Protein 7YK3 (pdb70)

Secondary structure (DSSP, 8-state):
--S--BSSSS--TT-GGGBEEEEEEEGGGHHHHHHHTEEE-TTT---SS--S-HHHHHHHTT-B--SSTTSPS-BGGGEEEEESSSS-HHHHHHHH--SS----STTEEEEEEEHHHHHHTT--EEEESS-TTSTT--EE--GGGHHHHTTHHHHH-S-----SS-TTHHHHTT-EEEEESEEEGGG--EEEESSHHHHHHHHHHHHHH----EEEE-GGG--/--HHHHHHHHHHHHHHHHHHHHSTTS-SS-EEHHHHHHHHHHHHHH-GGG----B--TTS-B-HHHHHHHHHTBTTTEES--S--TT-----EEEE-HHHHHHHHHHHHH-TTHHHHHHHHHHHHHHTTT--SHHHHHHHHHHHHHHHHS---SHHHHHHHHHHHH---TTTSSHHHHHHHHHHHHH-/--S--BTTBS--TT-GGGBEEEEEEEGGGHHHHHHHTEEE-TTT---SS--S-HHHHHHHTT-B--SSTTSPS-BGGGEEEEESSSS-HHHHHHHH--SS----STTEEEEEEEHHHHHHTT--EEEESS-TTSTT--EE--GGGHHHHTTHHHHT-S-----SS-TTHHHHTT-EEEEESEEEGGGEEEEEES-HHHHHHHHHHHTTS-S--EEEE-S--/--HHHHHHHHHHHHHHHHHHHHSTTS-SS-EEHHHHHHHHHHHHHH-GGG----B--TTS-B-HHHHHHHHHHBTTTEE-------TT---EEEE-HHHHHHHHHHHHH-TTHHHHHHHHHHHHHHHTT--SHHHHHHHHHHHHHHHHS---SHHHHHHHHHHHH---TTTS-HHHHHHHHHHHHH-

Nearest PDB structures (foldseek):
  7yk3-assembly1_B  TM=1.005E+00  e=4.096E-31  Mycobacterium tuberculosis H37Rv
  7yk3-assembly2_D  TM=9.941E-01  e=1.170E-28  Mycobacterium tuberculosis H37Rv
  5ic8-assembly6_B  TM=1.738E-01  e=3.212E+00  Thermochaetoides thermophila DSM 1495
  5ic8-assembly5_A  TM=1.557E-01  e=7.577E+00  Thermochaetoides thermophila DSM 1495
  7yk3-assembly2_C  TM=1.005E+00  e=6.066E-53  Mycobacterium tuberculosis H37Rv

Solvent-accessible surface area: 33521 Å² total; per-residue (Å²): 117,2,1,8,58,14,103,74,47,54,33,46,85,147,116,6,70,28,0,0,0,6,30,26,11,22,10,71,11,0,49,37,23,40,122,48,36,99,2,70,4,48,63,51,103,113,50,95,40,64,12,16,28,52,45,8,6,32,55,40,100,133,36,89,0,60,30,47,104,185,15,47,108,6,55,5,6,36,3,2,25,0,20,0,0,2,57,1,2,12,0,82,11,1,10,137,25,34,93,60,23,91,47,21,10,19,30,0,0,2,0,0,0,1,0,0,46,0,42,112,40,132,34,45,15,0,0,0,22,2,10,19,16,0,33,5,12,84,27,18,71,107,38,114,64,0,4,85,39,0,14,16,80,4,0,50,81,138,125,21,102,40,62,108,60,27,14,0,57,41,4,11,0,4,0,2,0,6,0,83,26,56,0,30,6,144,27,3,33,47,0,0,0,78,28,89,124,12,16,88,103,1,110,86,38,0,95,113,70,28,58,152,24,122,36,36,72,86,76,27,9,2,72,77,66,55,5,60,0,0,0,0,7,5,6,39,51,0,31,101,73,3,62,10,8,3,21,22,37,71,84,52,4,1,20,4,22,4,2,0,3,2,0,1,8,2,20,64,43,9,98,104,13,74,2,113,11,74,39,23,90,38,6,2,52,0,101,102,0,55,123,12,1,55,59,0,44,67,48,44,0,72,23,7,32,149,43,99,90,229,86,106,28,70,67,81,1,27,39,33,108,142,0,46,68,21,0,9,49,15,32,5,18,42,62,22,2,77,110,0,37,60,5,1,57,48,2,15,144,16,0,88,1,1,3,0,26,1,0,0,9,0,0,0,4,0,22,25,1,5,72,114,81,58,1,119,117,80,79,72,0,2,57,14,0,56,167,94,0,139,30,107,60,88,6,0,20,75,87,17,1,25,39,0,5,99,44,11,86,151,87,141,16,6,6,66,12,96,66,37,60,37,64,52,129,79,9,69,26,0,1,0,5,30,23,13,15,2,48,7,1,60,41,20,58,111,40,26,79,4,65,3,47,71,74,49,128,46,116,42,54,4,15,26,87,47,4,43,70,55,47,98,121,36,92,0,57,31,31,104,180,11,48,107,12,65,7,7,36,4,2,34,0,19,0,0,2,63,2,1,9,12,107,9,0,39,118,22,34,109,59,20,95,42,17,36,19,38,0,0,1,0,0,0,1,0,0,38,0,41,111,43,130,31,43,19,0,0,0,17,2,12,16,12,1,37,2,11,60,26,15,69,103,48,110,68,0,5,82,42,0,11,14,21,2,0,54,26,159,130,31,109,37,53,118,42,1,12,0,19,36,3,4,0,4,0,1,0,5,0,81,25,61,0,22,6,116,31,2,36,35,0,0,0,24,59,97,140,12,20,81,94,0,102,93,41,0,93,103,31,55,44,142,24,128,49,46,83,56,139,50,24,86,87,56,18,68,0,0,3,0,9,2,3,66,72,0,26,97,63,4,51,13,6,4,19,19,32,66,68,54,3,2,20,0,21,4,2,0,4,1,2,0,7,0,15,64,42,20,95,102,18,60,18,107,5,76,38,23,95,58,5,2,29,0,81,109,0,49,108,53,0,74,58,1,46,57,46,48,0,70,22,6,23,138,68,133,202,106,58,43,71,72,72,1,26,38,33,108,143,0,54,86,22,0,64,90,16,43,83,115,63,111,27,8,120,98,0,34,55,5,0,59,40,0,11,153,10,0,102,4,1,6,0,29,0,0,1,11,0,0,0,5,0,20,25,1,6,76,120,68,58,5,116,96,91,83,61,0,1,62,16,0,44,104,74,0,118,4,52,7,72,0,0,25,82,100,13,0,22,37,0,3,99,42,12,89,159,110

Foldseek 3Di:
DLQQAFDPGRDDLQCLQRTKWKAKDFLVQVVVCLVVQWAFFCVVDHTPADLADVVVLVLQQPQFADQDPPADGDTLSQWGWTFNGLQAPRLQDSQPGDDRHHPHQQRMKMFIFRVNLCVVVVFDKWKWQFARSDPPIHIHDPSRNVSVSHPVVLSPDLDFAADPVGNCRNRSSRMTMITGGIGRSQRRQEMEGADDVNQVSVCVSCVVRDDRHHYYHDVSSHD/DDVLLLLLLVLQVVLLVLCCVQPVPDDNFFDKPLLSQLLVLQLCVVPVVVVQDWDQAQQFTGGPVNVVSVVVCDPHQKHWPPDDDPPDPDITTMGGDPRNVVVSVVCLVDPPCNVVSVSSSVSSCVLQRSQRDSLSSSLLRLLLCCVPPVVQLDLVSSLVSSCVRNVDPPPRSDSVSNVVSSVSSVVD/DLQWDFQPGRDDLQCLLRTKWKAKDFLQQVVVCLVVLWAFFQVVDDGPAGQADPVVLVLQQVQFDDQDPVAPGDGNSQWRKTFRRPPAVRLVVSQPGDPRHPPHQARMKMFIFRNNLCVVVPFDKWKWQFASSDPPIHIGDPSRRVSVSQPVVLSPDPDFDADPVGNCRNGSSRIIMITGTIGRPQRTAEMEGQDPVNLVVCCVVCVPGDHHYHYDYDVHD/DDLLLLLLLVLQVVLLVLCCVQVVPDDSFWAKPLLSQLLVLLLCVVPVVSVFDWDFALQFTGTPVVLVSVVVCDPPQKHFSDDDPVVDDITTMGGDPNNVVVSVVCLVDPPCNVVSVSSSVSSCVLCRSQRDSLSSSLLRLLLCCVPVVVQLDLVSSLVSSCVHNVDEDPRSDSVNNVVSSVSNVVD

InterPro domains:
  IPR029494 ssDNA thymidine ADP-ribosyltransferase, DarT [PF14487] (29-230)
  IPR029494 ssDNA thymidine ADP-ribosyltransferase, DarT [PS52018] (26-230)

Sequence (819 aa):
ESGFVARSGGPDRKRPHDWIVWHFTHADNLPGIITAGRLLADSAVTPTTEVAYNPVKELRRHKVVAPDSRYPASMASDHVPFYIAARSPMLYVVCKGHSGYSGGAGPLVHLGVALGDIIDADLTWCASDGNAAASYTKFSRQVDTLGTFVDFDLLCQRQWHNTDDDPNRQSRRAAAILVYGHVPFELVSYVCCYNTETMTRVRTLLDPVGGVRKYVIKPGMYYMTWGRAVILEAMRRYLQQRRAMEPWEDPAGISHLEIQKLMYFANEADPDLALDFTPGRYGPYSERVRHLLQGMEGAFTVGLGDGTARVLANQPISLTTKGTDAITDYLATDAAADRVSAAVDTVLRVIEGFEGPYGVELLASTHWVATREGAKEPATAAAAVRKWTKRKGRIYSDDRIGVALDRILMTESGFVARSGGPDRKRPHDWIVWHFTHADNLPGIITAGRLLADSAVTPTTEVAYNPVKELRRHKVVAPDSRYPASMASDHVPFYIAARSPMLYVVCKGHSGYSGGAGPLVHLGVALGDIIDADLTWCASDGNAAASYTKFSRQVDTLGTFVDFDLLCQRQWHNTDDDPNRQSRRAAAILVYGHVPFELVSYVCCYNTETMTRVRTLLDPVGGVRKYVIKPGMMTWGRAVILEAMRRYLQQRRAMEPWEDPAGISHLEIQKLMYFANEADPDLALDFTPGRYGPYSERVRHLLQGMEGAFTVGLGDGTRVLANQPISLTTKGTDAITDYLATDAAADRVSAAVDTVLRVIEGFEGPYGVELLASTHWVATREGAKEPATAAAAVRKWTKRKGRIYSDDRIGVALDRILMT

B-factor: mean 39.41, std 13.59, range [14.39, 105.12]

Organism: Mycobacterium tuberculosis (strain ATCC 25618 / H37Rv) (NCBI:txid83332)

Radius of gyration: 32.06 Å; Cα contacts (8 Å, |Δi|>4): 1577; chains: 4; bounding box: 64×71×106 Å

Structure (mmCIF, N/CA/C/O backbone):
data_7YK3
#
_entry.id   7YK3
#
_cell.length_a   40.530
_cell.length_b   54.550
_cell.length_c   93.090
_cell.angle_alpha   105.03
_cell.angle_beta   93.10
_cell.angle_gamma   102.69
#
_symmetry.space_group_name_H-M   'P 1'
#
loop_
_entity.id
_entity.type
_entity.pdbx_description
1 polymer 'DNA ADP-ribosyl transferase'
2 polymer 'DNA ADP-ribosyl glycohydrolase'
3 non-polymer 'PHOSPHATE ION'
4 water water
#
loop_
_atom_site.group_PDB
_atom_site.id
_atom_site.type_symbol
_atom_site.label_atom_id
_atom_site.label_alt_id
_atom_site.label_comp_id
_atom_site.label_asym_id
_atom_site.label_entity_id
_atom_site.label_seq_id
_atom_site.pdbx_PDB_ins_code
_atom_site.Cartn_x
_atom_site.Cartn_y
_atom_site.Cartn_z
_atom_site.occupancy
_atom_site.B_iso_or_equiv
_atom_site.auth_seq_id
_atom_site.auth_comp_id
_atom_site.auth_asym_id
_atom_site.auth_atom_id
_atom_site.pdbx_PDB_model_num
ATOM 1 N N . GLU A 1 20 ? 10.713 43.926 6.466 1.00 61.11 21 GLU A N 1
ATOM 2 C CA . GLU A 1 20 ? 10.825 42.494 6.186 1.00 60.86 21 GLU A CA 1
ATOM 3 C C . GLU A 1 20 ? 11.121 41.739 7.485 1.00 58.61 21 GLU A C 1
ATOM 4 O O . GLU A 1 20 ? 10.537 42.011 8.546 1.00 57.55 21 GLU A O 1
ATOM 10 N N . SER A 1 21 ? 12.029 40.769 7.377 1.00 53.86 22 SER A N 1
ATOM 11 C CA . SER A 1 21 ? 12.670 40.203 8.550 1.00 44.32 22 SER A CA 1
ATOM 12 C C . SER A 1 21 ? 13.602 41.204 9.202 1.00 45.23 22 SER A C 1
ATOM 13 O O . SER A 1 21 ? 13.944 41.051 10.384 1.00 45.42 22 SER A O 1
ATOM 16 N N . GLY A 1 22 ? 14.011 42.229 8.460 1.00 43.27 23 GLY A N 1
ATOM 17 C CA . GLY A 1 22 ? 15.119 43.045 8.885 1.00 37.67 23 GLY A CA 1
ATOM 18 C C . GLY A 1 22 ? 16.462 42.382 8.684 1.00 35.83 23 GLY A C 1
ATOM 19 O O . GLY A 1 22 ? 17.447 42.819 9.290 1.00 31.39 23 GLY A O 1
ATOM 20 N N . PHE A 1 23 ? 16.523 41.325 7.866 1.00 33.36 24 PHE A N 1
ATOM 21 C CA . PHE A 1 23 ? 17.772 40.645 7.528 1.00 32.08 24 PHE A CA 1
ATOM 22 C C . PHE A 1 23 ? 18.196 41.140 6.151 1.00 32.65 24 PHE A C 1
ATOM 23 O O . PHE A 1 23 ? 17.707 40.659 5.128 1.00 31.97 24 PHE A O 1
ATOM 31 N N . VAL A 1 24 ? 19.121 42.099 6.123 1.00 31.15 25 VAL A N 1
ATOM 32 C CA . VAL A 1 24 ? 19.566 42.680 4.865 1.00 30.71 25 VAL A CA 1
ATOM 33 C C . VAL A 1 24 ? 21.077 42.563 4.783 1.00 32.14 25 VAL A C 1
ATOM 34 O O . VAL A 1 24 ? 21.764 42.306 5.776 1.00 33.05 25 VAL A O 1
ATOM 38 N N . ALA A 1 25 ? 21.579 42.745 3.570 1.00 31.85 26 ALA A N 1
ATOM 39 C CA . ALA A 1 25 ? 22.992 42.668 3.259 1.00 34.78 26 ALA A CA 1
ATOM 40 C C . ALA A 1 25 ? 23.318 43.848 2.363 1.00 41.66 26 ALA A C 1
ATOM 41 O O . ALA A 1 25 ? 22.421 44.537 1.873 1.00 44.72 26 ALA A O 1
ATOM 43 N N . ARG A 1 26 ? 24.609 44.075 2.122 1.00 43.96 27 ARG A N 1
ATOM 44 C CA . ARG A 1 26 ? 25.003 45.263 1.377 1.00 44.59 27 ARG A CA 1
ATOM 45 C C . ARG A 1 26 ? 25.066 45.049 -0.131 1.00 48.45 27 ARG A C 1
ATOM 46 O O . ARG A 1 26 ? 25.052 46.039 -0.877 1.00 57.64 27 ARG A O 1
ATOM 54 N N . SER A 1 27 ? 25.100 43.799 -0.606 1.00 47.66 28 SER A N 1
ATOM 55 C CA . SER A 1 27 ? 25.228 43.520 -2.052 1.00 53.40 28 SER A CA 1
ATOM 56 C C . SER A 1 27 ? 23.864 43.370 -2.722 1.00 51.75 28 SER A C 1
ATOM 57 O O . SER A 1 27 ? 23.499 44.152 -3.606 1.00 61.12 28 SER A O 1
ATOM 60 N N . GLY A 1 28 ? 23.136 42.328 -2.347 1.00 51.37 29 GLY A N 1
ATOM 61 C CA . GLY A 1 28 ? 21.728 42.177 -2.651 1.00 53.51 29 GLY A CA 1
ATOM 62 C C . GLY A 1 28 ? 21.042 41.669 -1.397 1.00 46.44 29 GLY A C 1
ATOM 63 O O . GLY A 1 28 ? 21.237 42.228 -0.314 1.00 48.08 29 GLY A O 1
ATOM 64 N N . GLY A 1 29 ? 20.261 40.602 -1.516 1.00 47.35 30 GLY A N 1
ATOM 65 C CA . GLY A 1 29 ? 19.700 39.958 -0.357 1.00 43.81 30 GLY A CA 1
ATOM 66 C C . GLY A 1 29 ? 20.787 39.174 0.337 1.00 40.40 30 GLY A C 1
ATOM 67 O O . GLY A 1 29 ? 21.844 38.911 -0.244 1.00 41.46 30 GLY A O 1
ATOM 68 N N . PRO A 1 30 ? 20.564 38.794 1.595 1.00 36.69 31 PRO A N 1
ATOM 69 C CA . PRO A 1 30 ? 21.597 38.051 2.325 1.00 33.97 31 PRO A CA 1
ATOM 70 C C . PRO A 1 30 ? 21.821 36.676 1.708 1.00 36.39 31 PRO A C 1
ATOM 71 O O . PRO A 1 30 ? 20.891 36.027 1.223 1.00 39.10 31 PRO A O 1
ATOM 75 N N . ASP A 1 31 ? 23.072 36.240 1.712 1.00 36.04 32 ASP A N 1
ATOM 76 C CA . ASP A 1 31 ? 23.403 34.902 1.244 1.00 38.90 32 ASP A CA 1
ATOM 77 C C . ASP A 1 31 ? 24.114 34.132 2.344 1.00 36.80 32 ASP A C 1
ATOM 78 O O . ASP A 1 31 ? 24.945 34.692 3.069 1.00 36.71 32 ASP A O 1
ATOM 83 N N . ARG A 1 32 ? 23.763 32.848 2.451 1.00 38.66 33 ARG A N 1
ATOM 84 C CA . ARG A 1 32 ? 24.328 31.965 3.465 1.00 38.29 33 ARG A CA 1
ATOM 85 C C . ARG A 1 32 ? 25.849 31.933 3.407 1.00 40.29 33 ARG A C 1
ATOM 86 O O . ARG A 1 32 ? 26.520 31.910 4.449 1.00 39.98 33 ARG A O 1
ATOM 94 N N . LYS A 1 33 ? 26.416 31.944 2.201 1.00 42.42 34 LYS A N 1
ATOM 95 C CA . LYS A 1 33 ? 27.853 31.757 2.007 1.00 44.70 34 LYS A CA 1
ATOM 96 C C . LYS A 1 33 ? 28.646 33.053 1.974 1.00 42.25 34 LYS A C 1
ATOM 97 O O . LYS A 1 33 ? 29.860 32.998 1.750 1.00 46.36 34 LYS A O 1
ATOM 103 N N . ARG A 1 34 ? 28.012 34.206 2.179 1.00 40.09 35 ARG A N 1
ATOM 104 C CA . ARG A 1 34 ? 28.703 35.498 2.213 1.00 38.42 35 ARG A CA 1
ATOM 105 C C . ARG A 1 34 ? 28.290 36.269 3.459 1.00 38.26 35 ARG A C 1
ATOM 106 O O . ARG A 1 34 ? 27.581 37.282 3.375 1.00 35.06 35 ARG A O 1
ATOM 114 N N . PRO A 1 35 ? 28.721 35.818 4.640 1.00 36.72 36 PRO A N 1
ATOM 115 C CA . PRO A 1 35 ? 28.388 36.565 5.867 1.00 32.16 36 PRO A CA 1
ATOM 116 C C . PRO A 1 35 ? 29.043 37.944 5.962 1.00 31.11 36 PRO A C 1
ATOM 117 O O . PRO A 1 35 ? 28.523 38.798 6.693 1.00 28.93 36 PRO A O 1
ATOM 121 N N . HIS A 1 36 ? 30.143 38.202 5.243 1.00 32.76 37 HIS A N 1
ATOM 122 C CA . HIS A 1 36 ? 30.768 39.526 5.288 1.00 34.24 37 HIS A CA 1
ATOM 123 C C . HIS A 1 36 ? 29.833 40.628 4.812 1.00 32.35 37 HIS A C 1
ATOM 124 O O . HIS A 1 36 ? 30.005 41.788 5.192 1.00 32.51 37 HIS A O 1
ATOM 131 N N . ASP A 1 37 ? 28.884 40.294 3.977 1.00 32.91 38 ASP A N 1
ATOM 132 C CA . ASP A 1 37 ? 27.956 41.286 3.519 1.00 34.16 38 ASP A CA 1
ATOM 133 C C . ASP A 1 37 ? 26.763 41.505 4.446 1.00 33.23 38 ASP A C 1
ATOM 134 O O . ASP A 1 37 ? 25.994 42.395 4.232 1.00 36.68 38 ASP A O 1
ATOM 139 N N . TRP A 1 38 ? 26.594 40.692 5.469 1.00 30.44 39 TRP A N 1
ATOM 140 C CA . TRP A 1 38 ? 25.453 40.893 6.335 1.00 28.95 39 TRP A CA 1
ATOM 141 C C . TRP A 1 38 ? 25.525 42.197 7.115 1.00 26.45 39 TRP A C 1
ATOM 142 O O . TRP A 1 38 ? 26.533 42.560 7.661 1.00 23.67 39 TRP A O 1
ATOM 153 N N . ILE A 1 39 ? 24.410 42.880 7.163 1.00 26.94 40 ILE A N 1
ATOM 154 C CA . ILE A 1 39 ? 24.319 44.070 7.935 1.00 28.35 40 ILE A CA 1
ATOM 155 C C . ILE A 1 39 ? 23.801 43.608 9.274 1.00 25.77 40 ILE A C 1
ATOM 156 O O . ILE A 1 39 ? 22.899 42.821 9.333 1.00 25.53 40 ILE A O 1
ATOM 161 N N . VAL A 1 40 ? 24.433 44.065 10.339 1.00 25.26 41 VAL A N 1
ATOM 162 C CA . VAL A 1 40 ? 24.037 43.727 11.702 1.00 23.58 41 VAL A CA 1
ATOM 163 C C . VAL A 1 40 ? 23.600 44.975 12.429 1.00 23.27 41 VAL A C 1
ATOM 164 O O . VAL A 1 40 ? 24.162 46.019 12.248 1.00 24.15 41 VAL A O 1
ATOM 168 N N . TRP A 1 41 ? 22.591 44.836 13.263 1.00 23.17 42 TRP A N 1
ATOM 169 C CA . TRP A 1 41 ? 21.960 45.979 13.891 1.00 25.52 42 TRP A CA 1
ATOM 170 C C . TRP A 1 41 ? 21.977 46.204 15.402 1.00 24.26 42 TRP A C 1
ATOM 171 O O . TRP A 1 41 ? 21.597 45.376 16.165 1.00 19.00 42 TRP A O 1
ATOM 182 N N . HIS A 1 42 ? 22.367 47.403 15.786 1.00 27.46 43 HIS A N 1
ATOM 183 C CA . HIS A 1 42 ? 22.357 47.817 17.168 1.00 26.94 43 HIS A CA 1
ATOM 184 C C . HIS A 1 42 ? 21.348 48.938 17.349 1.00 27.43 43 HIS A C 1
ATOM 185 O O . HIS A 1 42 ? 21.398 49.946 16.678 1.00 26.35 43 HIS A O 1
ATOM 192 N N . PHE A 1 43 ? 20.447 48.753 18.284 1.00 26.18 44 PHE A N 1
ATOM 193 C CA . PHE A 1 43 ? 19.426 49.746 18.558 1.00 28.80 44 PHE A CA 1
ATOM 194 C C . PHE A 1 43 ? 19.687 50.497 19.831 1.00 29.61 44 PHE A C 1
ATOM 195 O O . PHE A 1 43 ? 20.228 49.963 20.746 1.00 32.43 44 PHE A O 1
ATOM 203 N N . THR A 1 44 ? 19.354 51.770 19.820 1.00 31.51 45 THR A N 1
ATOM 204 C CA . THR A 1 44 ? 19.562 52.629 20.974 1.00 32.39 45 THR A CA 1
ATOM 205 C C . THR A 1 44 ? 18.556 53.771 20.920 1.00 28.55 45 THR A C 1
ATOM 206 O O . THR A 1 44 ? 17.982 54.070 19.873 1.00 29.13 45 THR A O 1
ATOM 210 N N . HIS A 1 45 ? 18.348 54.401 22.071 1.00 31.51 46 HIS A N 1
ATOM 211 C CA . HIS A 1 45 ? 17.458 55.554 22.167 1.00 33.47 46 HIS A CA 1
ATOM 212 C C . HIS A 1 45 ? 18.114 56.797 21.557 1.00 29.52 46 HIS A C 1
ATOM 213 O O . HIS A 1 45 ? 19.297 57.047 21.758 1.00 27.90 46 HIS A O 1
ATOM 220 N N . ALA A 1 46 ? 17.326 57.580 20.805 1.00 32.79 47 ALA A N 1
ATOM 221 C CA . ALA A 1 46 ? 17.851 58.758 20.104 1.00 34.12 47 ALA A CA 1
ATOM 222 C C . ALA A 1 46 ? 18.603 59.698 21.041 1.00 35.80 47 ALA A C 1
ATOM 223 O O . ALA A 1 46 ? 19.621 60.284 20.659 1.00 34.65 47 ALA A O 1
ATOM 225 N N . ASP A 1 47 ? 18.136 59.834 22.280 1.00 36.16 48 ASP A N 1
ATOM 226 C CA . ASP A 1 47 ? 18.821 60.722 23.208 1.00 37.97 48 ASP A CA 1
ATOM 227 C C . ASP A 1 47 ? 20.183 60.186 23.663 1.00 38.41 48 ASP A C 1
ATOM 228 O O . ASP A 1 47 ? 20.996 60.965 24.161 1.00 41.24 48 ASP A O 1
ATOM 233 N N . ASN A 1 48 ? 20.472 58.893 23.485 1.00 34.62 49 ASN A N 1
ATOM 234 C CA . ASN A 1 48 ? 21.828 58.396 23.716 1.00 36.62 49 ASN A CA 1
ATOM 235 C C . ASN A 1 48 ? 22.807 58.791 22.610 1.00 35.35 49 ASN A C 1
ATOM 236 O O . ASN A 1 48 ? 24.016 58.579 22.771 1.00 33.73 49 ASN A O 1
ATOM 241 N N . LEU A 1 49 ? 22.320 59.315 21.483 1.00 33.34 50 LEU A N 1
ATOM 242 C CA . LEU A 1 49 ? 23.180 59.500 20.327 1.00 32.57 50 LEU A CA 1
ATOM 243 C C . LEU A 1 49 ? 24.194 60.617 20.534 1.00 35.00 50 LEU A C 1
ATOM 244 O O . LEU A 1 49 ? 25.335 60.462 20.096 1.00 32.56 50 LEU A O 1
ATOM 249 N N . PRO A 1 50 ? 23.852 61.742 21.185 1.00 35.54 51 PRO A N 1
ATOM 250 C CA . PRO A 1 50 ? 24.910 62.740 21.450 1.00 37.89 51 PRO A CA 1
ATOM 251 C C . PRO A 1 50 ? 26.066 62.171 22.258 1.00 36.40 51 PRO A C 1
ATOM 252 O O . PRO A 1 50 ? 27.232 62.449 21.939 1.00 35.86 51 PRO A O 1
ATOM 256 N N . GLY A 1 51 ? 25.777 61.345 23.270 1.00 32.44 52 GLY A N 1
ATOM 257 C CA . GLY A 1 51 ? 26.850 60.713 24.018 1.00 33.63 52 GLY A CA 1
ATOM 258 C C . GLY A 1 51 ? 27.698 59.783 23.166 1.00 33.18 52 GLY A C 1
ATOM 259 O O . GLY A 1 51 ? 28.926 59.736 23.313 1.00 30.38 52 GLY A O 1
ATOM 260 N N . ILE A 1 52 ? 27.059 59.019 22.275 1.00 30.90 53 ILE A N 1
ATOM 261 C CA . ILE A 1 52 ? 27.825 58.148 21.385 1.00 31.75 53 ILE A CA 1
ATOM 262 C C . ILE A 1 52 ? 28.654 58.986 20.420 1.00 31.05 53 ILE A C 1
ATOM 263 O O . ILE A 1 52 ? 29.813 58.667 20.131 1.00 29.77 53 ILE A O 1
ATOM 268 N N . ILE A 1 53 ? 28.084 60.089 19.932 1.00 34.68 54 ILE A N 1
ATOM 269 C CA . ILE A 1 53 ? 28.830 61.016 19.084 1.00 34.59 54 ILE A CA 1
ATOM 270 C C . ILE A 1 53 ? 30.075 61.515 19.813 1.00 35.51 54 ILE A C 1
ATOM 271 O O . ILE A 1 53 ? 31.184 61.519 19.259 1.00 35.43 54 ILE A O 1
ATOM 276 N N . THR A 1 54 ? 29.900 61.974 21.062 1.00 37.26 55 THR A N 1
ATOM 277 C CA . THR A 1 54 ? 31.009 62.518 21.844 1.00 36.94 55 THR A CA 1
ATOM 278 C C . THR A 1 54 ? 32.158 61.520 21.950 1.00 36.05 55 THR A C 1
ATOM 279 O O . THR A 1 54 ? 33.322 61.865 21.721 1.00 39.22 55 THR A O 1
ATOM 283 N N . ALA A 1 55 ? 31.841 60.269 22.311 1.00 32.47 56 ALA A N 1
ATOM 284 C CA . ALA A 1 55 ? 32.860 59.230 22.425 1.00 35.57 56 ALA A CA 1
ATOM 285 C C . ALA A 1 55 ? 33.376 58.748 21.065 1.00 34.85 56 ALA A C 1
ATOM 286 O O . ALA A 1 55 ? 34.481 58.200 20.991 1.00 33.56 56 ALA A O 1
ATOM 288 N N . GLY A 1 56 ? 32.607 58.933 19.993 1.00 45.90 57 GLY A N 1
ATOM 289 C CA . GLY A 1 56 ? 32.994 58.398 18.706 1.00 42.87 57 GLY A CA 1
ATOM 290 C C . GLY A 1 56 ? 32.918 56.887 18.601 1.00 38.75 57 GLY A C 1
ATOM 291 O O . GLY A 1 56 ? 33.552 56.304 17.716 1.00 36.28 57 GLY A O 1
ATOM 292 N N . ARG A 1 57 ? 32.160 56.233 19.482 1.00 38.26 58 ARG A N 1
ATOM 293 C CA . ARG A 1 57 ? 32.051 54.783 19.451 1.00 34.76 58 ARG A CA 1
ATOM 294 C C . ARG A 1 57 ? 30.853 54.340 20.282 1.00 35.11 58 ARG A C 1
ATOM 295 O O . ARG A 1 57 ? 30.378 55.067 21.158 1.00 37.94 58 ARG A O 1
ATOM 303 N N . LEU A 1 58 ? 30.376 53.126 19.995 1.00 32.49 59 LEU A N 1
ATOM 304 C CA . LEU A 1 58 ? 29.374 52.472 20.818 1.00 32.27 59 LEU A CA 1
ATOM 305 C C . LEU A 1 58 ? 30.107 51.702 21.896 1.00 30.93 59 LEU A C 1
ATOM 306 O O . LEU A 1 58 ? 31.056 50.980 21.597 1.00 33.69 59 LEU A O 1
ATOM 311 N N . LEU A 1 59 ? 29.670 51.849 23.138 1.00 32.47 60 LEU A N 1
ATOM 312 C CA . LEU A 1 59 ? 30.361 51.268 24.279 1.00 32.03 60 LEU A CA 1
ATOM 313 C C . LEU A 1 59 ? 29.523 50.148 24.869 1.00 30.68 60 LEU A C 1
ATOM 314 O O . LEU A 1 59 ? 28.294 50.234 24.908 1.00 31.43 60 LEU A O 1
ATOM 319 N N . ALA A 1 60 ? 30.193 49.101 25.331 1.00 29.01 61 ALA A N 1
ATOM 320 C CA . ALA A 1 60 ? 29.512 48.025 26.026 1.00 28.03 61 ALA A CA 1
ATOM 321 C C . ALA A 1 60 ? 28.898 48.544 27.328 1.00 31.27 61 ALA A C 1
ATOM 322 O O . ALA A 1 60 ? 29.309 49.578 27.868 1.00 33.95 61 ALA A O 1
ATOM 324 N N . ASP A 1 61 ? 27.892 47.817 27.825 1.00 31.04 62 ASP A N 1
ATOM 325 C CA . ASP A 1 61 ? 27.195 48.250 29.035 1.00 40.35 62 ASP A CA 1
ATOM 326 C C . ASP A 1 61 ? 28.149 48.405 30.216 1.00 39.88 62 ASP A C 1
ATOM 327 O O . ASP A 1 61 ? 28.061 49.387 30.968 1.00 41.53 62 ASP A O 1
ATOM 332 N N . SER A 1 62 ? 29.107 47.487 30.356 1.00 39.17 63 SER A N 1
ATOM 333 C CA . SER A 1 62 ? 30.062 47.581 31.457 1.00 43.57 63 SER A CA 1
ATOM 334 C C . SER A 1 62 ? 30.916 48.849 31.407 1.00 43.38 63 SER A C 1
ATOM 335 O O . SER A 1 62 ? 31.451 49.264 32.446 1.00 42.60 63 SER A O 1
ATOM 338 N N . ALA A 1 63 ? 31.100 49.447 30.229 1.00 44.09 64 ALA A N 1
ATOM 339 C CA . ALA A 1 63 ? 31.947 50.631 30.132 1.00 48.14 64 ALA A CA 1
ATOM 340 C C . ALA A 1 63 ? 31.404 51.735 31.023 1.00 53.55 64 ALA A C 1
ATOM 341 O O . ALA A 1 63 ? 32.026 52.089 32.032 1.00 58.04 64 ALA A O 1
ATOM 343 N N . VAL A 1 64 ? 30.243 52.283 30.666 1.00 54.39 65 VAL A N 1
ATOM 344 C CA . VAL A 1 64 ? 29.539 53.264 31.490 1.00 57.92 65 VAL A CA 1
ATOM 345 C C . VAL A 1 64 ? 28.045 52.986 31.306 1.00 57.92 65 VAL A C 1
ATOM 346 O O . VAL A 1 64 ? 27.647 52.182 30.459 1.00 50.66 65 VAL A O 1
ATOM 350 N N . THR A 1 65 ? 27.196 53.617 32.172 1.00 64.54 66 THR A N 1
ATOM 351 C CA . THR A 1 65 ? 25.737 53.661 32.113 1.00 65.29 66 THR A CA 1
ATOM 352 C C . THR A 1 65 ? 25.275 54.660 31.047 1.00 68.25 66 THR A C 1
ATOM 353 O O . THR A 1 65 ? 25.826 55.768 30.948 1.00 63.05 66 THR A O 1
ATOM 357 N N . PRO A 1 66 ? 24.244 54.318 30.270 1.00 69.04 67 PRO A N 1
ATOM 358 C CA . PRO A 1 66 ? 23.837 55.187 29.164 1.00 63.29 67 PRO A CA 1
ATOM 359 C C . PRO A 1 66 ? 22.940 56.328 29.605 1.00 64.01 67 PRO A C 1
ATOM 360 O O . PRO A 1 66 ? 22.250 56.264 30.625 1.00 65.82 67 PRO A O 1
ATOM 364 N N . THR A 1 67 ? 23.008 57.402 28.817 1.00 68.52 68 THR A N 1
ATOM 365 C CA . THR A 1 67 ? 22.120 58.556 28.929 1.00 68.93 68 THR A CA 1
ATOM 366 C C . THR A 1 67 ? 20.680 58.199 29.318 1.00 70.51 68 THR A C 1
ATOM 367 O O . THR A 1 67 ? 20.081 58.845 30.186 1.00 75.73 68 THR A O 1
ATOM 371 N N . THR A 1 68 ? 20.109 57.169 28.688 1.00 66.40 69 THR A N 1
ATOM 372 C CA . THR A 1 68 ? 18.806 56.643 29.071 1.00 67.21 69 THR A CA 1
ATOM 373 C C . THR A 1 68 ? 18.791 55.162 28.744 1.00 62.88 69 THR A C 1
ATOM 374 O O . THR A 1 68 ? 19.272 54.745 27.685 1.00 61.67 69 THR A O 1
ATOM 378 N N . GLU A 1 69 ? 18.267 54.368 29.671 1.00 63.97 70 GLU A N 1
ATOM 379 C CA . GLU A 1 69 ? 18.216 52.922 29.514 1.00 56.85 70 GLU A CA 1
ATOM 380 C C . GLU A 1 69 ? 16.855 52.532 28.952 1.00 56.75 70 GLU A C 1
ATOM 381 O O . GLU A 1 69 ? 15.816 53.001 29.440 1.00 59.54 70 GLU A O 1
ATOM 387 N N . VAL A 1 70 ? 16.864 51.698 27.912 1.00 54.61 71 VAL A N 1
ATOM 388 C CA . VAL A 1 70 ? 15.628 51.211 27.302 1.00 52.57 71 VAL A CA 1
ATOM 389 C C . VAL A 1 70 ? 15.366 49.784 27.775 1.00 48.85 71 VAL A C 1
ATOM 390 O O . VAL A 1 70 ? 14.214 49.345 27.844 1.00 49.42 71 VAL A O 1
ATOM 394 N N . ALA A 1 71 ? 16.428 49.066 28.124 1.00 46.35 72 ALA A N 1
ATOM 395 C CA . ALA A 1 71 ? 16.340 47.642 28.425 1.00 50.03 72 ALA A CA 1
ATOM 396 C C . ALA A 1 71 ? 15.717 47.390 29.799 1.00 50.96 72 ALA A C 1
ATOM 397 O O . ALA A 1 71 ? 15.832 48.211 30.718 1.00 54.63 72 ALA A O 1
ATOM 399 N N . TYR A 1 72 ? 15.040 46.243 29.931 1.00 48.14 73 TYR A N 1
ATOM 400 C CA . TYR A 1 72 ? 14.553 45.824 31.240 1.00 46.11 73 TYR A CA 1
ATOM 401 C C . TYR A 1 72 ? 15.752 45.549 32.147 1.00 41.83 73 TYR A C 1
ATOM 402 O O . TYR A 1 72 ? 16.710 44.883 31.742 1.00 39.17 73 TYR A O 1
ATOM 411 N N . ASN A 1 73 ? 15.706 46.091 33.365 1.00 42.67 74 ASN A N 1
ATOM 412 C CA . ASN A 1 73 ? 16.860 46.020 34.257 1.00 42.49 74 ASN A CA 1
ATOM 413 C C . ASN A 1 73 ? 17.245 44.593 34.635 1.00 40.48 74 ASN A C 1
ATOM 414 O O . ASN A 1 73 ? 18.449 44.294 34.611 1.00 39.37 74 ASN A O 1
ATOM 419 N N . PRO A 1 74 ? 16.323 43.677 34.968 1.00 39.76 75 PRO A N 1
ATOM 420 C CA . PRO A 1 74 ? 16.759 42.289 35.235 1.00 36.66 75 PRO A CA 1
ATOM 421 C C . PRO A 1 74 ? 17.387 41.596 34.029 1.00 35.07 75 PRO A C 1
ATOM 422 O O . PRO A 1 74 ? 18.233 40.711 34.212 1.00 32.37 75 PRO A O 1
ATOM 426 N N . VAL A 1 75 ? 16.988 41.949 32.805 1.00 35.07 76 VAL A N 1
ATOM 427 C CA . VAL A 1 75 ? 17.637 41.390 31.620 1.00 32.90 76 VAL A CA 1
ATOM 428 C C . VAL A 1 75 ? 19.096 41.811 31.591 1.00 34.66 76 VAL A C 1
ATOM 429 O O . VAL A 1 75 ? 20.009 40.997 31.392 1.00 32.49 76 VAL A O 1
ATOM 433 N N . LYS A 1 76 ? 19.334 43.093 31.840 1.00 36.23 77 LYS A N 1
ATOM 434 C CA . LYS A 1 76 ? 20.684 43.624 31.786 1.00 37.60 77 LYS A CA 1
ATOM 435 C C . LYS A 1 76 ? 21.541 43.050 32.917 1.00 35.12 77 LYS A C 1
ATOM 436 O O . LYS A 1 76 ? 22.708 42.695 32.701 1.00 32.36 77 LYS A O 1
ATOM 442 N N . GLU A 1 77 ? 20.969 42.877 34.106 1.00 34.93 78 GLU A N 1
ATOM 443 C CA . GLU A 1 77 ? 21.743 42.258 35.173 1.00 38.21 78 GLU A CA 1
ATOM 444 C C . GLU A 1 77 ? 22.149 40.831 34.823 1.00 34.87 78 GLU A C 1
ATOM 445 O O . GLU A 1 77 ? 23.242 40.396 35.192 1.00 33.10 78 GLU A O 1
ATOM 451 N N . LEU A 1 78 ? 21.306 40.105 34.082 1.00 35.26 79 LEU A N 1
ATOM 452 C CA . LEU A 1 78 ? 21.661 38.757 33.638 1.00 33.39 79 LEU A CA 1
ATOM 453 C C . LEU A 1 78 ? 22.900 38.762 32.749 1.00 31.01 79 LEU A C 1
ATOM 454 O O . LEU A 1 78 ? 23.771 37.899 32.885 1.00 33.15 79 LEU A O 1
ATOM 459 N N . ARG A 1 79 ? 22.991 39.720 31.827 1.00 31.62 80 ARG A N 1
ATOM 460 C CA . ARG A 1 79 ? 24.099 39.753 30.877 1.00 31.49 80 ARG A CA 1
ATOM 461 C C . ARG A 1 79 ? 25.443 39.954 31.576 1.00 29.75 80 ARG A C 1
ATOM 462 O O . ARG A 1 79 ? 26.474 39.502 31.069 1.00 28.12 80 ARG A O 1
ATOM 470 N N . ARG A 1 80 ? 25.449 40.601 32.746 1.00 27.33 81 ARG A N 1
ATOM 471 C CA . ARG A 1 80 ? 26.687 40.772 33.494 1.00 29.56 81 ARG A CA 1
ATOM 472 C C . ARG A 1 80 ? 27.235 39.452 34.022 1.00 30.32 81 ARG A C 1
ATOM 473 O O . ARG A 1 80 ? 28.389 39.406 34.470 1.00 29.41 81 ARG A O 1
ATOM 481 N N . HIS A 1 81 ? 26.444 38.380 33.995 1.00 27.90 82 HIS A N 1
ATOM 482 C CA . HIS A 1 81 ? 26.927 37.091 34.477 1.00 31.36 82 HIS A CA 1
ATOM 483 C C . HIS A 1 81 ? 26.940 36.014 33.394 1.00 30.31 82 HIS A C 1
ATOM 484 O O . HIS A 1 81 ? 27.166 34.842 33.711 1.00 29.19 82 HIS A O 1
ATOM 491 N N . LYS A 1 82 ? 26.729 36.370 32.123 1.00 26.07 83 LYS A N 1
ATOM 492 C CA . LYS A 1 82 ? 26.714 35.380 31.044 1.00 26.61 83 LYS A CA 1
ATOM 493 C C . LYS A 1 82 ? 28.094 35.304 30.409 1.00 25.63 83 LYS A C 1
ATOM 494 O O . LYS A 1 82 ? 28.551 36.263 29.774 1.00 24.01 83 LYS A O 1
ATOM 500 N N . VAL A 1 83 ? 28.747 34.151 30.584 1.00 26.78 84 VAL A N 1
ATOM 501 C CA . VAL A 1 83 ? 30.044 33.889 29.974 1.00 27.66 84 VAL A CA 1
ATOM 502 C C . VAL A 1 83 ? 29.896 33.861 28.461 1.00 27.58 84 VAL A C 1
ATOM 503 O O . VAL A 1 83 ? 28.991 33.208 27.924 1.00 25.47 84 VAL A O 1
ATOM 507 N N . VAL A 1 84 ? 30.795 34.567 27.767 1.00 27.78 85 VAL A N 1
ATOM 508 C CA . VAL A 1 84 ? 30.854 34.586 26.305 1.00 28.97 85 VAL A CA 1
ATOM 509 C C . VAL A 1 84 ? 32.243 34.087 25.911 1.00 29.71 85 VAL A C 1
ATOM 510 O O . VAL A 1 84 ? 33.247 34.771 26.151 1.00 29.53 85 VAL A O 1
ATOM 514 N N . ALA A 1 85 ? 32.308 32.893 25.317 1.00 29.06 86 ALA A N 1
ATOM 515 C CA . ALA A 1 85 ? 33.594 32.239 25.115 1.00 31.27 86 ALA A CA 1
ATOM 516 C C . ALA A 1 85 ? 33.584 31.269 23.935 1.00 32.70 86 ALA A C 1
ATOM 517 O O . ALA A 1 85 ? 33.525 30.048 24.135 1.00 36.43 86 ALA A O 1
ATOM 519 N N . PRO A 1 86 ? 33.675 31.766 22.698 1.00 30.57 87 PRO A N 1
ATOM 520 C CA . PRO A 1 86 ? 33.713 30.839 21.554 1.00 32.77 87 PRO A CA 1
ATOM 521 C C . PRO A 1 86 ? 34.951 29.957 21.530 1.00 33.81 87 PRO A C 1
ATOM 522 O O . PRO A 1 86 ? 34.834 28.776 21.188 1.00 36.28 87 PRO A O 1
ATOM 526 N N . ASP A 1 87 ? 36.119 30.477 21.888 1.00 33.48 88 ASP A N 1
ATOM 527 C CA . ASP A 1 87 ? 37.423 29.799 21.836 1.00 36.10 88 ASP A CA 1
ATOM 528 C C . ASP A 1 87 ? 38.235 29.960 23.074 1.00 37.67 88 ASP A C 1
ATOM 529 O O . ASP A 1 87 ? 37.953 30.788 23.900 1.00 35.77 88 ASP A O 1
ATOM 534 N N . SER A 1 88 ? 39.271 29.153 23.204 1.00 41.67 89 SER A N 1
ATOM 535 C CA . SER A 1 88 ? 40.186 29.361 24.325 1.00 43.75 89 SER A CA 1
ATOM 536 C C . SER A 1 88 ? 41.017 30.624 24.159 1.00 42.81 89 SER A C 1
ATOM 537 O O . SER A 1 88 ? 41.589 31.102 25.142 1.00 43.86 89 SER A O 1
ATOM 540 N N . ARG A 1 89 ? 41.114 31.158 22.942 1.00 41.23 90 ARG A N 1
ATOM 541 C CA . ARG A 1 89 ? 41.845 32.386 22.665 1.00 40.23 90 ARG A CA 1
ATOM 542 C C . ARG A 1 89 ? 41.006 33.633 22.902 1.00 36.30 90 ARG A C 1
ATOM 543 O O . ARG A 1 89 ? 41.527 34.750 22.771 1.00 35.49 90 ARG A O 1
ATOM 551 N N . TYR A 1 90 ? 39.724 33.473 23.181 1.00 34.17 91 TYR A N 1
ATOM 552 C CA . TYR A 1 90 ? 38.817 34.595 23.350 1.00 30.94 91 TYR A CA 1
ATOM 553 C C . TYR A 1 90 ? 38.994 35.209 24.738 1.00 31.44 91 TYR A C 1
ATOM 554 O O . TYR A 1 90 ? 39.082 34.487 25.729 1.00 33.34 91 TYR A O 1
ATOM 563 N N . PRO A 1 91 ? 39.000 36.532 24.852 1.00 32.36 92 PRO A N 1
ATOM 564 C CA . PRO A 1 91 ? 39.201 37.146 26.173 1.00 33.30 92 PRO A CA 1
ATOM 565 C C . PRO A 1 91 ? 38.103 36.741 27.154 1.00 30.74 92 PRO A C 1
ATOM 566 O O . PRO A 1 91 ? 36.936 36.613 26.786 1.00 28.53 92 PRO A O 1
ATOM 570 N N . ALA A 1 92 ? 38.496 36.547 28.414 1.00 33.14 93 ALA A N 1
ATOM 571 C CA . ALA A 1 92 ? 37.551 36.269 29.490 1.00 33.10 93 ALA A CA 1
ATOM 572 C C . ALA A 1 92 ? 36.622 37.453 29.661 1.00 32.58 93 ALA A C 1
ATOM 573 O O . ALA A 1 92 ? 37.076 38.568 29.941 1.00 33.43 93 ALA A O 1
ATOM 575 N N . SER A 1 93 ? 35.321 37.221 29.492 1.00 30.99 94 SER A N 1
ATOM 576 C CA . SER A 1 93 ? 34.434 38.346 29.288 1.00 30.37 94 SER A CA 1
ATOM 577 C C . SER A 1 93 ? 32.988 37.899 29.434 1.00 31.94 94 SER A C 1
ATOM 578 O O . SER A 1 93 ? 32.652 36.728 29.236 1.00 29.24 94 SER A O 1
ATOM 581 N N . MET A 1 94 ? 32.131 38.875 29.715 1.00 30.38 95 MET A N 1
ATOM 582 C CA . MET A 1 94 ? 30.705 38.677 29.884 1.00 28.24 95 MET A CA 1
ATOM 583 C C . MET A 1 94 ? 29.962 39.247 28.679 1.00 27.41 95 MET A C 1
ATOM 584 O O . MET A 1 94 ? 30.517 40.008 27.877 1.00 24.89 95 MET A O 1
ATOM 589 N N . ALA A 1 95 ? 28.687 38.860 28.559 1.00 24.22 96 ALA A N 1
ATOM 590 C CA . ALA A 1 95 ? 27.839 39.446 27.530 1.00 26.56 96 ALA A CA 1
ATOM 591 C C . ALA A 1 95 ? 27.806 40.965 27.656 1.00 25.79 96 ALA A C 1
ATOM 592 O O . ALA A 1 95 ? 27.856 41.672 26.647 1.00 22.88 96 ALA A O 1
ATOM 594 N N . SER A 1 96 ? 27.748 41.479 28.895 1.00 25.52 97 SER A N 1
ATOM 595 C CA . SER A 1 96 ? 27.738 42.920 29.140 1.00 29.68 97 SER A CA 1
ATOM 596 C C . SER A 1 96 ? 29.040 43.596 28.731 1.00 31.89 97 SER A C 1
ATOM 597 O O . SER A 1 96 ? 29.072 44.830 28.637 1.00 28.66 97 SER A O 1
ATOM 600 N N . ASP A 1 97 ? 30.118 42.826 28.521 1.00 27.50 98 ASP A N 1
ATOM 601 C CA . ASP A 1 97 ? 31.361 43.367 27.971 1.00 30.68 98 ASP A CA 1
ATOM 602 C C . ASP A 1 97 ? 31.283 43.577 26.463 1.00 27.24 98 ASP A C 1
ATOM 603 O O . ASP A 1 97 ? 32.248 44.058 25.865 1.00 24.81 98 ASP A O 1
ATOM 608 N N . HIS A 1 98 ? 30.177 43.209 25.837 1.00 23.90 99 HIS A N 1
ATOM 609 C CA . HIS A 1 98 ? 30.033 43.273 24.395 1.00 25.09 99 HIS A CA 1
ATOM 610 C C . HIS A 1 98 ? 28.926 44.245 24.003 1.00 23.24 99 HIS A C 1
ATOM 611 O O . HIS A 1 98 ? 27.996 44.494 24.771 1.00 24.33 99 HIS A O 1
ATOM 618 N N . VAL A 1 99 ? 29.024 44.762 22.785 1.00 22.56 100 VAL A N 1
ATOM 619 C CA . VAL A 1 99 ? 27.941 45.507 22.155 1.00 23.11 100 VAL A CA 1
ATOM 620 C C . VAL A 1 99 ? 27.162 44.533 21.271 1.00 23.67 100 VAL A C 1
ATOM 621 O O . VAL A 1 99 ? 27.751 43.949 20.348 1.00 21.45 100 VAL A O 1
ATOM 625 N N . PRO A 1 100 ? 25.861 44.344 21.506 1.00 22.86 101 PRO A N 1
ATOM 626 C CA . PRO A 1 100 ? 25.073 43.390 20.702 1.00 22.71 101 PRO A CA 1
ATOM 627 C C . PRO A 1 100 ? 24.520 43.989 19.406 1.00 22.54 101 PRO A C 1
ATOM 628 O O . PRO A 1 100 ? 23.888 45.048 19.416 1.00 23.05 101 PRO A O 1
ATOM 632 N N . PHE A 1 101 ? 24.751 43.296 18.285 1.00 21.39 102 PHE A N 1
ATOM 633 C CA . PHE A 1 101 ? 24.218 43.678 16.978 1.00 22.03 102 PHE A CA 1
ATOM 634 C C . PHE A 1 101 ? 23.351 42.529 16.473 1.00 22.56 102 PHE A C 1
ATOM 635 O O . PHE A 1 101 ? 23.885 41.492 16.083 1.00 22.65 102 PHE A O 1
ATOM 643 N N . TYR A 1 102 ? 22.026 42.720 16.421 1.00 20.60 103 TYR A N 1
ATOM 644 C CA . TYR A 1 102 ? 21.141 41.645 16.003 1.00 20.75 103 TYR A CA 1
ATOM 645 C C . TYR A 1 102 ? 21.186 41.494 14.490 1.00 23.59 103 TYR A C 1
ATOM 646 O O . TYR A 1 102 ? 21.264 42.481 13.752 1.00 22.08 103 TYR A O 1
ATOM 655 N N . ILE A 1 103 ? 21.190 40.243 14.034 1.00 21.66 104 ILE A N 1
ATOM 656 C CA . ILE A 1 103 ? 21.311 39.977 12.603 1.00 25.59 104 ILE A CA 1
ATOM 657 C C . ILE A 1 103 ? 20.029 40.359 11.878 1.00 23.83 104 ILE A C 1
ATOM 658 O O . ILE A 1 103 ? 20.065 40.967 10.805 1.00 24.88 104 ILE A O 1
ATOM 663 N N . ALA A 1 104 ? 18.881 39.989 12.432 1.00 23.56 105 ALA A N 1
ATOM 664 C CA . ALA A 1 104 ? 17.596 40.441 11.917 1.00 31.10 105 ALA A CA 1
ATOM 665 C C . ALA A 1 104 ? 17.137 41.646 12.741 1.00 33.80 105 ALA A C 1
ATOM 666 O O . ALA A 1 104 ? 16.907 41.523 13.951 1.00 35.72 105 ALA A O 1
ATOM 668 N N . ALA A 1 105 ? 16.956 42.775 12.096 1.00 30.22 106 ALA A N 1
ATOM 669 C CA . ALA A 1 105 ? 16.564 43.979 12.777 1.00 35.64 106 ALA A CA 1
ATOM 670 C C . ALA A 1 105 ? 15.225 43.879 13.531 1.00 39.83 106 ALA A C 1
ATOM 671 O O . ALA A 1 105 ? 15.111 44.425 14.589 1.00 38.81 106 ALA A O 1
ATOM 673 N N . ARG A 1 106 ? 14.255 43.171 12.990 1.00 36.88 107 ARG A N 1
ATOM 674 C CA . ARG A 1 106 ? 13.035 43.048 13.722 1.00 42.60 107 ARG A CA 1
ATOM 675 C C . ARG A 1 106 ? 13.267 41.830 14.581 1.00 39.93 107 ARG A C 1
ATOM 676 O O . ARG A 1 106 ? 13.120 40.718 14.155 1.00 39.19 107 ARG A O 1
ATOM 684 N N . SER A 1 107 ? 13.596 42.082 15.829 1.00 39.44 108 SER A N 1
ATOM 685 C CA . SER A 1 107 ? 13.994 41.041 16.734 1.00 38.26 108 SER A CA 1
ATOM 686 C C . SER A 1 107 ? 13.211 41.058 18.015 1.00 37.37 108 SER A C 1
ATOM 687 O O . SER A 1 107 ? 12.535 42.002 18.307 1.00 35.43 108 SER A O 1
ATOM 690 N N . PRO A 1 108 ? 13.289 39.972 18.758 1.00 34.31 109 PRO A N 1
ATOM 691 C CA . PRO A 1 108 ? 12.596 39.856 20.026 1.00 35.58 109 PRO A CA 1
ATOM 692 C C . PRO A 1 108 ? 13.055 40.895 21.037 1.00 33.23 109 PRO A C 1
ATOM 693 O O . PRO A 1 108 ? 12.232 41.367 21.773 1.00 31.25 109 PRO A O 1
ATOM 697 N N . MET A 1 109 ? 14.338 41.215 21.092 1.00 33.23 110 MET A N 1
ATOM 698 C CA . MET A 1 109 ? 14.804 42.205 22.055 1.00 32.27 110 MET A CA 1
ATOM 699 C C . MET A 1 109 ? 14.194 43.559 21.778 1.00 31.72 110 MET A C 1
ATOM 700 O O . MET A 1 109 ? 13.860 44.266 22.686 1.00 32.07 110 MET A O 1
ATOM 705 N N . LEU A 1 110 ? 14.061 43.906 20.513 1.00 32.09 111 LEU A N 1
ATOM 706 C CA . LEU A 1 110 ? 13.423 45.155 20.131 1.00 32.70 111 LEU A CA 1
ATOM 707 C C . LEU A 1 110 ? 11.950 45.163 20.498 1.00 34.43 111 LEU A C 1
ATOM 708 O O . LEU A 1 110 ? 11.392 46.226 20.792 1.00 37.04 111 LEU A O 1
ATOM 713 N N . TYR A 1 111 ? 11.299 43.998 20.469 1.00 37.14 112 TYR A N 1
ATOM 714 C CA . TYR A 1 111 ? 9.895 43.925 20.857 1.00 36.97 112 TYR A CA 1
ATOM 715 C C . TYR A 1 111 ? 9.722 44.237 22.333 1.00 36.13 112 TYR A C 1
ATOM 716 O O . TYR A 1 111 ? 8.812 44.983 22.709 1.00 36.90 112 TYR A O 1
ATOM 725 N N . VAL A 1 112 ? 10.587 43.663 23.178 1.00 35.72 113 VAL A N 1
ATOM 726 C CA . VAL A 1 112 ? 10.565 43.931 24.617 1.00 35.58 113 VAL A CA 1
ATOM 727 C C . VAL A 1 112 ? 10.574 45.429 24.878 1.00 37.85 113 VAL A C 1
ATOM 728 O O . VAL A 1 112 ? 9.729 45.960 25.615 1.00 36.08 113 VAL A O 1
ATOM 732 N N . VAL A 1 113 ? 11.527 46.135 24.260 1.00 34.37 114 VAL A N 1
ATOM 733 C CA . VAL A 1 113 ? 11.636 47.577 24.462 1.00 37.30 114 VAL A CA 1
ATOM 734 C C . VAL A 1 113 ? 10.412 48.295 23.905 1.00 37.53 114 VAL A C 1
ATOM 735 O O . VAL A 1 113 ? 9.892 49.233 24.524 1.00 37.77 114 VAL A O 1
ATOM 739 N N . CYS A 1 114 ? 9.922 47.863 22.736 1.00 40.26 115 CYS A N 1
ATOM 740 C CA . CYS A 1 114 ? 8.803 48.566 22.100 1.00 40.64 115 CYS A CA 1
ATOM 741 C C . CYS A 1 114 ? 7.500 48.372 22.865 1.00 40.40 115 CYS A C 1
ATOM 742 O O . CYS A 1 114 ? 6.668 49.285 22.920 1.00 43.12 115 CYS A O 1
ATOM 745 N N . LYS A 1 115 ? 7.281 47.188 23.438 1.00 40.75 116 LYS A N 1
ATOM 746 C CA . LYS A 1 115 ? 6.053 47.008 24.206 1.00 43.78 116 LYS A CA 1
ATOM 747 C C . LYS A 1 115 ? 6.115 47.746 25.541 1.00 45.26 116 LYS A C 1
ATOM 748 O O . LYS A 1 115 ? 5.073 48.142 26.080 1.00 48.93 116 LYS A O 1
ATOM 754 N N . GLY A 1 116 ? 7.312 47.943 26.082 1.00 42.86 117 GLY A N 1
ATOM 755 C CA . GLY A 1 116 ? 7.514 48.746 27.270 1.00 47.28 117 GLY A CA 1
ATOM 756 C C . GLY A 1 116 ? 7.585 47.908 28.535 1.00 47.26 117 GLY A C 1
ATOM 757 O O . GLY A 1 116 ? 7.236 46.728 28.565 1.00 50.16 117 GLY A O 1
ATOM 758 N N . HIS A 1 117 ? 8.048 48.550 29.605 1.00 48.09 118 HIS A N 1
ATOM 759 C CA . HIS A 1 117 ? 8.115 47.922 30.919 1.00 48.34 118 HIS A CA 1
ATOM 760 C C . HIS A 1 117 ? 8.164 49.027 31.965 1.00 52.82 118 HIS A C 1
ATOM 761 O O . HIS A 1 117 ? 7.739 50.158 31.703 1.00 51.75 118 HIS A O 1
ATOM 768 N N . SER A 1 118 ? 8.701 48.708 33.145 1.00 55.33 119 SER A N 1
ATOM 769 C CA . SER A 1 118 ? 8.767 49.707 34.214 1.00 55.19 119 SER A CA 1
ATOM 770 C C . SER A 1 118 ? 9.862 50.747 33.960 1.00 51.74 119 SER A C 1
ATOM 771 O O . SER A 1 118 ? 9.717 51.908 34.358 1.00 54.90 119 SER A O 1
ATOM 774 N N . GLY A 1 119 ? 10.945 50.362 33.283 1.00 52.62 120 GLY A N 1
ATOM 775 C CA . GLY A 1 119 ? 12.073 51.253 33.070 1.00 53.49 120 GLY A CA 1
ATOM 776 C C . GLY A 1 119 ? 11.993 52.163 31.854 1.00 53.55 120 GLY A C 1
ATOM 777 O O . GLY A 1 119 ? 12.673 53.193 31.805 1.00 50.21 120 GLY A O 1
ATOM 778 N N . TYR A 1 120 ? 11.183 51.795 30.859 1.00 54.46 121 TYR A N 1
ATOM 779 C CA . TYR A 1 120 ? 11.031 52.597 29.650 1.00 49.66 121 TYR A CA 1
ATOM 780 C C . TYR A 1 120 ? 9.688 52.255 29.013 1.00 49.04 121 TYR A C 1
ATOM 781 O O . TYR A 1 120 ? 9.258 51.096 29.045 1.00 51.98 121 TYR A O 1
ATOM 790 N N . SER A 1 121 ? 9.027 53.262 28.431 1.00 47.48 122 SER A N 1
ATOM 791 C CA . SER A 1 121 ? 7.723 53.004 27.830 1.00 49.38 122 SER A CA 1
ATOM 792 C C . SER A 1 121 ? 7.480 53.842 26.579 1.00 49.47 122 SER A C 1
ATOM 793 O O . SER A 1 121 ? 6.323 54.088 26.219 1.00 52.31 122 SER A O 1
ATOM 796 N N . GLY A 1 122 ? 8.542 54.246 25.882 1.00 47.06 123 GLY A N 1
ATOM 797 C CA . GLY A 1 122 ? 8.411 55.200 24.795 1.00 47.04 123 GLY A CA 1
ATOM 798 C C . GLY A 1 122 ? 7.908 54.655 23.472 1.00 46.90 123 GLY A C 1
ATOM 799 O O . GLY A 1 122 ? 7.550 55.453 22.595 1.00 47.74 123 GLY A O 1
ATOM 800 N N . GLY A 1 123 ? 7.863 53.337 23.301 1.00 44.56 124 GLY A N 1
ATOM 801 C CA . GLY A 1 123 ? 7.516 52.791 22.006 1.00 43.84 124 GLY A CA 1
ATOM 802 C C . GLY A 1 123 ? 8.713 52.773 21.067 1.00 44.15 124 GLY A C 1
ATOM 803 O O . GLY A 1 123 ? 9.872 52.831 21.488 1.00 43.93 124 GLY A O 1
ATOM 804 N N . ALA A 1 124 ? 8.419 52.696 19.765 1.00 42.77 125 ALA A N 1
ATOM 805 C CA . ALA A 1 124 ? 9.455 52.649 18.740 1.00 40.40 125 ALA A CA 1
ATOM 806 C C . ALA A 1 124 ? 9.929 54.025 18.299 1.00 42.02 125 ALA A C 1
ATOM 807 O O . ALA A 1 124 ? 11.007 54.122 17.702 1.00 40.34 125 ALA A O 1
ATOM 809 N N . GLY A 1 125 ? 9.140 55.072 18.554 1.00 43.83 126 GLY A N 1
ATOM 810 C CA . GLY A 1 125 ? 9.452 56.427 18.157 1.00 42.83 126 GLY A CA 1
ATOM 811 C C . GLY A 1 125 ? 10.926 56.791 18.206 1.00 44.25 126 GLY A C 1
ATOM 812 O O . GLY A 1 125 ? 11.565 57.005 17.169 1.00 43.13 126 GLY A O 1
ATOM 813 N N . PRO A 1 126 ? 11.502 56.842 19.409 1.00 45.61 127 PRO A N 1
ATOM 814 C CA . PRO A 1 126 ? 12.893 57.295 19.566 1.00 42.81 127 PRO A CA 1
ATOM 815 C C . PRO A 1 126 ? 13.959 56.230 19.352 1.00 38.97 127 PRO A C 1
ATOM 816 O O . PRO A 1 126 ? 15.133 56.524 19.587 1.00 39.13 127 PRO A O 1
ATOM 820 N N . LEU A 1 127 ? 13.618 55.019 18.933 1.00 36.91 128 LEU A N 1
ATOM 821 C CA . LEU A 1 127 ? 14.633 53.986 18.779 1.00 37.92 128 LEU A CA 1
ATOM 822 C C . LEU A 1 127 ? 15.285 54.087 17.411 1.00 33.98 128 LEU A C 1
ATOM 823 O O . LEU A 1 127 ? 14.605 54.237 16.395 1.00 34.69 128 LEU A O 1
ATOM 828 N N . VAL A 1 128 ? 16.612 54.022 17.393 1.00 34.88 129 VAL A N 1
ATOM 829 C CA . VAL A 1 128 ? 17.408 54.175 16.183 1.00 30.73 129 VAL A CA 1
ATOM 830 C C . VAL A 1 128 ? 18.196 52.894 15.992 1.00 27.67 129 VAL A C 1
ATOM 831 O O . VAL A 1 128 ? 18.787 52.387 16.947 1.00 27.37 129 VAL A O 1
ATOM 835 N N . HIS A 1 129 ? 18.228 52.401 14.776 1.00 27.53 130 HIS A N 1
ATOM 836 C CA . HIS A 1 129 ? 18.975 51.222 14.447 1.00 28.06 130 HIS A CA 1
ATOM 837 C C . HIS A 1 129 ? 20.274 51.637 13.784 1.00 27.30 130 HIS A C 1
ATOM 838 O O . HIS A 1 129 ? 20.264 52.329 12.812 1.00 28.55 130 HIS A O 1
ATOM 845 N N . LEU A 1 130 ? 21.387 51.196 14.321 1.00 27.04 131 LEU A N 1
ATOM 846 C CA . LEU A 1 130 ? 22.700 51.478 13.736 1.00 28.95 131 LEU A CA 1
ATOM 847 C C . LEU A 1 130 ? 23.214 50.202 13.067 1.00 28.22 131 LEU A C 1
ATOM 848 O O . LEU A 1 130 ? 23.527 49.221 13.749 1.00 25.89 131 LEU A O 1
ATOM 853 N N . GLY A 1 131 ? 23.298 50.217 11.738 1.00 28.58 132 GLY A N 1
ATOM 854 C CA . GLY A 1 131 ? 23.683 49.041 10.970 1.00 26.71 132 GLY A CA 1
ATOM 855 C C . GLY A 1 131 ? 25.159 49.044 10.614 1.00 25.81 132 GLY A C 1
ATOM 856 O O . GLY A 1 131 ? 25.701 50.048 10.150 1.00 26.91 132 GLY A O 1
ATOM 857 N N . VAL A 1 132 ? 25.798 47.901 10.827 1.00 25.02 133 VAL A N 1
ATOM 858 C CA . VAL A 1 132 ? 27.215 47.717 10.549 1.00 25.32 133 VAL A CA 1
ATOM 859 C C . VAL A 1 132 ? 27.360 46.435 9.755 1.00 26.66 133 VAL A C 1
ATOM 860 O O . VAL A 1 132 ? 26.716 45.429 10.072 1.00 27.16 133 VAL A O 1
ATOM 864 N N . ALA A 1 133 ? 28.184 46.468 8.716 1.00 25.01 134 ALA A N 1
ATOM 865 C CA . ALA A 1 133 ? 28.474 45.257 7.961 1.00 24.88 134 ALA A CA 1
ATOM 866 C C . ALA A 1 133 ? 29.452 44.389 8.748 1.00 26.17 134 ALA A C 1
ATOM 867 O O . ALA A 1 133 ? 30.463 44.884 9.262 1.00 27.32 134 ALA A O 1
ATOM 869 N N . LEU A 1 134 ? 29.136 43.098 8.863 1.00 25.29 135 LEU A N 1
ATOM 870 C CA . LEU A 1 134 ? 30.013 42.186 9.592 1.00 27.55 135 LEU A CA 1
ATOM 871 C C . LEU A 1 134 ? 31.428 42.205 9.028 1.00 26.39 135 LEU A C 1
ATOM 872 O O . LEU A 1 134 ? 32.404 42.202 9.784 1.00 28.31 135 LEU A O 1
ATOM 877 N N . GLY A 1 135 ? 31.557 42.257 7.704 1.00 26.96 136 GLY A N 1
ATOM 878 C CA . GLY A 1 135 ? 32.874 42.351 7.096 1.00 30.33 136 GLY A CA 1
ATOM 879 C C . GLY A 1 135 ? 33.640 43.606 7.486 1.00 32.44 136 GLY A C 1
ATOM 880 O O . GLY A 1 135 ? 34.875 43.597 7.530 1.00 33.55 136 GLY A O 1
ATOM 881 N N . ASP A 1 136 ? 32.932 44.706 7.753 1.00 30.64 137 ASP A N 1
ATOM 882 C CA . ASP A 1 136 ? 33.602 45.884 8.300 1.00 32.08 137 ASP A CA 1
ATOM 883 C C . ASP A 1 136 ? 34.086 45.645 9.735 1.00 30.25 137 ASP A C 1
ATOM 884 O O . ASP A 1 136 ? 35.172 46.099 10.100 1.00 35.29 137 ASP A O 1
ATOM 889 N N . ILE A 1 137 ? 33.306 44.943 10.561 1.00 26.47 138 ILE A N 1
ATOM 890 C CA . ILE A 1 137 ? 33.775 44.560 11.894 1.00 27.96 138 ILE A CA 1
ATOM 891 C C . ILE A 1 137 ? 35.023 43.681 11.800 1.00 33.26 138 ILE A C 1
ATOM 892 O O . ILE A 1 137 ? 36.008 43.895 12.518 1.00 32.99 138 ILE A O 1
ATOM 897 N N . ILE A 1 138 ? 34.993 42.659 10.936 1.00 30.85 139 ILE A N 1
ATOM 898 C CA . ILE A 1 138 ? 36.147 41.766 10.787 1.00 33.45 139 ILE A CA 1
ATOM 899 C C . ILE A 1 138 ? 37.364 42.520 10.265 1.00 35.17 139 ILE A C 1
ATOM 900 O O . ILE A 1 138 ? 38.464 42.418 10.825 1.00 36.59 139 ILE A O 1
ATOM 905 N N . ASP A 1 139 ? 37.197 43.257 9.162 1.00 34.70 140 ASP A N 1
ATOM 906 C CA . ASP A 1 139 ? 38.326 43.969 8.573 1.00 36.09 140 ASP A CA 1
ATOM 907 C C . ASP A 1 139 ? 38.920 44.996 9.526 1.00 38.03 140 ASP A C 1
ATOM 908 O O . ASP A 1 139 ? 40.083 45.380 9.360 1.00 40.04 140 ASP A O 1
ATOM 913 N N . ALA A 1 140 ? 38.154 45.449 10.517 1.00 36.16 141 ALA A N 1
ATOM 914 C CA . ALA A 1 140 ? 38.630 46.420 11.491 1.00 37.05 141 ALA A CA 1
ATOM 915 C C . ALA A 1 140 ? 39.389 45.777 12.637 1.00 38.19 141 ALA A C 1
ATOM 916 O O . ALA A 1 140 ? 39.699 46.471 13.609 1.00 42.23 141 ALA A O 1
ATOM 918 N N . ASP A 1 141 ? 39.689 44.480 12.550 1.00 36.98 142 ASP A N 1
ATOM 919 C CA . ASP A 1 141 ? 40.439 43.764 13.587 1.00 40.45 142 ASP A CA 1
ATOM 920 C C . ASP A 1 141 ? 39.791 43.905 14.975 1.00 35.57 142 ASP A C 1
ATOM 921 O O . ASP A 1 141 ? 40.476 43.879 16.005 1.00 37.33 142 ASP A O 1
ATOM 926 N N . LEU A 1 142 ? 38.468 44.031 15.022 1.00 33.02 143 LEU A N 1
ATOM 927 C CA . LEU A 1 142 ? 37.745 43.969 16.284 1.00 30.28 143 LEU A CA 1
ATOM 928 C C . LEU A 1 142 ? 37.575 42.516 16.722 1.00 28.64 143 LEU A C 1
ATOM 929 O O . LEU A 1 142 ? 37.549 41.595 15.896 1.00 29.07 143 LEU A O 1
ATOM 934 N N . THR A 1 143 ? 37.466 42.314 18.034 1.00 24.57 144 THR A N 1
ATOM 935 C CA . THR A 1 143 ? 37.142 41.011 18.603 1.00 23.61 144 THR A CA 1
ATOM 936 C C . THR A 1 143 ? 35.624 40.859 18.680 1.00 23.67 144 THR A C 1
ATOM 937 O O . THR A 1 143 ? 34.938 41.700 19.279 1.00 21.68 144 THR A O 1
ATOM 941 N N . TRP A 1 144 ? 35.106 39.785 18.083 1.00 20.54 145 TRP A N 1
ATOM 942 C CA . TRP A 1 144 ? 33.668 39.588 17.985 1.00 20.40 145 TRP A CA 1
ATOM 943 C C . TRP A 1 144 ? 33.373 38.095 18.028 1.00 21.15 145 TRP A C 1
ATOM 944 O O . TRP A 1 144 ? 34.256 37.259 17.800 1.00 20.50 145 TRP A O 1
ATOM 955 N N . CYS A 1 145 ? 32.112 37.766 18.316 1.00 20.75 146 CYS A N 1
ATOM 956 C CA . CYS A 1 145 ? 31.611 36.426 18.029 1.00 20.24 146 CYS A CA 1
ATOM 957 C C . CYS A 1 145 ? 30.108 36.509 17.774 1.00 21.12 146 CYS A C 1
ATOM 958 O O . CYS A 1 145 ? 29.469 37.549 17.965 1.00 21.77 146 CYS A O 1
ATOM 961 N N . ALA A 1 146 ? 29.562 35.398 17.312 1.00 21.22 147 ALA A N 1
ATOM 962 C CA . ALA A 1 146 ? 28.144 35.250 17.046 1.00 20.24 147 ALA A CA 1
ATOM 963 C C . ALA A 1 146 ? 27.554 34.297 18.066 1.00 21.54 147 ALA A C 1
ATOM 964 O O . ALA A 1 146 ? 28.164 33.278 18.395 1.00 20.87 147 ALA A O 1
ATOM 966 N N . SER A 1 147 ? 26.358 34.615 18.527 1.00 20.98 148 SER A N 1
ATOM 967 C CA . SER A 1 147 ? 25.491 33.691 19.238 1.00 22.79 148 SER A CA 1
ATOM 968 C C . SER A 1 147 ? 24.508 33.089 18.243 1.00 21.46 148 SER A C 1
ATOM 969 O O . SER A 1 147 ? 24.156 33.727 17.255 1.00 21.83 148 SER A O 1
ATOM 972 N N . ASP A 1 148 ? 24.092 31.839 18.476 1.00 24.94 149 ASP A N 1
ATOM 973 C CA . ASP A 1 148 ? 23.106 31.223 17.592 1.00 27.14 149 ASP A CA 1
ATOM 974 C C . ASP A 1 148 ? 21.670 31.420 18.086 1.00 25.72 149 ASP A C 1
ATOM 975 O O . ASP A 1 148 ? 20.761 30.755 17.583 1.00 26.43 149 ASP A O 1
ATOM 980 N N . GLY A 1 149 ? 21.459 32.331 19.031 1.00 22.03 150 GLY A N 1
ATOM 981 C CA . GLY A 1 149 ? 20.146 32.551 19.602 1.00 21.68 150 GLY A CA 1
ATOM 982 C C . GLY A 1 149 ? 20.279 33.434 20.827 1.00 20.47 150 GLY A C 1
ATOM 983 O O . GLY A 1 149 ? 21.299 34.089 21.017 1.00 22.58 150 GLY A O 1
ATOM 984 N N . ASN A 1 150 ? 19.238 33.446 21.642 1.00 19.14 151 ASN A N 1
ATOM 985 C CA . ASN A 1 150 ? 19.222 34.223 22.878 1.00 21.97 151 ASN A CA 1
ATOM 986 C C . ASN A 1 150 ? 20.529 34.090 23.653 1.00 18.02 151 ASN A C 1
ATOM 987 O O . ASN A 1 150 ? 20.872 33.011 24.140 1.00 17.05 151 ASN A O 1
ATOM 992 N N . ALA A 1 151 ? 21.249 35.196 23.794 1.00 19.51 152 ALA A N 1
ATOM 993 C CA . ALA A 1 151 ? 22.578 35.108 24.380 1.00 21.41 152 ALA A CA 1
ATOM 994 C C . ALA A 1 151 ? 22.565 34.723 25.854 1.00 21.60 152 ALA A C 1
ATOM 995 O O . ALA A 1 151 ? 23.570 34.196 26.332 1.00 20.56 152 ALA A O 1
ATOM 997 N N . ALA A 1 152 ? 21.467 34.964 26.583 1.00 18.49 153 ALA A N 1
ATOM 998 C CA . ALA A 1 152 ? 21.422 34.661 28.010 1.00 21.42 153 ALA A CA 1
ATOM 999 C C . ALA A 1 152 ? 21.156 33.193 28.285 1.00 22.89 153 ALA A C 1
ATOM 1000 O O . ALA A 1 152 ? 21.342 32.742 29.423 1.00 25.50 153 ALA A O 1
ATOM 1002 N N . ALA A 1 153 ? 20.722 32.437 27.286 1.00 19.58 154 ALA A N 1
ATOM 1003 C CA . ALA A 1 153 ? 20.277 31.077 27.540 1.00 19.82 154 ALA A CA 1
ATOM 1004 C C . ALA A 1 153 ? 21.477 30.158 27.703 1.00 20.15 154 ALA A C 1
ATOM 1005 O O . ALA A 1 153 ? 22.490 30.324 27.023 1.00 20.38 154 ALA A O 1
ATOM 1007 N N . SER A 1 154 ? 21.357 29.171 28.602 1.00 21.96 155 SER A N 1
ATOM 1008 C CA . SER A 1 154 ? 22.471 28.250 28.811 1.00 24.09 155 SER A CA 1
ATOM 1009 C C . SER A 1 154 ? 22.715 27.335 27.612 1.00 23.12 155 SER A C 1
ATOM 1010 O O . SER A 1 154 ? 23.816 26.805 27.476 1.00 28.93 155 SER A O 1
ATOM 1013 N N . TYR A 1 155 ? 21.733 27.116 26.749 1.00 20.10 156 TYR A N 1
ATOM 1014 C CA . TYR A 1 155 ? 21.959 26.233 25.608 1.00 22.97 156 TYR A CA 1
ATOM 1015 C C . TYR A 1 155 ? 22.432 26.988 24.369 1.00 22.29 156 TYR A C 1
ATOM 1016 O O . TYR A 1 155 ? 22.557 26.384 23.298 1.00 22.92 156 TYR A O 1
ATOM 1025 N N . THR A 1 156 ? 22.665 28.294 24.478 1.00 20.06 157 THR A N 1
ATOM 1026 C CA . THR A 1 156 ? 23.178 29.070 23.360 1.00 23.78 157 THR A CA 1
ATOM 1027 C C . THR A 1 156 ? 24.674 28.838 23.200 1.00 21.97 157 THR A C 1
ATOM 1028 O O . THR A 1 156 ? 25.392 28.694 24.185 1.00 23.08 157 THR A O 1
ATOM 1032 N N . LYS A 1 157 ? 25.133 28.772 21.951 1.00 22.18 158 LYS A N 1
ATOM 1033 C CA . LYS A 1 157 ? 26.546 28.647 21.635 1.00 23.00 158 LYS A CA 1
ATOM 1034 C C . LYS A 1 157 ? 27.057 29.929 20.974 1.00 22.97 158 LYS A C 1
ATOM 1035 O O . LYS A 1 157 ? 26.308 30.671 20.330 1.00 20.32 158 LYS A O 1
ATOM 1041 N N . PHE A 1 158 ? 28.342 30.198 21.167 1.00 21.21 159 PHE A N 1
ATOM 1042 C CA . PHE A 1 158 ? 29.013 31.306 20.514 1.00 23.80 159 PHE A CA 1
ATOM 1043 C C . PHE A 1 158 ? 30.041 30.762 19.539 1.00 21.06 159 PHE A C 1
ATOM 1044 O O . PHE A 1 158 ? 30.605 29.688 19.760 1.00 24.92 159 PHE A O 1
ATOM 1052 N N . SER A 1 159 ? 30.229 31.456 18.426 1.00 20.18 160 SER A N 1
ATOM 1053 C CA . SER A 1 159 ? 31.247 31.057 17.462 1.00 24.15 160 SER A CA 1
ATOM 1054 C C . SER A 1 159 ? 31.793 32.279 16.733 1.00 23.29 160 SER A C 1
ATOM 1055 O O . SER A 1 159 ? 31.071 33.249 16.513 1.00 23.90 160 SER A O 1
ATOM 1058 N N . ARG A 1 160 ? 33.062 32.223 16.323 1.00 24.00 161 ARG A N 1
ATOM 1059 C CA . ARG A 1 160 ? 33.560 33.222 15.379 1.00 27.64 161 ARG A CA 1
ATOM 1060 C C . ARG A 1 160 ? 34.093 32.594 14.090 1.00 31.10 161 ARG A C 1
ATOM 1061 O O . ARG A 1 160 ? 34.914 33.213 13.391 1.00 30.29 161 ARG A O 1
ATOM 1069 N N . GLN A 1 161 ? 33.634 31.386 13.747 1.00 31.12 162 GLN A N 1
ATOM 1070 C CA . GLN A 1 161 ? 34.056 30.717 12.512 1.00 32.88 162 GLN A CA 1
ATOM 1071 C C . GLN A 1 161 ? 33.259 31.286 11.346 1.00 34.89 162 GLN A C 1
ATOM 1072 O O . GLN A 1 161 ? 32.126 30.884 11.101 1.00 35.50 162 GLN A O 1
ATOM 1078 N N . VAL A 1 162 ? 33.869 32.223 10.618 1.00 37.71 163 VAL A N 1
ATOM 1079 C CA . VAL A 1 162 ? 33.177 32.959 9.560 1.00 39.15 163 VAL A CA 1
ATOM 1080 C C . VAL A 1 162 ? 32.583 32.012 8.518 1.00 37.86 163 VAL A C 1
ATOM 1081 O O . VAL A 1 162 ? 31.446 32.204 8.068 1.00 36.01 163 VAL A O 1
ATOM 1085 N N . ASP A 1 163 ? 33.333 30.985 8.110 1.00 37.14 164 ASP A N 1
ATOM 1086 C CA . ASP A 1 163 ? 32.864 30.204 6.968 1.00 41.48 164 ASP A CA 1
ATOM 1087 C C . ASP A 1 163 ? 31.663 29.313 7.289 1.00 39.50 164 ASP A C 1
ATOM 1088 O O . ASP A 1 163 ? 31.054 28.788 6.350 1.00 41.20 164 ASP A O 1
ATOM 1093 N N . THR A 1 164 ? 31.304 29.110 8.561 1.00 36.04 165 THR A N 1
ATOM 1094 C CA . THR A 1 164 ? 30.127 28.301 8.886 1.00 37.13 165 THR A CA 1
ATOM 1095 C C . THR A 1 164 ? 29.023 29.131 9.523 1.00 30.06 165 THR A C 1
ATOM 1096 O O . THR A 1 164 ? 28.023 28.569 9.982 1.00 26.86 165 THR A O 1
ATOM 1100 N N . LEU A 1 165 ? 29.181 30.456 9.547 1.00 30.35 166 LEU A N 1
ATOM 1101 C CA . LEU A 1 165 ? 28.163 31.326 10.125 1.00 29.31 166 LEU A CA 1
ATOM 1102 C C . LEU A 1 165 ? 26.805 31.048 9.503 1.00 26.95 166 LEU A C 1
ATOM 1103 O O . LEU A 1 165 ? 25.774 31.090 10.188 1.00 22.59 166 LEU A O 1
ATOM 1108 N N . GLY A 1 166 ? 26.798 30.729 8.204 1.00 28.13 167 GLY A N 1
ATOM 1109 C CA . GLY A 1 166 ? 25.546 30.484 7.507 1.00 31.31 167 GLY A CA 1
ATOM 1110 C C . GLY A 1 166 ? 24.762 29.316 8.073 1.00 27.54 167 GLY A C 1
ATOM 1111 O O . GLY A 1 166 ? 23.546 29.399 8.233 1.00 26.51 167 GLY A O 1
ATOM 1112 N N . THR A 1 167 ? 25.440 28.218 8.385 1.00 28.12 168 THR A N 1
ATOM 1113 C CA . THR A 1 167 ? 24.765 27.115 9.060 1.00 27.59 168 THR A CA 1
ATOM 1114 C C . THR A 1 167 ? 24.701 27.305 10.574 1.00 26.39 168 THR A C 1
ATOM 1115 O O . THR A 1 167 ? 23.807 26.739 11.223 1.00 24.80 168 THR A O 1
ATOM 1119 N N . PHE A 1 168 ? 25.579 28.135 11.145 1.00 24.85 169 PHE A N 1
ATOM 1120 C CA . PHE A 1 168 ? 25.618 28.263 12.601 1.00 23.68 169 PHE A CA 1
ATOM 1121 C C . PHE A 1 168 ? 24.376 28.975 13.135 1.00 23.10 169 PHE A C 1
ATOM 1122 O O . PHE A 1 168 ? 23.745 28.499 14.086 1.00 24.99 169 PHE A O 1
ATOM 1130 N N . VAL A 1 169 ? 24.015 30.129 12.553 1.00 20.56 170 VAL A N 1
ATOM 1131 C CA . VAL A 1 169 ? 22.719 30.728 12.845 1.00 19.81 170 VAL A CA 1
ATOM 1132 C C . VAL A 1 169 ? 21.627 30.073 12.003 1.00 22.72 170 VAL A C 1
ATOM 1133 O O . VAL A 1 169 ? 21.870 29.462 10.949 1.00 23.25 170 VAL A O 1
ATOM 1137 N N . ASP A 1 170 ? 20.392 30.215 12.475 1.00 20.53 171 ASP A N 1
ATOM 1138 C CA . ASP A 1 170 ? 19.229 29.691 11.761 1.00 24.93 171 ASP A CA 1
ATOM 1139 C C . ASP A 1 170 ? 18.915 30.669 10.636 1.00 26.13 171 ASP A C 1
ATOM 1140 O O . ASP A 1 170 ? 18.010 31.502 10.730 1.00 23.45 171 ASP A O 1
ATOM 1145 N N . PHE A 1 171 ? 19.702 30.563 9.559 1.00 26.24 172 PHE A N 1
ATOM 1146 C CA . PHE A 1 171 ? 19.595 31.515 8.454 1.00 27.30 172 PHE A CA 1
ATOM 1147 C C . PHE A 1 171 ? 18.169 31.592 7.919 1.00 29.20 172 PHE A C 1
ATOM 1148 O O . PHE A 1 171 ? 17.633 32.687 7.731 1.00 28.26 172 PHE A O 1
ATOM 1156 N N . ASP A 1 172 ? 17.526 30.442 7.694 1.00 28.26 173 ASP A N 1
ATOM 1157 C CA . ASP A 1 172 ? 16.169 30.448 7.133 1.00 30.59 173 ASP A CA 1
ATOM 1158 C C . ASP A 1 172 ? 15.178 31.218 8.007 1.00 29.23 173 ASP A C 1
ATOM 1159 O O . ASP A 1 172 ? 14.411 32.053 7.513 1.00 31.42 173 ASP A O 1
ATOM 1164 N N . LEU A 1 173 ? 15.158 30.932 9.307 1.00 27.55 174 LEU A N 1
ATOM 1165 C CA . LEU A 1 173 ? 14.255 31.650 10.200 1.00 28.62 174 LEU A CA 1
ATOM 1166 C C . LEU A 1 173 ? 14.550 33.144 10.206 1.00 25.98 174 LEU A C 1
ATOM 1167 O O . LEU A 1 173 ? 13.630 33.967 10.261 1.00 26.59 174 LEU A O 1
ATOM 1172 N N . LEU A 1 174 ? 15.825 33.519 10.129 1.00 26.03 175 LEU A N 1
ATOM 1173 C CA . LEU A 1 174 ? 16.149 34.939 10.142 1.00 27.26 175 LEU A CA 1
ATOM 1174 C C . LEU A 1 174 ? 15.629 35.644 8.912 1.00 30.97 175 LEU A C 1
ATOM 1175 O O . LEU A 1 174 ? 15.418 36.860 8.959 1.00 30.94 175 LEU A O 1
ATOM 1180 N N . CYS A 1 175 ? 15.410 34.913 7.817 1.00 30.57 176 CYS A N 1
ATOM 1181 C CA . CYS A 1 175 ? 14.863 35.508 6.606 1.00 34.77 176 CYS A CA 1
ATOM 1182 C C . CYS A 1 175 ? 13.342 35.604 6.616 1.00 36.93 176 CYS A C 1
ATOM 1183 O O . CYS A 1 175 ? 12.790 36.334 5.784 1.00 40.86 176 CYS A O 1
ATOM 1186 N N . GLN A 1 176 ? 12.647 34.895 7.511 1.00 35.04 177 GLN A N 1
ATOM 1187 C CA . GLN A 1 176 ? 11.187 34.882 7.443 1.00 39.51 177 GLN A CA 1
ATOM 1188 C C . GLN A 1 176 ? 10.608 36.238 7.827 1.00 42.02 177 GLN A C 1
ATOM 1189 O O . GLN A 1 176 ? 11.150 36.956 8.670 1.00 41.83 177 GLN A O 1
ATOM 1195 N N . ARG A 1 177 ? 9.480 36.579 7.215 1.00 43.29 178 ARG A N 1
ATOM 1196 C CA . ARG A 1 177 ? 8.733 37.738 7.673 1.00 49.95 178 ARG A CA 1
ATOM 1197 C C . ARG A 1 177 ? 7.821 37.394 8.846 1.00 53.21 178 ARG A C 1
ATOM 1198 O O . ARG A 1 177 ? 7.424 38.296 9.593 1.00 54.51 178 ARG A O 1
ATOM 1206 N N . GLN A 1 178 ? 7.503 36.118 9.007 1.00 51.52 179 GLN A N 1
ATOM 1207 C CA . GLN A 1 178 ? 6.673 35.640 10.110 1.00 48.43 179 GLN A CA 1
ATOM 1208 C C . GLN A 1 178 ? 7.451 34.627 10.921 1.00 48.22 179 GLN A C 1
ATOM 1209 O O . GLN A 1 178 ? 7.893 33.631 10.400 1.00 52.69 179 GLN A O 1
ATOM 1215 N N . TRP A 1 179 ? 7.628 34.871 12.199 1.00 44.64 180 TRP A N 1
ATOM 1216 C CA . TRP A 1 179 ? 8.449 33.967 12.962 1.00 40.75 180 TRP A CA 1
ATOM 1217 C C . TRP A 1 179 ? 8.058 33.624 14.391 1.00 37.85 180 TRP A C 1
ATOM 1218 O O . TRP A 1 179 ? 8.923 33.309 15.164 1.00 36.58 180 TRP A O 1
ATOM 1229 N N . HIS A 1 180 ? 6.790 33.660 14.751 1.00 37.12 181 HIS A N 1
ATOM 1230 C CA . HIS A 1 180 ? 6.364 33.373 16.127 1.00 36.15 181 HIS A CA 1
ATOM 1231 C C . HIS A 1 180 ? 6.563 31.940 16.573 1.00 31.89 181 HIS A C 1
ATOM 1232 O O . HIS A 1 180 ? 6.738 31.057 15.787 1.00 30.78 181 HIS A O 1
ATOM 1239 N N . ASN A 1 181 ? 6.622 31.737 17.868 1.00 31.16 182 ASN A N 1
ATOM 1240 C CA . ASN A 1 181 ? 6.730 30.376 18.390 1.00 32.35 182 ASN A CA 1
ATOM 1241 C C . ASN A 1 181 ? 5.508 29.530 18.011 1.00 32.02 182 ASN A C 1
ATOM 1242 O O . ASN A 1 181 ? 4.394 30.040 17.844 1.00 35.00 182 ASN A O 1
ATOM 1247 N N . THR A 1 182 ? 5.719 28.220 17.876 1.00 31.80 183 THR A N 1
ATOM 1248 C CA . THR A 1 182 ? 4.607 27.278 17.720 1.00 34.98 183 THR A CA 1
ATOM 1249 C C . THR A 1 182 ? 4.748 26.180 18.763 1.00 34.82 183 THR A C 1
ATOM 1250 O O . THR A 1 182 ? 5.792 26.058 19.413 1.00 32.28 183 THR A O 1
ATOM 1254 N N . ASP A 1 183 ? 3.698 25.352 18.883 1.00 38.04 184 ASP A N 1
ATOM 1255 C CA . ASP A 1 183 ? 3.735 24.256 19.849 1.00 38.73 184 ASP A CA 1
ATOM 1256 C C . ASP A 1 183 ? 4.875 23.286 19.562 1.00 36.84 184 ASP A C 1
ATOM 1257 O O . ASP A 1 183 ? 5.524 22.781 20.491 1.00 36.01 184 ASP A O 1
ATOM 1262 N N . ASP A 1 184 ? 5.149 23.026 18.287 1.00 36.66 185 ASP A N 1
ATOM 1263 C CA . ASP A 1 184 ? 6.221 22.088 17.986 1.00 35.49 185 ASP A CA 1
ATOM 1264 C C . ASP A 1 184 ? 7.594 22.752 17.949 1.00 33.15 185 ASP A C 1
ATOM 1265 O O . ASP A 1 184 ? 8.614 22.049 17.983 1.00 34.83 185 ASP A O 1
ATOM 1270 N N . ASP A 1 185 ? 7.672 24.083 17.879 1.00 30.75 186 ASP A N 1
ATOM 1271 C CA . ASP A 1 185 ? 8.959 24.775 17.964 1.00 27.80 186 ASP A CA 1
ATOM 1272 C C . ASP A 1 185 ? 8.830 26.013 18.834 1.00 27.89 186 ASP A C 1
ATOM 1273 O O . ASP A 1 185 ? 8.629 27.125 18.324 1.00 25.87 186 ASP A O 1
ATOM 1278 N N . PRO A 1 186 ? 8.944 25.856 20.167 1.00 26.19 187 PRO A N 1
ATOM 1279 C CA . PRO A 1 186 ? 8.867 27.011 21.071 1.00 25.40 187 PRO A CA 1
ATOM 1280 C C . PRO A 1 186 ? 10.186 27.733 21.232 1.00 23.07 187 PRO A C 1
ATOM 1281 O O . PRO A 1 186 ? 10.369 28.542 22.153 1.00 23.35 187 PRO A O 1
ATOM 1285 N N . ASN A 1 187 ? 11.120 27.465 20.332 1.00 22.11 188 ASN A N 1
ATOM 1286 C CA . ASN A 1 187 ? 12.451 28.047 20.426 1.00 23.74 188 ASN A CA 1
ATOM 1287 C C . ASN A 1 187 ? 12.723 29.025 19.287 1.00 19.14 188 ASN A C 1
ATOM 1288 O O . ASN A 1 187 ? 13.853 29.468 19.133 1.00 19.29 188 ASN A O 1
ATOM 1293 N N . ARG A 1 188 ? 11.701 29.388 18.504 1.00 19.50 189 ARG A N 1
ATOM 1294 C CA . ARG A 1 188 ? 11.905 30.239 17.327 1.00 21.26 189 ARG A CA 1
ATOM 1295 C C . ARG A 1 188 ? 12.220 31.686 17.703 1.00 21.60 189 ARG A C 1
ATOM 1296 O O . ARG A 1 188 ? 13.078 32.307 17.068 1.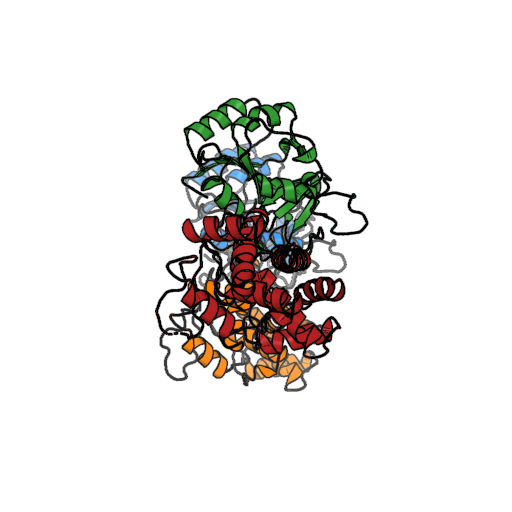00 19.36 189 ARG A O 1
ATOM 1304 N N . GLN A 1 189 ? 11.515 32.263 18.694 1.00 21.86 190 GLN A N 1
ATOM 1305 C CA . GLN A 1 189 ? 11.832 33.639 19.080 1.00 22.46 190 GLN A CA 1
ATOM 1306 C C . GLN A 1 189 ? 13.263 33.725 19.573 1.00 22.84 190 GLN A C 1
ATOM 1307 O O . GLN A 1 189 ? 13.978 34.698 19.298 1.00 24.29 190 GLN A O 1
ATOM 1313 N N . SER A 1 190 ? 13.689 32.719 20.324 1.00 20.01 191 SER A N 1
ATOM 1314 C CA . SER A 1 190 ? 15.045 32.716 20.848 1.00 21.40 191 SER A CA 1
ATOM 1315 C C . SER A 1 190 ? 16.070 32.692 19.723 1.00 18.62 191 SER A C 1
ATOM 1316 O O . SER A 1 190 ? 17.020 33.481 19.724 1.00 19.94 191 SER A O 1
ATOM 1319 N N . ARG A 1 191 ? 15.894 31.798 18.741 1.00 18.59 192 ARG A N 1
ATOM 1320 C CA . ARG A 1 191 ? 16.810 31.795 17.598 1.00 19.49 192 ARG A CA 1
ATOM 1321 C C . ARG A 1 191 ? 16.733 33.095 16.782 1.00 17.99 192 ARG A C 1
ATOM 1322 O O . ARG A 1 191 ? 17.709 33.471 16.134 1.00 14.39 192 ARG A O 1
ATOM 1330 N N . ARG A 1 192 ? 15.604 33.797 16.793 1.00 18.18 193 ARG A N 1
ATOM 1331 C CA . ARG A 1 192 ? 15.597 35.105 16.144 1.00 20.19 193 ARG A CA 1
ATOM 1332 C C . ARG A 1 192 ? 16.449 36.149 16.870 1.00 20.91 193 ARG A C 1
ATOM 1333 O O . ARG A 1 192 ? 16.657 37.236 16.334 1.00 23.01 193 ARG A O 1
ATOM 1341 N N . ALA A 1 193 ? 16.948 35.858 18.065 1.00 21.08 194 ALA A N 1
ATOM 1342 C CA . ALA A 1 193 ? 17.767 36.815 18.791 1.00 24.33 194 ALA A CA 1
ATOM 1343 C C . ALA A 1 193 ? 19.262 36.613 18.535 1.00 23.07 194 ALA A C 1
ATOM 1344 O O . ALA A 1 193 ? 20.084 37.104 19.317 1.00 23.53 194 ALA A O 1
ATOM 1346 N N . ALA A 1 194 ? 19.621 35.884 17.479 1.00 22.34 195 ALA A N 1
ATOM 1347 C CA . ALA A 1 194 ? 21.021 35.692 17.129 1.00 23.62 195 ALA A CA 1
ATOM 1348 C C . ALA A 1 194 ? 21.681 37.038 16.849 1.00 23.87 195 ALA A C 1
ATOM 1349 O O . ALA A 1 194 ? 21.103 37.924 16.211 1.00 20.93 195 ALA A O 1
ATOM 1351 N N . ALA A 1 195 ? 22.903 37.193 17.344 1.00 25.37 196 ALA A N 1
ATOM 1352 C CA . ALA A 1 195 ? 23.537 38.497 17.330 1.00 22.80 196 ALA A CA 1
ATOM 1353 C C . ALA A 1 195 ? 25.039 38.341 17.188 1.00 21.83 196 ALA A C 1
ATOM 1354 O O . ALA A 1 195 ? 25.621 37.339 17.602 1.00 20.80 196 ALA A O 1
ATOM 1356 N N . ILE A 1 196 ? 25.655 39.367 16.623 1.00 22.45 197 ILE A N 1
ATOM 1357 C CA . ILE A 1 196 ? 27.104 39.532 16.634 1.00 22.64 197 ILE A CA 1
ATOM 1358 C C . ILE A 1 196 ? 27.448 40.363 17.864 1.00 21.71 197 ILE A C 1
ATOM 1359 O O . ILE A 1 196 ? 27.020 41.514 17.970 1.00 20.36 197 ILE A O 1
ATOM 1364 N N . LEU A 1 197 ? 28.203 39.797 18.796 1.00 21.78 198 LEU A N 1
ATOM 1365 C CA . LEU A 1 197 ? 28.645 40.545 19.971 1.00 21.51 198 LEU A CA 1
ATOM 1366 C C . LEU A 1 197 ? 30.078 41.040 19.765 1.00 21.33 198 LEU A C 1
ATOM 1367 O O . LEU A 1 197 ? 31.002 40.234 19.620 1.00 19.18 198 LEU A O 1
ATOM 1372 N N . VAL A 1 198 ? 30.262 42.360 19.747 1.00 20.04 199 VAL A N 1
ATOM 1373 C CA . VAL A 1 198 ? 31.570 42.959 19.495 1.00 22.25 199 VAL A CA 1
ATOM 1374 C C . VAL A 1 198 ? 32.177 43.373 20.829 1.00 23.49 199 VAL A C 1
ATOM 1375 O O . VAL A 1 198 ? 31.562 44.120 21.606 1.00 24.20 199 VAL A O 1
ATOM 1379 N N . TYR A 1 199 ? 33.390 42.900 21.089 1.00 24.82 200 TYR A N 1
ATOM 1380 C CA . TYR A 1 199 ? 33.998 43.065 22.399 1.00 26.41 200 TYR A CA 1
ATOM 1381 C C . TYR A 1 199 ? 34.507 44.487 22.571 1.00 28.90 200 TYR A C 1
ATOM 1382 O O . TYR A 1 199 ? 35.280 44.980 21.740 1.00 30.52 200 TYR A O 1
ATOM 1391 N N . GLY A 1 200 ? 34.049 45.148 23.637 1.00 29.59 201 GLY A N 1
ATOM 1392 C CA . GLY A 1 200 ? 34.604 46.424 24.058 1.00 32.58 201 GLY A CA 1
ATOM 1393 C C . GLY A 1 200 ? 33.886 47.650 23.520 1.00 33.01 201 GLY A C 1
ATOM 1394 O O . GLY A 1 200 ? 33.220 48.376 24.271 1.00 33.87 201 GLY A O 1
ATOM 1395 N N . HIS A 1 201 ? 34.014 47.895 22.221 1.00 36.35 202 HIS A N 1
ATOM 1396 C CA . HIS A 1 201 ? 33.411 49.075 21.624 1.00 35.24 202 HIS A CA 1
ATOM 1397 C C . HIS A 1 201 ? 33.406 48.885 20.117 1.00 33.63 202 HIS A C 1
ATOM 1398 O O . HIS A 1 201 ? 34.116 48.031 19.581 1.00 34.31 202 HIS A O 1
ATOM 1405 N N . VAL A 1 202 ? 32.611 49.704 19.444 1.00 32.07 203 VAL A N 1
ATOM 1406 C CA . VAL A 1 202 ? 32.572 49.730 17.984 1.00 31.87 203 VAL A CA 1
ATOM 1407 C C . VAL A 1 202 ? 32.794 51.167 17.528 1.00 33.67 203 VAL A C 1
ATOM 1408 O O . VAL A 1 202 ? 31.940 52.024 17.791 1.00 32.45 203 VAL A O 1
ATOM 1412 N N . PRO A 1 203 ? 33.903 51.475 16.851 1.00 36.49 204 PRO A N 1
ATOM 1413 C CA . PRO A 1 203 ? 34.092 52.832 16.324 1.00 39.04 204 PRO A CA 1
ATOM 1414 C C . PRO A 1 203 ? 32.885 53.254 15.497 1.00 36.42 204 PRO A C 1
ATOM 1415 O O . PRO A 1 203 ? 32.316 52.452 14.744 1.00 33.97 204 PRO A O 1
ATOM 1419 N N . PHE A 1 204 ? 32.464 54.511 15.672 1.00 37.43 205 PHE A N 1
ATOM 1420 C CA . PHE A 1 204 ? 31.194 54.924 15.085 1.00 35.11 205 PHE A CA 1
ATOM 1421 C C . PHE A 1 204 ? 31.268 55.055 13.567 1.00 36.09 205 PHE A C 1
ATOM 1422 O O . PHE A 1 204 ? 30.249 54.899 12.890 1.00 33.94 205 PHE A O 1
ATOM 1430 N N . GLU A 1 205 ? 32.450 55.350 13.016 1.00 40.01 206 GLU A N 1
ATOM 143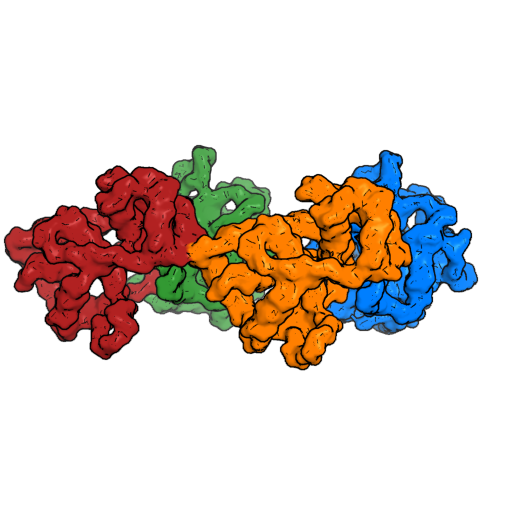1 C CA . GLU A 1 205 ? 32.616 55.399 11.564 1.00 41.81 206 GLU A CA 1
ATOM 1432 C C . GLU A 1 205 ? 32.291 54.067 10.877 1.00 39.36 206 GLU A C 1
ATOM 1433 O O . GLU A 1 205 ? 32.140 54.041 9.648 1.00 40.58 206 GLU A O 1
ATOM 1439 N N . LEU A 1 206 ? 32.214 52.960 11.624 1.00 36.65 207 LEU A N 1
ATOM 1440 C CA . LEU A 1 206 ? 31.840 51.680 11.028 1.00 34.99 207 LEU A CA 1
ATOM 1441 C C . LEU A 1 206 ? 30.346 51.578 10.787 1.00 32.87 207 LEU A C 1
ATOM 1442 O O . LEU A 1 206 ? 29.909 50.711 10.023 1.00 35.22 207 LEU A O 1
ATOM 1447 N N . VAL A 1 207 ? 29.562 52.443 11.427 1.00 30.95 208 VAL A N 1
ATOM 1448 C CA . VAL A 1 207 ? 28.134 52.507 11.161 1.00 29.80 208 VAL A CA 1
ATOM 1449 C C . VAL A 1 207 ? 27.946 53.041 9.749 1.00 31.63 208 VAL A C 1
ATOM 1450 O O . VAL A 1 207 ? 28.332 54.175 9.448 1.00 35.44 208 VAL A O 1
ATOM 1454 N N . SER A 1 208 ? 27.362 52.226 8.878 1.00 30.80 209 SER A N 1
ATOM 1455 C CA . SER A 1 208 ? 27.069 52.626 7.508 1.00 33.29 209 SER A CA 1
ATOM 1456 C C . SER A 1 208 ? 25.573 52.675 7.205 1.00 34.11 209 SER A C 1
ATOM 1457 O O . SER A 1 208 ? 25.194 53.054 6.091 1.00 37.91 209 SER A O 1
ATOM 1460 N N . TYR A 1 209 ? 24.713 52.302 8.153 1.00 29.80 210 TYR A N 1
ATOM 1461 C CA . TYR A 1 209 ? 23.268 52.363 7.960 1.00 32.75 210 TYR A CA 1
ATOM 1462 C C . TYR A 1 209 ? 22.605 52.889 9.222 1.00 32.35 210 TYR A C 1
ATOM 1463 O O . TYR A 1 209 ? 22.887 52.398 10.321 1.00 29.59 210 TYR A O 1
ATOM 1472 N N . VAL A 1 210 ? 21.684 53.836 9.053 1.00 30.75 211 VAL A N 1
ATOM 1473 C CA . VAL A 1 210 ? 20.850 54.337 10.138 1.00 32.48 211 VAL A CA 1
ATOM 1474 C C . VAL A 1 210 ? 19.389 54.186 9.732 1.00 34.32 211 VAL A C 1
ATOM 1475 O O . VAL A 1 210 ? 18.972 54.717 8.694 1.00 35.06 211 VAL A O 1
ATOM 1479 N N . CYS A 1 211 ? 18.608 53.495 10.558 1.00 33.18 212 CYS A N 1
ATOM 1480 C CA . CYS A 1 211 ? 17.172 53.330 10.345 1.00 35.83 212 CYS A CA 1
ATOM 1481 C C . CYS A 1 211 ? 16.377 53.906 11.516 1.00 34.69 212 CYS A C 1
ATOM 1482 O O . CYS A 1 211 ? 16.699 53.657 12.684 1.00 34.65 212 CYS A O 1
ATOM 1485 N N . CYS A 1 212 ? 15.320 54.650 11.206 1.00 36.51 213 CYS A N 1
ATOM 1486 C CA . CYS A 1 212 ? 14.441 55.221 12.220 1.00 39.48 213 CYS A CA 1
ATOM 1487 C C . CYS A 1 212 ? 12.999 54.830 11.942 1.00 39.84 213 CYS A C 1
ATOM 1488 O O . CYS A 1 212 ? 12.636 54.465 10.820 1.00 39.50 213 CYS A O 1
ATOM 1491 N N . TYR A 1 213 ? 12.174 54.945 12.985 1.00 40.07 214 TYR A N 1
ATOM 1492 C CA . TYR A 1 213 ? 10.764 54.576 12.880 1.00 46.38 214 TYR A CA 1
ATOM 1493 C C . TYR A 1 213 ? 9.916 55.686 12.262 1.00 46.48 214 TYR A C 1
ATOM 1494 O O . TYR A 1 213 ? 8.980 55.392 11.515 1.00 49.94 214 TYR A O 1
ATOM 1503 N N . ASN A 1 214 ? 10.199 56.954 12.569 1.00 46.10 215 ASN A N 1
ATOM 1504 C CA . ASN A 1 214 ? 9.370 58.071 12.109 1.00 50.17 215 ASN A CA 1
ATOM 1505 C C . ASN A 1 214 ? 10.248 59.179 11.522 1.00 48.30 215 ASN A C 1
ATOM 1506 O O . ASN A 1 214 ? 11.474 59.070 11.441 1.00 44.88 215 ASN A O 1
ATOM 1511 N N . THR A 1 215 ? 9.610 60.273 11.120 1.00 53.84 216 THR A N 1
ATOM 1512 C CA . THR A 1 215 ? 10.350 61.353 10.479 1.00 51.68 216 THR A CA 1
ATOM 1513 C C . THR A 1 215 ? 10.916 62.363 11.464 1.00 50.92 216 THR A C 1
ATOM 1514 O O . THR A 1 215 ? 11.960 62.956 11.183 1.00 49.71 216 THR A O 1
ATOM 1518 N N . GLU A 1 216 ? 10.257 62.599 12.600 1.00 52.61 217 GLU A N 1
ATOM 1519 C CA . GLU A 1 216 ? 10.854 63.510 13.571 1.00 52.67 217 GLU A CA 1
ATOM 1520 C C . GLU A 1 216 ? 12.132 62.927 14.163 1.00 48.60 217 GLU A C 1
ATOM 1521 O O . GLU A 1 216 ? 13.087 63.666 14.423 1.00 49.73 217 GLU A O 1
ATOM 1527 N N . THR A 1 217 ? 12.181 61.613 14.363 1.00 46.10 218 THR A N 1
ATOM 1528 C CA . THR A 1 217 ? 13.412 60.993 14.829 1.00 44.56 218 THR A CA 1
ATOM 1529 C C . THR A 1 217 ? 14.507 61.109 13.775 1.00 43.41 218 THR A C 1
ATOM 1530 O O . THR A 1 217 ? 15.642 61.485 14.093 1.00 42.98 218 THR A O 1
ATOM 1534 N N . MET A 1 218 ? 14.178 60.818 12.530 1.00 41.32 219 MET A N 1
ATOM 1535 C CA . MET A 1 218 ? 15.180 60.886 11.494 1.00 41.40 219 MET A CA 1
ATOM 1536 C C . MET A 1 218 ? 15.740 62.290 11.370 1.00 43.13 219 MET A C 1
ATOM 1537 O O . MET A 1 218 ? 16.911 62.446 11.149 1.00 42.11 219 MET A O 1
ATOM 1542 N N . THR A 1 219 ? 14.895 63.301 11.500 1.00 45.10 220 THR A N 1
ATOM 1543 C CA . THR A 1 219 ? 15.341 64.681 11.410 1.00 47.79 220 THR A CA 1
ATOM 1544 C C . THR A 1 219 ? 16.308 65.015 12.526 1.00 47.25 220 THR A C 1
ATOM 1545 O O . THR A 1 219 ? 17.290 65.666 12.306 1.00 48.51 220 THR A O 1
ATOM 1549 N N . ARG A 1 220 ? 16.002 64.567 13.728 1.00 46.64 221 ARG A N 1
ATOM 1550 C CA . ARG A 1 220 ? 16.884 64.751 14.872 1.00 48.28 221 ARG A CA 1
ATOM 1551 C C . ARG A 1 220 ? 18.216 63.983 14.684 1.00 46.95 221 ARG A C 1
ATOM 1552 O O . ARG A 1 220 ? 19.272 64.495 14.972 1.00 46.82 221 ARG A O 1
ATOM 1560 N N . VAL A 1 221 ? 18.156 62.763 14.169 1.00 42.82 222 VAL A N 1
ATOM 1561 C CA . VAL A 1 221 ? 19.373 61.986 13.936 1.00 43.06 222 VAL A CA 1
ATOM 1562 C C . VAL A 1 221 ? 20.257 62.652 12.886 1.00 43.83 222 VAL A C 1
ATOM 1563 O O . VAL A 1 221 ? 21.485 62.700 13.030 1.00 41.71 222 VAL A O 1
ATOM 1567 N N . ARG A 1 222 ? 19.659 63.179 11.819 1.00 42.10 223 ARG A N 1
ATOM 1568 C CA . ARG A 1 222 ? 20.471 63.779 10.769 1.00 47.41 223 ARG A CA 1
ATOM 1569 C C . ARG A 1 222 ? 21.059 65.112 11.216 1.00 46.97 223 ARG A C 1
ATOM 1570 O O . ARG A 1 222 ? 22.194 65.442 10.858 1.00 48.89 223 ARG A O 1
ATOM 1578 N N . THR A 1 223 ? 20.318 65.875 12.024 1.00 48.56 224 THR A N 1
ATOM 1579 C CA . THR A 1 223 ? 20.860 67.113 12.579 1.00 52.52 224 THR A CA 1
ATOM 1580 C C . THR A 1 223 ? 22.029 66.839 13.511 1.00 52.13 224 THR A C 1
ATOM 1581 O O . THR A 1 223 ? 22.857 67.726 13.728 1.00 55.98 224 THR A O 1
ATOM 1585 N N . LEU A 1 224 ? 22.110 65.631 14.071 1.00 48.17 225 LEU A N 1
ATOM 1586 C CA . LEU A 1 224 ? 23.258 65.268 14.889 1.00 48.40 225 LEU A CA 1
ATOM 1587 C C . LEU A 1 224 ? 24.403 64.705 14.061 1.00 47.42 225 LEU A C 1
ATOM 1588 O O . LEU A 1 224 ? 25.564 65.045 14.310 1.00 50.13 225 LEU A O 1
ATOM 1593 N N . LEU A 1 225 ? 24.097 63.883 13.057 1.00 48.20 226 LEU A N 1
ATOM 1594 C CA . LEU A 1 225 ? 25.114 63.133 12.332 1.00 49.70 226 LEU A CA 1
ATOM 1595 C C . LEU A 1 225 ? 25.708 63.890 11.147 1.00 52.24 226 LEU A C 1
ATOM 1596 O O . LEU A 1 225 ? 26.808 63.543 10.707 1.00 55.21 226 LEU A O 1
ATOM 1601 N N . ASP A 1 226 ? 25.022 64.909 10.625 1.00 50.56 227 ASP A N 1
ATOM 1602 C CA . ASP A 1 226 ? 25.576 65.674 9.507 1.00 57.96 227 ASP A CA 1
ATOM 1603 C C . ASP A 1 226 ? 26.952 66.280 9.785 1.00 59.92 227 ASP A C 1
ATOM 1604 O O . ASP A 1 226 ? 27.752 66.373 8.835 1.00 62.68 227 ASP A O 1
ATOM 1609 N N . PRO A 1 227 ? 27.297 66.724 11.014 1.00 60.65 228 PRO A N 1
ATOM 1610 C CA . PRO A 1 227 ? 28.668 67.219 11.235 1.00 65.65 228 PRO A CA 1
ATOM 1611 C C . PRO A 1 227 ? 29.653 66.120 11.633 1.00 63.81 228 PRO A C 1
ATOM 1612 O O . PRO A 1 227 ? 30.863 66.300 11.510 1.00 68.15 228 PRO A O 1
ATOM 1616 N N . VAL A 1 228 ? 29.146 65.032 12.188 1.00 57.99 229 VAL A N 1
ATOM 1617 C CA . VAL A 1 228 ? 30.011 63.919 12.539 1.00 60.96 229 VAL A CA 1
ATOM 1618 C C . VAL A 1 228 ? 30.597 63.064 11.422 1.00 61.49 229 VAL A C 1
ATOM 1619 O O . VAL A 1 228 ? 31.768 62.780 11.401 1.00 61.45 229 VAL A O 1
ATOM 1623 N N . GLY A 1 229 ? 29.732 62.649 10.510 1.00 63.75 230 GLY A N 1
ATOM 1624 C CA . GLY A 1 229 ? 30.083 61.752 9.432 1.00 62.72 230 GLY A CA 1
ATOM 1625 C C . GLY A 1 229 ? 29.348 62.062 8.162 1.00 63.92 230 GLY A C 1
ATOM 1626 O O . GLY A 1 229 ? 28.787 63.138 8.031 1.00 57.54 230 GLY A O 1
ATOM 1627 N N . GLY A 1 230 ? 29.459 61.179 7.179 1.00 63.46 231 GLY A N 1
ATOM 1628 C CA . GLY A 1 230 ? 28.781 61.389 5.916 1.00 63.00 231 GLY A CA 1
ATOM 1629 C C . GLY A 1 230 ? 28.118 60.248 5.168 1.00 67.01 231 GLY A C 1
ATOM 1630 O O . GLY A 1 230 ? 26.891 60.187 5.026 1.00 63.48 231 GLY A O 1
ATOM 1631 N N . VAL A 1 231 ? 28.946 59.321 4.701 1.00 67.53 232 VAL A N 1
ATOM 1632 C CA . VAL A 1 231 ? 28.476 58.208 3.892 1.00 58.55 232 VAL A CA 1
ATOM 1633 C C . VAL A 1 231 ? 27.906 57.113 4.761 1.00 56.97 232 VAL A C 1
ATOM 1634 O O . VAL A 1 231 ? 28.554 56.150 5.129 1.00 57.33 232 VAL A O 1
ATOM 1638 N N . ARG A 1 232 ? 26.649 57.347 5.075 1.00 52.49 233 ARG A N 1
ATOM 1639 C CA . ARG A 1 232 ? 25.790 56.513 5.867 1.00 48.64 233 ARG A CA 1
ATOM 1640 C C . ARG A 1 232 ? 24.476 56.511 5.095 1.00 47.98 233 ARG A C 1
ATOM 1641 O O . ARG A 1 232 ? 24.096 57.514 4.531 1.00 51.09 233 ARG A O 1
ATOM 1649 N N . LYS A 1 233 ? 23.787 55.392 5.015 1.00 41.94 234 LYS A N 1
ATOM 1650 C CA . LYS A 1 233 ? 22.531 55.377 4.300 1.00 43.76 234 LYS A CA 1
ATOM 1651 C C . LYS A 1 233 ? 21.464 55.485 5.349 1.00 41.34 234 LYS A C 1
ATOM 1652 O O . LYS A 1 233 ? 21.477 54.741 6.290 1.00 37.46 234 LYS A O 1
ATOM 1658 N N . TYR A 1 234 ? 20.549 56.426 5.161 1.00 42.52 235 TYR A N 1
ATOM 1659 C CA . TYR A 1 234 ? 19.484 56.748 6.108 1.00 40.89 235 TYR A CA 1
ATOM 1660 C C . TYR A 1 234 ? 18.145 56.280 5.570 1.00 38.98 235 TYR A C 1
ATOM 1661 O O . TYR A 1 234 ? 17.803 56.579 4.425 1.00 41.70 235 TYR A O 1
ATOM 1670 N N . VAL A 1 235 ? 17.387 55.558 6.395 1.00 38.82 236 VAL A N 1
ATOM 1671 C CA . VAL A 1 235 ? 16.146 54.941 5.950 1.00 41.86 236 VAL A CA 1
ATOM 1672 C C . VAL A 1 235 ? 15.118 55.034 7.073 1.00 42.58 236 VAL A C 1
ATOM 1673 O O . VAL A 1 235 ? 15.440 54.889 8.253 1.00 37.04 236 VAL A O 1
ATOM 1677 N N . ILE A 1 236 ? 13.872 55.310 6.701 1.00 45.45 237 ILE A N 1
ATOM 1678 C CA . ILE A 1 236 ? 12.748 55.319 7.631 1.00 46.96 237 ILE A CA 1
ATOM 1679 C C . ILE A 1 236 ? 11.927 54.069 7.349 1.00 50.11 237 ILE A C 1
ATOM 1680 O O . ILE A 1 236 ? 11.434 53.885 6.230 1.00 48.69 237 ILE A O 1
ATOM 1685 N N . LYS A 1 237 ? 11.811 53.191 8.342 1.00 51.16 238 LYS A N 1
ATOM 1686 C CA . LYS A 1 237 ? 11.118 51.914 8.179 1.00 53.06 238 LYS A CA 1
ATOM 1687 C C . LYS A 1 237 ? 10.336 51.595 9.447 1.00 54.58 238 LYS A C 1
ATOM 1688 O O . LYS A 1 237 ? 10.896 51.025 10.404 1.00 53.11 238 LYS A O 1
ATOM 1694 N N . PRO A 1 238 ? 9.045 51.925 9.502 1.00 54.24 239 PRO A N 1
ATOM 1695 C CA . PRO A 1 238 ? 8.180 51.314 10.520 1.00 54.55 239 PRO A CA 1
ATOM 1696 C C . PRO A 1 238 ? 8.241 49.800 10.538 1.00 55.48 239 PRO A C 1
ATOM 1697 O O . PRO A 1 238 ? 8.039 49.201 11.604 1.00 55.99 239 PRO A O 1
ATOM 1701 N N . GLY A 1 239 ? 8.522 49.165 9.401 1.00 56.23 240 GLY A N 1
ATOM 1702 C CA . GLY A 1 239 ? 8.500 47.718 9.315 1.00 58.17 240 GLY A CA 1
ATOM 1703 C C . GLY A 1 239 ? 9.573 47.003 10.116 1.00 53.85 240 GLY A C 1
ATOM 1704 O O . GLY A 1 239 ? 9.428 45.802 10.370 1.00 56.34 240 GLY A O 1
ATOM 1705 N N . MET A 1 240 ? 10.654 47.689 10.499 1.00 50.76 241 MET A N 1
ATOM 1706 C CA . MET A 1 240 ? 11.706 47.075 11.309 1.00 50.43 241 MET A CA 1
ATOM 1707 C C . MET A 1 240 ? 11.505 47.289 12.810 1.00 49.13 241 MET A C 1
ATOM 1708 O O . MET A 1 240 ? 12.456 47.117 13.578 1.00 44.67 241 MET A O 1
ATOM 1713 N N . TYR A 1 241 ? 10.287 47.645 13.234 1.00 52.98 242 TYR A N 1
ATOM 1714 C CA . TYR A 1 241 ? 9.919 47.847 14.635 1.00 50.13 242 TYR A CA 1
ATOM 1715 C C . TYR A 1 241 ? 8.604 47.141 14.971 1.00 54.77 242 TYR A C 1
ATOM 1716 O O . TYR A 1 241 ? 8.076 46.366 14.164 1.00 58.24 242 TYR A O 1
ATOM 1725 N N . TYR A 1 242 ? 8.096 47.374 16.169 1.00 56.92 243 TYR A N 1
ATOM 1726 C CA . TYR A 1 242 ? 6.846 46.770 16.572 1.00 63.71 243 TYR A CA 1
ATOM 1727 C C . TYR A 1 242 ? 5.835 47.830 16.981 1.00 67.15 243 TYR A C 1
ATOM 1728 O O . TYR A 1 242 ? 5.232 47.748 18.046 1.00 72.37 243 TYR A O 1
ATOM 1737 N N . MET B 2 1 ? -5.054 24.894 52.449 1.00 54.85 0 MET B N 1
ATOM 1738 C CA . MET B 2 1 ? -4.418 24.643 51.161 1.00 51.50 0 MET B CA 1
ATOM 1739 C C . MET B 2 1 ? -3.457 23.437 51.236 1.00 47.77 0 MET B C 1
ATOM 1740 O O . MET B 2 1 ? -2.499 23.441 52.017 1.00 45.16 0 MET B O 1
ATOM 1745 N N . THR B 2 2 ? -3.715 22.394 50.445 1.00 49.86 1 THR B N 1
ATOM 1746 C CA . THR B 2 2 ? -2.785 21.273 50.403 1.00 44.60 1 THR B CA 1
ATOM 1747 C C . THR B 2 2 ? -1.434 21.776 49.913 1.00 39.77 1 THR B C 1
ATOM 1748 O O . THR B 2 2 ? -1.317 22.872 49.354 1.00 39.99 1 THR B O 1
ATOM 1752 N N . TRP B 2 3 ? -0.389 20.994 50.148 1.00 37.31 2 TRP B N 1
ATOM 1753 C CA . TRP B 2 3 ? 0.906 21.551 49.781 1.00 35.96 2 TRP B CA 1
ATOM 1754 C C . TRP B 2 3 ? 1.247 21.348 48.308 1.00 31.43 2 TRP B C 1
ATOM 1755 O O . TRP B 2 3 ? 2.134 22.041 47.811 1.00 28.66 2 TRP B O 1
ATOM 1766 N N . GLY B 2 4 ? 0.556 20.445 47.605 1.00 32.15 3 GLY B N 1
ATOM 1767 C CA . GLY B 2 4 ? 0.684 20.377 46.158 1.00 28.20 3 GLY B CA 1
ATOM 1768 C C . GLY B 2 4 ? 0.198 21.637 45.459 1.00 26.42 3 GLY B C 1
ATOM 1769 O O . GLY B 2 4 ? 0.837 22.115 44.514 1.00 25.65 3 GLY B O 1
ATOM 1770 N N . ARG B 2 5 ? -0.937 22.190 45.897 1.00 28.38 4 ARG B N 1
ATOM 1771 C CA . ARG B 2 5 ? -1.369 23.499 45.403 1.00 27.21 4 ARG B CA 1
ATOM 1772 C C . ARG B 2 5 ? -0.357 24.584 45.762 1.00 25.73 4 ARG B C 1
ATOM 1773 O O . ARG B 2 5 ? 0.030 25.396 44.917 1.00 25.74 4 ARG B O 1
ATOM 1781 N N . ALA B 2 6 ? 0.120 24.585 47.006 1.00 24.34 5 ALA B N 1
ATOM 1782 C CA . ALA B 2 6 ? 1.147 25.535 47.412 1.00 25.08 5 ALA B CA 1
ATOM 1783 C C . ALA B 2 6 ? 2.404 25.418 46.552 1.00 22.05 5 ALA B C 1
ATOM 1784 O O . ALA B 2 6 ? 2.967 26.435 46.136 1.00 21.71 5 ALA B O 1
ATOM 1786 N N . VAL B 2 7 ? 2.883 24.191 46.304 1.00 22.48 6 VAL B N 1
ATOM 1787 C CA . VAL B 2 7 ? 4.042 24.023 45.424 1.00 23.63 6 VAL B CA 1
ATOM 1788 C C . VAL B 2 7 ? 3.763 24.651 44.058 1.00 22.43 6 VAL B C 1
ATOM 1789 O O . VAL B 2 7 ? 4.612 25.343 43.492 1.00 22.40 6 VAL B O 1
ATOM 1793 N N . ILE B 2 8 ? 2.553 24.453 43.535 1.00 22.38 7 ILE B N 1
ATOM 1794 C CA . ILE B 2 8 ? 2.156 25.070 42.274 1.00 24.80 7 ILE B CA 1
ATOM 1795 C C . ILE B 2 8 ? 2.233 26.586 42.375 1.00 21.12 7 ILE B C 1
ATOM 1796 O O . ILE B 2 8 ? 2.857 27.252 41.545 1.00 20.37 7 ILE B O 1
ATOM 1801 N N . LEU B 2 9 ? 1.567 27.162 43.379 1.00 24.23 8 LEU B N 1
ATOM 1802 C CA . LEU B 2 9 ? 1.482 28.616 43.415 1.00 22.46 8 LEU B CA 1
ATOM 1803 C C . LEU B 2 9 ? 2.856 29.217 43.615 1.00 22.46 8 LEU B C 1
ATOM 1804 O O . LEU B 2 9 ? 3.161 30.285 43.066 1.00 23.38 8 LEU B O 1
ATOM 1809 N N . GLU B 2 10 ? 3.713 28.537 44.378 1.00 23.12 9 GLU B N 1
ATOM 1810 C CA . GLU B 2 10 ? 5.025 29.106 44.653 1.00 22.30 9 GLU B CA 1
ATOM 1811 C C . GLU B 2 10 ? 5.971 28.939 43.470 1.00 21.23 9 GLU B C 1
ATOM 1812 O O . GLU B 2 10 ? 6.733 29.857 43.165 1.00 23.05 9 GLU B O 1
ATOM 1818 N N . ALA B 2 11 ? 5.951 27.784 42.798 1.00 22.60 10 ALA B N 1
ATOM 1819 C CA . ALA B 2 11 ? 6.725 27.636 41.562 1.00 21.82 10 ALA B CA 1
ATOM 1820 C C . ALA B 2 11 ? 6.356 28.729 40.568 1.00 21.10 10 ALA B C 1
ATOM 1821 O O . ALA B 2 11 ? 7.226 29.366 39.977 1.00 23.18 10 ALA B O 1
ATOM 1823 N N . MET B 2 12 ? 5.057 28.967 40.395 1.00 19.51 11 MET B N 1
ATOM 1824 C CA . MET B 2 12 ? 4.587 29.978 39.458 1.00 21.39 11 MET B CA 1
ATOM 1825 C C . MET B 2 12 ? 5.146 31.349 39.791 1.00 23.05 11 MET B C 1
ATOM 1826 O O . MET B 2 12 ? 5.638 32.065 38.907 1.00 24.89 11 MET B O 1
ATOM 1831 N N . ARG B 2 13 ? 5.068 31.746 41.059 1.00 23.09 12 ARG B N 1
ATOM 1832 C CA . ARG B 2 13 ? 5.488 33.096 41.421 1.00 23.20 12 ARG B CA 1
ATOM 1833 C C . ARG B 2 13 ? 6.974 33.315 41.134 1.00 22.52 12 ARG B C 1
ATOM 1834 O O . ARG B 2 13 ? 7.357 34.327 40.528 1.00 23.40 12 ARG B O 1
ATOM 1842 N N . ARG B 2 14 ? 7.831 32.370 41.540 1.00 21.66 13 ARG B N 1
ATOM 1843 C CA . ARG B 2 14 ? 9.264 32.587 41.343 1.00 24.17 13 ARG B CA 1
ATOM 1844 C C . ARG B 2 14 ? 9.694 32.310 39.902 1.00 24.56 13 ARG B C 1
ATOM 1845 O O . ARG B 2 14 ? 10.575 32.994 39.384 1.00 24.95 13 ARG B O 1
ATOM 1853 N N . TYR B 2 15 ? 9.118 31.302 39.246 1.00 21.31 14 TYR B N 1
ATOM 1854 C CA . TYR B 2 15 ? 9.509 31.025 37.864 1.00 24.64 14 TYR B CA 1
ATOM 1855 C C . TYR B 2 15 ? 9.217 32.215 36.948 1.00 24.62 14 TYR B C 1
ATOM 1856 O O . TYR B 2 15 ? 10.040 32.570 36.095 1.00 22.18 14 TYR B O 1
ATOM 1865 N N . LEU B 2 16 ? 8.036 32.824 37.094 1.00 25.07 15 LEU B N 1
ATOM 1866 C CA . LEU B 2 16 ? 7.695 33.997 36.293 1.00 26.69 15 LEU B CA 1
ATOM 1867 C C . LEU B 2 16 ? 8.788 35.063 36.369 1.00 27.30 15 LEU B C 1
ATOM 1868 O O . LEU B 2 16 ? 9.186 35.636 35.349 1.00 25.95 15 LEU B O 1
ATOM 1873 N N . GLN B 2 17 ? 9.307 35.324 37.564 1.00 25.87 16 GLN B N 1
ATOM 1874 C CA . GLN B 2 17 ? 10.339 36.344 37.676 1.00 30.15 16 GLN B CA 1
ATOM 1875 C C . GLN B 2 17 ? 11.660 35.881 37.058 1.00 27.91 16 GLN B C 1
ATOM 1876 O O . GLN B 2 17 ? 12.385 36.691 36.463 1.00 26.77 16 GLN B O 1
ATOM 1882 N N . GLN B 2 18 ? 11.992 34.591 37.174 1.00 25.47 17 GLN B N 1
ATOM 1883 C CA . GLN B 2 18 ? 13.195 34.103 36.500 1.00 28.47 17 GLN B CA 1
ATOM 1884 C C . GLN B 2 18 ? 13.045 34.214 34.989 1.00 26.75 17 GLN B C 1
ATOM 1885 O O . GLN B 2 18 ? 13.974 34.641 34.295 1.00 24.31 17 GLN B O 1
ATOM 1891 N N . ARG B 2 19 ? 11.859 33.875 34.468 1.00 22.67 18 ARG B N 1
ATOM 1892 C CA . ARG B 2 19 ? 11.631 33.912 33.024 1.00 24.41 18 ARG B CA 1
ATOM 1893 C C . ARG B 2 19 ? 11.565 35.333 32.478 1.00 25.48 18 ARG B C 1
ATOM 1894 O O . ARG B 2 19 ? 11.866 35.555 31.302 1.00 24.38 18 ARG B O 1
ATOM 1902 N N . ARG B 2 20 ? 11.150 36.299 33.295 1.00 24.00 19 ARG B N 1
ATOM 1903 C CA . ARG B 2 20 ? 10.985 37.651 32.789 1.00 25.50 19 ARG B CA 1
ATOM 1904 C C . ARG B 2 20 ? 12.325 38.269 32.412 1.00 26.09 19 ARG B C 1
ATOM 1905 O O . ARG B 2 20 ? 12.377 39.143 31.542 1.00 25.99 19 ARG B O 1
ATOM 1913 N N . ALA B 2 21 ? 13.410 37.827 33.052 1.00 24.93 20 ALA B N 1
ATOM 1914 C CA . ALA B 2 21 ? 14.762 38.262 32.732 1.00 28.38 20 ALA B CA 1
ATOM 1915 C C . ALA B 2 21 ? 15.391 37.420 31.624 1.00 26.54 20 ALA B C 1
ATOM 1916 O O . ALA B 2 21 ? 16.120 37.950 30.780 1.00 25.36 20 ALA B O 1
ATOM 1918 N N . MET B 2 22 ? 15.123 36.116 31.609 1.00 27.16 21 MET B N 1
ATOM 1919 C CA . MET B 2 22 ? 15.751 35.247 30.618 1.00 24.61 21 MET B CA 1
ATOM 1920 C C . MET B 2 22 ? 15.073 35.362 29.251 1.00 23.79 21 MET B C 1
ATOM 1921 O O . MET B 2 22 ? 15.752 35.527 28.238 1.00 21.71 21 MET B O 1
ATOM 1926 N N . GLU B 2 23 ? 13.742 35.224 29.185 1.00 21.92 22 GLU B N 1
ATOM 1927 C CA . GLU B 2 23 ? 12.996 35.348 27.932 1.00 24.62 22 GLU B CA 1
ATOM 1928 C C . GLU B 2 23 ? 11.999 36.490 28.101 1.00 23.41 22 GLU B C 1
ATOM 1929 O O . GLU B 2 23 ? 10.794 36.271 28.285 1.00 23.28 22 GLU B O 1
ATOM 1935 N N . PRO B 2 24 ? 12.479 37.729 28.055 1.00 27.29 23 PRO B N 1
ATOM 1936 C CA . PRO B 2 24 ? 11.605 38.866 28.371 1.00 27.76 23 PRO B CA 1
ATOM 1937 C C . PRO B 2 24 ? 10.506 39.083 27.346 1.00 28.33 23 PRO B C 1
ATOM 1938 O O . PRO B 2 24 ? 9.533 39.784 27.642 1.00 29.75 23 PRO B O 1
ATOM 1942 N N . TRP B 2 25 ? 10.616 38.507 26.155 1.00 26.48 24 TRP B N 1
ATOM 1943 C CA . TRP B 2 25 ? 9.495 38.580 25.231 1.00 28.20 24 TRP B CA 1
ATOM 1944 C C . TRP B 2 25 ? 8.361 37.635 25.598 1.00 29.60 24 TRP B C 1
ATOM 1945 O O . TRP B 2 25 ? 7.333 37.653 24.918 1.00 29.70 24 TRP B O 1
ATOM 1956 N N . GLU B 2 26 ? 8.530 36.786 26.613 1.00 24.37 25 GLU B N 1
ATOM 1957 C CA . GLU B 2 26 ? 7.423 35.932 26.999 1.00 25.01 25 GLU B CA 1
ATOM 1958 C C . GLU B 2 26 ? 6.411 36.748 27.807 1.00 29.29 25 GLU B C 1
ATOM 1959 O O . GLU B 2 26 ? 6.647 37.912 28.148 1.00 27.35 25 GLU B O 1
ATOM 1965 N N . ASP B 2 27 ? 5.264 36.137 28.094 1.00 28.90 26 ASP B N 1
ATOM 1966 C CA . ASP B 2 27 ? 4.170 36.883 28.691 1.00 29.26 26 ASP B CA 1
ATOM 1967 C C . ASP B 2 27 ? 4.562 37.427 30.058 1.00 29.16 26 ASP B C 1
ATOM 1968 O O . ASP B 2 27 ? 5.206 36.725 30.840 1.00 26.66 26 ASP B O 1
ATOM 1973 N N . PRO B 2 28 ? 4.171 38.669 30.377 1.00 31.30 27 PRO B N 1
ATOM 1974 C CA . PRO B 2 28 ? 4.507 39.244 31.689 1.00 30.18 27 PRO B CA 1
ATOM 1975 C C . PRO B 2 28 ? 3.833 38.560 32.862 1.00 31.22 27 PRO B C 1
ATOM 1976 O O . PRO B 2 28 ? 4.361 38.659 33.977 1.00 33.95 27 PRO B O 1
ATOM 1980 N N . ALA B 2 29 ? 2.681 37.897 32.668 1.00 29.74 28 ALA B N 1
ATOM 1981 C CA . ALA B 2 29 ? 1.961 37.300 33.793 1.00 31.71 28 ALA B CA 1
ATOM 1982 C C . ALA B 2 29 ? 1.547 35.844 33.610 1.00 33.12 28 ALA B C 1
ATOM 1983 O O . ALA B 2 29 ? 1.405 35.125 34.604 1.00 33.82 28 ALA B O 1
ATOM 1985 N N . GLY B 2 30 ? 1.318 35.394 32.376 1.00 31.41 29 GLY B N 1
ATOM 1986 C CA . GLY B 2 30 ? 0.853 34.031 32.141 1.00 29.40 29 GLY B CA 1
ATOM 1987 C C . GLY B 2 30 ? 1.974 33.023 31.950 1.00 28.18 29 GLY B C 1
ATOM 1988 O O . GLY B 2 30 ? 2.922 33.270 31.206 1.00 28.29 29 GLY B O 1
ATOM 1989 N N . ILE B 2 31 ? 1.864 31.887 32.638 1.00 27.20 30 ILE B N 1
ATOM 1990 C CA . ILE B 2 31 ? 2.718 30.722 32.423 1.00 23.51 30 ILE B CA 1
ATOM 1991 C C . ILE B 2 31 ? 1.884 29.679 31.703 1.00 24.38 30 ILE B C 1
ATOM 1992 O O . ILE B 2 31 ? 0.739 29.419 32.097 1.00 23.73 30 ILE B O 1
ATOM 1997 N N . SER B 2 32 ? 2.436 29.086 30.650 1.00 21.58 31 SER B N 1
ATOM 1998 C CA . SER B 2 32 ? 1.661 28.061 29.972 1.00 23.21 31 SER B CA 1
ATOM 1999 C C . SER B 2 32 ? 1.491 26.841 30.877 1.00 23.48 31 SER B C 1
ATOM 2000 O O . SER B 2 32 ? 2.334 26.533 31.733 1.00 21.21 31 SER B O 1
ATOM 2003 N N . HIS B 2 33 ? 0.346 26.183 30.710 1.00 22.70 32 HIS B N 1
ATOM 2004 C CA . HIS B 2 33 ? 0.095 24.915 31.369 1.00 23.30 32 HIS B CA 1
ATOM 2005 C C . HIS B 2 33 ? 1.258 23.943 31.181 1.00 23.40 32 HIS B C 1
ATOM 2006 O O . HIS B 2 33 ? 1.668 23.268 32.126 1.00 23.17 32 HIS B O 1
ATOM 2013 N N . LEU B 2 34 ? 1.817 23.866 29.975 1.00 21.53 33 LEU B N 1
ATOM 2014 C CA . LEU B 2 34 ? 2.865 22.882 29.762 1.00 23.83 33 LEU B CA 1
ATOM 2015 C C . LEU B 2 34 ? 4.133 23.234 30.527 1.00 19.88 33 LEU B C 1
ATOM 2016 O O . LEU B 2 34 ? 4.854 22.332 30.952 1.00 20.60 33 LEU B O 1
ATOM 2021 N N . GLU B 2 35 ? 4.426 24.526 30.707 1.00 20.08 34 GLU B N 1
ATOM 2022 C CA . GLU B 2 35 ? 5.548 24.931 31.560 1.00 19.61 34 GLU B CA 1
ATOM 2023 C C . GLU B 2 35 ? 5.320 24.524 33.012 1.00 19.27 34 GLU B C 1
ATOM 2024 O O . GLU B 2 35 ? 6.254 24.067 33.688 1.00 19.67 34 GLU B O 1
ATOM 2030 N N . ILE B 2 36 ? 4.090 24.702 33.516 1.00 18.15 35 ILE B N 1
ATOM 2031 C CA . ILE B 2 36 ? 3.797 24.368 34.911 1.00 21.74 35 ILE B CA 1
ATOM 2032 C C . ILE B 2 36 ? 3.931 22.864 35.131 1.00 21.19 35 ILE B C 1
ATOM 2033 O O . ILE B 2 36 ? 4.353 22.421 36.211 1.00 21.29 35 ILE B O 1
ATOM 2038 N N . GLN B 2 37 ? 3.574 22.069 34.111 1.00 18.46 36 GLN B N 1
ATOM 2039 C CA . GLN B 2 37 ? 3.792 20.621 34.150 1.00 21.73 36 GLN B CA 1
ATOM 2040 C C . GLN B 2 37 ? 5.275 20.290 34.299 1.00 19.59 36 GLN B C 1
ATOM 2041 O O . GLN B 2 37 ? 5.648 19.425 35.098 1.00 19.23 36 GLN B O 1
ATOM 2047 N N . LYS B 2 38 ? 6.140 20.960 33.529 1.00 19.90 37 LYS B N 1
ATOM 2048 C CA . LYS B 2 38 ? 7.567 20.681 33.646 1.00 19.46 37 LYS B CA 1
ATOM 2049 C C . LYS B 2 38 ? 8.092 21.103 34.995 1.00 19.85 37 LYS B C 1
ATOM 2050 O O . LYS B 2 38 ? 8.936 20.413 35.571 1.00 21.72 37 LYS B O 1
ATOM 2056 N N . LEU B 2 39 ? 7.619 22.242 35.511 1.00 20.46 38 LEU B N 1
ATOM 2057 C CA . LEU B 2 39 ? 8.064 22.682 36.823 1.00 20.06 38 LEU B CA 1
ATOM 2058 C C . LEU B 2 39 ? 7.692 21.654 37.876 1.00 19.45 38 LEU B C 1
ATOM 2059 O O . LEU B 2 39 ? 8.506 21.320 38.745 1.00 20.24 38 LEU B O 1
ATOM 2064 N N . MET B 2 40 ? 6.469 21.122 37.784 1.00 21.86 39 MET B N 1
ATOM 2065 C CA . MET B 2 40 ? 5.950 20.186 38.777 1.00 20.27 39 MET B CA 1
ATOM 2066 C C . MET B 2 40 ? 6.600 18.824 38.644 1.00 19.33 39 MET B C 1
ATOM 2067 O O . MET B 2 40 ? 6.824 18.145 39.654 1.00 21.37 39 MET B O 1
ATOM 2072 N N . TYR B 2 41 ? 6.940 18.429 37.417 1.00 19.24 40 TYR B N 1
ATOM 2073 C CA . TYR B 2 41 ? 7.767 17.250 37.221 1.00 18.90 40 TYR B CA 1
ATOM 2074 C C . TYR B 2 41 ? 9.046 17.332 38.048 1.00 19.36 40 TYR B C 1
ATOM 2075 O O . TYR B 2 41 ? 9.409 16.387 38.764 1.00 21.81 40 TYR B O 1
ATOM 2084 N N . PHE B 2 42 ? 9.752 18.456 37.965 1.00 18.73 41 PHE B N 1
ATOM 2085 C CA . PHE B 2 42 ? 10.979 18.582 38.755 1.00 23.33 41 PHE B CA 1
ATOM 2086 C C . PHE B 2 42 ? 10.670 18.650 40.248 1.00 23.34 41 PHE B C 1
ATOM 2087 O O . PHE B 2 42 ? 11.397 18.075 41.060 1.00 25.26 41 PHE B O 1
ATOM 2095 N N . ALA B 2 43 ? 9.574 19.310 40.635 1.00 24.07 42 ALA B N 1
ATOM 2096 C CA . ALA B 2 43 ? 9.223 19.337 42.054 1.00 23.84 42 ALA B CA 1
ATOM 2097 C C . ALA B 2 43 ? 8.948 17.931 42.564 1.00 25.69 42 ALA B C 1
ATOM 2098 O O . ALA B 2 43 ? 9.389 17.557 43.656 1.00 28.60 42 ALA B O 1
ATOM 2100 N N . ASN B 2 44 ? 8.224 17.134 41.775 1.00 26.78 43 ASN B N 1
ATOM 2101 C CA . ASN B 2 44 ? 7.947 15.750 42.150 1.00 30.08 43 ASN B CA 1
ATOM 2102 C C . ASN B 2 44 ? 9.238 14.957 42.318 1.00 29.49 43 ASN B C 1
ATOM 2103 O O . ASN B 2 44 ? 9.339 14.101 43.206 1.00 30.54 43 ASN B O 1
ATOM 2108 N N . GLU B 2 45 ? 10.240 15.231 41.472 1.00 30.43 44 GLU B N 1
ATOM 2109 C CA . GLU B 2 45 ? 11.528 14.549 41.596 1.00 31.40 44 GLU B CA 1
ATOM 2110 C C . GLU B 2 45 ? 12.254 14.995 42.862 1.00 31.09 44 GLU B C 1
ATOM 2111 O O . GLU B 2 45 ? 12.881 14.183 43.552 1.00 34.38 44 GLU B O 1
ATOM 2117 N N . ALA B 2 46 ? 12.167 16.290 43.189 1.00 31.29 45 ALA B N 1
ATOM 2118 C CA . ALA B 2 46 ? 12.734 16.787 44.440 1.00 34.43 45 ALA B CA 1
ATOM 2119 C C . ALA B 2 46 ? 11.973 16.271 45.653 1.00 37.74 45 ALA B C 1
ATOM 2120 O O . ALA B 2 46 ? 12.567 16.096 46.724 1.00 42.12 45 ALA B O 1
ATOM 2122 N N . ASP B 2 47 ? 10.667 16.033 45.524 1.00 34.91 46 ASP B N 1
ATOM 2123 C CA . ASP B 2 47 ? 9.849 15.599 46.657 1.00 38.52 46 ASP B CA 1
ATOM 2124 C C . ASP B 2 47 ? 8.858 14.534 46.211 1.00 36.77 46 ASP B C 1
ATOM 2125 O O . ASP B 2 47 ? 7.691 14.821 45.913 1.00 33.59 46 ASP B O 1
ATOM 2130 N N . PRO B 2 48 ? 9.295 13.272 46.186 1.00 36.29 47 PRO B N 1
ATOM 2131 C CA . PRO B 2 48 ? 8.435 12.184 45.689 1.00 39.85 47 PRO B CA 1
ATOM 2132 C C . PRO B 2 48 ? 7.104 12.060 46.413 1.00 40.61 47 PRO B C 1
ATOM 2133 O O . PRO B 2 48 ? 6.124 11.628 45.795 1.00 40.80 47 PRO B O 1
ATOM 2137 N N . ASP B 2 49 ? 7.031 12.429 47.697 1.00 42.73 48 ASP B N 1
ATOM 2138 C CA . ASP B 2 49 ? 5.772 12.365 48.435 1.00 45.37 48 ASP B CA 1
ATOM 2139 C C . ASP B 2 49 ? 4.642 13.171 47.781 1.00 42.03 48 ASP B C 1
ATOM 2140 O O . ASP B 2 49 ? 3.482 13.012 48.170 1.00 44.23 48 ASP B O 1
ATOM 2145 N N . LEU B 2 50 ? 4.943 14.028 46.805 1.00 37.21 49 LEU B N 1
ATOM 2146 C CA . LEU B 2 50 ? 3.886 14.721 46.074 1.00 37.75 49 LEU B CA 1
ATOM 2147 C C . LEU B 2 50 ? 3.025 13.743 45.273 1.00 39.65 49 LEU B C 1
ATOM 2148 O O . LEU B 2 50 ? 1.806 13.923 45.177 1.00 41.95 49 LEU B O 1
ATOM 2153 N N . ALA B 2 51 ? 3.644 12.731 44.655 1.00 36.72 50 ALA B N 1
ATOM 2154 C CA . ALA B 2 51 ? 2.912 11.596 44.087 1.00 42.07 50 ALA B CA 1
ATOM 2155 C C . ALA B 2 51 ? 2.041 12.014 42.895 1.00 39.10 50 ALA B C 1
ATOM 2156 O O . ALA B 2 51 ? 0.856 11.672 42.818 1.00 38.10 50 ALA B O 1
ATOM 2158 N N . LEU B 2 52 ? 2.637 12.746 41.956 1.00 33.15 51 LEU B N 1
ATOM 2159 C CA . LEU B 2 52 ? 1.873 13.309 40.851 1.00 31.35 51 LEU B CA 1
ATOM 2160 C C . LEU B 2 52 ? 1.894 12.443 39.599 1.00 34.16 51 LEU B C 1
ATOM 2161 O O . LEU B 2 52 ? 1.284 12.818 38.585 1.00 32.24 51 LEU B O 1
ATOM 2166 N N . ASP B 2 53 ? 2.595 11.317 39.635 1.00 36.79 52 ASP B N 1
ATOM 2167 C CA . ASP B 2 53 ? 2.455 10.255 38.633 1.00 39.12 52 ASP B CA 1
ATOM 2168 C C . ASP B 2 53 ? 2.557 10.789 37.203 1.00 32.04 52 ASP B C 1
ATOM 2169 O O . ASP B 2 53 ? 1.602 10.786 36.430 1.00 36.22 52 ASP B O 1
ATOM 2174 N N . PHE B 2 54 ? 3.765 11.205 36.858 1.00 29.17 53 PHE B N 1
ATOM 2175 C CA . PHE B 2 54 ? 4.032 11.678 35.511 1.00 29.13 53 PHE B CA 1
ATOM 2176 C C . PHE B 2 54 ? 4.232 10.521 34.531 1.00 32.21 53 PHE B C 1
ATOM 2177 O O . PHE B 2 54 ? 4.749 9.454 34.881 1.00 33.15 53 PHE B O 1
ATOM 2185 N N . THR B 2 55 ? 3.801 10.749 33.285 1.00 30.22 54 THR B N 1
ATOM 2186 C CA . THR B 2 55 ? 4.000 9.879 32.140 1.00 29.12 54 THR B CA 1
ATOM 2187 C C . THR B 2 55 ? 4.673 10.651 31.009 1.00 27.92 54 THR B C 1
ATOM 2188 O O . THR B 2 55 ? 4.425 11.848 30.847 1.00 26.15 54 THR B O 1
ATOM 2192 N N . PRO B 2 56 ? 5.516 9.999 30.206 1.00 30.16 55 PRO B N 1
ATOM 2193 C CA . PRO B 2 56 ? 6.219 10.723 29.144 1.00 26.85 55 PRO B CA 1
ATOM 2194 C C . PRO B 2 56 ? 5.314 11.002 27.952 1.00 26.60 55 PRO B C 1
ATOM 2195 O O . PRO B 2 56 ? 4.361 10.271 27.664 1.00 26.13 55 PRO B O 1
ATOM 2199 N N . GLY B 2 57 ? 5.615 12.094 27.259 1.00 27.17 56 GLY B N 1
ATOM 2200 C CA . GLY B 2 57 ? 4.792 12.515 26.144 1.00 28.59 56 GLY B CA 1
ATOM 2201 C C . GLY B 2 57 ? 5.586 13.390 25.203 1.00 27.23 56 GLY B C 1
ATOM 2202 O O . GLY B 2 57 ? 6.743 13.723 25.464 1.00 24.73 56 GLY B O 1
ATOM 2203 N N . ARG B 2 58 ? 4.926 13.774 24.100 1.00 26.32 57 ARG B N 1
ATOM 2204 C CA . ARG B 2 58 ? 5.584 14.554 23.052 1.00 27.67 57 ARG B CA 1
ATOM 2205 C C . ARG B 2 58 ? 6.190 15.857 23.594 1.00 26.89 57 ARG B C 1
ATOM 2206 O O . ARG B 2 58 ? 7.286 16.256 23.182 1.00 25.60 57 ARG B O 1
ATOM 2214 N N . TYR B 2 59 ? 5.538 16.501 24.561 1.00 26.97 58 TYR B N 1
ATOM 2215 C CA . TYR B 2 59 ? 6.068 17.723 25.164 1.00 27.40 58 TYR B CA 1
ATOM 2216 C C . TYR B 2 59 ? 6.688 17.482 26.534 1.00 25.75 58 TYR B C 1
ATOM 2217 O O . TYR B 2 59 ? 6.712 18.378 27.376 1.00 26.77 58 TYR B O 1
ATOM 2226 N N . GLY B 2 60 ? 7.245 16.308 26.757 1.00 24.29 59 GLY B N 1
ATOM 2227 C CA . GLY B 2 60 ? 7.822 15.998 28.036 1.00 25.48 59 GLY B CA 1
ATOM 2228 C C . GLY B 2 60 ? 6.804 15.364 28.962 1.00 24.44 59 GLY B C 1
ATOM 2229 O O . GLY B 2 60 ? 5.673 15.053 28.573 1.00 21.85 59 GLY B O 1
ATOM 2230 N N . PRO B 2 61 ? 7.181 15.172 30.218 1.00 22.76 60 PRO B N 1
ATOM 2231 C CA . PRO B 2 61 ? 6.285 14.475 31.136 1.00 21.05 60 PRO B CA 1
ATOM 2232 C C . PRO B 2 61 ? 5.047 15.299 31.455 1.00 21.19 60 PRO B C 1
ATOM 2233 O O . PRO B 2 61 ? 5.051 16.537 31.434 1.00 20.65 60 PRO B O 1
ATOM 2237 N N . TYR B 2 62 ? 3.966 14.586 31.732 1.00 21.87 61 TYR B N 1
ATOM 2238 C CA . TYR B 2 62 ? 2.657 15.189 31.921 1.00 22.66 61 TYR B CA 1
ATOM 2239 C C . TYR B 2 62 ? 1.963 14.479 33.065 1.00 24.49 61 TYR B C 1
ATOM 2240 O O . TYR B 2 62 ? 1.962 13.244 33.117 1.00 25.17 61 TYR B O 1
ATOM 2249 N N . SER B 2 63 ? 1.365 15.245 33.972 1.00 25.17 62 SER B N 1
ATOM 2250 C CA . SER B 2 63 ? 0.631 14.676 35.094 1.00 25.84 62 SER B CA 1
ATOM 2251 C C . SER B 2 63 ? -0.827 15.097 35.022 1.00 31.83 62 SER B C 1
ATOM 2252 O O . SER B 2 63 ? -1.141 16.292 35.106 1.00 28.17 62 SER B O 1
ATOM 2255 N N . GLU B 2 64 ? -1.716 14.109 34.912 1.00 29.93 63 GLU B N 1
ATOM 2256 C CA . GLU B 2 64 ? -3.145 14.383 34.975 1.00 34.75 63 GLU B CA 1
ATOM 2257 C C . GLU B 2 64 ? -3.530 15.005 36.317 1.00 36.00 63 GLU B C 1
ATOM 2258 O O . GLU B 2 64 ? -4.457 15.826 36.385 1.00 34.94 63 GLU B O 1
ATOM 2264 N N . ARG B 2 65 ? -2.828 14.638 37.395 1.00 32.38 64 ARG B N 1
ATOM 2265 C CA . ARG B 2 65 ? -3.159 15.197 38.700 1.00 31.84 64 ARG B CA 1
ATOM 2266 C C . ARG B 2 65 ? -2.739 16.663 38.803 1.00 32.04 64 ARG B C 1
ATOM 2267 O O . ARG B 2 65 ? -3.428 17.458 39.453 1.00 32.30 64 ARG B O 1
ATOM 2275 N N . VAL B 2 66 ? -1.646 17.056 38.140 1.00 28.10 65 VAL B N 1
ATOM 2276 C CA . VAL B 2 66 ? -1.296 18.475 38.107 1.00 29.66 65 VAL B CA 1
ATOM 2277 C C . VAL B 2 66 ? -2.407 19.279 37.432 1.00 28.34 65 VAL B C 1
ATOM 2278 O O . VAL B 2 66 ? -2.768 20.365 37.892 1.00 27.96 65 VAL B O 1
ATOM 2282 N N . ARG B 2 67 ? -2.993 18.742 36.357 1.00 28.93 66 ARG B N 1
ATOM 2283 C CA . ARG B 2 67 ? -4.071 19.454 35.674 1.00 32.46 66 ARG B CA 1
ATOM 2284 C C . ARG B 2 67 ? -5.327 19.527 36.536 1.00 33.49 66 ARG B C 1
ATOM 2285 O O . ARG B 2 67 ? -6.028 20.548 36.532 1.00 34.24 66 ARG B O 1
ATOM 2293 N N . HIS B 2 68 ? -5.631 18.446 37.263 1.00 35.42 67 HIS B N 1
ATOM 2294 C CA . HIS B 2 68 ? -6.730 18.459 38.226 1.00 38.05 67 HIS B CA 1
ATOM 2295 C C . HIS B 2 68 ? -6.531 19.525 39.300 1.00 37.81 67 HIS B C 1
ATOM 2296 O O . HIS B 2 68 ? -7.485 20.205 39.692 1.00 38.20 67 HIS B O 1
ATOM 2303 N N . LEU B 2 69 ? -5.306 19.651 39.817 1.00 35.92 68 LEU B N 1
ATOM 2304 C CA . LEU B 2 69 ? -4.999 20.660 40.830 1.00 34.03 68 LEU B CA 1
ATOM 2305 C C . LEU B 2 69 ? -5.241 22.066 40.293 1.00 33.65 68 LEU B C 1
ATOM 2306 O O . LEU B 2 69 ? -5.838 22.909 40.970 1.00 30.63 68 LEU B O 1
ATOM 2311 N N . LEU B 2 70 ? -4.786 22.327 39.065 1.00 32.04 69 LEU B N 1
ATOM 2312 C CA . LEU B 2 70 ? -4.954 23.645 38.469 1.00 30.11 69 LEU B CA 1
ATOM 2313 C C . LEU B 2 70 ? -6.418 23.961 38.235 1.00 32.16 69 LEU B C 1
ATOM 2314 O O . LEU B 2 70 ? -6.837 25.121 38.356 1.00 32.45 69 LEU B O 1
ATOM 2319 N N . GLN B 2 71 ? -7.182 22.942 37.882 1.00 34.80 70 GLN B N 1
ATOM 2320 C CA . GLN B 2 71 ? -8.602 23.074 37.647 1.00 39.37 70 GLN B CA 1
ATOM 2321 C C . GLN B 2 71 ? -9.381 23.465 38.883 1.00 39.75 70 GLN B C 1
ATOM 2322 O O . GLN B 2 71 ? -10.268 24.274 38.812 1.00 43.39 70 GLN B O 1
ATOM 2328 N N . GLY B 2 72 ? -9.031 22.886 40.013 1.00 37.70 71 GLY B N 1
ATOM 2329 C CA . GLY B 2 72 ? -9.738 23.169 41.249 1.00 39.15 71 GLY B CA 1
ATOM 2330 C C . GLY B 2 72 ? -9.501 24.570 41.772 1.00 38.61 71 GLY B C 1
ATOM 2331 O O . GLY B 2 72 ? -10.339 25.098 42.509 1.00 39.80 71 GLY B O 1
ATOM 2332 N N . MET B 2 73 ? -8.389 25.181 41.390 1.00 36.23 72 MET B N 1
ATOM 2333 C CA . MET B 2 73 ? -8.063 26.554 41.743 1.00 39.66 72 MET B CA 1
ATOM 2334 C C . MET B 2 73 ? -8.557 27.583 40.734 1.00 39.53 72 MET B C 1
ATOM 2335 O O . MET B 2 73 ? -8.440 28.780 41.007 1.00 38.28 72 MET B O 1
ATOM 2340 N N . GLU B 2 74 ? -9.064 27.153 39.574 1.00 41.83 73 GLU B N 1
ATOM 2341 C CA . GLU B 2 74 ? -9.399 28.078 38.495 1.00 40.36 73 GLU B CA 1
ATOM 2342 C C . GLU B 2 74 ? -10.520 29.015 38.916 1.00 41.84 73 GLU B C 1
ATOM 2343 O O . GLU B 2 74 ? -11.524 28.582 39.484 1.00 45.05 73 GLU B O 1
ATOM 2349 N N . GLY B 2 75 ? -10.346 30.302 38.612 1.00 41.36 74 GLY B N 1
ATOM 2350 C CA . GLY B 2 75 ? -11.219 31.358 39.079 1.00 44.27 74 GLY B CA 1
ATOM 2351 C C . GLY B 2 75 ? -11.109 31.670 40.553 1.00 43.90 74 GLY B C 1
ATOM 2352 O O . GLY B 2 75 ? -11.971 32.377 41.084 1.00 47.08 74 GLY B O 1
ATOM 2353 N N . ALA B 2 76 ? -10.101 31.131 41.239 1.00 40.68 75 ALA B N 1
ATOM 2354 C CA . ALA B 2 76 ? -9.865 31.398 42.650 1.00 40.62 75 ALA B CA 1
ATOM 2355 C C . ALA B 2 76 ? -8.434 31.887 42.871 1.00 37.11 75 ALA B C 1
ATOM 2356 O O . ALA B 2 76 ? -8.179 33.092 42.932 1.00 37.31 75 ALA B O 1
ATOM 2358 N N . PHE B 2 77 ? -7.492 30.959 42.985 1.00 34.35 76 PHE B N 1
ATOM 2359 C CA . PHE B 2 77 ? -6.086 31.294 43.131 1.00 31.41 76 PHE B CA 1
ATOM 2360 C C . PHE B 2 77 ? -5.379 31.507 41.798 1.00 33.35 76 PHE B C 1
ATOM 2361 O O . PHE B 2 77 ? -4.325 32.167 41.760 1.00 29.70 76 PHE B O 1
ATOM 2369 N N . THR B 2 78 ? -5.899 30.919 40.720 1.00 31.25 77 THR B N 1
ATOM 2370 C CA . THR B 2 78 ? -5.305 31.036 39.401 1.00 31.03 77 THR B CA 1
ATOM 2371 C C . THR B 2 78 ? -6.409 31.272 38.392 1.00 31.12 77 THR B C 1
ATOM 2372 O O . THR B 2 78 ? -7.591 31.044 38.663 1.00 33.36 77 THR B O 1
ATOM 2376 N N . VAL B 2 79 ? -6.001 31.718 37.210 1.00 29.69 78 VAL B N 1
ATOM 2377 C CA . VAL B 2 79 ? -6.926 31.929 36.110 1.00 32.53 78 VAL B CA 1
ATOM 2378 C C . VAL B 2 79 ? -6.181 31.616 34.823 1.00 31.68 78 VAL B C 1
ATOM 2379 O O . VAL B 2 79 ? -4.963 31.802 34.732 1.00 31.22 78 VAL B O 1
ATOM 2383 N N . GLY B 2 80 ? -6.903 31.079 33.843 1.00 33.93 79 GLY B N 1
ATOM 2384 C CA . GLY B 2 80 ? -6.310 30.869 32.538 1.00 34.30 79 GLY B CA 1
ATOM 2385 C C . GLY B 2 80 ? -6.573 29.511 31.921 1.00 37.04 79 GLY B C 1
ATOM 2386 O O . GLY B 2 80 ? -6.540 29.370 30.695 1.00 37.06 79 GLY B O 1
ATOM 2387 N N . LEU B 2 81 ? -6.817 28.496 32.753 1.00 39.13 80 LEU B N 1
ATOM 2388 C CA . LEU B 2 81 ? -7.219 27.202 32.213 1.00 44.20 80 LEU B CA 1
ATOM 2389 C C . LEU B 2 81 ? -8.584 27.290 31.552 1.00 44.99 80 LEU B C 1
ATOM 2390 O O . LEU B 2 81 ? -8.845 26.582 30.572 1.00 50.75 80 LEU B O 1
ATOM 2395 N N . GLY B 2 82 ? -9.452 28.169 32.053 1.00 45.90 81 GLY B N 1
ATOM 2396 C CA . GLY B 2 82 ? -10.817 28.237 31.579 1.00 50.55 81 GLY B CA 1
ATOM 2397 C C . GLY B 2 82 ? -11.520 26.904 31.763 1.00 58.42 81 GLY B C 1
ATOM 2398 O O . GLY B 2 82 ? -11.234 26.137 32.695 1.00 57.54 81 GLY B O 1
ATOM 2399 N N . ASP B 2 83 ? -12.450 26.620 30.846 1.00 60.75 82 ASP B N 1
ATOM 2400 C CA . ASP B 2 83 ? -13.183 25.354 30.776 1.00 63.98 82 ASP B CA 1
ATOM 2401 C C . ASP B 2 83 ? -12.729 24.614 29.519 1.00 65.76 82 ASP B C 1
ATOM 2402 O O . ASP B 2 83 ? -13.311 24.768 28.445 1.00 70.73 82 ASP B O 1
ATOM 2407 N N . GLY B 2 84 ? -11.674 23.809 29.659 1.00 68.67 83 GLY B N 1
ATOM 2408 C CA . GLY B 2 84 ? -11.136 23.078 28.532 1.00 65.95 83 GLY B CA 1
ATOM 2409 C C . GLY B 2 84 ? -11.996 21.897 28.138 1.00 70.31 83 GLY B C 1
ATOM 2410 O O . GLY B 2 84 ? -12.900 21.470 28.858 1.00 73.05 83 GLY B O 1
ATOM 2411 N N . THR B 2 85 ? -11.706 21.371 26.952 1.00 73.37 84 THR B N 1
ATOM 2412 C CA . THR B 2 85 ? -12.370 20.172 26.472 1.00 80.14 84 THR B CA 1
ATOM 2413 C C . THR B 2 85 ? -11.847 18.941 27.217 1.00 78.31 84 THR B C 1
ATOM 2414 O O . THR B 2 85 ? -10.743 18.934 27.773 1.00 78.50 84 THR B O 1
ATOM 2418 N N . ALA B 2 86 ? -12.667 17.891 27.231 1.00 84.37 85 ALA B N 1
ATOM 2419 C CA . ALA B 2 86 ? -12.343 16.664 27.955 1.00 83.85 85 ALA B CA 1
ATOM 2420 C C . ALA B 2 86 ? -11.176 15.957 27.277 1.00 82.78 85 ALA B C 1
ATOM 2421 O O . ALA B 2 86 ? -11.304 15.472 26.148 1.00 88.31 85 ALA B O 1
ATOM 2423 N N . ARG B 2 87 ? -10.039 15.900 27.970 1.00 78.60 86 ARG B N 1
ATOM 2424 C CA . ARG B 2 87 ? -8.849 15.139 27.598 1.00 79.28 86 ARG B CA 1
ATOM 2425 C C . ARG B 2 87 ? -8.117 15.698 26.387 1.00 79.53 86 ARG B C 1
ATOM 2426 O O . ARG B 2 87 ? -7.236 15.018 25.838 1.00 78.48 86 ARG B O 1
ATOM 2434 N N . VAL B 2 88 ? -8.447 16.911 25.950 1.00 78.53 87 VAL B N 1
ATOM 2435 C CA . VAL B 2 88 ? -7.640 17.594 24.949 1.00 74.44 87 VAL B CA 1
ATOM 2436 C C . VAL B 2 88 ? -6.426 18.190 25.644 1.00 69.09 87 VAL B C 1
ATOM 2437 O O . VAL B 2 88 ? -6.516 18.673 26.782 1.00 66.79 87 VAL B O 1
ATOM 2441 N N . LEU B 2 89 ? -5.274 18.101 24.984 1.00 68.21 88 LEU B N 1
ATOM 2442 C CA . LEU B 2 89 ? -4.037 18.708 25.469 1.00 63.07 88 LEU B CA 1
ATOM 2443 C C . LEU B 2 89 ? -4.112 20.195 25.146 1.00 61.81 88 LEU B C 1
ATOM 2444 O O . LEU B 2 89 ? -3.773 20.637 24.048 1.00 67.83 88 LEU B O 1
ATOM 2449 N N . ALA B 2 90 ? -4.606 20.973 26.100 1.00 56.10 89 ALA B N 1
ATOM 2450 C CA . ALA B 2 90 ? -4.676 22.417 25.961 1.00 53.25 89 ALA B CA 1
ATOM 2451 C C . ALA B 2 90 ? -3.493 23.044 26.679 1.00 48.65 89 ALA B C 1
ATOM 2452 O O . ALA B 2 90 ? -3.114 22.613 27.773 1.00 49.47 89 ALA B O 1
ATOM 2454 N N . ASN B 2 91 ? -2.907 24.057 26.058 1.00 43.97 90 ASN B N 1
ATOM 2455 C CA . ASN B 2 91 ? -1.769 24.763 26.626 1.00 39.94 90 ASN B CA 1
ATOM 2456 C C . ASN B 2 91 ? -2.132 26.248 26.715 1.00 37.53 90 ASN B C 1
ATOM 2457 O O . ASN B 2 91 ? -1.871 27.015 25.789 1.00 36.52 90 ASN B O 1
ATOM 2462 N N . GLN B 2 92 ? -2.756 26.655 27.807 1.00 34.95 91 GLN B N 1
ATOM 2463 C CA . GLN B 2 92 ? -3.129 28.049 27.937 1.00 36.28 91 GLN B CA 1
ATOM 2464 C C . GLN B 2 92 ? -2.222 28.768 28.921 1.00 29.30 91 GLN B C 1
ATOM 2465 O O . GLN B 2 92 ? -1.616 28.137 29.786 1.00 26.32 91 GLN B O 1
ATOM 2471 N N . PRO B 2 93 ? -2.126 30.100 28.830 1.00 30.03 92 PRO B N 1
ATOM 2472 C CA . PRO B 2 93 ? -1.386 30.873 29.841 1.00 30.07 92 PRO B CA 1
ATOM 2473 C C . PRO B 2 93 ? -2.163 30.963 31.151 1.00 30.64 92 PRO B C 1
ATOM 2474 O O . PRO B 2 93 ? -3.326 31.371 31.170 1.00 31.39 92 PRO B O 1
ATOM 2478 N N . ILE B 2 94 ? -1.508 30.609 32.251 1.00 25.53 93 ILE B N 1
ATOM 2479 C CA . ILE B 2 94 ? -2.132 30.633 33.568 1.00 28.05 93 ILE B CA 1
ATOM 2480 C C . ILE B 2 94 ? -1.442 31.686 34.428 1.00 28.08 93 ILE B C 1
ATOM 2481 O O . ILE B 2 94 ? -0.206 31.719 34.500 1.00 24.93 93 ILE B O 1
ATOM 2486 N N . SER B 2 95 ? -2.246 32.543 35.071 1.00 26.60 94 SER B N 1
ATOM 2487 C CA . SER B 2 95 ? -1.787 33.602 35.968 1.00 27.39 94 SER B CA 1
ATOM 2488 C C . SER B 2 95 ? -2.170 33.331 37.421 1.00 27.88 94 SER B C 1
ATOM 2489 O O . SER B 2 95 ? -3.218 32.738 37.713 1.00 29.00 94 SER B O 1
ATOM 2492 N N . LEU B 2 96 ? -1.337 33.837 38.331 1.00 24.94 95 LEU B N 1
ATOM 2493 C CA . LEU B 2 96 ? -1.699 33.940 39.740 1.00 29.40 95 LEU B CA 1
ATOM 2494 C C . LEU B 2 96 ? -2.594 35.159 39.947 1.00 29.36 95 LEU B C 1
ATOM 2495 O O . LEU B 2 96 ? -2.291 36.244 39.456 1.00 33.26 95 LEU B O 1
ATOM 2500 N N . THR B 2 97 ? -3.706 34.992 40.617 1.00 29.52 96 THR B N 1
ATOM 2501 C CA . THR B 2 97 ? -4.558 36.112 40.940 1.00 32.60 96 THR B CA 1
ATOM 2502 C C . THR B 2 97 ? -4.016 36.792 42.178 1.00 35.11 96 THR B C 1
ATOM 2503 O O . THR B 2 97 ? -3.136 36.277 42.847 1.00 33.54 96 THR B O 1
ATOM 2507 N N . THR B 2 98 ? -4.577 37.944 42.501 1.00 34.50 97 THR B N 1
ATOM 2508 C CA . THR B 2 98 ? -4.208 38.656 43.707 1.00 36.73 97 THR B CA 1
ATOM 2509 C C . THR B 2 98 ? -4.535 37.805 44.949 1.00 36.68 97 THR B C 1
ATOM 2510 O O . THR B 2 98 ? -3.798 37.808 45.890 1.00 37.18 97 THR B O 1
ATOM 2514 N N . LYS B 2 99 ? -5.634 37.084 44.921 1.00 36.62 98 LYS B N 1
ATOM 2515 C CA . LYS B 2 99 ? -5.971 36.198 46.006 1.00 36.68 98 LYS B CA 1
ATOM 2516 C C . LYS B 2 99 ? -4.934 35.090 46.132 1.00 33.28 98 LYS B C 1
ATOM 2517 O O . LYS B 2 99 ? -4.563 34.712 47.212 1.00 33.38 98 LYS B O 1
ATOM 2523 N N . GLY B 2 100 ? -4.489 34.551 45.004 1.00 34.16 99 GLY B N 1
ATOM 2524 C CA . GLY B 2 100 ? -3.494 33.504 45.011 1.00 28.20 99 GLY B CA 1
ATOM 2525 C C . GLY B 2 100 ? -2.176 33.948 45.593 1.00 30.14 99 GLY B C 1
ATOM 2526 O O . GLY B 2 100 ? -1.566 33.242 46.335 1.00 29.04 99 GLY B O 1
ATOM 2527 N N . THR B 2 101 ? -1.756 35.138 45.228 1.00 31.21 100 THR B N 1
ATOM 2528 C CA . THR B 2 101 ? -0.543 35.696 45.725 1.00 32.06 100 THR B CA 1
ATOM 2529 C C . THR B 2 101 ? -0.687 35.883 47.225 1.00 35.66 100 THR B C 1
ATOM 2530 O O . THR B 2 101 ? 0.211 35.573 47.974 1.00 32.22 100 THR B O 1
ATOM 2534 N N . ASP B 2 102 ? -1.854 36.349 47.648 1.00 33.66 101 ASP B N 1
ATOM 2535 C CA . ASP B 2 102 ? -2.105 36.527 49.072 1.00 39.05 101 ASP B CA 1
ATOM 2536 C C . ASP B 2 102 ? -2.135 35.196 49.793 1.00 34.51 101 ASP B C 1
ATOM 2537 O O . ASP B 2 102 ? -1.614 35.078 50.903 1.00 36.23 101 ASP B O 1
ATOM 2542 N N . ALA B 2 103 ? -2.739 34.180 49.176 1.00 34.51 102 ALA B N 1
ATOM 2543 C CA . ALA B 2 103 ? -2.830 32.876 49.824 1.00 31.75 102 ALA B CA 1
ATOM 2544 C C . ALA B 2 103 ? -1.456 32.237 49.993 1.00 32.32 102 ALA B C 1
ATOM 2545 O O . ALA B 2 103 ? -1.142 31.720 51.070 1.00 34.92 102 ALA B O 1
ATOM 2547 N N . ILE B 2 104 ? -0.615 32.272 48.959 1.00 29.38 103 ILE B N 1
ATOM 2548 C CA . ILE B 2 104 ? 0.665 31.585 49.079 1.00 30.25 103 ILE B CA 1
ATOM 2549 C C . ILE B 2 104 ? 1.596 32.321 50.037 1.00 31.36 103 ILE B C 1
ATOM 2550 O O . ILE B 2 104 ? 2.380 31.694 50.752 1.00 29.43 103 ILE B O 1
ATOM 2555 N N . THR B 2 105 ? 1.511 33.646 50.100 1.00 32.73 104 THR B N 1
ATOM 2556 C CA . THR B 2 105 ? 2.321 34.383 51.064 1.00 37.10 104 THR B CA 1
ATOM 2557 C C . THR B 2 105 ? 1.886 34.089 52.497 1.00 33.77 104 THR B C 1
ATOM 2558 O O . THR B 2 105 ? 2.726 33.876 53.379 1.00 32.36 104 THR B O 1
ATOM 2562 N N . ASP B 2 106 ? 0.575 34.081 52.748 1.00 34.20 105 ASP B N 1
ATOM 2563 C CA . ASP B 2 106 ? 0.070 33.656 54.048 1.00 35.31 105 ASP B CA 1
ATOM 2564 C C . ASP B 2 106 ? 0.495 32.225 54.359 1.00 33.17 105 ASP B C 1
ATOM 2565 O O . ASP B 2 106 ? 0.928 31.929 55.475 1.00 33.96 105 ASP B O 1
ATOM 2570 N N . TYR B 2 107 ? 0.434 31.336 53.359 1.00 32.17 106 TYR B N 1
ATOM 2571 C CA . TYR B 2 107 ? 0.785 29.930 53.557 1.00 29.31 106 TYR B CA 1
ATOM 2572 C C . TYR B 2 107 ? 2.231 29.767 54.029 1.00 31.34 106 TYR B C 1
ATOM 2573 O O . TYR B 2 107 ? 2.505 29.033 54.986 1.00 28.77 106 TYR B O 1
ATOM 2582 N N . LEU B 2 108 ? 3.182 30.408 53.332 1.00 30.80 107 LEU B N 1
ATOM 2583 C CA . LEU B 2 108 ? 4.597 30.258 53.660 1.00 29.27 107 LEU B CA 1
ATOM 2584 C C . LEU B 2 108 ? 4.919 30.845 55.026 1.00 30.10 107 LEU B C 1
ATOM 2585 O O . LEU B 2 108 ? 5.908 30.449 55.649 1.00 29.09 107 LEU B O 1
ATOM 2590 N N . ALA B 2 109 ? 4.078 31.757 55.511 1.00 31.25 108 ALA B N 1
ATOM 2591 C CA . ALA B 2 109 ? 4.321 32.388 56.801 1.00 33.74 108 ALA B CA 1
ATOM 2592 C C . ALA B 2 109 ? 4.097 31.419 57.962 1.00 34.28 108 ALA B C 1
ATOM 2593 O O . ALA B 2 109 ? 4.835 31.464 58.954 1.00 35.35 108 ALA B O 1
ATOM 2595 N N . THR B 2 110 ? 3.087 30.534 57.858 1.00 33.81 109 THR B N 1
ATOM 2596 C CA . THR B 2 110 ? 2.640 29.734 59.000 1.00 35.13 109 THR B CA 1
ATOM 2597 C C . THR B 2 110 ? 2.524 28.221 58.781 1.00 33.51 109 THR B C 1
ATOM 2598 O O . THR B 2 110 ? 2.561 27.484 59.774 1.00 34.51 109 THR B O 1
ATOM 2602 N N . ASP B 2 111 ? 2.375 27.732 57.554 1.00 31.45 110 ASP B N 1
ATOM 2603 C CA . ASP B 2 111 ? 1.968 26.340 57.363 1.00 30.81 110 ASP B CA 1
ATOM 2604 C C . ASP B 2 111 ? 3.021 25.347 57.848 1.00 31.08 110 ASP B C 1
ATOM 2605 O O . ASP B 2 111 ? 4.225 25.618 57.849 1.00 31.34 110 ASP B O 1
ATOM 2610 N N . ALA B 2 112 ? 2.546 24.168 58.252 1.00 31.63 111 ALA B N 1
ATOM 2611 C CA . ALA B 2 112 ? 3.454 23.125 58.720 1.00 32.72 111 ALA B CA 1
ATOM 2612 C C . ALA B 2 112 ? 4.410 22.682 57.615 1.00 32.78 111 ALA B C 1
ATOM 2613 O O . ALA B 2 112 ? 5.571 22.351 57.887 1.00 31.28 111 ALA B O 1
ATOM 2615 N N . ALA B 2 113 ? 3.949 22.676 56.363 1.00 29.54 112 ALA B N 1
ATOM 2616 C CA . ALA B 2 113 ? 4.778 22.240 55.244 1.00 28.83 112 ALA B CA 1
ATOM 2617 C C . ALA B 2 113 ? 5.513 23.389 54.562 1.00 34.12 112 ALA B C 1
ATOM 2618 O O . ALA B 2 113 ? 6.119 23.176 53.510 1.00 31.56 112 ALA B O 1
ATOM 2620 N N . ALA B 2 114 ? 5.487 24.596 55.140 1.00 33.05 113 ALA B N 1
ATOM 2621 C CA . ALA B 2 114 ? 5.984 25.767 54.423 1.00 32.70 113 ALA B CA 1
ATOM 2622 C C . ALA B 2 114 ? 7.450 25.612 54.035 1.00 33.38 113 ALA B C 1
ATOM 2623 O O . ALA B 2 114 ? 7.821 25.899 52.896 1.00 34.24 113 ALA B O 1
ATOM 2625 N N . ASP B 2 115 ? 8.300 25.129 54.941 1.00 36.33 114 ASP B N 1
ATOM 2626 C CA . ASP B 2 115 ? 9.713 25.016 54.578 1.00 37.54 114 ASP B CA 1
ATOM 2627 C C . ASP B 2 115 ? 9.932 23.944 53.507 1.00 36.86 114 ASP B C 1
ATOM 2628 O O . ASP B 2 115 ? 10.852 24.061 52.680 1.00 33.46 114 ASP B O 1
ATOM 2633 N N . ARG B 2 116 ? 9.089 22.906 53.503 1.00 33.75 115 ARG B N 1
ATOM 2634 C CA . ARG B 2 116 ? 9.181 21.841 52.510 1.00 35.29 115 ARG B CA 1
ATOM 2635 C C . ARG B 2 116 ? 8.773 22.327 51.123 1.00 30.95 115 ARG B C 1
ATOM 2636 O O . ARG B 2 116 ? 9.404 21.966 50.121 1.00 32.56 115 ARG B O 1
ATOM 2644 N N . VAL B 2 117 ? 7.728 23.152 51.040 1.00 28.05 116 VAL B N 1
ATOM 2645 C CA . VAL B 2 117 ? 7.353 23.751 49.759 1.00 26.25 116 VAL B CA 1
ATOM 2646 C C . VAL B 2 117 ? 8.502 24.594 49.221 1.00 27.50 116 VAL B C 1
ATOM 2647 O O . VAL B 2 117 ? 8.868 24.496 48.051 1.00 25.06 116 VAL B O 1
ATOM 2651 N N . SER B 2 118 ? 9.093 25.437 50.074 1.00 30.63 117 SER B N 1
ATOM 2652 C CA . SER B 2 118 ? 10.184 26.291 49.612 1.00 29.87 117 SER B CA 1
ATOM 2653 C C . SER B 2 118 ? 11.401 25.469 49.203 1.00 30.61 117 SER B C 1
ATOM 2654 O O . SER B 2 118 ? 12.075 25.796 48.216 1.00 30.86 117 SER B O 1
ATOM 2657 N N . ALA B 2 119 ? 11.697 24.396 49.940 1.00 28.44 118 ALA B N 1
ATOM 2658 C CA . ALA B 2 119 ? 12.844 23.564 49.593 1.00 30.30 118 ALA B CA 1
ATOM 2659 C C . ALA B 2 119 ? 12.666 22.923 48.219 1.00 28.28 118 ALA B C 1
ATOM 2660 O O . ALA B 2 119 ? 13.602 22.911 47.417 1.00 27.26 118 ALA B O 1
ATOM 2662 N N . ALA B 2 120 ? 11.464 22.408 47.928 1.00 28.15 119 ALA B N 1
ATOM 2663 C CA . ALA B 2 120 ? 11.175 21.816 46.620 1.00 27.13 119 ALA B CA 1
ATOM 2664 C C . ALA B 2 120 ? 11.253 22.856 45.505 1.00 25.36 119 ALA B C 1
ATOM 2665 O O . ALA B 2 120 ? 11.812 22.599 44.429 1.00 23.80 119 ALA B O 1
ATOM 2667 N N . VAL B 2 121 ? 10.675 24.029 45.735 1.00 24.91 120 VAL B N 1
ATOM 2668 C CA . VAL B 2 121 ? 10.697 25.068 44.718 1.00 23.17 120 VAL B CA 1
ATOM 2669 C C . VAL B 2 121 ? 12.111 25.577 44.509 1.00 26.85 120 VAL B C 1
ATOM 2670 O O . VAL B 2 121 ? 12.551 25.742 43.364 1.00 25.47 120 VAL B O 1
ATOM 2674 N N . ASP B 2 122 ? 12.865 25.801 45.594 1.00 24.61 121 ASP B N 1
ATOM 2675 C CA . ASP B 2 122 ? 14.267 26.194 45.422 1.00 29.07 121 ASP B CA 1
ATOM 2676 C C . ASP B 2 122 ? 15.073 25.160 44.626 1.00 28.84 121 ASP B C 1
ATOM 2677 O O . ASP B 2 122 ? 15.945 25.533 43.836 1.00 28.48 121 ASP B O 1
ATOM 2682 N N . THR B 2 123 ? 14.803 23.864 44.813 1.00 26.63 122 THR B N 1
ATOM 2683 C CA . THR B 2 123 ? 15.510 22.851 44.026 1.00 30.23 122 THR B CA 1
ATOM 2684 C C . THR B 2 123 ? 15.162 22.941 42.544 1.00 27.34 122 THR B C 1
ATOM 2685 O O . THR B 2 123 ? 16.016 22.683 41.686 1.00 27.58 122 THR B O 1
ATOM 2689 N N . VAL B 2 124 ? 13.906 23.212 42.228 1.00 25.05 123 VAL B N 1
ATOM 2690 C CA . VAL B 2 124 ? 13.499 23.327 40.842 1.00 23.76 123 VAL B CA 1
ATOM 2691 C C . VAL B 2 124 ? 14.110 24.525 40.149 1.00 24.20 123 VAL B C 1
ATOM 2692 O O . VAL B 2 124 ? 14.661 24.404 39.083 1.00 23.54 123 VAL B O 1
ATOM 2696 N N . LEU B 2 125 ? 14.119 25.655 40.832 1.00 24.21 124 LEU B N 1
ATOM 2697 C CA . LEU B 2 125 ? 14.676 26.888 40.307 1.00 27.48 124 LEU B CA 1
ATOM 2698 C C . LEU B 2 125 ? 16.168 26.727 40.021 1.00 24.92 124 LEU B C 1
ATOM 2699 O O . LEU B 2 125 ? 16.666 27.238 39.059 1.00 28.38 124 LEU B O 1
ATOM 2704 N N . ARG B 2 126 ? 16.867 26.023 40.885 1.00 23.88 125 ARG B N 1
ATOM 2705 C CA . ARG B 2 126 ? 18.251 25.723 40.694 1.00 26.38 125 ARG B CA 1
ATOM 2706 C C . ARG B 2 126 ? 18.540 24.837 39.471 1.00 27.36 125 ARG B C 1
ATOM 2707 O O . ARG B 2 126 ? 19.425 25.138 38.712 1.00 31.06 125 ARG B O 1
ATOM 2715 N N . VAL B 2 127 ? 17.765 23.784 39.268 1.00 26.14 126 VAL B N 1
ATOM 2716 C CA . VAL B 2 127 ? 17.980 22.886 38.124 1.00 26.76 126 VAL B CA 1
ATOM 2717 C C . VAL B 2 127 ? 17.726 23.594 36.789 1.00 25.69 126 VAL B C 1
ATOM 2718 O O . VAL B 2 127 ? 18.438 23.365 35.804 1.00 24.84 126 VAL B O 1
ATOM 2722 N N . ILE B 2 128 ? 16.712 24.450 36.724 1.00 22.17 127 ILE B N 1
ATOM 2723 C CA . ILE B 2 128 ? 16.342 25.070 35.461 1.00 21.49 127 ILE B CA 1
ATOM 2724 C C . ILE B 2 128 ? 17.070 26.391 35.189 1.00 24.10 127 ILE B C 1
ATOM 2725 O O . ILE B 2 128 ? 16.787 27.050 34.178 1.00 23.92 127 ILE B O 1
ATOM 2730 N N . GLU B 2 129 ? 18.009 26.794 36.052 1.00 22.62 128 GLU B N 1
ATOM 2731 C CA . GLU B 2 129 ? 18.631 28.121 35.895 1.00 26.16 128 GLU B CA 1
ATOM 2732 C C . GLU B 2 129 ? 19.326 28.246 34.538 1.00 26.45 128 GLU B C 1
ATOM 2733 O O . GLU B 2 129 ? 20.233 27.477 34.225 1.00 25.80 128 GLU B O 1
ATOM 2739 N N . GLY B 2 130 ? 18.911 29.222 33.735 1.00 26.83 129 GLY B N 1
ATOM 2740 C CA . GLY B 2 130 ? 19.409 29.361 32.377 1.00 26.57 129 GLY B CA 1
ATOM 2741 C C . GLY B 2 130 ? 18.578 28.671 31.308 1.00 23.71 129 GLY B C 1
ATOM 2742 O O . GLY B 2 130 ? 18.806 28.904 30.107 1.00 24.06 129 GLY B O 1
ATOM 2743 N N . PHE B 2 131 ? 17.622 27.836 31.709 1.00 22.83 130 PHE B N 1
ATOM 2744 C CA . PHE B 2 131 ? 16.733 27.098 30.824 1.00 22.98 130 PHE B CA 1
ATOM 2745 C C . PHE B 2 131 ? 15.286 27.543 30.972 1.00 23.68 130 PHE B C 1
ATOM 2746 O O . PHE B 2 131 ? 14.376 26.769 30.663 1.00 23.12 130 PHE B O 1
ATOM 2754 N N . GLU B 2 132 ? 15.053 28.746 31.488 1.00 24.24 131 GLU B N 1
ATOM 2755 C CA . GLU B 2 132 ? 13.687 29.224 31.649 1.00 25.40 131 GLU B CA 1
ATOM 2756 C C . GLU B 2 132 ? 13.080 29.609 30.299 1.00 24.63 131 GLU B C 1
ATOM 2757 O O . GLU B 2 132 ? 13.767 30.046 29.372 1.00 25.35 131 GLU B O 1
ATOM 2763 N N . GLY B 2 133 ? 11.768 29.448 30.201 1.00 24.96 132 GLY B N 1
ATOM 2764 C CA . GLY B 2 133 ? 11.068 29.581 28.946 1.00 22.83 132 GLY B CA 1
ATOM 2765 C C . GLY B 2 133 ? 10.427 28.254 28.596 1.00 20.77 132 GLY B C 1
ATOM 2766 O O . GLY B 2 133 ? 10.828 27.202 29.104 1.00 19.24 132 GLY B O 1
ATOM 2767 N N . PRO B 2 134 ? 9.401 28.282 27.743 1.00 22.76 133 PRO B N 1
ATOM 2768 C CA . PRO B 2 134 ? 8.707 27.022 27.382 1.00 22.90 133 PRO B CA 1
ATOM 2769 C C . PRO B 2 134 ? 9.629 25.978 26.769 1.00 21.54 133 PRO B C 1
ATOM 2770 O O . PRO B 2 134 ? 9.457 24.782 27.040 1.00 22.06 133 PRO B O 1
ATOM 2774 N N . TYR B 2 135 ? 10.634 26.381 25.984 1.00 20.15 134 TYR B N 1
ATOM 2775 C CA . TYR B 2 135 ? 11.510 25.372 25.389 1.00 19.19 134 TYR B CA 1
ATOM 2776 C C . TYR B 2 135 ? 12.471 24.801 26.417 1.00 20.11 134 TYR B C 1
ATOM 2777 O O . TYR B 2 135 ? 12.617 23.573 26.542 1.00 19.91 134 TYR B O 1
ATOM 2786 N N . GLY B 2 136 ? 13.156 25.683 27.143 1.00 16.31 135 GLY B N 1
ATOM 2787 C CA . GLY B 2 136 ? 14.223 25.237 28.019 1.00 17.19 135 GLY B CA 1
ATOM 2788 C C . GLY B 2 136 ? 13.774 24.229 29.062 1.00 18.83 135 GLY B C 1
ATOM 2789 O O . GLY B 2 136 ? 14.505 23.283 29.373 1.00 19.91 135 GLY B O 1
ATOM 2790 N N . VAL B 2 137 ? 12.576 24.412 29.623 1.00 18.38 136 VAL B N 1
ATOM 2791 C CA . VAL B 2 137 ? 12.141 23.490 30.676 1.00 18.97 136 VAL B CA 1
ATOM 2792 C C . VAL B 2 137 ? 11.657 22.165 30.085 1.00 18.27 136 VAL B C 1
ATOM 2793 O O . VAL B 2 137 ? 11.830 21.112 30.709 1.00 19.03 136 VAL B O 1
ATOM 2797 N N . GLU B 2 138 ? 11.067 22.198 28.885 1.00 18.81 137 GLU B N 1
ATOM 2798 C CA . GLU B 2 138 ? 10.695 20.981 28.154 1.00 20.92 137 GLU B CA 1
ATOM 2799 C C . GLU B 2 138 ? 11.922 20.130 27.819 1.00 19.58 137 GLU B C 1
ATOM 2800 O O . GLU B 2 138 ? 11.934 18.906 28.023 1.00 21.28 137 GLU B O 1
ATOM 2806 N N . LEU B 2 139 ? 12.957 20.774 27.280 1.00 20.30 138 LEU B N 1
ATOM 2807 C CA . LEU B 2 139 ? 14.230 20.127 26.978 1.00 20.44 138 LEU B CA 1
ATOM 2808 C C . LEU B 2 139 ? 14.851 19.487 28.217 1.00 21.10 138 LEU B C 1
ATOM 2809 O O . LEU B 2 139 ? 15.234 18.302 28.205 1.00 21.76 138 LEU B O 1
ATOM 2814 N N . LEU B 2 140 ? 14.972 20.263 29.300 1.00 19.71 139 LEU B N 1
ATOM 2815 C CA . LEU B 2 140 ? 15.506 19.710 30.540 1.00 20.83 139 LEU B CA 1
ATOM 2816 C C . LEU B 2 140 ? 14.647 18.562 31.070 1.00 19.43 139 LEU B C 1
ATOM 2817 O O . LEU B 2 140 ? 15.175 17.540 31.506 1.00 20.65 139 LEU B O 1
ATOM 2822 N N . ALA B 2 141 ? 13.323 18.735 31.095 1.00 17.07 140 ALA B N 1
ATOM 2823 C CA . ALA B 2 141 ? 12.462 17.697 31.650 1.00 20.24 140 ALA B CA 1
ATOM 2824 C C . ALA B 2 141 ? 12.529 16.405 30.833 1.00 23.06 140 ALA B C 1
ATOM 2825 O O . ALA B 2 141 ? 12.573 15.307 31.405 1.00 24.27 140 ALA B O 1
ATOM 2827 N N . SER B 2 142 ? 12.488 16.512 29.498 1.00 20.94 141 SER B N 1
ATOM 2828 C CA . SER B 2 142 ? 12.521 15.321 28.646 1.00 20.92 141 SER B CA 1
ATOM 2829 C C . SER B 2 142 ? 13.837 14.580 28.803 1.00 22.20 141 SER B C 1
ATOM 2830 O O . SER B 2 142 ? 13.863 13.349 28.875 1.00 24.23 141 SER B O 1
ATOM 2833 N N . THR B 2 143 ? 14.947 15.323 28.832 1.00 25.54 142 THR B N 1
ATOM 2834 C CA . THR B 2 143 ? 16.254 14.720 29.062 1.00 23.41 142 THR B CA 1
ATOM 2835 C C . THR B 2 143 ? 16.316 14.076 30.433 1.00 24.88 142 THR B C 1
ATOM 2836 O O . THR B 2 143 ? 16.891 12.996 30.594 1.00 24.73 142 THR B O 1
ATOM 2840 N N . HIS B 2 144 ? 15.755 14.739 31.442 1.00 23.12 143 HIS B N 1
ATOM 2841 C CA . HIS B 2 144 ? 15.776 14.160 32.775 1.00 26.39 143 HIS B CA 1
ATOM 2842 C C . HIS B 2 144 ? 15.010 12.845 32.801 1.00 24.77 143 HIS B C 1
ATOM 2843 O O . HIS B 2 144 ? 15.451 11.877 33.422 1.00 25.73 143 HIS B O 1
ATOM 2850 N N . TRP B 2 145 ? 13.863 12.794 32.121 1.00 25.27 144 TRP B N 1
ATOM 2851 C CA . TRP B 2 145 ? 13.069 11.571 32.091 1.00 27.26 144 TRP B CA 1
ATOM 2852 C C . TRP B 2 145 ? 13.885 10.414 31.537 1.00 26.99 144 TRP B C 1
ATOM 2853 O O . TRP B 2 145 ? 13.980 9.354 32.167 1.00 27.76 144 TRP B O 1
ATOM 2864 N N . VAL B 2 146 ? 14.512 10.604 30.372 1.00 25.47 145 VAL B N 1
ATOM 2865 C CA . VAL B 2 146 ? 15.225 9.479 29.768 1.00 28.77 145 VAL B CA 1
ATOM 2866 C C . VAL B 2 146 ? 16.467 9.132 30.585 1.00 30.74 145 VAL B C 1
ATOM 2867 O O . VAL B 2 146 ? 16.865 7.961 30.653 1.00 32.19 145 VAL B O 1
ATOM 2871 N N . ALA B 2 147 ? 17.069 10.115 31.261 1.00 27.19 146 ALA B N 1
ATOM 2872 C CA . ALA B 2 147 ? 18.250 9.833 32.070 1.00 30.90 146 ALA B CA 1
ATOM 2873 C C . ALA B 2 147 ? 17.922 9.046 33.334 1.00 32.22 146 ALA B C 1
ATOM 2874 O O . ALA B 2 147 ? 18.742 8.232 33.782 1.00 33.97 146 ALA B O 1
ATOM 2876 N N . THR B 2 148 ? 16.762 9.298 33.952 1.00 30.09 147 THR B N 1
ATOM 2877 C CA . THR B 2 148 ? 16.441 8.643 35.215 1.00 32.54 147 THR B CA 1
ATOM 2878 C C . THR B 2 148 ? 15.445 7.493 35.073 1.00 32.84 147 THR B C 1
ATOM 2879 O O . THR B 2 148 ? 15.408 6.622 35.946 1.00 39.19 147 THR B O 1
ATOM 2883 N N . ARG B 2 149 ? 14.670 7.443 33.991 1.00 33.28 148 ARG B N 1
ATOM 2884 C CA . ARG B 2 149 ? 13.698 6.381 33.796 1.00 33.16 148 ARG B CA 1
ATOM 2885 C C . ARG B 2 149 ? 14.137 5.320 32.797 1.00 36.13 148 ARG B C 1
ATOM 2886 O O . ARG B 2 149 ? 13.640 4.191 32.872 1.00 39.54 148 ARG B O 1
ATOM 2894 N N . GLU B 2 150 ? 15.039 5.638 31.861 1.00 33.17 149 GLU B N 1
ATOM 2895 C CA . GLU B 2 150 ? 15.462 4.672 30.848 1.00 37.17 149 GLU B CA 1
ATOM 2896 C C . GLU B 2 150 ? 16.974 4.439 30.837 1.00 37.96 149 GLU B C 1
ATOM 2897 O O . GLU B 2 150 ? 17.502 3.928 29.849 1.00 39.31 149 GLU B O 1
ATOM 2903 N N . GLY B 2 151 ? 17.688 4.830 31.896 1.00 38.02 150 GLY B N 1
ATOM 2904 C CA . GLY B 2 151 ? 19.136 4.670 31.952 1.00 39.10 150 GLY B CA 1
ATOM 2905 C C . GLY B 2 151 ? 19.947 5.483 30.959 1.00 41.28 150 GLY B C 1
ATOM 2906 O O . GLY B 2 151 ? 21.167 5.304 30.881 1.00 42.49 150 GLY B O 1
ATOM 2907 N N . ALA B 2 152 ? 19.319 6.392 30.212 1.00 36.62 151 ALA B N 1
ATOM 2908 C CA . ALA B 2 152 ? 19.988 7.110 29.126 1.00 40.81 151 ALA B CA 1
ATOM 2909 C C . ALA B 2 152 ? 20.887 8.226 29.674 1.00 40.63 151 ALA B C 1
ATOM 2910 O O . ALA B 2 152 ? 20.625 9.417 29.512 1.00 37.67 151 ALA B O 1
ATOM 2912 N N . LYS B 2 153 ? 21.995 7.822 30.299 1.00 41.70 152 LYS B N 1
ATOM 2913 C CA . LYS B 2 153 ? 22.902 8.762 30.954 1.00 43.81 152 LYS B CA 1
ATOM 2914 C C . LYS B 2 153 ? 24.137 9.094 30.111 1.00 45.03 152 LYS B C 1
ATOM 2915 O O . LYS B 2 153 ? 25.086 9.700 30.623 1.00 43.56 152 LYS B O 1
ATOM 2921 N N . GLU B 2 154 ? 24.152 8.719 28.836 1.00 43.42 153 GLU B N 1
ATOM 2922 C CA . GLU B 2 154 ? 25.272 9.133 28.017 1.00 46.00 153 GLU B CA 1
ATOM 2923 C C . GLU B 2 154 ? 24.769 9.952 26.832 1.00 41.74 153 GLU B C 1
ATOM 2924 O O . GLU B 2 154 ? 23.624 9.782 26.404 1.00 37.30 153 GLU B O 1
ATOM 2930 N N . PRO B 2 155 ? 25.585 10.878 26.311 1.00 43.39 154 PRO B N 1
ATOM 2931 C CA . PRO B 2 155 ? 25.095 11.774 25.243 1.00 40.64 154 PRO B CA 1
ATOM 2932 C C . PRO B 2 155 ? 24.429 11.057 24.077 1.00 40.15 154 PRO B C 1
ATOM 2933 O O . PRO B 2 155 ? 23.286 11.379 23.726 1.00 37.50 154 PRO B O 1
ATOM 2937 N N . ALA B 2 156 ? 25.124 10.098 23.459 1.00 41.81 155 ALA B N 1
ATOM 2938 C CA . ALA B 2 156 ? 24.549 9.352 22.342 1.00 41.85 155 ALA B CA 1
ATOM 2939 C C . ALA B 2 156 ? 23.210 8.733 22.728 1.00 41.24 155 ALA B C 1
ATOM 2940 O O . ALA B 2 156 ? 22.189 8.958 22.064 1.00 40.18 155 ALA B O 1
ATOM 2942 N N . THR B 2 157 ? 23.193 7.996 23.844 1.00 36.53 156 THR B N 1
ATOM 2943 C CA . THR B 2 157 ? 21.984 7.305 24.283 1.00 35.56 156 THR B CA 1
ATOM 2944 C C . THR B 2 157 ? 20.836 8.269 24.597 1.00 35.54 156 THR B C 1
ATOM 2945 O O . THR B 2 157 ? 19.678 7.979 24.276 1.00 35.33 156 THR B O 1
ATOM 2949 N N . ALA B 2 158 ? 21.125 9.417 25.231 1.00 34.90 157 ALA B N 1
ATOM 2950 C CA . ALA B 2 158 ? 20.047 10.313 25.666 1.00 33.46 157 ALA B CA 1
ATOM 2951 C C . ALA B 2 158 ? 19.432 11.087 24.503 1.00 31.48 157 ALA B C 1
ATOM 2952 O O . ALA B 2 158 ? 18.241 11.439 24.551 1.00 26.93 157 ALA B O 1
ATOM 2954 N N . ALA B 2 159 ? 20.228 11.389 23.471 1.00 29.63 158 ALA B N 1
ATOM 2955 C CA . ALA B 2 159 ? 19.690 12.081 22.305 1.00 31.93 158 ALA B CA 1
ATOM 2956 C C . ALA B 2 159 ? 18.649 11.221 21.596 1.00 30.12 158 ALA B C 1
ATOM 2957 O O . ALA B 2 159 ? 17.520 11.669 21.336 1.00 30.11 158 ALA B O 1
ATOM 2959 N N . ALA B 2 160 ? 19.013 9.978 21.276 1.00 30.13 159 ALA B N 1
ATOM 2960 C CA . ALA B 2 160 ? 18.054 9.061 20.677 1.00 32.28 159 ALA B CA 1
ATOM 2961 C C . ALA B 2 160 ? 16.794 8.956 21.524 1.00 28.96 159 ALA B C 1
ATOM 2962 O O . ALA B 2 160 ? 15.679 9.018 20.995 1.00 29.36 159 ALA B O 1
ATOM 2964 N N . ALA B 2 161 ? 16.949 8.811 22.846 1.00 27.91 160 ALA B N 1
ATOM 2965 C CA . ALA B 2 161 ? 15.790 8.520 23.685 1.00 26.77 160 ALA B CA 1
ATOM 2966 C C . ALA B 2 161 ? 14.874 9.725 23.786 1.00 25.83 160 ALA B C 1
ATOM 2967 O O . ALA B 2 161 ? 13.649 9.574 23.762 1.00 24.30 160 ALA B O 1
ATOM 2969 N N . VAL B 2 162 ? 15.454 10.929 23.890 1.00 24.41 161 VAL B N 1
ATOM 2970 C CA . VAL B 2 162 ? 14.659 12.158 23.910 1.00 24.92 161 VAL B CA 1
ATOM 2971 C C . VAL B 2 162 ? 13.831 12.285 22.633 1.00 27.10 161 VAL B C 1
ATOM 2972 O O . VAL B 2 162 ? 12.626 12.580 22.678 1.00 26.52 161 VAL B O 1
ATOM 2976 N N . ARG B 2 163 ? 14.463 12.067 21.473 1.00 25.12 162 ARG B N 1
ATOM 2977 C CA . ARG B 2 163 ? 13.768 12.247 20.198 1.00 27.96 162 ARG B CA 1
ATOM 2978 C C . ARG B 2 163 ? 12.740 11.146 19.904 1.00 26.52 162 ARG B C 1
ATOM 2979 O O . ARG B 2 163 ? 11.855 11.344 19.068 1.00 24.50 162 ARG B O 1
ATOM 2987 N N . LYS B 2 164 ? 12.794 10.008 20.585 1.00 27.70 163 LYS B N 1
ATOM 2988 C CA . LYS B 2 164 ? 11.692 9.065 20.408 1.00 32.20 163 LYS B CA 1
ATOM 2989 C C . LYS B 2 164 ? 10.405 9.600 21.024 1.00 28.47 163 LYS B C 1
ATOM 2990 O O . LYS B 2 164 ? 9.312 9.313 20.516 1.00 28.93 163 LYS B O 1
ATOM 2996 N N . TRP B 2 165 ? 10.510 10.365 22.115 1.00 26.04 164 TRP B N 1
ATOM 2997 C CA . TRP B 2 165 ? 9.323 10.980 22.701 1.00 25.86 164 TRP B CA 1
ATOM 2998 C C . TRP B 2 165 ? 8.938 12.276 21.986 1.00 26.81 164 TRP B C 1
ATOM 2999 O O . TRP B 2 165 ? 7.745 12.523 21.761 1.00 29.84 164 TRP B O 1
ATOM 3010 N N . THR B 2 166 ? 9.912 13.110 21.595 1.00 24.53 165 THR B N 1
ATOM 3011 C CA . THR B 2 166 ? 9.556 14.413 21.024 1.00 25.05 165 THR B CA 1
ATOM 3012 C C . THR B 2 166 ? 9.100 14.326 19.561 1.00 28.40 165 THR B C 1
ATOM 3013 O O . THR B 2 166 ? 8.357 15.204 19.105 1.00 25.17 165 THR B O 1
ATOM 3017 N N . LYS B 2 167 ? 9.605 13.375 18.794 1.00 26.11 166 LYS B N 1
ATOM 3018 C CA . LYS B 2 167 ? 9.320 13.193 17.378 1.00 25.30 166 LYS B CA 1
ATOM 3019 C C . LYS B 2 167 ? 9.979 14.278 16.553 1.00 28.20 166 LYS B C 1
ATOM 3020 O O . LYS B 2 167 ? 9.770 14.380 15.387 1.00 29.45 166 LYS B O 1
ATOM 3026 N N . ARG B 2 168 ? 10.798 15.090 17.177 1.00 28.33 167 ARG B N 1
ATOM 3027 C CA . ARG B 2 168 ? 11.374 16.241 16.505 1.00 28.79 167 ARG B CA 1
ATOM 3028 C C . ARG B 2 168 ? 12.865 16.311 16.775 1.00 26.64 167 ARG B C 1
ATOM 3029 O O . ARG B 2 168 ? 13.353 15.832 17.802 1.00 27.99 167 ARG B O 1
ATOM 3037 N N . LYS B 2 169 ? 13.590 16.876 15.814 1.00 27.84 168 LYS B N 1
ATOM 3038 C CA . LYS B 2 169 ? 14.999 17.190 16.011 1.00 26.79 168 LYS B CA 1
ATOM 3039 C C . LYS B 2 169 ? 15.231 18.664 15.714 1.00 27.98 168 LYS B C 1
ATOM 3040 O O . LYS B 2 169 ? 15.275 19.494 16.628 1.00 25.64 168 LYS B O 1
ATOM 3046 N N . GLY B 2 170 ? 15.362 19.002 14.440 1.00 27.94 169 GLY B N 1
ATOM 3047 C CA . GLY B 2 170 ? 15.640 20.385 14.093 1.00 32.27 169 GLY B CA 1
ATOM 3048 C C . GLY B 2 170 ? 16.830 20.934 14.845 1.00 27.28 169 GLY B C 1
ATOM 3049 O O . GLY B 2 170 ? 17.849 20.260 15.047 1.00 26.92 169 GLY B O 1
ATOM 3050 N N . ARG B 2 171 ? 16.707 22.183 15.270 1.00 26.55 170 ARG B N 1
ATOM 3051 C CA . ARG B 2 171 ? 17.742 22.820 16.062 1.00 26.71 170 ARG B CA 1
ATOM 3052 C C . ARG B 2 171 ? 17.451 22.756 17.551 1.00 24.95 170 ARG B C 1
ATOM 3053 O O . ARG B 2 171 ? 18.258 23.264 18.345 1.00 25.52 170 ARG B O 1
ATOM 3061 N N . ILE B 2 172 ? 16.325 22.149 17.939 1.00 20.58 171 ILE B N 1
ATOM 3062 C CA . ILE B 2 172 ? 15.810 22.183 19.303 1.00 21.63 171 ILE B CA 1
ATOM 3063 C C . ILE B 2 172 ? 16.045 20.866 20.037 1.00 21.61 171 ILE B C 1
ATOM 3064 O O . ILE B 2 172 ? 16.157 20.850 21.266 1.00 20.54 171 ILE B O 1
ATOM 3069 N N . TYR B 2 173 ? 16.131 19.755 19.308 1.00 21.88 172 TYR B N 1
ATOM 3070 C CA . TYR B 2 173 ? 16.493 18.477 19.909 1.00 24.45 172 TYR B CA 1
ATOM 3071 C C . TYR B 2 173 ? 17.696 17.839 19.204 1.00 27.31 172 TYR B C 1
ATOM 3072 O O . TYR B 2 173 ? 17.803 16.610 19.121 1.00 24.57 172 TYR B O 1
ATOM 3081 N N . SER B 2 174 ? 18.607 18.675 18.703 1.00 25.87 173 SER B N 1
ATOM 3082 C CA . SER B 2 174 ? 19.897 18.211 18.206 1.00 28.14 173 SER B CA 1
ATOM 3083 C C . SER B 2 174 ? 20.722 17.629 19.348 1.00 27.50 173 SER B C 1
ATOM 3084 O O . SER B 2 174 ? 20.473 17.895 20.529 1.00 26.85 173 SER B O 1
ATOM 3087 N N . ASP B 2 175 ? 21.732 16.842 18.977 1.00 31.79 174 ASP B N 1
ATOM 3088 C CA . ASP B 2 175 ? 22.641 16.288 19.973 1.00 32.45 174 ASP B CA 1
ATOM 3089 C C . ASP B 2 175 ? 23.222 17.380 20.865 1.00 31.62 174 ASP B C 1
ATOM 3090 O O . ASP B 2 175 ? 23.416 17.176 22.069 1.00 31.74 174 ASP B O 1
ATOM 3095 N N . ASP B 2 176 ? 23.477 18.558 20.295 1.00 30.81 175 ASP B N 1
ATOM 3096 C CA . ASP B 2 176 ? 24.147 19.616 21.042 1.00 32.74 175 ASP B CA 1
ATOM 3097 C C . ASP B 2 176 ? 23.242 20.193 22.130 1.00 31.88 175 ASP B C 1
ATOM 3098 O O . ASP B 2 176 ? 23.664 20.361 23.277 1.00 31.19 175 ASP B O 1
ATOM 3103 N N . ARG B 2 177 ? 21.988 20.490 21.797 1.00 30.77 176 ARG B N 1
ATOM 3104 C CA . ARG B 2 177 ? 21.060 20.949 22.818 1.00 26.93 176 ARG B CA 1
ATOM 3105 C C . ARG B 2 177 ? 20.860 19.884 23.897 1.00 27.49 176 ARG B C 1
ATOM 3106 O O . ARG B 2 177 ? 20.915 20.189 25.089 1.00 24.81 176 ARG B O 1
ATOM 3114 N N . ILE B 2 178 ? 20.679 18.620 23.503 1.00 25.63 177 ILE B N 1
ATOM 3115 C CA . ILE B 2 178 ? 20.471 17.568 24.498 1.00 26.71 177 ILE B CA 1
ATOM 3116 C C . ILE B 2 178 ? 21.738 17.326 25.319 1.00 28.57 177 ILE B C 1
ATOM 3117 O O . ILE B 2 178 ? 21.660 17.065 26.527 1.00 25.06 177 ILE B O 1
ATOM 3122 N N . GLY B 2 179 ? 22.922 17.390 24.685 1.00 28.05 178 GLY B N 1
ATOM 3123 C CA . GLY B 2 179 ? 24.162 17.313 25.448 1.00 29.76 178 GLY B CA 1
ATOM 3124 C C . GLY B 2 179 ? 24.239 18.342 26.571 1.00 36.32 178 GLY B C 1
ATOM 3125 O O . GLY B 2 179 ? 24.699 18.041 27.677 1.00 32.81 178 GLY B O 1
ATOM 3126 N N . VAL B 2 180 ? 23.857 19.574 26.293 1.00 30.17 179 VAL B N 1
ATOM 3127 C CA . VAL B 2 180 ? 23.889 20.618 27.301 1.00 33.65 179 VAL B CA 1
ATOM 3128 C C . VAL B 2 180 ? 22.921 20.354 28.444 1.00 28.56 179 VAL B C 1
ATOM 3129 O O . VAL B 2 180 ? 23.261 20.541 29.578 1.00 25.42 179 VAL B O 1
ATOM 3133 N N . ALA B 2 181 ? 21.726 19.889 28.114 1.00 28.43 180 ALA B N 1
ATOM 3134 C CA . ALA B 2 181 ? 20.738 19.535 29.105 1.00 26.59 180 ALA B CA 1
ATOM 3135 C C . ALA B 2 181 ? 21.210 18.388 29.953 1.00 25.01 180 ALA B C 1
ATOM 3136 O O . ALA B 2 181 ? 21.032 18.386 31.129 1.00 26.43 180 ALA B O 1
ATOM 3138 N N . LEU B 2 182 ? 21.811 17.402 29.317 1.00 26.56 181 LEU B N 1
ATOM 3139 C CA . LEU B 2 182 ? 22.301 16.225 30.000 1.00 26.84 181 LEU B CA 1
ATOM 3140 C C . LEU B 2 182 ? 23.394 16.571 30.993 1.00 30.31 181 LEU B C 1
ATOM 3141 O O . LEU B 2 182 ? 23.430 16.036 32.058 1.00 31.33 181 LEU B O 1
ATOM 3146 N N . ASP B 2 183 ? 24.260 17.501 30.631 1.00 32.47 182 ASP B N 1
ATOM 3147 C CA . ASP B 2 183 ? 25.321 17.950 31.509 1.00 38.03 182 ASP B CA 1
ATOM 3148 C C . ASP B 2 183 ? 24.740 18.578 32.776 1.00 34.02 182 ASP B C 1
ATOM 3149 O O . ASP B 2 183 ? 25.241 18.373 33.857 1.00 32.57 182 ASP B O 1
ATOM 3154 N N . ARG B 2 184 ? 23.671 19.346 32.616 1.00 30.98 183 ARG B N 1
ATOM 3155 C CA . ARG B 2 184 ? 22.989 19.947 33.739 1.00 28.49 183 ARG B CA 1
ATOM 3156 C C . ARG B 2 184 ? 22.288 18.936 34.626 1.00 30.39 183 ARG B C 1
ATOM 3157 O O . ARG B 2 184 ? 22.389 19.003 35.811 1.00 34.69 183 ARG B O 1
ATOM 3165 N N . ILE B 2 185 ? 21.605 17.973 34.040 1.00 29.96 184 ILE B N 1
ATOM 3166 C CA . ILE B 2 185 ? 20.890 16.964 34.806 1.00 34.61 184 ILE B CA 1
ATOM 3167 C C . ILE B 2 185 ? 21.877 16.155 35.637 1.00 36.08 184 ILE B C 1
ATOM 3168 O O . ILE B 2 185 ? 21.670 15.903 36.796 1.00 35.69 184 ILE B O 1
ATOM 3173 N N . LEU B 2 186 ? 22.980 15.791 35.019 1.00 36.00 185 LEU B N 1
ATOM 3174 C CA . LEU B 2 186 ? 24.029 15.068 35.691 1.00 38.45 185 LEU B CA 1
ATOM 3175 C C . LEU B 2 186 ? 24.686 15.901 36.800 1.00 40.97 185 LEU B C 1
ATOM 3176 O O . LEU B 2 186 ? 25.125 15.346 37.791 1.00 40.16 185 LEU B O 1
ATOM 3181 N N . MET B 2 187 ? 24.757 17.220 36.632 1.00 38.48 186 MET B N 1
ATOM 3182 C CA . MET B 2 187 ? 25.426 18.032 37.651 1.00 41.15 186 MET B CA 1
ATOM 3183 C C . MET B 2 187 ? 24.551 18.243 38.875 1.00 39.96 186 MET B C 1
ATOM 3184 O O . MET B 2 187 ? 25.068 18.372 39.986 1.00 47.62 186 MET B O 1
ATOM 3189 N N . THR B 2 188 ? 23.241 18.286 38.694 1.00 39.41 187 THR B N 1
ATOM 3190 C CA . THR B 2 188 ? 22.320 18.584 39.783 1.00 40.64 187 THR B CA 1
ATOM 3191 C C . THR B 2 188 ? 21.741 17.307 40.374 1.00 44.82 187 THR B C 1
ATOM 3192 O O . THR B 2 188 ? 21.929 16.216 39.823 1.00 46.10 187 THR B O 1
ATOM 3196 N N . GLU C 1 20 ? 0.893 49.773 46.659 1.00 63.21 21 GLU C N 1
ATOM 3197 C CA . GLU C 1 20 ? 1.173 50.842 47.613 1.00 57.58 21 GLU C CA 1
ATOM 3198 C C . GLU C 1 20 ? 1.667 50.256 48.922 1.00 56.31 21 GLU C C 1
ATOM 3199 O O . GLU C 1 20 ? 1.129 50.543 49.991 1.00 58.67 21 GLU C O 1
ATOM 3205 N N . SER C 1 21 ? 2.701 49.425 48.833 1.00 56.47 22 SER C N 1
ATOM 3206 C CA . SER C 1 21 ? 3.285 48.803 50.012 1.00 47.26 22 SER C CA 1
ATOM 3207 C C . SER C 1 21 ? 4.283 49.701 50.722 1.00 48.39 22 SER C C 1
ATOM 3208 O O . SER C 1 21 ? 4.694 49.388 51.848 1.00 45.59 22 SER C O 1
ATOM 3211 N N . GLY C 1 22 ? 4.698 50.793 50.095 1.00 46.84 23 GLY C N 1
ATOM 3212 C CA . GLY C 1 22 ? 5.818 51.529 50.619 1.00 40.75 23 GLY C CA 1
ATOM 3213 C C . GLY C 1 22 ? 7.148 50.813 50.535 1.00 39.32 23 GLY C C 1
ATOM 3214 O O . GLY C 1 22 ? 8.149 51.342 51.038 1.00 37.30 23 GLY C O 1
ATOM 3215 N N . PHE C 1 23 ? 7.202 49.620 49.940 1.00 37.08 24 PHE C N 1
ATOM 3216 C CA . PHE C 1 23 ? 8.472 48.929 49.699 1.00 36.36 24 PHE C CA 1
ATOM 3217 C C . PHE C 1 23 ? 8.898 49.252 48.272 1.00 38.08 24 PHE C C 1
ATOM 3218 O O . PHE C 1 23 ? 8.366 48.688 47.313 1.00 34.18 24 PHE C O 1
ATOM 3226 N N . VAL C 1 24 ? 9.859 50.165 48.132 1.00 37.93 25 VAL C N 1
ATOM 3227 C CA . VAL C 1 24 ? 10.309 50.618 46.826 1.00 38.74 25 VAL C CA 1
ATOM 3228 C C . VAL C 1 24 ? 11.823 50.506 46.757 1.00 39.15 25 VAL C C 1
ATOM 3229 O O . VAL C 1 24 ? 12.516 50.457 47.775 1.00 36.93 25 VAL C O 1
ATOM 3233 N N . ALA C 1 25 ? 12.323 50.473 45.526 1.00 39.85 26 ALA C N 1
ATOM 3234 C CA . ALA C 1 25 ? 13.736 50.293 45.256 1.00 42.44 26 ALA C CA 1
ATOM 3235 C C . ALA C 1 25 ? 14.157 51.271 44.170 1.00 49.75 26 ALA C C 1
ATOM 3236 O O . ALA C 1 25 ? 13.342 51.723 43.361 1.00 45.52 26 ALA C O 1
ATOM 3238 N N . ARG C 1 26 ? 15.454 51.574 44.148 1.00 50.23 27 ARG C N 1
ATOM 3239 C CA . ARG C 1 26 ? 15.961 52.688 43.363 1.00 51.83 27 ARG C CA 1
ATOM 3240 C C . ARG C 1 26 ? 16.058 52.397 41.872 1.00 56.69 27 ARG C C 1
ATOM 3241 O O . ARG C 1 26 ? 16.317 53.327 41.099 1.00 60.57 27 ARG C O 1
ATOM 3249 N N . SER C 1 27 ? 15.832 51.154 41.432 1.00 58.15 28 SER C N 1
ATOM 3250 C CA . SER C 1 27 ? 15.928 50.855 40.004 1.00 59.61 28 SER C CA 1
ATOM 3251 C C . SER C 1 27 ? 14.686 50.148 39.465 1.00 60.48 28 SER C C 1
ATOM 3252 O O . SER C 1 27 ? 14.733 49.577 38.365 1.00 56.99 28 SER C O 1
ATOM 3255 N N . GLY C 1 28 ? 13.576 50.196 40.200 1.00 58.44 29 GLY C N 1
ATOM 3256 C CA . GLY C 1 28 ? 12.348 49.537 39.795 1.00 55.98 29 GLY C CA 1
ATOM 3257 C C . GLY C 1 28 ? 11.667 48.890 40.983 1.00 52.23 29 GLY C C 1
ATOM 3258 O O . GLY C 1 28 ? 11.702 49.430 42.095 1.00 52.53 29 GLY C O 1
ATOM 3259 N N . GLY C 1 29 ? 11.053 47.732 40.772 1.00 50.99 30 GLY C N 1
ATOM 3260 C CA . GLY C 1 29 ? 10.482 46.992 41.873 1.00 51.88 30 GLY C CA 1
ATOM 3261 C C . GLY C 1 29 ? 11.564 46.388 42.744 1.00 46.08 30 GLY C C 1
ATOM 3262 O O . GLY C 1 29 ? 12.672 46.101 42.282 1.00 47.58 30 GLY C O 1
ATOM 3263 N N . PRO C 1 30 ? 11.272 46.185 44.023 1.00 44.85 31 PRO C N 1
ATOM 3264 C CA . PRO C 1 30 ? 12.267 45.567 44.902 1.00 42.53 31 PRO C CA 1
ATOM 3265 C C . PRO C 1 30 ? 12.528 44.129 44.486 1.00 45.48 31 PRO C C 1
ATOM 3266 O O . PRO C 1 30 ? 11.647 43.425 43.982 1.00 44.09 31 PRO C O 1
ATOM 3270 N N . ASP C 1 31 ? 13.766 43.696 44.694 1.00 46.21 32 ASP C N 1
ATOM 3271 C CA . ASP C 1 31 ? 14.192 42.353 44.331 1.00 49.06 32 ASP C CA 1
ATOM 3272 C C . ASP C 1 31 ? 14.892 41.674 45.503 1.00 47.57 32 ASP C C 1
ATOM 3273 O O . ASP C 1 31 ? 15.757 42.271 46.155 1.00 45.44 32 ASP C O 1
ATOM 3278 N N . ARG C 1 32 ? 14.511 40.416 45.745 1.00 50.19 33 ARG C N 1
ATOM 3279 C CA . ARG C 1 32 ? 15.133 39.590 46.776 1.00 49.77 33 ARG C CA 1
ATOM 3280 C C . ARG C 1 32 ? 16.648 39.667 46.732 1.00 52.20 33 ARG C C 1
ATOM 3281 O O . ARG C 1 32 ? 17.295 39.997 47.732 1.00 55.14 33 ARG C O 1
ATOM 3289 N N . LYS C 1 33 ? 17.234 39.358 45.586 1.00 51.75 34 LYS C N 1
ATOM 3290 C CA . LYS C 1 33 ? 18.679 39.179 45.533 1.00 53.89 34 LYS C CA 1
ATOM 3291 C C . LYS C 1 33 ? 19.441 40.486 45.317 1.00 54.24 34 LYS C C 1
ATOM 3292 O O . LYS C 1 33 ? 20.661 40.448 45.143 1.00 58.01 34 LYS C O 1
ATOM 3298 N N . ARG C 1 34 ? 18.776 41.641 45.340 1.00 53.46 35 ARG C N 1
ATOM 3299 C CA . ARG C 1 34 ? 19.437 42.934 45.138 1.00 53.45 35 ARG C CA 1
ATOM 3300 C C . ARG C 1 34 ? 18.999 43.927 46.211 1.00 47.43 35 ARG C C 1
ATOM 3301 O O . ARG C 1 34 ? 18.406 44.972 45.914 1.00 44.99 35 ARG C O 1
ATOM 3309 N N . PRO C 1 35 ? 19.322 43.649 47.476 1.00 46.84 36 PRO C N 1
ATOM 3310 C CA . PRO C 1 35 ? 18.883 44.539 48.558 1.00 44.61 36 PRO C CA 1
ATOM 3311 C C . PRO C 1 35 ? 19.619 45.872 48.588 1.00 42.70 36 PRO C C 1
ATOM 3312 O O . PRO C 1 35 ? 19.167 46.782 49.293 1.00 39.33 36 PRO C O 1
ATOM 3316 N N . HIS C 1 36 ? 20.729 46.020 47.853 1.00 43.19 37 HIS C N 1
ATOM 3317 C CA . HIS C 1 36 ? 21.378 47.322 47.727 1.00 43.76 37 HIS C CA 1
ATOM 3318 C C . HIS C 1 36 ? 20.469 48.365 47.094 1.00 42.63 37 HIS C C 1
ATOM 3319 O O . HIS C 1 36 ? 20.706 49.566 47.258 1.00 42.17 37 HIS C O 1
ATOM 3326 N N . ASP C 1 37 ? 19.454 47.941 46.357 1.00 44.23 38 ASP C N 1
ATOM 3327 C CA . ASP C 1 37 ? 18.544 48.881 45.724 1.00 47.05 38 ASP C CA 1
ATOM 3328 C C . ASP C 1 37 ? 17.334 49.214 46.584 1.00 43.41 38 ASP C C 1
ATOM 3329 O O . ASP C 1 37 ? 16.572 50.112 46.215 1.00 43.51 38 ASP C O 1
ATOM 3334 N N . TRP C 1 38 ? 17.154 48.528 47.696 1.00 39.60 39 TRP C N 1
ATOM 3335 C CA . TRP C 1 38 ? 16.027 48.820 48.536 1.00 37.17 39 TRP C CA 1
ATOM 3336 C C . TRP C 1 38 ? 16.150 50.184 49.157 1.00 37.19 39 TRP C C 1
ATOM 3337 O O . TRP C 1 38 ? 17.205 50.597 49.577 1.00 34.88 39 TRP C O 1
ATOM 3348 N N . ILE C 1 39 ? 15.041 50.880 49.223 1.00 35.44 40 ILE C N 1
ATOM 3349 C CA . ILE C 1 39 ? 15.016 52.159 49.863 1.00 34.99 40 ILE C CA 1
ATOM 3350 C C . ILE C 1 39 ? 14.486 51.943 51.270 1.00 30.94 40 ILE C C 1
ATOM 3351 O O . ILE C 1 39 ? 13.549 51.238 51.455 1.00 30.67 40 ILE C O 1
ATOM 3356 N N . VAL C 1 40 ? 15.104 52.538 52.265 1.00 30.57 41 VAL C N 1
ATOM 3357 C CA . VAL C 1 40 ? 14.654 52.382 53.639 1.00 30.11 41 VAL C CA 1
ATOM 3358 C C . VAL C 1 40 ? 14.275 53.731 54.196 1.00 29.90 41 VAL C C 1
ATOM 3359 O O . VAL C 1 40 ? 14.849 54.711 53.831 1.00 32.13 41 VAL C O 1
ATOM 3363 N N . TRP C 1 41 ? 13.302 53.761 55.082 1.00 27.69 42 TRP C N 1
ATOM 3364 C CA . TRP C 1 41 ? 12.750 55.004 55.534 1.00 31.69 42 TRP C CA 1
ATOM 3365 C C . TRP C 1 41 ? 12.735 55.420 56.993 1.00 32.49 42 TRP C C 1
ATOM 3366 O O . TRP C 1 41 ? 12.282 54.719 57.851 1.00 31.03 42 TRP C O 1
ATOM 3377 N N . HIS C 1 42 ? 13.159 56.639 57.236 1.00 35.21 43 HIS C N 1
ATOM 3378 C CA . HIS C 1 42 ? 13.134 57.165 58.570 1.00 36.99 43 HIS C CA 1
ATOM 3379 C C . HIS C 1 42 ? 12.177 58.310 58.599 1.00 37.20 43 HIS C C 1
ATOM 3380 O O . HIS C 1 42 ? 12.244 59.179 57.775 1.00 42.31 43 HIS C O 1
ATOM 3387 N N . PHE C 1 43 ? 11.284 58.316 59.560 1.00 39.56 44 PHE C N 1
ATOM 3388 C CA . PHE C 1 43 ? 10.335 59.399 59.677 1.00 40.37 44 PHE C CA 1
ATOM 3389 C C . PHE C 1 43 ? 10.603 60.264 60.900 1.00 43.44 44 PHE C C 1
ATOM 3390 O O . PHE C 1 43 ? 11.068 59.790 61.914 1.00 42.03 44 PHE C O 1
ATOM 3398 N N . THR C 1 44 ? 10.386 61.555 60.743 1.00 44.91 45 THR C N 1
ATOM 3399 C CA . THR C 1 44 ? 10.576 62.494 61.813 1.00 48.40 45 THR C CA 1
ATOM 3400 C C . THR C 1 44 ? 9.721 63.710 61.611 1.00 47.83 45 THR C C 1
ATOM 3401 O O . THR C 1 44 ? 9.262 63.968 60.526 1.00 46.62 45 THR C O 1
ATOM 3405 N N . HIS C 1 45 ? 9.489 64.441 62.683 1.00 48.39 46 HIS C N 1
ATOM 3406 C CA . HIS C 1 45 ? 8.710 65.664 62.606 1.00 52.49 46 HIS C CA 1
ATOM 3407 C C . HIS C 1 45 ? 9.438 66.701 61.760 1.00 54.38 46 HIS C C 1
ATOM 3408 O O . HIS C 1 45 ? 10.668 66.736 61.706 1.00 56.18 46 HIS C O 1
ATOM 3415 N N . ALA C 1 46 ? 8.664 67.546 61.076 1.00 56.26 47 ALA C N 1
ATOM 3416 C CA . ALA C 1 46 ? 9.278 68.587 60.257 1.00 59.07 47 ALA C CA 1
ATOM 3417 C C . ALA C 1 46 ? 10.013 69.617 61.102 1.00 61.82 47 ALA C C 1
ATOM 3418 O O . ALA C 1 46 ? 10.944 70.259 60.604 1.00 63.52 47 ALA C O 1
ATOM 3420 N N . ASP C 1 47 ? 9.630 69.769 62.374 1.00 62.76 48 ASP C N 1
ATOM 3421 C CA . ASP C 1 47 ? 10.307 70.715 63.256 1.00 66.70 48 ASP C CA 1
ATOM 3422 C C . ASP C 1 47 ? 11.740 70.301 63.555 1.00 63.38 48 ASP C C 1
ATOM 3423 O O . ASP C 1 47 ? 12.561 71.159 63.893 1.00 67.51 48 ASP C O 1
ATOM 3428 N N . ASN C 1 48 ? 12.060 69.018 63.430 1.00 63.37 49 ASN C N 1
ATOM 3429 C CA . ASN C 1 48 ? 13.418 68.539 63.658 1.00 66.91 49 ASN C CA 1
ATOM 3430 C C . ASN C 1 48 ? 14.303 68.670 62.429 1.00 64.37 49 ASN C C 1
ATOM 3431 O O . ASN C 1 48 ? 15.475 68.285 62.481 1.00 65.04 49 ASN C O 1
ATOM 3436 N N . LEU C 1 49 ? 13.787 69.219 61.347 1.00 63.46 50 LEU C N 1
ATOM 3437 C CA . LEU C 1 49 ? 14.537 69.309 60.105 1.00 64.28 50 LEU C CA 1
ATOM 3438 C C . LEU C 1 49 ? 15.559 70.449 60.141 1.00 68.39 50 LEU C C 1
ATOM 3439 O O . LEU C 1 49 ? 16.646 70.296 59.568 1.00 67.80 50 LEU C O 1
ATOM 3444 N N . PRO C 1 50 ? 15.279 71.598 60.782 1.00 68.06 51 PRO C N 1
ATOM 3445 C CA . PRO C 1 50 ? 16.375 72.568 60.989 1.00 72.49 51 PRO C CA 1
ATOM 3446 C C . PRO C 1 50 ? 17.544 71.985 61.770 1.00 70.94 51 PRO C C 1
ATOM 3447 O O . PRO C 1 50 ? 18.695 72.127 61.347 1.00 72.88 51 PRO C O 1
ATOM 3451 N N . GLY C 1 51 ? 17.282 71.309 62.889 1.00 68.08 52 GLY C N 1
ATOM 3452 C CA . GLY C 1 51 ? 18.369 70.685 63.625 1.00 67.08 52 GLY C CA 1
ATOM 3453 C C . GLY C 1 51 ? 19.169 69.706 62.787 1.00 67.79 52 GLY C C 1
ATOM 3454 O O . GLY C 1 51 ? 20.393 69.632 62.911 1.00 69.13 52 GLY C O 1
ATOM 3455 N N . ILE C 1 52 ? 18.493 68.947 61.917 1.00 65.49 53 ILE C N 1
ATOM 3456 C CA . ILE C 1 52 ? 19.198 67.921 61.150 1.00 64.68 53 ILE C CA 1
ATOM 3457 C C . ILE C 1 52 ? 20.043 68.541 60.038 1.00 66.39 53 ILE C C 1
ATOM 3458 O O . ILE C 1 52 ? 21.075 67.977 59.655 1.00 66.44 53 ILE C O 1
ATOM 3463 N N . ILE C 1 53 ? 19.654 69.703 59.503 1.00 68.03 54 ILE C N 1
ATOM 3464 C CA . ILE C 1 53 ? 20.482 70.296 58.456 1.00 69.93 54 ILE C CA 1
ATOM 3465 C C . ILE C 1 53 ? 21.768 70.868 59.044 1.00 74.15 54 ILE C C 1
ATOM 3466 O O . ILE C 1 53 ? 22.832 70.766 58.424 1.00 76.55 54 ILE C O 1
ATOM 3471 N N . THR C 1 54 ? 21.707 71.463 60.244 1.00 75.65 55 THR C N 1
ATOM 3472 C CA . THR C 1 54 ? 22.925 72.007 60.854 1.00 80.19 55 THR C CA 1
ATOM 3473 C C . THR C 1 54 ? 23.932 70.903 61.134 1.00 78.32 55 THR C C 1
ATOM 3474 O O . THR C 1 54 ? 25.097 70.986 60.727 1.00 81.96 55 THR C O 1
ATOM 3478 N N . ALA C 1 55 ? 23.494 69.856 61.839 1.00 73.30 56 ALA C N 1
ATOM 3479 C CA . ALA C 1 55 ? 24.356 68.715 62.105 1.00 72.72 56 ALA C CA 1
ATOM 3480 C C . ALA C 1 55 ? 24.853 68.069 60.822 1.00 71.02 56 ALA C C 1
ATOM 3481 O O . ALA C 1 55 ? 25.917 67.441 60.829 1.00 72.19 56 ALA C O 1
ATOM 3483 N N . GLY C 1 56 ? 24.127 68.241 59.718 1.00 75.47 57 GLY C N 1
ATOM 3484 C CA . GLY C 1 56 ? 24.450 67.522 58.505 1.00 74.10 57 GLY C CA 1
ATOM 3485 C C . GLY C 1 56 ? 24.197 66.037 58.601 1.00 70.03 57 GLY C C 1
ATOM 3486 O O . GLY C 1 56 ? 24.687 65.279 57.760 1.00 69.67 57 GLY C O 1
ATOM 3487 N N . ARG C 1 57 ? 23.439 65.599 59.605 1.00 67.31 58 ARG C N 1
ATOM 3488 C CA . ARG C 1 57 ? 23.222 64.177 59.826 1.00 64.61 58 ARG C CA 1
ATOM 3489 C C . ARG C 1 57 ? 21.998 63.970 60.703 1.00 60.56 58 ARG C C 1
ATOM 3490 O O . ARG C 1 57 ? 21.638 64.825 61.517 1.00 61.82 58 ARG C O 1
ATOM 3498 N N . LEU C 1 58 ? 21.365 62.819 60.522 1.00 57.68 59 LEU C N 1
ATOM 3499 C CA . LEU C 1 58 ? 20.407 62.312 61.488 1.00 57.58 59 LEU C CA 1
ATOM 3500 C C . LEU C 1 58 ? 21.181 61.546 62.553 1.00 55.21 59 LEU C C 1
ATOM 3501 O O . LEU C 1 58 ? 22.075 60.758 62.228 1.00 56.21 59 LEU C O 1
ATOM 3506 N N . LEU C 1 59 ? 20.859 61.798 63.820 1.00 55.78 60 LEU C N 1
ATOM 3507 C CA . LEU C 1 59 ? 21.571 61.195 64.938 1.00 57.71 60 LEU C CA 1
ATOM 3508 C C . LEU C 1 59 ? 20.617 60.352 65.776 1.00 57.76 60 LEU C C 1
ATOM 3509 O O . LEU C 1 59 ? 19.397 60.533 65.739 1.00 56.68 60 LEU C O 1
ATOM 3514 N N . ALA C 1 60 ? 21.186 59.421 66.541 1.00 55.83 61 ALA C N 1
ATOM 3515 C CA . ALA C 1 60 ? 20.376 58.481 67.300 1.00 53.47 61 ALA C CA 1
ATOM 3516 C C . ALA C 1 60 ? 19.790 59.143 68.546 1.00 60.12 61 ALA C C 1
ATOM 3517 O O . ALA C 1 60 ? 20.212 60.220 68.973 1.00 63.71 61 ALA C O 1
ATOM 3519 N N . ASP C 1 61 ? 18.793 58.471 69.128 1.00 57.96 62 ASP C N 1
ATOM 3520 C CA . ASP C 1 61 ? 18.068 59.028 70.265 1.00 60.38 62 ASP C CA 1
ATOM 3521 C C . ASP C 1 61 ? 18.980 59.232 71.464 1.00 62.56 62 ASP C C 1
ATOM 3522 O O . ASP C 1 61 ? 18.786 60.174 72.240 1.00 66.74 62 ASP C O 1
ATOM 3527 N N . SER C 1 62 ? 19.977 58.366 71.638 1.00 62.55 63 SER C N 1
ATOM 3528 C CA . SER C 1 62 ? 20.836 58.474 72.809 1.00 67.38 63 SER C CA 1
ATOM 3529 C C . SER C 1 62 ? 21.689 59.735 72.785 1.00 71.33 63 SER C C 1
ATOM 3530 O O . SER C 1 62 ? 22.134 60.190 73.844 1.00 76.12 63 SER C O 1
ATOM 3533 N N . ALA C 1 63 ? 21.921 60.313 71.611 1.00 69.69 64 ALA C N 1
ATOM 3534 C CA . ALA C 1 63 ? 22.743 61.509 71.502 1.00 73.51 64 ALA C CA 1
ATOM 3535 C C . ALA C 1 63 ? 21.933 62.796 71.459 1.00 75.54 64 ALA C C 1
ATOM 3536 O O . ALA C 1 63 ? 22.417 63.830 71.929 1.00 80.34 64 ALA C O 1
ATOM 3538 N N . VAL C 1 64 ? 20.709 62.760 70.929 1.00 72.25 65 VAL C N 1
ATOM 3539 C CA . VAL C 1 64 ? 19.909 63.960 70.729 1.00 75.15 65 VAL C CA 1
ATOM 3540 C C . VAL C 1 64 ? 18.556 63.818 71.420 1.00 74.68 65 VAL C C 1
ATOM 3541 O O . VAL C 1 64 ? 18.059 62.719 71.671 1.00 75.14 65 VAL C O 1
ATOM 3545 N N . THR C 1 65 ? 17.965 64.969 71.728 1.00 81.07 66 THR C N 1
ATOM 3546 C CA . THR C 1 65 ? 16.567 65.072 72.144 1.00 81.10 66 THR C CA 1
ATOM 3547 C C . THR C 1 65 ? 15.921 66.074 71.194 1.00 78.61 66 THR C C 1
ATOM 3548 O O . THR C 1 65 ? 16.029 67.295 71.408 1.00 81.07 66 THR C O 1
ATOM 3552 N N . PRO C 1 66 ? 15.267 65.606 70.132 1.00 78.86 67 PRO C N 1
ATOM 3553 C CA . PRO C 1 66 ? 14.818 66.515 69.069 1.00 76.59 67 PRO C CA 1
ATOM 3554 C C . PRO C 1 66 ? 13.840 67.556 69.593 1.00 77.15 67 PRO C C 1
ATOM 3555 O O . PRO C 1 66 ? 13.344 67.483 70.721 1.00 76.90 67 PRO C O 1
ATOM 3559 N N . THR C 1 67 ? 13.571 68.553 68.744 1.00 76.69 68 THR C N 1
ATOM 3560 C CA . THR C 1 67 ? 12.678 69.645 69.129 1.00 79.35 68 THR C CA 1
ATOM 3561 C C . THR C 1 67 ? 11.282 69.122 69.444 1.00 80.31 68 THR C C 1
ATOM 3562 O O . THR C 1 67 ? 10.729 69.386 70.519 1.00 82.49 68 THR C O 1
ATOM 3566 N N . THR C 1 68 ? 10.696 68.381 68.509 1.00 78.52 69 THR C N 1
ATOM 3567 C CA . THR C 1 68 ? 9.395 67.752 68.685 1.00 76.07 69 THR C CA 1
ATOM 3568 C C . THR C 1 68 ? 9.569 66.256 68.482 1.00 75.17 69 THR C C 1
ATOM 3569 O O . THR C 1 68 ? 10.114 65.823 67.460 1.00 73.75 69 THR C O 1
ATOM 3573 N N . GLU C 1 69 ? 9.127 65.465 69.447 1.00 78.61 70 GLU C N 1
ATOM 3574 C CA . GLU C 1 69 ? 9.210 64.023 69.306 1.00 76.76 70 GLU C CA 1
ATOM 3575 C C . GLU C 1 69 ? 7.812 63.431 69.190 1.00 77.17 70 GLU C C 1
ATOM 3576 O O . GLU C 1 69 ? 6.888 63.839 69.903 1.00 79.77 70 GLU C O 1
ATOM 3582 N N . VAL C 1 70 ? 7.678 62.464 68.281 1.00 70.81 71 VAL C N 1
ATOM 3583 C CA . VAL C 1 70 ? 6.384 61.915 67.893 1.00 66.72 71 VAL C CA 1
ATOM 3584 C C . VAL C 1 70 ? 6.158 60.491 68.384 1.00 61.42 71 VAL C C 1
ATOM 3585 O O . VAL C 1 70 ? 5.014 60.017 68.331 1.00 62.65 71 VAL C O 1
ATOM 3589 N N . ALA C 1 71 ? 7.186 59.791 68.857 1.00 63.45 72 ALA C N 1
ATOM 3590 C CA . ALA C 1 71 ? 6.995 58.422 69.317 1.00 63.24 72 ALA C CA 1
ATOM 3591 C C . ALA C 1 71 ? 6.589 58.375 70.788 1.00 60.77 72 ALA C C 1
ATOM 3592 O O . ALA C 1 71 ? 6.996 59.212 71.602 1.00 62.26 72 ALA C O 1
ATOM 3594 N N . TYR C 1 72 ? 5.763 57.377 71.106 1.00 58.23 73 TYR C N 1
ATOM 3595 C CA . TYR C 1 72 ? 5.324 57.131 72.471 1.00 50.69 73 TYR C CA 1
ATOM 3596 C C . TYR C 1 72 ? 6.526 56.948 73.392 1.00 52.05 73 TYR C C 1
ATOM 3597 O O . TYR C 1 72 ? 7.477 56.231 73.065 1.00 46.92 73 TYR C O 1
ATOM 3606 N N . ASN C 1 73 ? 6.490 57.611 74.542 1.00 48.56 74 ASN C N 1
ATOM 3607 C CA . ASN C 1 73 ? 7.669 57.628 75.404 1.00 47.13 74 ASN C CA 1
ATOM 3608 C C . ASN C 1 73 ? 8.037 56.255 75.963 1.00 45.51 74 ASN C C 1
ATOM 3609 O O . ASN C 1 73 ? 9.234 55.914 75.947 1.00 44.92 74 ASN C O 1
ATOM 3614 N N . PRO C 1 74 ? 7.105 55.433 76.473 1.00 42.44 75 PRO C N 1
ATOM 3615 C CA . PRO C 1 74 ? 7.504 54.074 76.883 1.00 41.85 75 PRO C CA 1
ATOM 3616 C C . PRO C 1 74 ? 8.151 53.269 75.766 1.00 38.88 75 PRO C C 1
ATOM 3617 O O . PRO C 1 74 ? 8.960 52.378 76.045 1.00 37.89 75 PRO C O 1
ATOM 3621 N N . VAL C 1 75 ? 7.821 53.562 74.509 1.00 38.28 76 VAL C N 1
ATOM 3622 C CA . VAL C 1 75 ? 8.485 52.903 73.387 1.00 37.71 76 VAL C CA 1
ATOM 3623 C C . VAL C 1 75 ? 9.960 53.278 73.349 1.00 38.95 76 VAL C C 1
ATOM 3624 O O . VAL C 1 75 ? 10.833 52.401 73.325 1.00 36.44 76 VAL C O 1
ATOM 3628 N N . LYS C 1 76 ? 10.264 54.588 73.369 1.00 39.79 77 LYS C N 1
ATOM 3629 C CA . LYS C 1 76 ? 11.658 55.018 73.305 1.00 38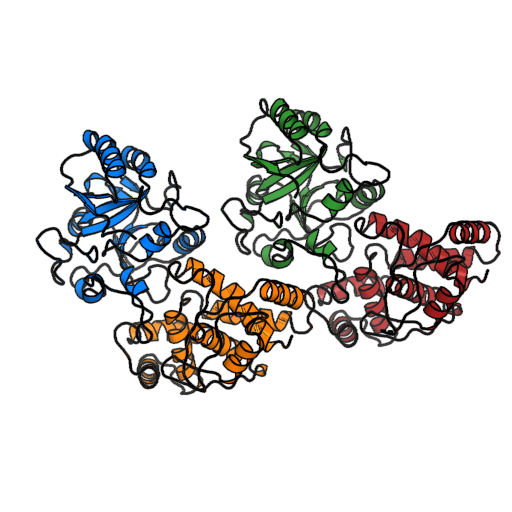.66 77 LYS C CA 1
ATOM 3630 C C . LYS C 1 76 ? 12.451 54.498 74.493 1.00 41.09 77 LYS C C 1
ATOM 3631 O O . LYS C 1 76 ? 13.621 54.126 74.351 1.00 40.97 77 LYS C O 1
ATOM 3637 N N . GLU C 1 77 ? 11.833 54.472 75.675 1.00 40.92 78 GLU C N 1
ATOM 3638 C CA . GLU C 1 77 ? 12.529 53.992 76.863 1.00 41.48 78 GLU C CA 1
ATOM 3639 C C . GLU C 1 77 ? 12.973 52.550 76.695 1.00 38.90 78 GLU C C 1
ATOM 3640 O O . GLU C 1 77 ? 14.039 52.159 77.176 1.00 41.74 78 GLU C O 1
ATOM 3646 N N . LEU C 1 78 ? 12.156 51.733 76.042 1.00 39.64 79 LEU C N 1
ATOM 3647 C CA . LEU C 1 78 ? 12.555 50.350 75.837 1.00 39.78 79 LEU C CA 1
ATOM 3648 C C . LEU C 1 78 ? 13.767 50.256 74.932 1.00 37.71 79 LEU C C 1
ATOM 3649 O O . LEU C 1 78 ? 14.568 49.330 75.076 1.00 36.33 79 LEU C O 1
ATOM 3654 N N . ARG C 1 79 ? 13.908 51.200 73.997 1.00 37.95 80 ARG C N 1
ATOM 3655 C CA . ARG C 1 79 ? 15.032 51.175 73.065 1.00 38.91 80 ARG C CA 1
ATOM 3656 C C . ARG C 1 79 ? 16.355 51.366 73.786 1.00 37.73 80 ARG C C 1
ATOM 3657 O O . ARG C 1 79 ? 17.384 50.842 73.347 1.00 37.73 80 ARG C O 1
ATOM 3665 N N . ARG C 1 80 ? 16.349 52.089 74.902 1.00 36.25 81 ARG C N 1
ATOM 3666 C CA . ARG C 1 80 ? 17.574 52.250 75.667 1.00 39.04 81 ARG C CA 1
ATOM 3667 C C . ARG C 1 80 ? 18.019 50.964 76.339 1.00 40.56 81 ARG C C 1
ATOM 3668 O O . ARG C 1 80 ? 19.164 50.884 76.796 1.00 41.20 81 ARG C O 1
ATOM 3676 N N . HIS C 1 81 ? 17.162 49.951 76.400 1.00 36.98 82 HIS C N 1
ATOM 3677 C CA . HIS C 1 81 ? 17.528 48.712 77.060 1.00 37.93 82 HIS C CA 1
ATOM 3678 C C . HIS C 1 81 ? 17.614 47.534 76.104 1.00 35.86 82 HIS C C 1
ATOM 3679 O O . HIS C 1 81 ? 17.962 46.426 76.533 1.00 34.87 82 HIS C O 1
ATOM 3686 N N . LYS C 1 82 ? 17.354 47.752 74.819 1.00 33.88 83 LYS C N 1
ATOM 3687 C CA . LYS C 1 82 ? 17.314 46.672 73.842 1.00 34.43 83 LYS C CA 1
ATOM 3688 C C . LYS C 1 82 ? 18.701 46.487 73.236 1.00 32.74 83 LYS C C 1
ATOM 3689 O O . LYS C 1 82 ? 19.180 47.341 72.481 1.00 31.80 83 LYS C O 1
ATOM 3695 N N . VAL C 1 83 ? 19.343 45.368 73.567 1.00 33.23 84 VAL C N 1
ATOM 3696 C CA . VAL C 1 83 ? 20.664 45.083 73.032 1.00 33.02 84 VAL C CA 1
ATOM 3697 C C . VAL C 1 83 ? 20.549 44.715 71.560 1.00 33.42 84 VAL C C 1
ATOM 3698 O O . VAL C 1 83 ? 19.690 43.917 71.161 1.00 30.55 84 VAL C O 1
ATOM 3702 N N . VAL C 1 84 ? 21.425 45.298 70.749 1.00 33.15 85 VAL C N 1
ATOM 3703 C CA . VAL C 1 84 ? 21.500 45.047 69.321 1.00 34.56 85 VAL C CA 1
ATOM 3704 C C . VAL C 1 84 ? 22.892 44.503 69.044 1.00 35.24 85 VAL C C 1
ATOM 3705 O O . VAL C 1 84 ? 23.883 45.235 69.154 1.00 36.56 85 VAL C O 1
ATOM 3709 N N . ALA C 1 85 ? 22.982 43.231 68.691 1.00 34.86 86 ALA C N 1
ATOM 3710 C CA . ALA C 1 85 ? 24.298 42.683 68.378 1.00 40.03 86 ALA C CA 1
ATOM 3711 C C . ALA C 1 85 ? 24.176 41.521 67.402 1.00 38.48 86 ALA C C 1
ATOM 3712 O O . ALA C 1 85 ? 23.978 40.373 67.823 1.00 43.77 86 ALA C O 1
ATOM 3714 N N . PRO C 1 86 ? 24.264 41.774 66.096 1.00 35.98 87 PRO C N 1
ATOM 3715 C CA . PRO C 1 86 ? 24.161 40.661 65.141 1.00 36.59 87 PRO C CA 1
ATOM 3716 C C . PRO C 1 86 ? 25.359 39.719 65.173 1.00 39.62 87 PRO C C 1
ATOM 3717 O O . PRO C 1 86 ? 25.177 38.524 64.924 1.00 41.33 87 PRO C O 1
ATOM 3721 N N . ASP C 1 87 ? 26.529 40.194 65.566 1.00 40.46 88 ASP C N 1
ATOM 3722 C CA . ASP C 1 87 ? 27.705 39.345 65.699 1.00 39.87 88 ASP C CA 1
ATOM 3723 C C . ASP C 1 87 ? 28.675 39.923 66.714 1.00 42.43 88 ASP C C 1
ATOM 3724 O O . ASP C 1 87 ? 28.451 40.990 67.217 1.00 42.39 88 ASP C O 1
ATOM 3729 N N . SER C 1 88 ? 29.728 39.201 67.061 1.00 43.60 89 SER C N 1
ATOM 3730 C CA . SER C 1 88 ? 30.699 39.684 68.053 1.00 44.59 89 SER C CA 1
ATOM 3731 C C . SER C 1 88 ? 31.479 40.942 67.688 1.00 43.39 89 SER C C 1
ATOM 3732 O O . SER C 1 88 ? 31.970 41.601 68.549 1.00 43.29 89 SER C O 1
ATOM 3735 N N . ARG C 1 89 ? 31.617 41.241 66.408 1.00 41.91 90 ARG C N 1
ATOM 3736 C CA . ARG C 1 89 ? 32.343 42.423 65.988 1.00 41.60 90 ARG C CA 1
ATOM 3737 C C . ARG C 1 89 ? 31.544 43.715 66.020 1.00 40.34 90 ARG C C 1
ATOM 3738 O O . ARG C 1 89 ? 32.074 44.759 65.738 1.00 40.22 90 ARG C O 1
ATOM 3746 N N . TYR C 1 90 ? 30.261 43.614 66.337 1.00 42.58 91 TYR C N 1
ATOM 3747 C CA . TYR C 1 90 ? 29.361 44.740 66.417 1.00 41.02 91 TYR C CA 1
ATOM 3748 C C . TYR C 1 90 ? 29.554 45.505 67.693 1.00 40.30 91 TYR C C 1
ATOM 3749 O O . TYR C 1 90 ? 29.584 44.970 68.751 1.00 42.85 91 TYR C O 1
ATOM 3758 N N . PRO C 1 91 ? 29.632 46.795 67.601 1.00 41.30 92 PRO C N 1
ATOM 3759 C CA . PRO C 1 91 ? 29.891 47.535 68.837 1.00 40.57 92 PRO C CA 1
ATOM 3760 C C . PRO C 1 91 ? 28.799 47.291 69.870 1.00 43.33 92 PRO C C 1
ATOM 3761 O O . PRO C 1 91 ? 27.612 47.171 69.541 1.00 38.69 92 PRO C O 1
ATOM 3765 N N . ALA C 1 92 ? 29.226 47.164 71.128 1.00 42.81 93 ALA C N 1
ATOM 3766 C CA . ALA C 1 92 ? 28.293 47.121 72.247 1.00 41.18 93 ALA C CA 1
ATOM 3767 C C . ALA C 1 92 ? 27.324 48.289 72.145 1.00 39.51 93 ALA C C 1
ATOM 3768 O O . ALA C 1 92 ? 27.731 49.450 72.147 1.00 41.73 93 ALA C O 1
ATOM 3770 N N . SER C 1 93 ? 26.040 47.996 72.015 1.00 38.65 94 SER C N 1
ATOM 3771 C CA . SER C 1 93 ? 25.134 49.077 71.677 1.00 37.76 94 SER C CA 1
ATOM 3772 C C . SER C 1 93 ? 23.705 48.652 71.947 1.00 35.22 94 SER C C 1
ATOM 3773 O O . SER C 1 93 ? 23.381 47.462 72.000 1.00 35.78 94 SER C O 1
ATOM 3776 N N . MET C 1 94 ? 22.858 49.656 72.105 1.00 34.88 95 MET C N 1
ATOM 3777 C CA . MET C 1 94 ? 21.430 49.507 72.297 1.00 37.06 95 MET C CA 1
ATOM 3778 C C . MET C 1 94 ? 20.723 50.070 71.075 1.00 38.06 95 MET C C 1
ATOM 3779 O O . MET C 1 94 ? 21.324 50.780 70.259 1.00 35.24 95 MET C O 1
ATOM 3784 N N . ALA C 1 95 ? 19.431 49.751 70.954 1.00 33.42 96 ALA C N 1
ATOM 3785 C CA . ALA C 1 95 ? 18.652 50.313 69.859 1.00 32.17 96 ALA C CA 1
ATOM 3786 C C . ALA C 1 95 ? 18.641 51.838 69.897 1.00 32.91 96 ALA C C 1
ATOM 3787 O O . ALA C 1 95 ? 18.629 52.472 68.842 1.00 35.13 96 ALA C O 1
ATOM 3789 N N . SER C 1 96 ? 18.665 52.445 71.090 1.00 36.36 97 SER C N 1
ATOM 3790 C CA . SER C 1 96 ? 18.629 53.906 71.187 1.00 38.31 97 SER C CA 1
ATOM 3791 C C . SER C 1 96 ? 19.875 54.558 70.603 1.00 41.71 97 SER C C 1
ATOM 3792 O O . SER C 1 96 ? 19.844 55.758 70.317 1.00 45.45 97 SER C O 1
ATOM 3795 N N . ASP C 1 97 ? 20.965 53.798 70.427 1.00 39.37 98 ASP C N 1
ATOM 3796 C CA . ASP C 1 97 ? 22.160 54.249 69.712 1.00 39.49 98 ASP C CA 1
ATOM 3797 C C . ASP C 1 97 ? 22.038 54.102 68.198 1.00 38.25 98 ASP C C 1
ATOM 3798 O O . ASP C 1 97 ? 22.978 54.449 67.476 1.00 38.08 98 ASP C O 1
ATOM 3803 N N . HIS C 1 98 ? 20.924 53.594 67.696 1.00 34.42 99 HIS C N 1
ATOM 3804 C CA . HIS C 1 98 ? 20.722 53.435 66.267 1.00 34.43 99 HIS C CA 1
ATOM 3805 C C . HIS C 1 98 ? 19.638 54.384 65.752 1.00 35.30 99 HIS C C 1
ATOM 3806 O O . HIS C 1 98 ? 18.764 54.845 66.496 1.00 34.23 99 HIS C O 1
ATOM 3813 N N . VAL C 1 99 ? 19.708 54.686 64.463 1.00 34.91 100 VAL C N 1
ATOM 3814 C CA . VAL C 1 99 ? 18.658 55.418 63.763 1.00 33.93 100 VAL C CA 1
ATOM 3815 C C . VAL C 1 99 ? 17.821 54.388 63.016 1.00 31.35 100 VAL C C 1
ATOM 3816 O O . VAL C 1 99 ? 18.358 53.699 62.144 1.00 33.24 100 VAL C O 1
ATOM 3820 N N . PRO C 1 100 ? 16.535 54.233 63.326 1.00 34.36 101 PRO C N 1
ATOM 3821 C CA . PRO C 1 100 ? 15.769 53.137 62.706 1.00 34.19 101 PRO C CA 1
ATOM 3822 C C . PRO C 1 100 ? 15.207 53.542 61.350 1.00 31.35 101 PRO C C 1
ATOM 3823 O O . PRO C 1 100 ? 14.620 54.612 61.207 1.00 34.17 101 PRO C O 1
ATOM 3827 N N . PHE C 1 101 ? 15.395 52.677 60.356 1.00 30.77 102 PHE C N 1
ATOM 3828 C CA . PHE C 1 101 ? 14.844 52.849 59.013 1.00 31.54 102 PHE C CA 1
ATOM 3829 C C . PHE C 1 101 ? 13.978 51.637 58.694 1.00 32.18 102 PHE C C 1
ATOM 3830 O O . PHE C 1 101 ? 14.491 50.517 58.611 1.00 33.30 102 PHE C O 1
ATOM 3838 N N . TYR C 1 102 ? 12.677 51.843 58.520 1.00 29.93 103 TYR C N 1
ATOM 3839 C CA . TYR C 1 102 ? 11.796 50.734 58.176 1.00 29.41 103 TYR C CA 1
ATOM 3840 C C . TYR C 1 102 ? 11.837 50.469 56.679 1.00 28.54 103 TYR C C 1
ATOM 3841 O O . TYR C 1 102 ? 11.813 51.397 55.862 1.00 29.32 103 TYR C O 1
ATOM 3850 N N . ILE C 1 103 ? 11.906 49.192 56.322 1.00 26.98 104 ILE C N 1
ATOM 3851 C CA . ILE C 1 103 ? 12.049 48.817 54.921 1.00 25.25 104 ILE C CA 1
ATOM 3852 C C . ILE C 1 103 ? 10.810 49.210 54.126 1.00 30.33 104 ILE C C 1
ATOM 3853 O O . ILE C 1 103 ? 10.915 49.698 52.993 1.00 30.05 104 ILE C O 1
ATOM 3858 N N . ALA C 1 104 ? 9.621 48.994 54.691 1.00 27.02 105 ALA C N 1
ATOM 3859 C CA . ALA C 1 104 ? 8.374 49.465 54.099 1.00 31.59 105 ALA C CA 1
ATOM 3860 C C . ALA C 1 104 ? 7.976 50.778 54.760 1.00 32.32 105 ALA C C 1
ATOM 3861 O O . ALA C 1 104 ? 7.821 50.831 55.980 1.00 36.28 105 ALA C O 1
ATOM 3863 N N . ALA C 1 105 ? 7.780 51.826 53.958 1.00 33.51 106 ALA C N 1
ATOM 3864 C CA . ALA C 1 105 ? 7.413 53.126 54.524 1.00 37.03 106 ALA C CA 1
ATOM 3865 C C . ALA C 1 105 ? 6.047 53.090 55.209 1.00 41.65 106 ALA C C 1
ATOM 3866 O O . ALA C 1 105 ? 5.799 53.855 56.148 1.00 45.47 106 ALA C O 1
ATOM 3868 N N . ARG C 1 106 ? 5.147 52.224 54.754 1.00 36.56 107 ARG C N 1
ATOM 3869 C CA . ARG C 1 106 ? 3.876 52.002 55.440 1.00 41.76 107 ARG C CA 1
ATOM 3870 C C . ARG C 1 106 ? 4.076 50.906 56.476 1.00 38.79 107 ARG C C 1
ATOM 3871 O O . ARG C 1 106 ? 3.765 49.739 56.258 1.00 40.37 107 ARG C O 1
ATOM 3879 N N . SER C 1 107 ? 4.632 51.287 57.610 1.00 40.66 108 SER C N 1
ATOM 3880 C CA . SER C 1 107 ? 4.961 50.325 58.650 1.00 39.63 108 SER C CA 1
ATOM 3881 C C . SER C 1 107 ? 4.035 50.508 59.840 1.00 39.52 108 SER C C 1
ATOM 3882 O O . SER C 1 107 ? 3.368 51.541 59.960 1.00 39.99 108 SER C O 1
ATOM 3885 N N . PRO C 1 108 ? 3.962 49.524 60.746 1.00 36.98 109 PRO C N 1
ATOM 3886 C CA . PRO C 1 108 ? 3.113 49.714 61.933 1.00 37.32 109 PRO C CA 1
ATOM 3887 C C . PRO C 1 108 ? 3.527 50.905 62.787 1.00 38.93 109 PRO C C 1
ATOM 3888 O O . PRO C 1 108 ? 2.656 51.637 63.274 1.00 41.73 109 PRO C O 1
ATOM 3892 N N . MET C 1 109 ? 4.827 51.137 62.978 1.00 39.75 110 MET C N 1
ATOM 3893 C CA . MET C 1 109 ? 5.237 52.268 63.808 1.00 41.11 110 MET C CA 1
ATOM 3894 C C . MET C 1 109 ? 4.763 53.588 63.209 1.00 42.44 110 MET C C 1
ATOM 3895 O O . MET C 1 109 ? 4.358 54.492 63.945 1.00 44.63 110 MET C O 1
ATOM 3900 N N . LEU C 1 110 ? 4.777 53.715 61.877 1.00 42.70 111 LEU C N 1
ATOM 3901 C CA . LEU C 1 110 ? 4.237 54.929 61.269 1.00 41.34 111 LEU C CA 1
ATOM 3902 C C . LEU C 1 110 ? 2.760 55.086 61.592 1.00 44.14 111 LEU C C 1
ATOM 3903 O O . LEU C 1 110 ? 2.277 56.207 61.786 1.00 43.96 111 LEU C O 1
ATOM 3908 N N . TYR C 1 111 ? 2.031 53.965 61.666 1.00 42.06 112 TYR C N 1
ATOM 3909 C CA . TYR C 1 111 ? 0.626 53.990 62.059 1.00 40.81 112 TYR C CA 1
ATOM 3910 C C . TYR C 1 111 ? 0.459 54.513 63.479 1.00 41.78 112 TYR C C 1
ATOM 3911 O O . TYR C 1 111 ? -0.493 55.244 63.771 1.00 42.53 112 TYR C O 1
ATOM 3920 N N . VAL C 1 112 ? 1.365 54.126 64.380 1.00 44.81 113 VAL C N 1
ATOM 3921 C CA . VAL C 1 112 ? 1.271 54.525 65.784 1.00 44.02 113 VAL C CA 1
ATOM 3922 C C . VAL C 1 112 ? 1.346 56.039 65.908 1.00 45.50 113 VAL C C 1
ATOM 3923 O O . VAL C 1 112 ? 0.499 56.675 66.551 1.00 45.39 113 VAL C O 1
ATOM 3927 N N . VAL C 1 113 ? 2.364 56.636 65.285 1.00 42.41 114 VAL C N 1
ATOM 3928 C CA . VAL C 1 113 ? 2.610 58.057 65.431 1.00 48.47 114 VAL C CA 1
ATOM 3929 C C . VAL C 1 113 ? 1.575 58.878 64.675 1.00 50.08 114 VAL C C 1
ATOM 3930 O O . VAL C 1 113 ? 1.347 60.041 65.018 1.00 50.78 114 VAL C O 1
ATOM 3934 N N . CYS C 1 114 ? 0.914 58.299 63.670 1.00 46.34 115 CYS C N 1
ATOM 3935 C CA . CYS C 1 114 ? -0.140 59.036 62.983 1.00 45.74 115 CYS C CA 1
ATOM 3936 C C . CYS C 1 114 ? -1.413 59.068 63.813 1.00 49.77 115 CYS C C 1
ATOM 3937 O O . CYS C 1 114 ? -2.059 60.116 63.919 1.00 53.80 115 CYS C O 1
ATOM 3940 N N . LYS C 1 115 ? -1.781 57.929 64.408 1.00 47.28 116 LYS C N 1
ATOM 3941 C CA . LYS C 1 115 ? -2.988 57.849 65.222 1.00 49.36 116 LYS C CA 1
ATOM 3942 C C . LYS C 1 115 ? -2.907 58.768 66.433 1.00 51.93 116 LYS C C 1
ATOM 3943 O O . LYS C 1 115 ? -3.861 59.493 66.744 1.00 53.08 116 LYS C O 1
ATOM 3949 N N . GLY C 1 116 ? -1.788 58.743 67.135 1.00 54.86 117 GLY C N 1
ATOM 3950 C CA . GLY C 1 116 ? -1.630 59.675 68.236 1.00 56.80 117 GLY C CA 1
ATOM 3951 C C . GLY C 1 116 ? -1.695 58.984 69.583 1.00 58.65 117 GLY C C 1
ATOM 3952 O O . GLY C 1 116 ? -2.491 58.063 69.800 1.00 61.99 117 GLY C O 1
ATOM 3953 N N . HIS C 1 117 ? -0.855 59.444 70.502 1.00 61.33 118 HIS C N 1
ATOM 3954 C CA . HIS C 1 117 ? -0.773 58.883 71.843 1.00 61.89 118 HIS C CA 1
ATOM 3955 C C . HIS C 1 117 ? -0.770 60.051 72.825 1.00 63.42 118 HIS C C 1
ATOM 3956 O O . HIS C 1 117 ? -1.138 61.183 72.489 1.00 64.35 118 HIS C O 1
ATOM 3963 N N . SER C 1 118 ? -0.316 59.786 74.051 1.00 64.54 119 SER C N 1
ATOM 3964 C CA . SER C 1 118 ? -0.266 60.798 75.101 1.00 66.57 119 SER C CA 1
ATOM 3965 C C . SER C 1 118 ? 0.769 61.896 74.853 1.00 67.13 119 SER C C 1
ATOM 3966 O O . SER C 1 118 ? 0.708 62.930 75.527 1.00 63.41 119 SER C O 1
ATOM 3969 N N . GLY C 1 119 ? 1.711 61.707 73.925 1.00 64.23 120 GLY C N 1
ATOM 3970 C CA . GLY C 1 119 ? 2.794 62.660 73.742 1.00 62.24 120 GLY C CA 1
ATOM 3971 C C . GLY C 1 119 ? 2.832 63.351 72.391 1.00 63.01 120 GLY C C 1
ATOM 3972 O O . GLY C 1 119 ? 3.609 64.290 72.184 1.00 59.00 120 GLY C O 1
ATOM 3973 N N . TYR C 1 120 ? 2.003 62.892 71.458 1.00 63.15 121 TYR C N 1
ATOM 3974 C CA . TYR C 1 120 ? 1.931 63.500 70.137 1.00 62.83 121 TYR C CA 1
ATOM 3975 C C . TYR C 1 120 ? 0.575 63.169 69.535 1.00 61.10 121 TYR C C 1
ATOM 3976 O O . TYR C 1 120 ? 0.101 62.036 69.653 1.00 62.87 121 TYR C O 1
ATOM 3985 N N . SER C 1 121 ? -0.051 64.177 68.907 1.00 59.75 122 SER C N 1
ATOM 3986 C CA . SER C 1 121 ? -1.364 64.021 68.290 1.00 56.93 122 SER C CA 1
ATOM 3987 C C . SER C 1 121 ? -1.470 64.772 66.968 1.00 54.47 122 SER C C 1
ATOM 3988 O O . SER C 1 121 ? -2.588 65.033 66.507 1.00 58.87 122 SER C O 1
ATOM 3991 N N . GLY C 1 122 ? -0.340 65.128 66.351 1.00 54.01 123 GLY C N 1
ATOM 3992 C CA . GLY C 1 122 ? -0.319 65.918 65.128 1.00 53.91 123 GLY C CA 1
ATOM 3993 C C . GLY C 1 122 ? -0.772 65.201 63.872 1.00 52.98 123 GLY C C 1
ATOM 3994 O O . GLY C 1 122 ? -1.116 65.865 62.887 1.00 49.61 123 GLY C O 1
ATOM 3995 N N . GLY C 1 123 ? -0.803 63.866 63.886 1.00 51.67 124 GLY C N 1
ATOM 3996 C CA . GLY C 1 123 ? -1.176 63.133 62.695 1.00 47.76 124 GLY C CA 1
ATOM 3997 C C . GLY C 1 123 ? -0.051 63.081 61.667 1.00 47.68 124 GLY C C 1
ATOM 3998 O O . GLY C 1 123 ? 1.138 63.254 61.968 1.00 49.01 124 GLY C O 1
ATOM 3999 N N . ALA C 1 124 ? -0.457 62.848 60.419 1.00 46.96 125 ALA C N 1
ATOM 4000 C CA . ALA C 1 124 ? 0.493 62.618 59.334 1.00 47.43 125 ALA C CA 1
ATOM 4001 C C . ALA C 1 124 ? 1.105 63.908 58.789 1.00 48.26 125 ALA C C 1
ATOM 4002 O O . ALA C 1 124 ? 2.238 63.885 58.291 1.00 47.21 125 ALA C O 1
ATOM 4004 N N . GLY C 1 125 ? 0.382 65.025 58.867 1.00 45.56 126 GLY C N 1
ATOM 4005 C CA . GLY C 1 125 ? 0.775 66.265 58.234 1.00 47.48 126 GLY C CA 1
ATOM 4006 C C . GLY C 1 125 ? 2.198 66.701 58.524 1.00 50.72 126 GLY C C 1
ATOM 4007 O O . GLY C 1 125 ? 3.025 66.838 57.617 1.00 50.15 126 GLY C O 1
ATOM 4008 N N . PRO C 1 126 ? 2.511 66.928 59.804 1.00 48.38 127 PRO C N 1
ATOM 4009 C CA . PRO C 1 126 ? 3.860 67.380 60.173 1.00 48.96 127 PRO C CA 1
ATOM 4010 C C . PRO C 1 126 ? 4.972 66.365 59.940 1.00 50.94 127 PRO C C 1
ATOM 4011 O O . PRO C 1 126 ? 6.130 66.678 60.230 1.00 55.71 127 PRO C O 1
ATOM 4015 N N . LEU C 1 127 ? 4.676 65.154 59.510 1.00 50.78 128 LEU C N 1
ATOM 4016 C CA . LEU C 1 127 ? 5.738 64.175 59.301 1.00 47.94 128 LEU C CA 1
ATOM 4017 C C . LEU C 1 127 ? 6.481 64.252 57.985 1.00 47.03 128 LEU C C 1
ATOM 4018 O O . LEU C 1 127 ? 5.927 64.589 56.970 1.00 49.59 128 LEU C O 1
ATOM 4023 N N . VAL C 1 128 ? 7.750 63.920 58.029 1.00 43.74 129 VAL C N 1
ATOM 4024 C CA . VAL C 1 128 ? 8.581 63.872 56.857 1.00 41.95 129 VAL C CA 1
ATOM 4025 C C . VAL C 1 128 ? 9.194 62.481 56.786 1.00 43.66 129 VAL C C 1
ATOM 4026 O O . VAL C 1 128 ? 9.595 61.932 57.782 1.00 43.52 129 VAL C O 1
ATOM 4030 N N . HIS C 1 129 ? 9.239 61.916 55.597 1.00 43.99 130 HIS C N 1
ATOM 4031 C CA . HIS C 1 129 ? 9.791 60.608 55.379 1.00 40.41 130 HIS C CA 1
ATOM 4032 C C . HIS C 1 129 ? 11.046 60.785 54.582 1.00 41.40 130 HIS C C 1
ATOM 4033 O O . HIS C 1 129 ? 11.015 61.370 53.530 1.00 40.98 130 HIS C O 1
ATOM 4040 N N . LEU C 1 130 ? 12.146 60.253 55.071 1.00 40.89 131 LEU C N 1
ATOM 4041 C CA . LEU C 1 130 ? 13.413 60.361 54.387 1.00 36.83 131 LEU C CA 1
ATOM 4042 C C . LEU C 1 130 ? 13.838 58.995 53.944 1.00 35.63 131 LEU C C 1
ATOM 4043 O O . LEU C 1 130 ? 13.969 58.109 54.732 1.00 35.69 131 LEU C O 1
ATOM 4048 N N . GLY C 1 131 ? 14.105 58.841 52.672 1.00 39.06 132 GLY C N 1
ATOM 4049 C CA . GLY C 1 131 ? 14.464 57.558 52.139 1.00 38.14 132 GLY C CA 1
ATOM 4050 C C . GLY C 1 131 ? 15.900 57.482 51.742 1.00 38.54 132 GLY C C 1
ATOM 4051 O O . GLY C 1 131 ? 16.389 58.345 51.074 1.00 41.30 132 GLY C O 1
ATOM 4052 N N . VAL C 1 132 ? 16.561 56.433 52.178 1.00 35.18 133 VAL C N 1
ATOM 4053 C CA . VAL C 1 132 ? 17.951 56.214 51.898 1.00 37.19 133 VAL C CA 1
ATOM 4054 C C . VAL C 1 132 ? 18.126 54.887 51.247 1.00 36.26 133 VAL C C 1
ATOM 4055 O O . VAL C 1 132 ? 17.550 53.920 51.662 1.00 36.74 133 VAL C O 1
ATOM 4059 N N . ALA C 1 133 ? 18.896 54.835 50.193 1.00 39.82 134 ALA C N 1
ATOM 4060 C CA . ALA C 1 133 ? 19.124 53.565 49.572 1.00 41.23 134 ALA C CA 1
ATOM 4061 C C . ALA C 1 133 ? 20.010 52.759 50.494 1.00 40.57 134 ALA C C 1
ATOM 4062 O O . ALA C 1 133 ? 20.936 53.270 51.071 1.00 41.93 134 ALA C O 1
ATOM 4064 N N . LEU C 1 134 ? 19.707 51.490 50.638 1.00 39.64 135 LEU C N 1
ATOM 4065 C CA . LEU C 1 134 ? 20.508 50.631 51.502 1.00 40.19 135 LEU C CA 1
ATOM 4066 C C . LEU C 1 134 ? 21.947 50.520 51.005 1.00 43.13 135 LEU C C 1
ATOM 4067 O O . LEU C 1 134 ? 22.888 50.535 51.808 1.00 42.27 135 LEU C O 1
ATOM 4072 N N . GLY C 1 135 ? 22.144 50.402 49.687 1.00 39.65 136 GLY C N 1
ATOM 4073 C CA . GLY C 1 135 ? 23.495 50.349 49.161 1.00 42.63 136 GLY C CA 1
ATOM 4074 C C . GLY C 1 135 ? 24.304 51.610 49.420 1.00 47.98 136 GLY C C 1
ATOM 4075 O O . GLY C 1 135 ? 25.539 51.572 49.354 1.00 46.86 136 GLY C O 1
ATOM 4076 N N . ASP C 1 136 ? 23.629 52.731 49.707 1.00 46.11 137 ASP C N 1
ATOM 4077 C CA . ASP C 1 136 ? 24.299 53.969 50.091 1.00 44.87 137 ASP C CA 1
ATOM 4078 C C . ASP C 1 136 ? 24.720 53.960 51.557 1.00 46.30 137 ASP C C 1
ATOM 4079 O O . ASP C 1 136 ? 25.727 54.588 51.914 1.00 48.11 137 ASP C O 1
ATOM 4084 N N . ILE C 1 137 ? 23.958 53.276 52.415 1.00 44.93 138 ILE C N 1
ATOM 4085 C CA . ILE C 1 137 ? 24.424 53.000 53.772 1.00 44.03 138 ILE C CA 1
ATOM 4086 C C . ILE C 1 137 ? 25.673 52.132 53.727 1.00 45.08 138 ILE C C 1
ATOM 4087 O O . ILE C 1 137 ? 26.664 52.403 54.416 1.00 47.27 138 ILE C O 1
ATOM 4092 N N . ILE C 1 138 ? 25.648 51.091 52.895 1.00 45.13 139 ILE C N 1
ATOM 4093 C CA . ILE C 1 138 ? 26.764 50.153 52.808 1.00 47.29 139 ILE C CA 1
ATOM 4094 C C . ILE C 1 138 ? 28.003 50.838 52.256 1.00 49.77 139 ILE C C 1
ATOM 4095 O O . ILE C 1 138 ? 29.097 50.723 52.822 1.00 53.63 139 ILE C O 1
ATOM 4100 N N . ASP C 1 139 ? 27.854 51.552 51.137 1.00 50.04 140 ASP C N 1
ATOM 4101 C CA . ASP C 1 139 ? 29.014 52.129 50.465 1.00 52.14 140 ASP C CA 1
ATOM 4102 C C . ASP C 1 139 ? 29.666 53.245 51.273 1.00 54.71 140 ASP C C 1
ATOM 4103 O O . ASP C 1 139 ? 30.811 53.600 50.993 1.00 59.55 140 ASP C O 1
ATOM 4108 N N . ALA C 1 140 ? 28.975 53.778 52.250 1.00 52.07 141 ALA C N 1
ATOM 4109 C CA . ALA C 1 140 ? 29.520 54.839 53.037 1.00 54.64 141 ALA C CA 1
ATOM 4110 C C . ALA C 1 140 ? 30.204 54.336 54.295 1.00 54.52 141 ALA C C 1
ATOM 4111 O O . ALA C 1 140 ? 30.507 55.118 55.165 1.00 58.17 141 ALA C O 1
ATOM 4113 N N . ASP C 1 141 ? 30.365 53.027 54.408 1.00 53.23 142 ASP C N 1
ATOM 4114 C CA . ASP C 1 141 ? 31.020 52.372 55.553 1.00 56.72 142 ASP C CA 1
ATOM 4115 C C . ASP C 1 141 ? 30.397 52.657 56.897 1.00 54.31 142 ASP C C 1
ATOM 4116 O O . ASP C 1 141 ? 31.079 52.813 57.888 1.00 53.68 142 ASP C O 1
ATOM 4121 N N . LEU C 1 142 ? 29.086 52.774 56.918 1.00 49.59 143 LEU C N 1
ATOM 4122 C CA . LEU C 1 142 ? 28.419 52.976 58.168 1.00 47.02 143 LEU C CA 1
ATOM 4123 C C . LEU C 1 142 ? 28.196 51.632 58.813 1.00 45.48 143 LEU C C 1
ATOM 4124 O O . LEU C 1 142 ? 28.202 50.626 58.158 1.00 45.41 143 LEU C O 1
ATOM 4129 N N . THR C 1 143 ? 28.099 51.616 60.123 1.00 43.20 144 THR C N 1
ATOM 4130 C CA . THR C 1 143 ? 27.752 50.399 60.838 1.00 41.42 144 THR C CA 1
ATOM 4131 C C . THR C 1 143 ? 26.238 50.309 60.902 1.00 37.93 144 THR C C 1
ATOM 4132 O O . THR C 1 143 ? 25.574 51.285 61.255 1.00 37.22 144 THR C O 1
ATOM 4136 N N . TRP C 1 144 ? 25.704 49.146 60.536 1.00 37.19 145 TRP C N 1
ATOM 4137 C CA . TRP C 1 144 ? 24.270 48.926 60.427 1.00 33.73 145 TRP C CA 1
ATOM 4138 C C . TRP C 1 144 ? 23.989 47.443 60.639 1.00 34.38 145 TRP C C 1
ATOM 4139 O O . TRP C 1 144 ? 24.894 46.602 60.584 1.00 33.32 145 TRP C O 1
ATOM 4150 N N . CYS C 1 145 ? 22.721 47.139 60.899 1.00 29.27 146 CYS C N 1
ATOM 4151 C CA . CYS C 1 145 ? 22.212 45.780 60.799 1.00 30.06 146 CYS C CA 1
ATOM 4152 C C . CYS C 1 145 ? 20.715 45.872 60.561 1.00 30.01 146 CYS C C 1
ATOM 4153 O O . CYS C 1 145 ? 20.132 46.954 60.582 1.00 28.15 146 CYS C O 1
ATOM 4156 N N . ALA C 1 146 ? 20.105 44.722 60.317 1.00 28.09 147 ALA C N 1
ATOM 4157 C CA . ALA C 1 146 ? 18.694 44.639 60.008 1.00 27.08 147 ALA C CA 1
ATOM 4158 C C . ALA C 1 146 ? 18.030 43.687 60.986 1.00 26.48 147 ALA C C 1
ATOM 4159 O O . ALA C 1 146 ? 18.633 42.708 61.419 1.00 27.43 147 ALA C O 1
ATOM 4161 N N . SER C 1 147 ? 16.785 43.997 61.340 1.00 28.93 148 SER C N 1
ATOM 4162 C CA . SER C 1 147 ? 15.939 43.126 62.143 1.00 28.69 148 SER C CA 1
ATOM 4163 C C . SER C 1 147 ? 14.986 42.361 61.227 1.00 25.02 148 SER C C 1
ATOM 4164 O O . SER C 1 147 ? 14.647 42.826 60.139 1.00 26.91 148 SER C O 1
ATOM 4167 N N . ASP C 1 148 ? 14.556 41.182 61.659 1.00 26.09 149 ASP C N 1
ATOM 4168 C CA . ASP C 1 148 ? 13.590 40.446 60.857 1.00 26.99 149 ASP C CA 1
ATOM 4169 C C . ASP C 1 148 ? 12.163 40.712 61.300 1.00 26.15 149 ASP C C 1
ATOM 4170 O O . ASP C 1 148 ? 11.232 40.169 60.696 1.00 29.51 149 ASP C O 1
ATOM 4175 N N . GLY C 1 149 ? 11.977 41.545 62.322 1.00 24.95 150 GLY C N 1
ATOM 4176 C CA . GLY C 1 149 ? 10.674 42.010 62.756 1.00 25.70 150 GLY C CA 1
ATOM 4177 C C . GLY C 1 149 ? 10.797 43.179 63.719 1.00 26.28 150 GLY C C 1
ATOM 4178 O O . GLY C 1 149 ? 11.743 43.974 63.625 1.00 24.83 150 GLY C O 1
ATOM 4179 N N . ASN C 1 150 ? 9.843 43.289 64.641 1.00 25.33 151 ASN C N 1
ATOM 4180 C CA . ASN C 1 150 ? 9.845 44.326 65.668 1.00 26.25 151 ASN C CA 1
ATOM 4181 C C . ASN C 1 150 ? 11.155 44.288 66.437 1.00 25.00 151 ASN C C 1
ATOM 4182 O O . ASN C 1 150 ? 11.464 43.293 67.095 1.00 21.91 151 ASN C O 1
ATOM 4187 N N . ALA C 1 151 ? 11.928 45.375 66.336 1.00 24.06 152 ALA C N 1
ATOM 4188 C CA . ALA C 1 151 ? 13.290 45.392 66.871 1.00 26.24 152 ALA C CA 1
ATOM 4189 C C . ALA C 1 151 ? 13.315 45.295 68.383 1.00 27.36 152 ALA C C 1
ATOM 4190 O O . ALA C 1 151 ? 14.371 45.005 68.947 1.00 29.46 152 ALA C O 1
ATOM 4192 N N . ALA C 1 152 ? 12.180 45.535 69.043 1.00 27.31 153 ALA C N 1
ATOM 4193 C CA . ALA C 1 152 ? 12.094 45.555 70.495 1.00 28.07 153 ALA C CA 1
ATOM 4194 C C . ALA C 1 152 ? 11.774 44.189 71.097 1.00 28.63 153 ALA C C 1
ATOM 4195 O O . ALA C 1 152 ? 11.853 44.032 72.322 1.00 26.66 153 ALA C O 1
ATOM 4197 N N . ALA C 1 153 ? 11.415 43.207 70.278 1.00 26.12 154 ALA C N 1
ATOM 4198 C CA . ALA C 1 153 ? 10.963 41.919 70.795 1.00 29.44 154 ALA C CA 1
ATOM 4199 C C . ALA C 1 153 ? 12.141 40.974 71.030 1.00 27.79 154 ALA C C 1
ATOM 4200 O O . ALA C 1 153 ? 13.156 41.023 70.331 1.00 27.36 154 ALA C O 1
ATOM 4202 N N . SER C 1 154 ? 11.995 40.109 72.034 1.00 29.77 155 SER C N 1
ATOM 4203 C CA . SER C 1 154 ? 13.075 39.189 72.385 1.00 27.40 155 SER C CA 1
ATOM 4204 C C . SER C 1 154 ? 13.263 38.075 71.356 1.00 31.09 155 SER C C 1
ATOM 4205 O O . SER C 1 154 ? 14.314 37.432 71.339 1.00 32.09 155 SER C O 1
ATOM 4208 N N . TYR C 1 155 ? 12.279 37.829 70.501 1.00 30.28 156 TYR C N 1
ATOM 4209 C CA . TYR C 1 155 ? 12.381 36.778 69.502 1.00 30.44 156 TYR C CA 1
ATOM 4210 C C . TYR C 1 155 ? 12.924 37.288 68.174 1.00 27.63 156 TYR C C 1
ATOM 4211 O O . TYR C 1 155 ? 13.143 36.495 67.258 1.00 29.73 156 TYR C O 1
ATOM 4220 N N . THR C 1 156 ? 13.162 38.585 68.058 1.00 28.71 157 THR C N 1
ATOM 4221 C CA . THR C 1 156 ? 13.654 39.164 66.823 1.00 30.19 157 THR C CA 1
ATOM 4222 C C . THR C 1 156 ? 15.158 38.946 66.692 1.00 30.29 157 THR C C 1
ATOM 4223 O O . THR C 1 156 ? 15.906 39.057 67.666 1.00 27.42 157 THR C O 1
ATOM 4227 N N . LYS C 1 157 ? 15.590 38.584 65.484 1.00 33.00 158 LYS C N 1
ATOM 4228 C CA . LYS C 1 157 ? 17.005 38.427 65.166 1.00 32.69 158 LYS C CA 1
ATOM 4229 C C . LYS C 1 157 ? 17.523 39.633 64.394 1.00 27.91 158 LYS C C 1
ATOM 4230 O O . LYS C 1 157 ? 16.767 40.337 63.731 1.00 27.02 158 LYS C O 1
ATOM 4236 N N . PHE C 1 158 ? 18.819 39.873 64.513 1.00 29.93 159 PHE C N 1
ATOM 4237 C CA . PHE C 1 158 ? 19.508 40.923 63.780 1.00 31.04 159 PHE C CA 1
ATOM 4238 C C . PHE C 1 158 ? 20.560 40.277 62.898 1.00 30.37 159 PHE C C 1
ATOM 4239 O O . PHE C 1 158 ? 21.162 39.267 63.286 1.00 30.40 159 PHE C O 1
ATOM 4247 N N . SER C 1 159 ? 20.762 40.839 61.706 1.00 29.83 160 SER C N 1
ATOM 4248 C CA . SER C 1 159 ? 21.788 40.327 60.802 1.00 35.00 160 SER C CA 1
ATOM 4249 C C . SER C 1 159 ? 22.363 41.484 59.994 1.00 32.24 160 SER C C 1
ATOM 4250 O O . SER C 1 159 ? 21.708 42.510 59.807 1.00 32.13 160 SER C O 1
ATOM 4253 N N . ARG C 1 160 ? 23.597 41.322 59.527 1.00 34.38 161 ARG C N 1
ATOM 4254 C CA . ARG C 1 160 ? 24.152 42.269 58.562 1.00 40.10 161 ARG C CA 1
ATOM 4255 C C . ARG C 1 160 ? 24.793 41.534 57.384 1.00 42.69 161 ARG C C 1
ATOM 4256 O O . ARG C 1 160 ? 25.684 42.066 56.713 1.00 42.82 161 ARG C O 1
ATOM 4264 N N . GLN C 1 161 ? 24.345 40.305 57.126 1.00 44.71 162 GLN C N 1
ATOM 4265 C CA . GLN C 1 161 ? 24.743 39.546 55.945 1.00 46.39 162 GLN C CA 1
ATOM 4266 C C . GLN C 1 161 ? 23.843 39.961 54.785 1.00 47.23 162 GLN C C 1
ATOM 4267 O O . GLN C 1 161 ? 22.667 39.579 54.736 1.00 46.03 162 GLN C O 1
ATOM 4273 N N . VAL C 1 162 ? 24.394 40.758 53.863 1.00 45.92 163 VAL C N 1
ATOM 4274 C CA . VAL C 1 162 ? 23.618 41.283 52.741 1.00 47.18 163 VAL C CA 1
ATOM 4275 C C . VAL C 1 162 ? 23.121 40.151 51.849 1.00 49.41 163 VAL C C 1
ATOM 4276 O O . VAL C 1 162 ? 22.002 40.202 51.320 1.00 51.24 163 VAL C O 1
ATOM 4280 N N . ASP C 1 163 ? 23.942 39.113 51.673 1.00 49.52 164 ASP C N 1
ATOM 4281 C CA . ASP C 1 163 ? 23.667 38.082 50.679 1.00 52.55 164 ASP C CA 1
ATOM 4282 C C . ASP C 1 163 ? 22.375 37.328 50.966 1.00 51.37 164 ASP C C 1
ATOM 4283 O O . ASP C 1 163 ? 21.795 36.743 50.045 1.00 53.47 164 ASP C O 1
ATOM 4288 N N . THR C 1 164 ? 21.900 37.343 52.212 1.00 46.30 165 THR C N 1
ATOM 4289 C CA . THR C 1 164 ? 20.722 36.575 52.600 1.00 50.15 165 THR C CA 1
ATOM 4290 C C . THR C 1 164 ? 19.618 37.457 53.186 1.00 41.32 165 THR C C 1
ATOM 4291 O O . THR C 1 164 ? 18.681 36.943 53.804 1.00 37.65 165 THR C O 1
ATOM 4295 N N . LEU C 1 165 ? 19.696 38.771 52.974 1.00 40.69 166 LEU C N 1
ATOM 4296 C CA . LEU C 1 165 ? 18.725 39.694 53.558 1.00 41.00 166 LEU C CA 1
ATOM 4297 C C . LEU C 1 165 ? 17.327 39.465 53.004 1.00 38.82 166 LEU C C 1
ATOM 4298 O O . LEU C 1 165 ? 16.340 39.640 53.732 1.00 33.29 166 LEU C O 1
ATOM 4303 N N . GLY C 1 166 ? 17.225 39.062 51.732 1.00 38.44 167 GLY C N 1
ATOM 4304 C CA . GLY C 1 166 ? 15.921 38.869 51.119 1.00 40.59 167 GLY C CA 1
ATOM 4305 C C . GLY C 1 166 ? 15.123 37.729 51.722 1.00 38.50 167 GLY C C 1
ATOM 4306 O O . GLY C 1 166 ? 13.890 37.759 51.714 1.00 37.51 167 GLY C O 1
ATOM 4307 N N . THR C 1 167 ? 15.806 36.707 52.235 1.00 39.27 168 THR C N 1
ATOM 4308 C CA . THR C 1 167 ? 15.150 35.640 52.978 1.00 38.80 168 THR C CA 1
ATOM 4309 C C . THR C 1 167 ? 15.145 35.898 54.477 1.00 34.86 168 THR C C 1
ATOM 4310 O O . THR C 1 167 ? 14.327 35.316 55.191 1.00 35.26 168 THR C O 1
ATOM 4314 N N . PHE C 1 168 ? 16.031 36.764 54.968 1.00 34.81 169 PHE C N 1
ATOM 4315 C CA . PHE C 1 168 ? 16.045 37.089 56.392 1.00 35.40 169 PHE C CA 1
ATOM 4316 C C . PHE C 1 168 ? 14.775 37.843 56.819 1.00 32.51 169 PHE C C 1
ATOM 4317 O O . PHE C 1 168 ? 14.129 37.474 57.807 1.00 32.47 169 PHE C O 1
ATOM 4325 N N . VAL C 1 169 ? 14.414 38.915 56.104 1.00 29.10 170 VAL C N 1
ATOM 4326 C CA . VAL C 1 169 ? 13.151 39.615 56.331 1.00 29.86 170 VAL C CA 1
ATOM 4327 C C . VAL C 1 169 ? 12.034 38.906 55.570 1.00 29.67 170 VAL C C 1
ATOM 4328 O O . VAL C 1 169 ? 12.270 38.137 54.631 1.00 30.77 170 VAL C O 1
ATOM 4332 N N . ASP C 1 170 ? 10.784 39.188 55.958 1.00 28.64 171 ASP C N 1
ATOM 4333 C CA . ASP C 1 170 ? 9.624 38.585 55.289 1.00 30.59 171 ASP C CA 1
ATOM 4334 C C . ASP C 1 170 ? 9.325 39.393 54.028 1.00 30.01 171 ASP C C 1
ATOM 4335 O O . ASP C 1 170 ? 8.351 40.145 53.942 1.00 28.00 171 ASP C O 1
ATOM 4340 N N . PHE C 1 171 ? 10.158 39.168 53.008 1.00 31.78 172 PHE C N 1
ATOM 4341 C CA . PHE C 1 171 ? 10.125 39.998 51.810 1.00 33.70 172 PHE C CA 1
ATOM 4342 C C . PHE C 1 171 ? 8.749 40.035 51.166 1.00 33.84 172 PHE C C 1
ATOM 4343 O O . PHE C 1 171 ? 8.295 41.102 50.732 1.00 33.75 172 PHE C O 1
ATOM 4351 N N . ASP C 1 172 ? 8.072 38.895 51.065 1.00 35.04 173 ASP C N 1
ATOM 4352 C CA . ASP C 1 172 ? 6.769 38.919 50.403 1.00 36.39 173 ASP C CA 1
ATOM 4353 C C . ASP C 1 172 ? 5.741 39.696 51.221 1.00 33.07 173 ASP C C 1
ATOM 4354 O O . ASP C 1 172 ? 4.893 40.394 50.655 1.00 33.29 173 ASP C O 1
ATOM 4359 N N . LEU C 1 173 ? 5.812 39.608 52.550 1.00 31.32 174 LEU C N 1
ATOM 4360 C CA . LEU C 1 173 ? 4.902 40.385 53.381 1.00 31.26 174 LEU C CA 1
ATOM 4361 C C . LEU C 1 173 ? 5.138 41.876 53.199 1.00 31.64 174 LEU C C 1
ATOM 4362 O O . LEU C 1 173 ? 4.186 42.662 53.151 1.00 32.32 174 LEU C O 1
ATOM 4367 N N . LEU C 1 174 ? 6.401 42.285 53.082 1.00 29.53 175 LEU C N 1
ATOM 4368 C CA . LEU C 1 174 ? 6.700 43.700 52.925 1.00 32.92 175 LEU C CA 1
ATOM 4369 C C . LEU C 1 174 ? 6.173 44.247 51.614 1.00 34.31 175 LEU C C 1
ATOM 4370 O O . LEU C 1 174 ? 5.899 45.444 51.527 1.00 33.62 175 LEU C O 1
ATOM 4375 N N . CYS C 1 175 ? 5.991 43.396 50.610 1.00 34.54 176 CYS C N 1
ATOM 4376 C CA . CYS C 1 175 ? 5.450 43.863 49.341 1.00 36.56 176 CYS C CA 1
ATOM 4377 C C . CYS C 1 175 ? 3.936 44.009 49.351 1.00 37.55 176 CYS C C 1
ATOM 4378 O O . CYS C 1 175 ? 3.389 44.556 48.393 1.00 41.50 176 CYS C O 1
ATOM 4381 N N . GLN C 1 176 ? 3.251 43.537 50.391 1.00 37.87 177 GLN C N 1
ATOM 4382 C CA . GLN C 1 176 ? 1.795 43.586 50.440 1.00 41.42 177 GLN C CA 1
ATOM 4383 C C . GLN C 1 176 ? 1.282 44.973 50.814 1.00 43.63 177 GLN C C 1
ATOM 4384 O O . GLN C 1 176 ? 1.975 45.792 51.420 1.00 44.03 177 GLN C O 1
ATOM 4390 N N . ARG C 1 177 ? 0.041 45.233 50.417 1.00 48.99 178 ARG C N 1
ATOM 4391 C CA . ARG C 1 177 ? -0.621 46.497 50.699 1.00 52.10 178 ARG C CA 1
ATOM 4392 C C . ARG C 1 177 ? -1.402 46.468 52.008 1.00 54.51 178 ARG C C 1
ATOM 4393 O O . ARG C 1 177 ? -1.664 47.534 52.580 1.00 56.05 178 ARG C O 1
ATOM 4401 N N . GLN C 1 178 ? -1.750 45.278 52.511 1.00 53.06 179 GLN C N 1
ATOM 4402 C CA . GLN C 1 178 ? -2.366 45.132 53.826 1.00 52.42 179 GLN C CA 1
ATOM 4403 C C . GLN C 1 178 ? -1.742 43.958 54.558 1.00 52.64 179 GLN C C 1
ATOM 4404 O O . GLN C 1 178 ? -1.326 42.975 53.943 1.00 55.90 179 GLN C O 1
ATOM 4410 N N . TRP C 1 179 ? -1.691 44.064 55.890 1.00 49.97 180 TRP C N 1
ATOM 4411 C CA . TRP C 1 179 ? -0.837 43.147 56.636 1.00 44.23 180 TRP C CA 1
ATOM 4412 C C . TRP C 1 179 ? -1.316 42.865 58.057 1.00 43.46 180 TRP C C 1
ATOM 4413 O O . TRP C 1 179 ? -0.486 42.514 58.908 1.00 35.97 180 TRP C O 1
ATOM 4424 N N . HIS C 1 180 ? -2.606 43.021 58.348 1.00 42.03 181 HIS C N 1
ATOM 4425 C CA . HIS C 1 180 ? -3.075 42.788 59.706 1.00 39.50 181 HIS C CA 1
ATOM 4426 C C . HIS C 1 180 ? -2.834 41.335 60.116 1.00 32.82 181 HIS C C 1
ATOM 4427 O O . HIS C 1 180 ? -2.618 40.450 59.288 1.00 31.23 181 HIS C O 1
ATOM 4434 N N . ASN C 1 181 ? -2.828 41.111 61.422 1.00 32.37 182 ASN C N 1
ATOM 4435 C CA . ASN C 1 181 ? -2.685 39.776 61.979 1.00 32.36 182 ASN C CA 1
ATOM 4436 C C . ASN C 1 181 ? -3.907 38.918 61.646 1.00 33.37 182 ASN C C 1
ATOM 4437 O O . ASN C 1 181 ? -4.963 39.422 61.251 1.00 35.79 182 ASN C O 1
ATOM 4442 N N . THR C 1 182 ? -3.745 37.600 61.767 1.00 31.87 183 THR C N 1
ATOM 4443 C CA . THR C 1 182 ? -4.861 36.667 61.645 1.00 35.20 183 THR C CA 1
ATOM 4444 C C . THR C 1 182 ? -4.839 35.713 62.828 1.00 35.33 183 THR C C 1
ATOM 4445 O O . THR C 1 182 ? -3.902 35.710 63.630 1.00 32.86 183 THR C O 1
ATOM 4449 N N . ASP C 1 183 ? -5.877 34.876 62.908 1.00 38.74 184 ASP C N 1
ATOM 4450 C CA . ASP C 1 183 ? -5.957 33.890 63.982 1.00 39.76 184 ASP C CA 1
ATOM 4451 C C . ASP C 1 183 ? -4.701 33.027 64.038 1.00 38.04 184 ASP C C 1
ATOM 4452 O O . ASP C 1 183 ? -4.074 32.896 65.096 1.00 36.49 184 ASP C O 1
ATOM 4457 N N . ASP C 1 184 ? -4.280 32.477 62.898 1.00 36.79 185 ASP C N 1
ATOM 4458 C CA . ASP C 1 184 ? -3.105 31.622 62.894 1.00 35.22 185 ASP C CA 1
ATOM 4459 C C . ASP C 1 184 ? -1.783 32.364 62.691 1.00 33.49 185 ASP C C 1
ATOM 4460 O O . ASP C 1 184 ? -0.725 31.748 62.868 1.00 34.73 185 ASP C O 1
ATOM 4465 N N . ASP C 1 185 ? -1.787 33.655 62.343 1.00 31.14 186 ASP C N 1
ATOM 4466 C CA . ASP C 1 185 ? -0.547 34.433 62.241 1.00 30.68 186 ASP C CA 1
ATOM 4467 C C . ASP C 1 185 ? -0.659 35.729 63.041 1.00 29.16 186 ASP C C 1
ATOM 4468 O O . ASP C 1 185 ? -0.835 36.814 62.468 1.00 28.40 186 ASP C O 1
ATOM 4473 N N . PRO C 1 186 ? -0.530 35.660 64.367 1.00 28.13 187 PRO C N 1
ATOM 4474 C CA . PRO C 1 186 ? -0.529 36.879 65.189 1.00 25.16 187 PRO C CA 1
ATOM 4475 C C . PRO C 1 186 ? 0.793 37.629 65.202 1.00 27.00 187 PRO C C 1
ATOM 4476 O O . PRO C 1 186 ? 0.947 38.579 65.980 1.00 25.09 187 PRO C O 1
ATOM 4480 N N . ASN C 1 187 ? 1.737 37.233 64.347 1.00 24.90 188 ASN C N 1
ATOM 4481 C CA . ASN C 1 187 ? 3.068 37.821 64.275 1.00 24.14 188 ASN C CA 1
ATOM 4482 C C . ASN C 1 187 ? 3.235 38.669 63.016 1.00 24.11 188 ASN C C 1
ATOM 4483 O O . ASN C 1 187 ? 4.343 39.114 62.718 1.00 21.06 188 ASN C O 1
ATOM 4488 N N . ARG C 1 188 ? 2.147 38.923 62.283 1.00 24.53 189 ARG C N 1
ATOM 4489 C CA . ARG C 1 188 ? 2.284 39.567 60.978 1.00 26.52 189 ARG C CA 1
ATOM 4490 C C . ARG C 1 188 ? 2.635 41.049 61.099 1.00 22.61 189 ARG C C 1
ATOM 4491 O O . ARG C 1 188 ? 3.457 41.554 60.328 1.00 20.94 189 ARG C O 1
ATOM 4499 N N . GLN C 1 189 ? 2.022 41.769 62.044 1.00 23.56 190 GLN C N 1
ATOM 4500 C CA . GLN C 1 189 ? 2.378 43.177 62.223 1.00 23.84 190 GLN C CA 1
ATOM 4501 C C . GLN C 1 189 ? 3.846 43.322 62.585 1.00 21.99 190 GLN C C 1
ATOM 4502 O O . GLN C 1 189 ? 4.546 44.209 62.071 1.00 19.61 190 GLN C O 1
ATOM 4508 N N . SER C 1 190 ? 4.321 42.453 63.478 1.00 20.05 191 SER C N 1
ATOM 4509 C CA . SER C 1 190 ? 5.708 42.502 63.916 1.00 23.51 191 SER C CA 1
ATOM 4510 C C . SER C 1 190 ? 6.662 42.299 62.743 1.00 21.21 191 SER C C 1
ATOM 4511 O O . SER C 1 190 ? 7.618 43.066 62.570 1.00 21.49 191 SER C O 1
ATOM 4514 N N . ARG C 1 191 ? 6.402 41.283 61.905 1.00 20.18 192 ARG C N 1
ATOM 4515 C CA . ARG C 1 191 ? 7.272 41.037 60.760 1.00 21.74 192 ARG C CA 1
ATOM 4516 C C . ARG C 1 191 ? 7.267 42.220 59.790 1.00 20.63 192 ARG C C 1
ATOM 4517 O O . ARG C 1 191 ? 8.254 42.450 59.076 1.00 20.42 192 ARG C O 1
ATOM 4525 N N . ARG C 1 192 ? 6.181 42.984 59.760 1.00 19.55 193 ARG C N 1
ATOM 4526 C CA . ARG C 1 192 ? 6.098 44.160 58.907 1.00 21.38 193 ARG C CA 1
ATOM 4527 C C . ARG C 1 192 ? 6.934 45.321 59.449 1.00 23.98 193 ARG C C 1
ATOM 4528 O O . ARG C 1 192 ? 7.160 46.305 58.728 1.00 22.86 193 ARG C O 1
ATOM 4536 N N . ALA C 1 193 ? 7.403 45.220 60.697 1.00 21.05 194 ALA C N 1
ATOM 4537 C CA . ALA C 1 193 ? 8.217 46.250 61.322 1.00 24.69 194 ALA C CA 1
ATOM 4538 C C . ALA C 1 193 ? 9.708 46.026 61.092 1.00 26.99 194 ALA C C 1
ATOM 4539 O O . ALA C 1 193 ? 10.529 46.661 61.769 1.00 27.80 194 ALA C O 1
ATOM 4541 N N . ALA C 1 194 ? 10.059 45.130 60.164 1.00 24.17 195 ALA C N 1
ATOM 4542 C CA . ALA C 1 194 ? 11.448 44.874 59.805 1.00 24.93 195 ALA C CA 1
ATOM 4543 C C . ALA C 1 194 ? 12.176 46.178 59.504 1.00 26.22 195 ALA C C 1
ATOM 4544 O O . ALA C 1 194 ? 11.688 47.020 58.744 1.00 25.65 195 ALA C O 1
ATOM 4546 N N . ALA C 1 195 ? 13.342 46.357 60.110 1.00 25.52 196 ALA C N 1
ATOM 4547 C CA . ALA C 1 195 ? 13.997 47.653 60.016 1.00 26.39 196 ALA C CA 1
ATOM 4548 C C . ALA C 1 195 ? 15.489 47.500 59.778 1.00 27.75 196 ALA C C 1
ATOM 4549 O O . ALA C 1 195 ? 16.102 46.459 60.041 1.00 27.12 196 ALA C O 1
ATOM 4551 N N . ILE C 1 196 ? 16.072 48.580 59.289 1.00 29.51 197 ILE C N 1
ATOM 4552 C CA . ILE C 1 196 ? 17.516 48.726 59.208 1.00 31.33 197 ILE C CA 1
ATOM 4553 C C . ILE C 1 196 ? 17.912 49.687 60.319 1.00 30.20 197 ILE C C 1
ATOM 4554 O O . ILE C 1 196 ? 17.471 50.844 60.331 1.00 32.46 197 ILE C O 1
ATOM 4559 N N . LEU C 1 197 ? 18.713 49.212 61.266 1.00 27.90 198 LEU C N 1
ATOM 4560 C CA . LEU C 1 197 ? 19.296 50.076 62.282 1.00 29.74 198 LEU C CA 1
ATOM 4561 C C . LEU C 1 197 ? 20.689 50.507 61.836 1.00 29.98 198 LEU C C 1
ATOM 4562 O O . LEU C 1 197 ? 21.520 49.666 61.493 1.00 31.41 198 LEU C O 1
ATOM 4567 N N . VAL C 1 198 ? 20.935 51.809 61.826 1.00 31.62 199 VAL C N 1
ATOM 4568 C CA . VAL C 1 198 ? 22.243 52.367 61.491 1.00 35.90 199 VAL C CA 1
ATOM 4569 C C . VAL C 1 198 ? 22.844 52.925 62.772 1.00 36.24 199 VAL C C 1
ATOM 4570 O O . VAL C 1 198 ? 22.231 53.768 63.437 1.00 36.78 199 VAL C O 1
ATOM 4574 N N . TYR C 1 199 ? 24.044 52.470 63.112 1.00 38.75 200 TYR C N 1
ATOM 4575 C CA . TYR C 1 199 ? 24.660 52.840 64.378 1.00 41.04 200 TYR C CA 1
ATOM 4576 C C . TYR C 1 199 ? 25.169 54.277 64.329 1.00 43.53 200 TYR C C 1
ATOM 4577 O O . TYR C 1 199 ? 25.941 54.645 63.438 1.00 45.88 200 TYR C O 1
ATOM 4586 N N . GLY C 1 200 ? 24.727 55.091 65.288 1.00 44.36 201 GLY C N 1
ATOM 4587 C CA . GLY C 1 200 ? 25.304 56.406 65.493 1.00 48.41 201 GLY C CA 1
ATOM 4588 C C . GLY C 1 200 ? 24.668 57.550 64.727 1.00 50.88 201 GLY C C 1
ATOM 4589 O O . GLY C 1 200 ? 23.885 58.326 65.286 1.00 51.04 201 GLY C O 1
ATOM 4590 N N . HIS C 1 201 ? 25.012 57.679 63.450 1.00 55.98 202 HIS C N 1
ATOM 4591 C CA . HIS C 1 201 ? 24.523 58.789 62.656 1.00 56.04 202 HIS C CA 1
ATOM 4592 C C . HIS C 1 201 ? 24.372 58.340 61.214 1.00 54.98 202 HIS C C 1
ATOM 4593 O O . HIS C 1 201 ? 25.000 57.373 60.771 1.00 53.73 202 HIS C O 1
ATOM 4600 N N . VAL C 1 202 ? 23.524 59.067 60.491 1.00 55.64 203 VAL C N 1
ATOM 4601 C CA . VAL C 1 202 ? 23.379 58.942 59.043 1.00 56.42 203 VAL C CA 1
ATOM 4602 C C . VAL C 1 202 ? 23.620 60.316 58.426 1.00 58.10 203 VAL C C 1
ATOM 4603 O O . VAL C 1 202 ? 22.841 61.245 58.681 1.00 58.16 203 VAL C O 1
ATOM 4607 N N . PRO C 1 203 ? 24.678 60.507 57.636 1.00 62.72 204 PRO C N 1
ATOM 4608 C CA . PRO C 1 203 ? 24.871 61.810 56.980 1.00 65.60 204 PRO C CA 1
ATOM 4609 C C . PRO C 1 203 ? 23.737 62.115 56.009 1.00 62.00 204 PRO C C 1
ATOM 4610 O O . PRO C 1 203 ? 23.162 61.223 55.378 1.00 63.45 204 PRO C O 1
ATOM 4614 N N . PHE C 1 204 ? 23.400 63.400 55.908 1.00 64.35 205 PHE C N 1
ATOM 4615 C CA . PHE C 1 204 ? 22.213 63.770 55.147 1.00 62.41 205 PHE C CA 1
ATOM 4616 C C . PHE C 1 204 ? 22.398 63.593 53.643 1.00 61.39 205 PHE C C 1
ATOM 4617 O O . PHE C 1 204 ? 21.406 63.420 52.936 1.00 60.22 205 PHE C O 1
ATOM 4625 N N . GLU C 1 205 ? 23.633 63.614 53.134 1.00 64.64 206 GLU C N 1
ATOM 4626 C CA . GLU C 1 205 ? 23.832 63.428 51.700 1.00 66.76 206 GLU C CA 1
ATOM 4627 C C . GLU C 1 205 ? 23.291 62.094 51.194 1.00 63.26 206 GLU C C 1
ATOM 4628 O O . GLU C 1 205 ? 22.993 61.982 50.002 1.00 64.34 206 GLU C O 1
ATOM 4634 N N . LEU C 1 206 ? 23.154 61.079 52.058 1.00 59.76 207 LEU C N 1
ATOM 4635 C CA . LEU C 1 206 ? 22.639 59.782 51.617 1.00 57.20 207 LEU C CA 1
ATOM 4636 C C . LEU C 1 206 ? 21.127 59.756 51.422 1.00 53.78 207 LEU C C 1
ATOM 4637 O O . LEU C 1 206 ? 20.609 58.749 50.924 1.00 52.48 207 LEU C O 1
ATOM 4642 N N . VAL C 1 207 ? 20.409 60.812 51.808 1.00 52.83 208 VAL C N 1
ATOM 4643 C CA . VAL C 1 207 ? 18.964 60.848 51.612 1.00 51.24 208 VAL C CA 1
ATOM 4644 C C . VAL C 1 207 ? 18.691 61.086 50.137 1.00 52.21 208 VAL C C 1
ATOM 4645 O O . VAL C 1 207 ? 19.150 62.079 49.564 1.00 57.87 208 VAL C O 1
ATOM 4649 N N . SER C 1 208 ? 17.966 60.161 49.510 1.00 51.10 209 SER C N 1
ATOM 4650 C CA . SER C 1 208 ? 17.607 60.289 48.102 1.00 53.43 209 SER C CA 1
ATOM 4651 C C . SER C 1 208 ? 16.156 60.678 47.886 1.00 51.84 209 SER C C 1
ATOM 4652 O O . SER C 1 208 ? 15.835 61.283 46.866 1.00 54.07 209 SER C O 1
ATOM 4655 N N . TYR C 1 209 ? 15.274 60.329 48.808 1.00 48.59 210 TYR C N 1
ATOM 4656 C CA . TYR C 1 209 ? 13.850 60.554 48.641 1.00 48.44 210 TYR C CA 1
ATOM 4657 C C . TYR C 1 209 ? 13.327 61.287 49.859 1.00 45.59 210 TYR C C 1
ATOM 4658 O O . TYR C 1 209 ? 13.755 61.025 50.986 1.00 45.38 210 TYR C O 1
ATOM 4667 N N . VAL C 1 210 ? 12.405 62.208 49.630 1.00 45.98 211 VAL C N 1
ATOM 4668 C CA . VAL C 1 210 ? 11.746 62.925 50.708 1.00 47.11 211 VAL C CA 1
ATOM 4669 C C . VAL C 1 210 ? 10.258 62.863 50.419 1.00 47.09 211 VAL C C 1
ATOM 4670 O O . VAL C 1 210 ? 9.810 63.342 49.373 1.00 50.29 211 VAL C O 1
ATOM 4674 N N . CYS C 1 211 ? 9.502 62.238 51.315 1.00 43.55 212 CYS C N 1
ATOM 4675 C CA . CYS C 1 211 ? 8.069 62.079 51.139 1.00 45.40 212 CYS C CA 1
ATOM 4676 C C . CYS C 1 211 ? 7.324 62.845 52.222 1.00 47.62 212 CYS C C 1
ATOM 4677 O O . CYS C 1 211 ? 7.740 62.859 53.384 1.00 46.91 212 CYS C O 1
ATOM 4680 N N . CYS C 1 212 ? 6.221 63.480 51.830 1.00 48.90 213 CYS C N 1
ATOM 4681 C CA . CYS C 1 212 ? 5.415 64.306 52.719 1.00 50.40 213 CYS C CA 1
ATOM 4682 C C . CYS C 1 212 ? 3.945 64.032 52.443 1.00 53.00 213 CYS C C 1
ATOM 4683 O O . CYS C 1 212 ? 3.570 63.607 51.349 1.00 56.92 213 CYS C O 1
ATOM 4686 N N . TYR C 1 213 ? 3.109 64.293 53.444 1.00 51.17 214 TYR C N 1
ATOM 4687 C CA . TYR C 1 213 ? 1.683 64.006 53.356 1.00 52.79 214 TYR C CA 1
ATOM 4688 C C . TYR C 1 213 ? 0.842 65.240 53.146 1.00 52.83 214 TYR C C 1
ATOM 4689 O O . TYR C 1 213 ? -0.381 65.133 53.048 1.00 57.55 214 TYR C O 1
ATOM 4698 N N . ASN C 1 214 ? 1.466 66.400 53.071 1.00 51.71 215 ASN C N 1
ATOM 4699 C CA . ASN C 1 214 ? 0.740 67.648 53.132 1.00 52.73 215 ASN C CA 1
ATOM 4700 C C . ASN C 1 214 ? 1.507 68.674 52.313 1.00 52.71 215 ASN C C 1
ATOM 4701 O O . ASN C 1 214 ? 2.737 68.722 52.371 1.00 53.03 215 ASN C O 1
ATOM 4706 N N . THR C 1 215 ? 0.775 69.469 51.533 1.00 50.33 216 THR C N 1
ATOM 4707 C CA . THR C 1 215 ? 1.397 70.516 50.724 1.00 52.49 216 THR C CA 1
ATOM 4708 C C . THR C 1 215 ? 2.112 71.560 51.583 1.00 53.57 216 THR C C 1
ATOM 4709 O O . THR C 1 215 ? 3.226 71.980 51.251 1.00 52.24 216 THR C O 1
ATOM 4713 N N . GLU C 1 216 ? 1.473 72.019 52.666 1.00 55.43 217 GLU C N 1
ATOM 4714 C CA . GLU C 1 216 ? 2.127 72.959 53.576 1.00 59.74 217 GLU C CA 1
ATOM 4715 C C . GLU C 1 216 ? 3.460 72.411 54.073 1.00 57.27 217 GLU C C 1
ATOM 4716 O O . GLU C 1 216 ? 4.484 73.105 54.045 1.00 56.23 217 GLU C O 1
ATOM 4722 N N . THR C 1 217 ? 3.457 71.170 54.556 1.00 54.38 218 THR C N 1
ATOM 4723 C CA . THR C 1 217 ? 4.687 70.557 55.045 1.00 55.31 218 THR C CA 1
ATOM 4724 C C . THR C 1 217 ? 5.715 70.431 53.927 1.00 57.00 218 THR C C 1
ATOM 4725 O O . THR C 1 217 ? 6.877 70.836 54.086 1.00 56.75 218 THR C O 1
ATOM 4729 N N . MET C 1 218 ? 5.286 69.930 52.769 1.00 55.87 219 MET C N 1
ATOM 4730 C CA . MET C 1 218 ? 6.196 69.791 51.641 1.00 56.87 219 MET C CA 1
ATOM 4731 C C . MET C 1 218 ? 6.776 71.134 51.213 1.00 58.40 219 MET C C 1
ATOM 4732 O O . MET C 1 218 ? 7.965 71.219 50.875 1.00 57.66 219 MET C O 1
ATOM 4737 N N . THR C 1 219 ? 5.958 72.179 51.249 1.00 59.21 220 THR C N 1
ATOM 4738 C CA . THR C 1 219 ? 6.441 73.502 50.894 1.00 57.08 220 THR C CA 1
ATOM 4739 C C . THR C 1 219 ? 7.516 73.952 51.878 1.00 59.59 220 THR C C 1
ATOM 4740 O O . THR C 1 219 ? 8.585 74.341 51.465 1.00 61.70 220 THR C O 1
ATOM 4744 N N . ARG C 1 220 ? 7.279 73.773 53.175 1.00 59.27 221 ARG C N 1
ATOM 4745 C CA . ARG C 1 220 ? 8.253 74.165 54.189 1.00 60.98 221 ARG C CA 1
ATOM 4746 C C . ARG C 1 220 ? 9.524 73.412 54.021 1.00 60.54 221 ARG C C 1
ATOM 4747 O O . ARG C 1 220 ? 10.584 73.977 54.035 1.00 62.87 221 ARG C O 1
ATOM 4755 N N . VAL C 1 221 ? 9.393 72.111 53.819 1.00 63.06 222 VAL C N 1
ATOM 4756 C CA . VAL C 1 221 ? 10.538 71.250 53.696 1.00 61.31 222 VAL C CA 1
ATOM 4757 C C . VAL C 1 221 ? 11.305 71.664 52.503 1.00 58.99 222 VAL C C 1
ATOM 4758 O O . VAL C 1 221 ? 12.508 71.671 52.516 1.00 60.80 222 VAL C O 1
ATOM 4762 N N . ARG C 1 222 ? 10.598 71.984 51.446 1.00 60.30 223 ARG C N 1
ATOM 4763 C CA . ARG C 1 222 ? 11.297 72.426 50.248 1.00 62.47 223 ARG C CA 1
ATOM 4764 C C . ARG C 1 222 ? 11.994 73.733 50.491 1.00 66.11 223 ARG C C 1
ATOM 4765 O O . ARG C 1 222 ? 13.110 73.951 50.071 1.00 66.22 223 ARG C O 1
ATOM 4773 N N . THR C 1 223 ? 11.328 74.599 51.212 1.00 67.66 224 THR C N 1
ATOM 4774 C CA . THR C 1 223 ? 11.961 75.879 51.514 1.00 69.83 224 THR C CA 1
ATOM 4775 C C . THR C 1 223 ? 13.297 75.661 52.217 1.00 71.41 224 THR C C 1
ATOM 4776 O O . THR C 1 223 ? 14.354 76.057 51.712 1.00 74.69 224 THR C O 1
ATOM 4780 N N . LEU C 1 224 ? 13.272 75.001 53.375 1.00 69.74 225 LEU C N 1
ATOM 4781 C CA . LEU C 1 224 ? 14.458 74.934 54.219 1.00 73.80 225 LEU C CA 1
ATOM 4782 C C . LEU C 1 224 ? 15.422 73.826 53.802 1.00 72.04 225 LEU C C 1
ATOM 4783 O O . LEU C 1 224 ? 16.391 73.568 54.524 1.00 75.12 225 LEU C O 1
ATOM 4788 N N . LEU C 1 225 ? 15.217 73.232 52.652 1.00 68.94 226 LEU C N 1
ATOM 4789 C CA . LEU C 1 225 ? 16.162 72.245 52.210 1.00 71.72 226 LEU C CA 1
ATOM 4790 C C . LEU C 1 225 ? 16.797 72.604 50.908 1.00 74.70 226 LEU C C 1
ATOM 4791 O O . LEU C 1 225 ? 17.651 71.895 50.429 1.00 76.15 226 LEU C O 1
ATOM 4796 N N . ASP C 1 226 ? 16.335 73.690 50.306 1.00 76.55 227 ASP C N 1
ATOM 4797 C CA . ASP C 1 226 ? 16.892 74.146 49.049 1.00 77.54 227 ASP C CA 1
ATOM 4798 C C . ASP C 1 226 ? 18.321 74.559 49.229 1.00 81.28 227 ASP C C 1
ATOM 4799 O O . ASP C 1 226 ? 19.137 74.302 48.377 1.00 83.86 227 ASP C O 1
ATOM 4804 N N . PRO C 1 227 ? 18.613 75.227 50.338 1.00 75.36 228 PRO C N 1
ATOM 4805 C CA . PRO C 1 227 ? 19.957 75.547 50.778 1.00 72.25 228 PRO C CA 1
ATOM 4806 C C . PRO C 1 227 ? 20.466 74.439 51.714 1.00 76.18 228 PRO C C 1
ATOM 4807 O O . PRO C 1 227 ? 20.763 74.709 52.862 1.00 74.72 228 PRO C O 1
ATOM 4811 N N . VAL C 1 228 ? 20.417 73.220 51.209 1.00 79.43 229 VAL C N 1
ATOM 4812 C CA . VAL C 1 228 ? 20.971 72.046 51.839 1.00 77.48 229 VAL C CA 1
ATOM 4813 C C . VAL C 1 228 ? 21.500 71.253 50.664 1.00 74.05 229 VAL C C 1
ATOM 4814 O O . VAL C 1 228 ? 20.867 71.171 49.622 1.00 76.21 229 VAL C O 1
ATOM 4818 N N . GLY C 1 229 ? 22.673 70.686 50.819 1.00 72.92 230 GLY C N 1
ATOM 4819 C CA . GLY C 1 229 ? 23.283 69.961 49.739 1.00 75.16 230 GLY C CA 1
ATOM 4820 C C . GLY C 1 229 ? 22.641 68.637 49.494 1.00 74.50 230 GLY C C 1
ATOM 4821 O O . GLY C 1 229 ? 21.996 68.087 50.364 1.00 76.74 230 GLY C O 1
ATOM 4822 N N . GLY C 1 230 ? 22.853 68.095 48.317 1.00 74.01 231 GLY C N 1
ATOM 4823 C CA . GLY C 1 230 ? 22.294 66.809 48.012 1.00 75.17 231 GLY C CA 1
ATOM 4824 C C . GLY C 1 230 ? 21.177 66.905 47.014 1.00 76.71 231 GLY C C 1
ATOM 4825 O O . GLY C 1 230 ? 20.502 67.912 46.890 1.00 72.91 231 GLY C O 1
ATOM 4826 N N . VAL C 1 231 ? 20.976 65.795 46.331 1.00 76.28 232 VAL C N 1
ATOM 4827 C CA . VAL C 1 231 ? 20.012 65.690 45.276 1.00 76.50 232 VAL C CA 1
ATOM 4828 C C . VAL C 1 231 ? 18.932 64.765 45.804 1.00 74.68 232 VAL C C 1
ATOM 4829 O O . VAL C 1 231 ? 19.130 63.591 46.068 1.00 68.28 232 VAL C O 1
ATOM 4833 N N . ARG C 1 232 ? 17.758 65.319 45.912 1.00 70.84 233 ARG C N 1
ATOM 4834 C CA . ARG C 1 232 ? 16.641 64.607 46.518 1.00 65.46 233 ARG C CA 1
ATOM 4835 C C . ARG C 1 232 ? 15.451 64.559 45.571 1.00 63.48 233 ARG C C 1
ATOM 4836 O O . ARG C 1 232 ? 15.111 65.564 44.941 1.00 63.65 233 ARG C O 1
ATOM 4844 N N . LYS C 1 233 ? 14.819 63.389 45.469 1.00 56.34 234 LYS C N 1
ATOM 4845 C CA . LYS C 1 233 ? 13.534 63.270 44.792 1.00 56.73 234 LYS C CA 1
ATOM 4846 C C . LYS C 1 233 ? 12.434 63.504 45.822 1.00 55.36 234 LYS C C 1
ATOM 4847 O O . LYS C 1 233 ? 12.445 62.894 46.898 1.00 55.08 234 LYS C O 1
ATOM 4853 N N . TYR C 1 234 ? 11.510 64.410 45.513 1.00 52.28 235 TYR C N 1
ATOM 4854 C CA . TYR C 1 234 ? 10.430 64.772 46.423 1.00 52.14 235 TYR C CA 1
ATOM 4855 C C . TYR C 1 234 ? 9.126 64.190 45.899 1.00 55.53 235 TYR C C 1
ATOM 4856 O O . TYR C 1 234 ? 8.810 64.343 44.714 1.00 58.78 235 TYR C O 1
ATOM 4865 N N . VAL C 1 235 ? 8.366 63.532 46.769 1.00 53.58 236 VAL C N 1
ATOM 4866 C CA . VAL C 1 235 ? 7.070 62.990 46.386 1.00 54.38 236 VAL C CA 1
ATOM 4867 C C . VAL C 1 235 ? 6.056 63.311 47.473 1.00 54.94 236 VAL C C 1
ATOM 4868 O O . VAL C 1 235 ? 6.304 63.068 48.658 1.00 55.88 236 VAL C O 1
ATOM 4872 N N . ILE C 1 236 ? 4.909 63.819 47.070 1.00 54.76 237 ILE C N 1
ATOM 4873 C CA . ILE C 1 236 ? 3.844 64.151 47.972 1.00 55.69 237 ILE C CA 1
ATOM 4874 C C . ILE C 1 236 ? 2.789 63.101 47.761 1.00 57.73 237 ILE C C 1
ATOM 4875 O O . ILE C 1 236 ? 2.571 62.660 46.674 1.00 58.06 237 ILE C O 1
ATOM 4880 N N . LYS C 1 237 ? 2.201 62.632 48.843 1.00 59.41 238 LYS C N 1
ATOM 4881 C CA . LYS C 1 237 ? 1.206 61.615 48.813 1.00 62.26 238 LYS C CA 1
ATOM 4882 C C . LYS C 1 237 ? 0.013 62.013 49.600 1.00 63.35 238 LYS C C 1
ATOM 4883 O O . LYS C 1 237 ? 0.105 62.875 50.421 1.00 62.90 238 LYS C O 1
ATOM 4889 N N . PRO C 1 238 ? -1.166 61.498 49.242 1.00 69.10 239 PRO C N 1
ATOM 4890 C CA . PRO C 1 238 ? -2.254 61.756 50.180 1.00 68.61 239 PRO C CA 1
ATOM 4891 C C . PRO C 1 238 ? -1.912 60.944 51.427 1.00 73.20 239 PRO C C 1
ATOM 4892 O O . PRO C 1 238 ? -2.009 61.466 52.501 1.00 75.10 239 PRO C O 1
ATOM 4896 N N . GLY C 1 239 ? -1.497 59.687 51.265 1.00 75.93 240 GLY C N 1
ATOM 4897 C CA . GLY C 1 239 ? -1.106 58.848 52.378 1.00 76.09 240 GLY C CA 1
ATOM 4898 C C . GLY C 1 239 ? -0.233 57.658 52.007 1.00 76.95 240 GLY C C 1
ATOM 4899 O O . GLY C 1 239 ? -0.410 57.089 50.943 1.00 81.27 240 GLY C O 1
ATOM 4900 N N . MET C 1 240 ? 0.696 57.282 52.889 1.00 76.60 241 MET C N 1
ATOM 4901 C CA . MET C 1 240 ? 1.568 56.121 52.721 1.00 75.45 241 MET C CA 1
ATOM 4902 C C . MET C 1 240 ? 2.307 55.896 54.035 1.00 77.06 241 MET C C 1
ATOM 4903 O O . MET C 1 240 ? 2.980 56.797 54.535 1.00 75.20 241 MET C O 1
ATOM 4908 N N . MET D 2 1 ? -13.603 40.776 97.077 1.00 58.94 0 MET D N 1
ATOM 4909 C CA . MET D 2 1 ? -13.023 40.236 95.850 1.00 48.86 0 MET D CA 1
ATOM 4910 C C . MET D 2 1 ? -11.981 39.143 96.091 1.00 49.40 0 MET D C 1
ATOM 4911 O O . MET D 2 1 ? -11.035 39.330 96.863 1.00 46.76 0 MET D O 1
ATOM 4916 N N . THR D 2 2 ? -12.138 38.013 95.406 1.00 44.80 1 THR D N 1
ATOM 4917 C CA . THR D 2 2 ? -11.234 36.899 95.639 1.00 45.53 1 THR D CA 1
ATOM 4918 C C . THR D 2 2 ? -9.867 37.218 95.052 1.00 43.32 1 THR D C 1
ATOM 4919 O O . THR D 2 2 ? -9.745 37.987 94.098 1.00 40.23 1 THR D O 1
ATOM 4923 N N . TRP D 2 3 ? -8.826 36.623 95.645 1.00 43.37 2 TRP D N 1
ATOM 4924 C CA . TRP D 2 3 ? -7.464 36.921 95.206 1.00 42.36 2 TRP D CA 1
ATOM 4925 C C . TRP D 2 3 ? -7.186 36.369 93.805 1.00 39.51 2 TRP D C 1
ATOM 4926 O O . TRP D 2 3 ? -6.461 36.994 93.019 1.00 34.13 2 TRP D O 1
ATOM 4937 N N . GLY D 2 4 ? -7.756 35.211 93.464 1.00 38.65 3 GLY D N 1
ATOM 4938 C CA . GLY D 2 4 ? -7.611 34.719 92.104 1.00 36.40 3 GLY D CA 1
ATOM 4939 C C . GLY D 2 4 ? -8.198 35.678 91.090 1.00 37.25 3 GLY D C 1
ATOM 4940 O O . GLY D 2 4 ? -7.650 35.866 89.996 1.00 33.92 3 GLY D O 1
ATOM 4941 N N . ARG D 2 5 ? -9.313 36.312 91.448 1.00 35.59 4 ARG D N 1
ATOM 4942 C CA . ARG D 2 5 ? -9.910 37.311 90.577 1.00 36.69 4 ARG D CA 1
ATOM 4943 C C . ARG D 2 5 ? -9.064 38.580 90.535 1.00 34.61 4 ARG D C 1
ATOM 4944 O O . ARG D 2 5 ? -8.952 39.222 89.482 1.00 32.95 4 ARG D O 1
ATOM 4952 N N . ALA D 2 6 ? -8.437 38.935 91.657 1.00 32.63 5 ALA D N 1
ATOM 4953 C CA . ALA D 2 6 ? -7.521 40.067 91.664 1.00 30.44 5 ALA D CA 1
ATOM 4954 C C . ALA D 2 6 ? -6.310 39.813 90.787 1.00 29.81 5 ALA D C 1
ATOM 4955 O O . ALA D 2 6 ? -5.779 40.757 90.201 1.00 28.56 5 ALA D O 1
ATOM 4957 N N . VAL D 2 7 ? -5.846 38.560 90.688 1.00 29.39 6 VAL D N 1
ATOM 4958 C CA . VAL D 2 7 ? -4.722 38.263 89.791 1.00 28.91 6 VAL D CA 1
ATOM 4959 C C . VAL D 2 7 ? -5.107 38.586 88.357 1.00 29.17 6 VAL D C 1
ATOM 4960 O O . VAL D 2 7 ? -4.360 39.257 87.639 1.00 31.25 6 VAL D O 1
ATOM 4964 N N . ILE D 2 8 ? -6.297 38.145 87.932 1.00 26.84 7 ILE D N 1
ATOM 4965 C CA . ILE D 2 8 ? -6.777 38.461 86.590 1.00 28.85 7 ILE D CA 1
ATOM 4966 C C . ILE D 2 8 ? -6.774 39.964 86.361 1.00 29.91 7 ILE D C 1
ATOM 4967 O O . ILE D 2 8 ? -6.303 40.450 85.325 1.00 28.84 7 ILE D O 1
ATOM 4972 N N . LEU D 2 9 ? -7.325 40.729 87.307 1.00 28.09 8 LEU D N 1
ATOM 4973 C CA . LEU D 2 9 ? -7.462 42.159 87.036 1.00 29.91 8 LEU D CA 1
ATOM 4974 C C . LEU D 2 9 ? -6.106 42.841 87.011 1.00 28.37 8 LEU D C 1
ATOM 4975 O O . LEU D 2 9 ? -5.851 43.692 86.156 1.00 30.02 8 LEU D O 1
ATOM 4980 N N . GLU D 2 10 ? -5.214 42.456 87.919 1.00 29.15 9 GLU D N 1
ATOM 4981 C CA . GLU D 2 10 ? -3.920 43.119 88.013 1.00 29.48 9 GLU D CA 1
ATOM 4982 C C . GLU D 2 10 ? -2.982 42.692 86.892 1.00 29.14 9 GLU D C 1
ATOM 4983 O O . GLU D 2 10 ? -2.188 43.503 86.401 1.00 28.42 9 GLU D O 1
ATOM 4989 N N . ALA D 2 11 ? -3.032 41.425 86.483 1.00 27.08 10 ALA D N 1
ATOM 4990 C CA . ALA D 2 11 ? -2.272 41.039 85.295 1.00 31.01 10 ALA D CA 1
ATOM 4991 C C . ALA D 2 11 ? -2.757 41.813 84.069 1.00 29.44 10 ALA D C 1
ATOM 4992 O O . ALA D 2 11 ? -1.956 42.210 83.220 1.00 29.10 10 ALA D O 1
ATOM 4994 N N . MET D 2 12 ? -4.064 42.074 83.986 1.00 30.03 11 MET D N 1
ATOM 4995 C CA . MET D 2 12 ? -4.607 42.820 82.856 1.00 28.83 11 MET D CA 1
ATOM 4996 C C . MET D 2 12 ? -4.091 44.257 82.852 1.00 28.27 11 MET D C 1
ATOM 4997 O O . MET D 2 12 ? -3.597 44.756 81.830 1.00 25.36 11 MET D O 1
ATOM 5002 N N . ARG D 2 13 ? -4.193 44.943 83.992 1.00 27.78 12 ARG D N 1
ATOM 5003 C CA . ARG D 2 13 ? -3.801 46.346 84.013 1.00 29.06 12 ARG D CA 1
ATOM 5004 C C . ARG D 2 13 ? -2.320 46.498 83.696 1.00 28.49 12 ARG D C 1
ATOM 5005 O O . ARG D 2 13 ? -1.924 47.402 82.942 1.00 27.27 12 ARG D O 1
ATOM 5013 N N . ARG D 2 14 ? -1.492 45.591 84.224 1.00 26.53 13 ARG D N 1
ATOM 5014 C CA . ARG D 2 14 ? -0.047 45.726 84.074 1.00 28.47 13 ARG D CA 1
ATOM 5015 C C . ARG D 2 14 ? 0.431 45.206 82.718 1.00 28.23 13 ARG D C 1
ATOM 5016 O O . ARG D 2 14 ? 1.307 45.817 82.099 1.00 30.48 13 ARG D O 1
ATOM 5024 N N . TYR D 2 15 ? -0.132 44.094 82.235 1.00 27.79 14 TYR D N 1
ATOM 5025 C CA . TYR D 2 15 ? 0.230 43.593 80.912 1.00 28.19 14 TYR D CA 1
ATOM 5026 C C . TYR D 2 15 ? -0.088 44.619 79.830 1.00 24.94 14 TYR D C 1
ATOM 5027 O O . TYR D 2 15 ? 0.748 44.909 78.975 1.00 23.29 14 TYR D O 1
ATOM 5036 N N . LEU D 2 16 ? -1.292 45.192 79.869 1.00 25.68 15 LEU D N 1
ATOM 5037 C CA . LEU D 2 16 ? -1.658 46.241 78.925 1.00 27.94 15 LEU D CA 1
ATOM 5038 C C . LEU D 2 16 ? -0.579 47.320 78.820 1.00 31.03 15 LEU D C 1
ATOM 5039 O O . LEU D 2 16 ? -0.245 47.770 77.716 1.00 29.74 15 LEU D O 1
ATOM 5044 N N . GLN D 2 17 ? -0.012 47.744 79.950 1.00 29.65 16 GLN D N 1
ATOM 5045 C CA . GLN D 2 17 ? 0.996 48.795 79.878 1.00 30.73 16 GLN D CA 1
ATOM 5046 C C . GLN D 2 17 ? 2.301 48.281 79.269 1.00 29.49 16 GLN D C 1
ATOM 5047 O O . GLN D 2 17 ? 2.918 48.990 78.471 1.00 29.35 16 GLN D O 1
ATOM 5053 N N . GLN D 2 18 ? 2.717 47.039 79.582 1.00 24.75 17 GLN D N 1
ATOM 5054 C CA . GLN D 2 18 ? 3.928 46.500 78.967 1.00 27.28 17 GLN D CA 1
ATOM 5055 C C . GLN D 2 18 ? 3.746 46.286 77.458 1.00 30.71 17 GLN D C 1
ATOM 5056 O O . GLN D 2 18 ? 4.653 46.579 76.662 1.00 28.46 17 GLN D O 1
ATOM 5062 N N . ARG D 2 19 ? 2.596 45.745 77.046 1.00 25.56 18 ARG D N 1
ATOM 5063 C CA . ARG D 2 19 ? 2.346 45.525 75.625 1.00 28.44 18 ARG D CA 1
ATOM 5064 C C . ARG D 2 19 ? 2.366 46.836 74.844 1.00 29.14 18 ARG D C 1
ATOM 5065 O O . ARG D 2 19 ? 2.831 46.880 73.700 1.00 26.43 18 ARG D O 1
ATOM 5073 N N . ARG D 2 20 ? 1.831 47.903 75.433 1.00 27.11 19 ARG D N 1
ATOM 5074 C CA . ARG D 2 20 ? 1.779 49.188 74.750 1.00 28.85 19 ARG D CA 1
ATOM 5075 C C . ARG D 2 20 ? 3.166 49.734 74.452 1.00 30.92 19 ARG D C 1
ATOM 5076 O O . ARG D 2 20 ? 3.347 50.447 73.457 1.00 31.70 19 ARG D O 1
ATOM 5084 N N . ALA D 2 21 ? 4.157 49.413 75.288 1.00 27.74 20 ALA D N 1
ATOM 5085 C CA . ALA D 2 21 ? 5.537 49.768 74.965 1.00 28.76 20 ALA D CA 1
ATOM 5086 C C . ALA D 2 21 ? 6.146 48.816 73.930 1.00 28.51 20 ALA D C 1
ATOM 5087 O O . ALA D 2 21 ? 6.937 49.243 73.085 1.00 31.16 20 ALA D O 1
ATOM 5089 N N . MET D 2 22 ? 5.812 47.524 73.996 1.00 27.07 21 MET D N 1
ATOM 5090 C CA . MET D 2 22 ? 6.450 46.510 73.150 1.00 29.98 21 MET D CA 1
ATOM 5091 C C . MET D 2 22 ? 5.805 46.426 71.764 1.00 29.37 21 MET D C 1
ATOM 5092 O O . MET D 2 22 ? 6.500 46.385 70.743 1.00 29.64 21 MET D O 1
ATOM 5097 N N . GLU D 2 23 ? 4.478 46.365 71.720 1.00 28.89 22 GLU D N 1
ATOM 5098 C CA . GLU D 2 23 ? 3.709 46.279 70.481 1.00 32.73 22 GLU D CA 1
ATOM 5099 C C . GLU D 2 23 ? 2.710 47.427 70.482 1.00 30.14 22 GLU D C 1
ATOM 5100 O O . GLU D 2 23 ? 1.504 47.231 70.678 1.00 29.25 22 GLU D O 1
ATOM 5106 N N . PRO D 2 24 ? 3.191 48.652 70.244 1.00 27.83 23 PRO D N 1
ATOM 5107 C CA . PRO D 2 24 ? 2.351 49.843 70.437 1.00 29.33 23 PRO D CA 1
ATOM 5108 C C . PRO D 2 24 ? 1.267 50.020 69.386 1.00 32.03 23 PRO D C 1
ATOM 5109 O O . PRO D 2 24 ? 0.491 50.970 69.493 1.00 30.58 23 PRO D O 1
ATOM 5113 N N . TRP D 2 25 ? 1.169 49.128 68.392 1.00 32.61 24 TRP D N 1
ATOM 5114 C CA . TRP D 2 25 ? 0.070 49.138 67.441 1.00 34.42 24 TRP D CA 1
ATOM 5115 C C . TRP D 2 25 ? -1.133 48.344 67.932 1.00 35.06 24 TRP D C 1
ATOM 5116 O O . TRP D 2 25 ? -2.190 48.382 67.289 1.00 38.09 24 TRP D O 1
ATOM 5127 N N . GLU D 2 26 ? -1.003 47.620 69.039 1.00 32.81 25 GLU D N 1
ATOM 5128 C CA . GLU D 2 26 ? -2.139 46.853 69.522 1.00 34.85 25 GLU D CA 1
ATOM 5129 C C . GLU D 2 26 ? -3.111 47.767 70.279 1.00 38.94 25 GLU D C 1
ATOM 5130 O O . GLU D 2 26 ? -2.810 48.928 70.588 1.00 35.84 25 GLU D O 1
ATOM 5136 N N . ASP D 2 27 ? -4.289 47.220 70.575 1.00 37.94 26 ASP D N 1
ATOM 5137 C CA . ASP D 2 27 ? -5.387 47.931 71.210 1.00 38.46 26 ASP D CA 1
ATOM 5138 C C . ASP D 2 27 ? -4.929 48.592 72.516 1.00 37.60 26 ASP D C 1
ATOM 5139 O O . ASP D 2 27 ? -4.412 47.903 73.400 1.00 35.78 26 ASP D O 1
ATOM 5144 N N . PRO D 2 28 ? -5.102 49.911 72.673 1.00 39.65 27 PRO D N 1
ATOM 5145 C CA . PRO D 2 28 ? -4.658 50.575 73.913 1.00 40.88 27 PRO D CA 1
ATOM 5146 C C . PRO D 2 28 ? -5.452 50.184 75.150 1.00 42.44 27 PRO D C 1
ATOM 5147 O O . PRO D 2 28 ? -5.040 50.550 76.259 1.00 43.62 27 PRO D O 1
ATOM 5151 N N . ALA D 2 29 ? -6.567 49.469 75.001 1.00 40.98 28 ALA D N 1
ATOM 5152 C CA . ALA D 2 29 ? -7.509 49.206 76.084 1.00 40.65 28 ALA D CA 1
ATOM 5153 C C . ALA D 2 29 ? -7.822 47.729 76.272 1.00 41.61 28 ALA D C 1
ATOM 5154 O O . ALA D 2 29 ? -7.815 47.245 77.406 1.00 41.09 28 ALA D O 1
ATOM 5156 N N . GLY D 2 30 ? -8.103 47.005 75.196 1.00 39.99 29 GLY D N 1
ATOM 5157 C CA . GLY D 2 30 ? -8.570 45.635 75.288 1.00 38.23 29 GLY D CA 1
ATOM 5158 C C . GLY D 2 30 ? -7.451 44.631 75.081 1.00 36.59 29 GLY D C 1
ATOM 5159 O O . GLY D 2 30 ? -6.560 44.833 74.258 1.00 36.95 29 GLY D O 1
ATOM 5160 N N . ILE D 2 31 ? -7.515 43.545 75.839 1.00 35.86 30 ILE D N 1
ATOM 5161 C CA . ILE D 2 31 ? -6.573 42.444 75.728 1.00 33.19 30 ILE D CA 1
ATOM 5162 C C . ILE D 2 31 ? -7.342 41.219 75.264 1.00 33.16 30 ILE D C 1
ATOM 5163 O O . ILE D 2 31 ? -8.422 40.922 75.792 1.00 34.56 30 ILE D O 1
ATOM 5168 N N . SER D 2 32 ? -6.813 40.527 74.260 1.00 34.33 31 SER D N 1
ATOM 5169 C CA . SER D 2 32 ? -7.531 39.361 73.757 1.00 37.56 31 SER D CA 1
ATOM 5170 C C . SER D 2 32 ? -7.693 38.322 74.864 1.00 36.34 31 SER D C 1
ATOM 5171 O O . SER D 2 32 ? -6.791 38.108 75.681 1.00 33.34 31 SER D O 1
ATOM 5174 N N . HIS D 2 33 ? -8.873 37.696 74.891 1.00 30.95 32 HIS D N 1
ATOM 5175 C CA . HIS D 2 33 ? -9.155 36.637 75.850 1.00 32.66 32 HIS D CA 1
ATOM 5176 C C . HIS D 2 33 ? -8.031 35.606 75.888 1.00 32.36 32 HIS D C 1
ATOM 5177 O O . HIS D 2 33 ? -7.590 35.195 76.968 1.00 31.19 32 HIS D O 1
ATOM 5184 N N . LEU D 2 34 ? -7.531 35.204 74.714 1.00 29.11 33 LEU D N 1
ATOM 5185 C CA . LEU D 2 34 ? -6.496 34.177 74.660 1.00 31.55 33 LEU D CA 1
ATOM 5186 C C . LEU D 2 34 ? -5.163 34.666 75.223 1.00 29.12 33 LEU D C 1
ATOM 5187 O O . LEU D 2 34 ? -4.370 33.853 75.712 1.00 27.29 33 LEU D O 1
ATOM 5192 N N . GLU D 2 35 ? -4.880 35.968 75.126 1.00 26.35 34 GLU D N 1
ATOM 5193 C CA . GLU D 2 35 ? -3.744 36.531 75.845 1.00 27.61 34 GLU D CA 1
ATOM 5194 C C . GLU D 2 35 ? -3.936 36.397 77.346 1.00 27.66 34 GLU D C 1
ATOM 5195 O O . GLU D 2 35 ? -3.032 35.949 78.054 1.00 27.37 34 GLU D O 1
ATOM 5201 N N . ILE D 2 36 ? -5.116 36.779 77.847 1.00 28.87 35 ILE D N 1
ATOM 5202 C CA . ILE D 2 36 ? -5.437 36.615 79.269 1.00 31.06 35 ILE D CA 1
ATOM 5203 C C . ILE D 2 36 ? -5.280 35.161 79.704 1.00 27.68 35 ILE D C 1
ATOM 5204 O O . ILE D 2 36 ? -4.817 34.880 80.817 1.00 26.77 35 ILE D O 1
ATOM 5209 N N . GLN D 2 37 ? -5.691 34.214 78.854 1.00 28.91 36 GLN D N 1
ATOM 5210 C CA . GLN D 2 37 ? -5.501 32.802 79.183 1.00 27.26 36 GLN D CA 1
ATOM 5211 C C . GLN D 2 37 ? -4.027 32.488 79.371 1.00 26.89 36 GLN D C 1
ATOM 5212 O O . GLN D 2 37 ? -3.646 31.788 80.314 1.00 26.57 36 GLN D O 1
ATOM 5218 N N . LYS D 2 38 ? -3.179 33.041 78.507 1.00 27.85 37 LYS D N 1
ATOM 5219 C CA . LYS D 2 38 ? -1.749 32.777 78.593 1.00 28.82 37 LYS D CA 1
ATOM 5220 C C . LYS D 2 38 ? -1.158 33.375 79.856 1.00 27.13 37 LYS D C 1
ATOM 5221 O O . LYS D 2 38 ? -0.314 32.751 80.503 1.00 27.86 37 LYS D O 1
ATOM 5227 N N . LEU D 2 39 ? -1.582 34.592 80.210 1.00 28.56 38 LEU D N 1
ATOM 5228 C CA . LEU D 2 39 ? -1.115 35.229 81.434 1.00 27.23 38 LEU D CA 1
ATOM 5229 C C . LEU D 2 39 ? -1.528 34.435 82.672 1.00 28.05 38 LEU D C 1
ATOM 5230 O O . LEU D 2 39 ? -0.745 34.305 83.619 1.00 27.38 38 LEU D O 1
ATOM 5235 N N . MET D 2 40 ? -2.764 33.913 82.702 1.00 27.97 39 MET D N 1
ATOM 5236 C CA . MET D 2 40 ? -3.163 33.109 83.854 1.00 27.16 39 MET D CA 1
ATOM 5237 C C . MET D 2 40 ? -2.546 31.728 83.835 1.00 27.63 39 MET D C 1
ATOM 5238 O O . MET D 2 40 ? -2.446 31.104 84.897 1.00 28.75 39 MET D O 1
ATOM 5243 N N . TYR D 2 41 ? -2.112 31.249 82.670 1.00 24.86 40 TYR D N 1
ATOM 5244 C CA . TYR D 2 41 ? -1.336 30.019 82.638 1.00 27.14 40 TYR D CA 1
ATOM 5245 C C . TYR D 2 41 ? -0.007 30.187 83.370 1.00 25.85 40 TYR D C 1
ATOM 5246 O O . TYR D 2 41 ? 0.367 29.346 84.194 1.00 26.66 40 TYR D O 1
ATOM 5255 N N . PHE D 2 42 ? 0.718 31.272 83.095 1.00 24.21 41 PHE D N 1
ATOM 5256 C CA . PHE D 2 42 ? 1.950 31.510 83.843 1.00 25.25 41 PHE D CA 1
ATOM 5257 C C . PHE D 2 42 ? 1.665 31.844 85.305 1.00 28.33 41 PHE D C 1
ATOM 5258 O O . PHE D 2 42 ? 2.430 31.441 86.190 1.00 28.80 41 PHE D O 1
ATOM 5266 N N . ALA D 2 43 ? 0.566 32.554 85.585 1.00 28.08 42 ALA D N 1
ATOM 5267 C CA . ALA D 2 43 ? 0.210 32.830 86.979 1.00 30.19 42 ALA D CA 1
ATOM 5268 C C . ALA D 2 43 ? -0.082 31.540 87.729 1.00 29.84 42 ALA D C 1
ATOM 5269 O O . ALA D 2 43 ? 0.296 31.395 88.894 1.00 31.80 42 ALA D O 1
ATOM 5271 N N . ASN D 2 44 ? -0.747 30.587 87.070 1.00 31.34 43 ASN D N 1
ATOM 5272 C CA . ASN D 2 44 ? -0.972 29.281 87.680 1.00 34.02 43 ASN D CA 1
ATOM 5273 C C . ASN D 2 44 ? 0.339 28.535 87.885 1.00 33.58 43 ASN D C 1
ATOM 5274 O O . ASN D 2 44 ? 0.492 27.816 88.874 1.00 38.94 43 ASN D O 1
ATOM 5279 N N . GLU D 2 45 ? 1.300 28.696 86.976 1.00 33.90 44 GLU D N 1
ATOM 5280 C CA . GLU D 2 45 ? 2.632 28.159 87.240 1.00 36.07 44 GLU D CA 1
ATOM 5281 C C . GLU D 2 45 ? 3.283 28.868 88.420 1.00 33.55 44 GLU D C 1
ATOM 5282 O O . GLU D 2 45 ? 3.974 28.239 89.215 1.00 36.32 44 GLU D O 1
ATOM 5288 N N . ALA D 2 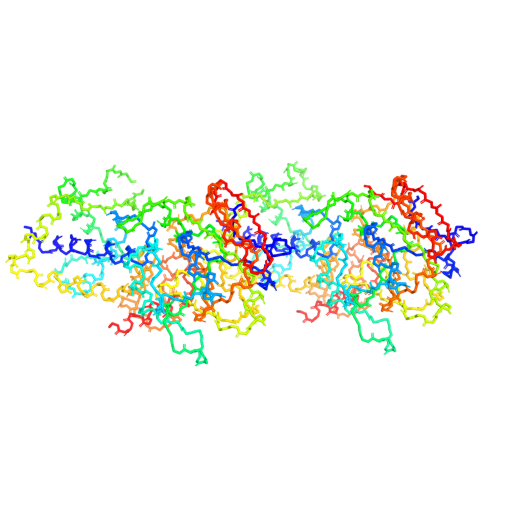46 ? 3.076 30.178 88.553 1.00 35.38 45 ALA D N 1
ATOM 5289 C CA . ALA D 2 46 ? 3.746 30.919 89.620 1.00 38.42 45 ALA D CA 1
ATOM 5290 C C . ALA D 2 46 ? 3.144 30.602 90.988 1.00 36.54 45 ALA D C 1
ATOM 5291 O O . ALA D 2 46 ? 3.875 30.494 91.978 1.00 38.15 45 ALA D O 1
ATOM 5293 N N . ASP D 2 47 ? 1.814 30.464 91.063 1.00 40.14 46 ASP D N 1
ATOM 5294 C CA . ASP D 2 47 ? 1.082 30.217 92.312 1.00 41.59 46 ASP D CA 1
ATOM 5295 C C . ASP D 2 47 ? 0.055 29.123 92.051 1.00 43.79 46 ASP D C 1
ATOM 5296 O O . ASP D 2 47 ? -1.099 29.409 91.690 1.00 40.82 46 ASP D O 1
ATOM 5301 N N . PRO D 2 48 ? 0.440 27.854 92.223 1.00 45.52 47 PRO D N 1
ATOM 5302 C CA . PRO D 2 48 ? -0.474 26.750 91.871 1.00 48.92 47 PRO D CA 1
ATOM 5303 C C . PRO D 2 48 ? -1.732 26.684 92.725 1.00 46.83 47 PRO D C 1
ATOM 5304 O O . PRO D 2 48 ? -2.689 25.997 92.344 1.00 44.98 47 PRO D O 1
ATOM 5308 N N . ASP D 2 49 ? -1.775 27.358 93.871 1.00 45.98 48 ASP D N 1
ATOM 5309 C CA . ASP D 2 49 ? -3.042 27.375 94.585 1.00 48.41 48 ASP D CA 1
ATOM 5310 C C . ASP D 2 49 ? -4.144 28.105 93.812 1.00 45.86 48 ASP D C 1
ATOM 5311 O O . ASP D 2 49 ? -5.308 28.036 94.221 1.00 48.06 48 ASP D O 1
ATOM 5316 N N . LEU D 2 50 ? -3.824 28.779 92.702 1.00 41.77 49 LEU D N 1
ATOM 5317 C CA . LEU D 2 50 ? -4.889 29.348 91.879 1.00 42.75 49 LEU D CA 1
ATOM 5318 C C . LEU D 2 50 ? -5.833 28.283 91.331 1.00 47.66 49 LEU D C 1
ATOM 5319 O O . LEU D 2 50 ? -6.939 28.626 90.891 1.00 44.77 49 LEU D O 1
ATOM 5324 N N . ALA D 2 51 ? -5.405 27.011 91.325 1.00 46.10 50 ALA D N 1
ATOM 5325 C CA . ALA D 2 51 ? -6.243 25.861 90.972 1.00 45.53 50 ALA D CA 1
ATOM 5326 C C . ALA D 2 51 ? -6.943 26.052 89.627 1.00 49.32 50 ALA D C 1
ATOM 5327 O O . ALA D 2 51 ? -8.159 25.911 89.507 1.00 54.58 50 ALA D O 1
ATOM 5329 N N . LEU D 2 52 ? -6.167 26.395 88.608 1.00 42.00 51 LEU D N 1
ATOM 5330 C CA . LEU D 2 52 ? -6.658 26.483 87.242 1.00 44.00 51 LEU D CA 1
ATOM 5331 C C . LEU D 2 52 ? -6.081 25.304 86.474 1.00 46.67 51 LEU D C 1
ATOM 5332 O O . LEU D 2 52 ? -4.857 25.159 86.387 1.00 48.36 51 LEU D O 1
ATOM 5337 N N . ASP D 2 53 ? -6.956 24.461 85.933 1.00 49.31 52 ASP D N 1
ATOM 5338 C CA . ASP D 2 53 ? -6.542 23.269 85.190 1.00 48.04 52 ASP D CA 1
ATOM 5339 C C . ASP D 2 53 ? -6.531 23.598 83.703 1.00 44.56 52 ASP D C 1
ATOM 5340 O O . ASP D 2 53 ? -7.573 23.587 83.042 1.00 43.77 52 ASP D O 1
ATOM 5345 N N . PHE D 2 54 ? -5.345 23.864 83.172 1.00 42.23 53 PHE D N 1
ATOM 5346 C CA . PHE D 2 54 ? -5.175 24.161 81.758 1.00 39.40 53 PHE D CA 1
ATOM 5347 C C . PHE D 2 54 ? -5.033 22.882 80.938 1.00 39.91 53 PHE D C 1
ATOM 5348 O O . PHE D 2 54 ? -4.508 21.871 81.407 1.00 41.96 53 PHE D O 1
ATOM 5356 N N . THR D 2 55 ? -5.539 22.931 79.707 1.00 40.04 54 THR D N 1
ATOM 5357 C CA . THR D 2 55 ? -5.388 21.878 78.711 1.00 41.13 54 THR D CA 1
ATOM 5358 C C . THR D 2 55 ? -4.774 22.453 77.435 1.00 38.27 54 THR D C 1
ATOM 5359 O O . THR D 2 55 ? -5.066 23.593 77.072 1.00 36.28 54 THR D O 1
ATOM 5363 N N . PRO D 2 56 ? -3.930 21.696 76.732 1.00 41.54 55 PRO D N 1
ATOM 5364 C CA . PRO D 2 56 ? -3.215 22.265 75.587 1.00 38.26 55 PRO D CA 1
ATOM 5365 C C . PRO D 2 56 ? -4.051 22.247 74.317 1.00 41.50 55 PRO D C 1
ATOM 5366 O O . PRO D 2 56 ? -4.936 21.405 74.128 1.00 41.56 55 PRO D O 1
ATOM 5370 N N . GLY D 2 57 ? -3.753 23.204 73.431 1.00 40.29 56 GLY D N 1
ATOM 5371 C CA . GLY D 2 57 ? -4.490 23.329 72.193 1.00 39.56 56 GLY D CA 1
ATOM 5372 C C . GLY D 2 57 ? -3.656 23.990 71.118 1.00 39.02 56 GLY D C 1
ATOM 5373 O O . GLY D 2 57 ? -2.502 24.362 71.333 1.00 41.31 56 GLY D O 1
ATOM 5374 N N . ARG D 2 58 ? -4.271 24.142 69.947 1.00 39.57 57 ARG D N 1
ATOM 5375 C CA . ARG D 2 58 ? -3.616 24.808 68.828 1.00 39.27 57 ARG D CA 1
ATOM 5376 C C . ARG D 2 58 ? -3.086 26.199 69.191 1.00 37.96 57 ARG D C 1
ATOM 5377 O O . ARG D 2 58 ? -2.090 26.650 68.607 1.00 39.47 57 ARG D O 1
ATOM 5385 N N . TYR D 2 59 ? -3.723 26.900 70.131 1.00 34.26 58 TYR D N 1
ATOM 5386 C CA . TYR D 2 59 ? -3.309 28.258 70.467 1.00 31.61 58 TYR D CA 1
ATOM 5387 C C . TYR D 2 59 ? -2.762 28.354 71.885 1.00 35.16 58 TYR D C 1
ATOM 5388 O O . TYR D 2 59 ? -2.804 29.421 72.500 1.00 37.64 58 TYR D O 1
ATOM 5397 N N . GLY D 2 60 ? -2.241 27.252 72.411 1.00 35.12 59 GLY D N 1
ATOM 5398 C CA . GLY D 2 60 ? -1.647 27.244 73.718 1.00 33.68 59 GLY D CA 1
ATOM 5399 C C . GLY D 2 60 ? -2.570 26.680 74.778 1.00 33.88 59 GLY D C 1
ATOM 5400 O O . GLY D 2 60 ? -3.701 26.264 74.503 1.00 32.85 59 GLY D O 1
ATOM 5401 N N . PRO D 2 61 ? -2.090 26.655 76.019 1.00 31.52 60 PRO D N 1
ATOM 5402 C CA . PRO D 2 61 ? -2.926 26.171 77.127 1.00 32.19 60 PRO D CA 1
ATOM 5403 C C . PRO D 2 61 ? -4.210 26.982 77.248 1.00 30.81 60 PRO D C 1
ATOM 5404 O O . PRO D 2 61 ? -4.226 28.196 77.033 1.00 27.33 60 PRO D O 1
ATOM 5408 N N . TYR D 2 62 ? -5.301 26.285 77.561 1.00 30.84 61 TYR D N 1
ATOM 5409 C CA . TYR D 2 62 ? -6.609 26.912 77.651 1.00 33.07 61 TYR D CA 1
ATOM 5410 C C . TYR D 2 62 ? -7.304 26.408 78.903 1.00 33.92 61 TYR D C 1
ATOM 5411 O O . TYR D 2 62 ? -7.350 25.199 79.141 1.00 38.13 61 TYR D O 1
ATOM 5420 N N . SER D 2 63 ? -7.842 27.323 79.704 1.00 35.98 62 SER D N 1
ATOM 5421 C CA . SER D 2 63 ? -8.476 26.956 80.969 1.00 38.30 62 SER D CA 1
ATOM 5422 C C . SER D 2 63 ? -9.938 27.380 80.941 1.00 38.62 62 SER D C 1
ATOM 5423 O O . SER D 2 63 ? -10.242 28.575 80.935 1.00 42.93 62 SER D O 1
ATOM 5426 N N . GLU D 2 64 ? -10.841 26.407 80.944 1.00 40.65 63 GLU D N 1
ATOM 5427 C CA . GLU D 2 64 ? -12.262 26.735 80.982 1.00 47.18 63 GLU D CA 1
ATOM 5428 C C . GLU D 2 64 ? -12.633 27.526 82.227 1.00 46.29 63 GLU D C 1
ATOM 5429 O O . GLU D 2 64 ? -13.616 28.273 82.210 1.00 48.90 63 GLU D O 1
ATOM 5435 N N . ARG D 2 65 ? -11.869 27.396 83.313 1.00 43.31 64 ARG D N 1
ATOM 5436 C CA . ARG D 2 65 ? -12.265 28.120 84.514 1.00 45.33 64 ARG D CA 1
ATOM 5437 C C . ARG D 2 65 ? -11.845 29.577 84.482 1.00 43.68 64 ARG D C 1
ATOM 5438 O O . ARG D 2 65 ? -12.530 30.413 85.072 1.00 44.61 64 ARG D O 1
ATOM 5446 N N . VAL D 2 66 ? -10.742 29.909 83.814 1.00 41.32 65 VAL D N 1
ATOM 5447 C CA . VAL D 2 66 ? -10.424 31.319 83.619 1.00 39.08 65 VAL D CA 1
ATOM 5448 C C . VAL D 2 66 ? -11.546 31.997 82.839 1.00 41.21 65 VAL D C 1
ATOM 5449 O O . VAL D 2 66 ? -11.952 33.120 83.158 1.00 41.66 65 VAL D O 1
ATOM 5453 N N . ARG D 2 67 ? -12.090 31.313 81.828 1.00 41.83 66 ARG D N 1
ATOM 5454 C CA . ARG D 2 67 ? -13.191 31.892 81.060 1.00 43.82 66 ARG D CA 1
ATOM 5455 C C . ARG D 2 67 ? -14.438 32.069 81.924 1.00 44.21 66 ARG D C 1
ATOM 5456 O O . ARG D 2 67 ? -15.077 33.129 81.896 1.00 43.06 66 ARG D O 1
ATOM 5464 N N . HIS D 2 68 ? -14.793 31.051 82.706 1.00 44.48 67 HIS D N 1
ATOM 5465 C CA . HIS D 2 68 ? -15.867 31.223 83.681 1.00 46.46 67 HIS D CA 1
ATOM 5466 C C . HIS D 2 68 ? -15.587 32.395 84.622 1.00 43.13 67 HIS D C 1
ATOM 5467 O O . HIS D 2 68 ? -16.487 33.195 84.902 1.00 44.29 67 HIS D O 1
ATOM 5474 N N . LEU D 2 69 ? -14.352 32.515 85.124 1.00 41.83 68 LEU D N 1
ATOM 5475 C CA . LEU D 2 69 ? -14.018 33.644 85.996 1.00 44.21 68 LEU D CA 1
ATOM 5476 C C . LEU D 2 69 ? -14.249 34.977 85.291 1.00 43.87 68 LEU D C 1
ATOM 5477 O O . LEU D 2 69 ? -14.795 35.918 85.883 1.00 38.87 68 LEU D O 1
ATOM 5482 N N . LEU D 2 70 ? -13.855 35.068 84.019 1.00 43.77 69 LEU D N 1
ATOM 5483 C CA . LEU D 2 70 ? -14.055 36.297 83.263 1.00 39.43 69 LEU D CA 1
ATOM 5484 C C . LEU D 2 70 ? -15.525 36.579 83.014 1.00 40.68 69 LEU D C 1
ATOM 5485 O O . LEU D 2 70 ? -15.929 37.744 82.985 1.00 42.09 69 LEU D O 1
ATOM 5490 N N . GLN D 2 71 ? -16.339 35.543 82.814 1.00 41.81 70 GLN D N 1
ATOM 5491 C CA . GLN D 2 71 ? -17.740 35.796 82.502 1.00 46.26 70 GLN D CA 1
ATOM 5492 C C . GLN D 2 71 ? -18.519 36.248 83.729 1.00 45.32 70 GLN D C 1
ATOM 5493 O O . GLN D 2 71 ? -19.496 36.993 83.598 1.00 47.28 70 GLN D O 1
ATOM 5499 N N . GLY D 2 72 ? -18.099 35.829 84.922 1.00 45.21 71 GLY D N 1
ATOM 5500 C CA . GLY D 2 72 ? -18.748 36.313 86.127 1.00 47.26 71 GLY D CA 1
ATOM 5501 C C . GLY D 2 72 ? -18.516 37.790 86.363 1.00 45.31 71 GLY D C 1
ATOM 5502 O O . GLY D 2 72 ? -19.351 38.463 86.975 1.00 47.46 71 GLY D O 1
ATOM 5503 N N . MET D 2 73 ? -17.391 38.314 85.873 1.00 44.28 72 MET D N 1
ATOM 5504 C CA . MET D 2 73 ? -17.003 39.705 86.074 1.00 44.84 72 MET D CA 1
ATOM 5505 C C . MET D 2 73 ? -17.557 40.634 85.002 1.00 46.49 72 MET D C 1
ATOM 5506 O O . MET D 2 73 ? -17.588 41.857 85.214 1.00 41.95 72 MET D O 1
ATOM 5511 N N . GLU D 2 74 ? -17.987 40.069 83.868 1.00 46.79 73 GLU D N 1
ATOM 5512 C CA . GLU D 2 74 ? -18.380 40.837 82.695 1.00 44.95 73 GLU D CA 1
ATOM 5513 C C . GLU D 2 74 ? -19.454 41.851 83.047 1.00 48.37 73 GLU D C 1
ATOM 5514 O O . GLU D 2 74 ? -20.406 41.543 83.772 1.00 49.40 73 GLU D O 1
ATOM 5520 N N . GLY D 2 75 ? -19.287 43.067 82.523 1.00 45.71 74 GLY D N 1
ATOM 5521 C CA . GLY D 2 75 ? -20.217 44.145 82.755 1.00 45.50 74 GLY D CA 1
ATOM 5522 C C . GLY D 2 75 ? -20.036 44.850 84.075 1.00 50.04 74 GLY D C 1
ATOM 5523 O O . GLY D 2 75 ? -20.603 45.934 84.260 1.00 52.84 74 GLY D O 1
ATOM 5524 N N . ALA D 2 76 ? -19.279 44.260 85.006 1.00 44.07 75 ALA D N 1
ATOM 5525 C CA . ALA D 2 76 ? -18.993 44.872 86.300 1.00 43.62 75 ALA D CA 1
ATOM 5526 C C . ALA D 2 76 ? -17.537 45.319 86.363 1.00 44.28 75 ALA D C 1
ATOM 5527 O O . ALA D 2 76 ? -17.265 46.519 86.310 1.00 46.25 75 ALA D O 1
ATOM 5529 N N . PHE D 2 77 ? -16.583 44.389 86.461 1.00 40.80 76 PHE D N 1
ATOM 5530 C CA . PHE D 2 77 ? -15.171 44.756 86.477 1.00 39.14 76 PHE D CA 1
ATOM 5531 C C . PHE D 2 77 ? -14.510 44.672 85.109 1.00 40.37 76 PHE D C 1
ATOM 5532 O O . PHE D 2 77 ? -13.524 45.378 84.872 1.00 40.42 76 PHE D O 1
ATOM 5540 N N . THR D 2 78 ? -14.997 43.798 84.226 1.00 38.96 77 THR D N 1
ATOM 5541 C CA . THR D 2 78 ? -1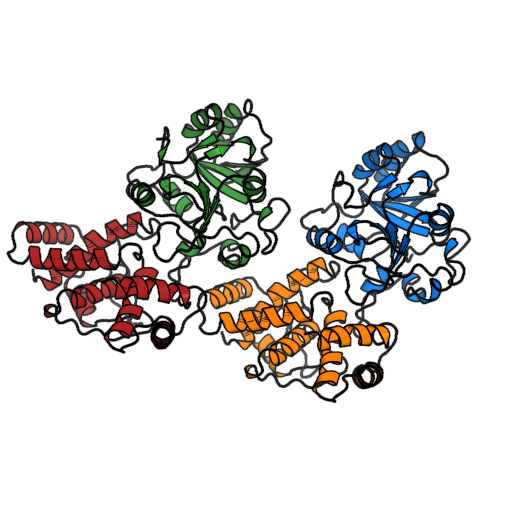4.454 43.632 82.884 1.00 39.15 77 THR D CA 1
ATOM 5542 C C . THR D 2 78 ? -15.581 43.745 81.870 1.00 40.51 77 THR D C 1
ATOM 5543 O O . THR D 2 78 ? -16.770 43.681 82.205 1.00 44.11 77 THR D O 1
ATOM 5547 N N . VAL D 2 79 ? -15.198 43.939 80.616 1.00 37.98 78 VAL D N 1
ATOM 5548 C CA . VAL D 2 79 ? -16.169 43.982 79.533 1.00 41.35 78 VAL D CA 1
ATOM 5549 C C . VAL D 2 79 ? -15.442 43.617 78.247 1.00 39.88 78 VAL D C 1
ATOM 5550 O O . VAL D 2 79 ? -14.266 43.957 78.065 1.00 39.78 78 VAL D O 1
ATOM 5554 N N . GLY D 2 80 ? -16.136 42.877 77.375 1.00 39.53 79 GLY D N 1
ATOM 5555 C CA . GLY D 2 80 ? -15.572 42.432 76.114 1.00 37.77 79 GLY D CA 1
ATOM 5556 C C . GLY D 2 80 ? -15.837 40.978 75.772 1.00 40.72 79 GLY D C 1
ATOM 5557 O O . GLY D 2 80 ? -15.737 40.587 74.604 1.00 43.26 79 GLY D O 1
ATOM 5558 N N . LEU D 2 81 ? -16.189 40.164 76.773 1.00 44.46 80 LEU D N 1
ATOM 5559 C CA . LEU D 2 81 ? -16.269 38.717 76.560 1.00 48.36 80 LEU D CA 1
ATOM 5560 C C . LEU D 2 81 ? -17.455 38.336 75.678 1.00 49.90 80 LEU D C 1
ATOM 5561 O O . LEU D 2 81 ? -17.324 37.500 74.772 1.00 55.24 80 LEU D O 1
ATOM 5566 N N . GLY D 2 82 ? -18.625 38.917 75.937 1.00 51.22 81 GLY D N 1
ATOM 5567 C CA . GLY D 2 82 ? -19.722 38.765 75.001 1.00 56.51 81 GLY D CA 1
ATOM 5568 C C . GLY D 2 82 ? -20.358 37.393 74.940 1.00 64.06 81 GLY D C 1
ATOM 5569 O O . GLY D 2 82 ? -19.767 36.394 75.358 1.00 65.23 81 GLY D O 1
ATOM 5570 N N . ASP D 2 83 ? -21.572 37.347 74.412 1.00 61.52 82 ASP D N 1
ATOM 5571 C CA . ASP D 2 83 ? -22.413 36.160 74.427 1.00 64.23 82 ASP D CA 1
ATOM 5572 C C . ASP D 2 83 ? -22.575 35.664 72.998 1.00 65.67 82 ASP D C 1
ATOM 5573 O O . ASP D 2 83 ? -23.164 36.359 72.162 1.00 68.48 82 ASP D O 1
ATOM 5578 N N . GLY D 2 84 ? -22.025 34.487 72.714 1.00 72.32 83 GLY D N 1
ATOM 5579 C CA . GLY D 2 84 ? -22.146 33.908 71.387 1.00 75.95 83 GLY D CA 1
ATOM 5580 C C . GLY D 2 84 ? -21.815 32.431 71.395 1.00 78.70 83 GLY D C 1
ATOM 5581 O O . GLY D 2 84 ? -21.583 31.827 72.444 1.00 77.97 83 GLY D O 1
ATOM 5582 N N . THR D 2 85 ? -21.798 31.852 70.199 1.00 82.24 84 THR D N 1
ATOM 5583 C CA . THR D 2 85 ? -21.382 30.462 70.029 1.00 85.37 84 THR D CA 1
ATOM 5584 C C . THR D 2 85 ? -19.902 30.407 69.691 1.00 85.08 84 THR D C 1
ATOM 5585 O O . THR D 2 85 ? -19.513 30.649 68.545 1.00 86.49 84 THR D O 1
ATOM 5589 N N . ARG D 2 87 ? -17.043 29.906 67.505 1.00 88.22 86 ARG D N 1
ATOM 5590 C CA . ARG D 2 87 ? -16.732 28.627 68.134 1.00 84.04 86 ARG D CA 1
ATOM 5591 C C . ARG D 2 87 ? -16.866 28.777 69.634 1.00 80.69 86 ARG D C 1
ATOM 5592 O O . ARG D 2 87 ? -17.136 29.873 70.126 1.00 80.82 86 ARG D O 1
ATOM 5600 N N . VAL D 2 88 ? -16.645 27.681 70.366 1.00 81.20 87 VAL D N 1
ATOM 5601 C CA . VAL D 2 88 ? -16.476 27.786 71.811 1.00 80.75 87 VAL D CA 1
ATOM 5602 C C . VAL D 2 88 ? -15.257 28.641 72.147 1.00 75.56 87 VAL D C 1
ATOM 5603 O O . VAL D 2 88 ? -15.169 29.195 73.252 1.00 77.55 87 VAL D O 1
ATOM 5607 N N . LEU D 2 89 ? -14.335 28.811 71.194 1.00 77.03 88 LEU D N 1
ATOM 5608 C CA . LEU D 2 89 ? -13.081 29.534 71.405 1.00 76.14 88 LEU D CA 1
ATOM 5609 C C . LEU D 2 89 ? -13.041 30.885 70.686 1.00 72.75 88 LEU D C 1
ATOM 5610 O O . LEU D 2 89 ? -12.028 31.259 70.091 1.00 71.50 88 LEU D O 1
ATOM 5615 N N . ALA D 2 90 ? -14.136 31.637 70.729 1.00 72.84 89 ALA D N 1
ATOM 5616 C CA . ALA D 2 90 ? -14.103 33.003 70.228 1.00 65.81 89 ALA D CA 1
ATOM 5617 C C . ALA D 2 90 ? -13.212 33.860 71.124 1.00 60.19 89 ALA D C 1
ATOM 5618 O O . ALA D 2 90 ? -13.198 33.713 72.351 1.00 58.62 89 ALA D O 1
ATOM 5620 N N . ASN D 2 91 ? -12.464 34.763 70.498 1.00 57.11 90 ASN D N 1
ATOM 5621 C CA . ASN D 2 91 ? -11.357 35.478 71.126 1.00 50.03 90 ASN D CA 1
ATOM 5622 C C . ASN D 2 91 ? -11.642 36.982 71.058 1.00 47.99 90 ASN D C 1
ATOM 5623 O O . ASN D 2 91 ? -11.053 37.709 70.268 1.00 49.18 90 ASN D O 1
ATOM 5628 N N . GLN D 2 92 ? -12.517 37.427 71.843 1.00 47.20 91 GLN D N 1
ATOM 5629 C CA . GLN D 2 92 ? -12.832 38.852 71.837 1.00 45.67 91 GLN D CA 1
ATOM 5630 C C . GLN D 2 92 ? -11.912 39.631 72.788 1.00 42.03 91 GLN D C 1
ATOM 5631 O O . GLN D 2 92 ? -11.360 39.064 73.739 1.00 40.58 91 GLN D O 1
ATOM 5637 N N . PRO D 2 93 ? -11.686 40.928 72.566 1.00 41.26 92 PRO D N 1
ATOM 5638 C CA . PRO D 2 93 ? -10.786 41.674 73.454 1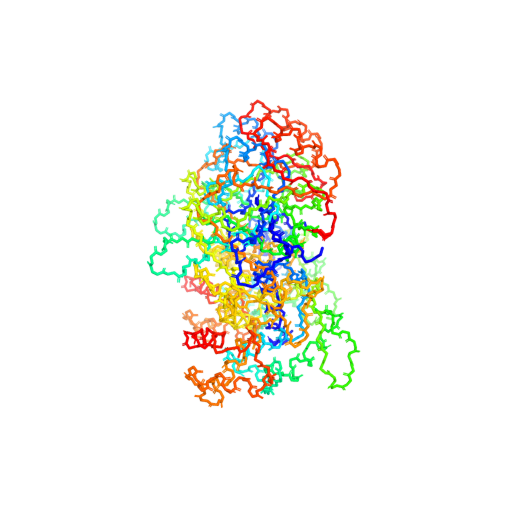.00 37.89 92 PRO D CA 1
ATOM 5639 C C . PRO D 2 93 ? -11.506 42.131 74.711 1.00 37.79 92 PRO D C 1
ATOM 5640 O O . PRO D 2 93 ? -12.627 42.640 74.663 1.00 38.18 92 PRO D O 1
ATOM 5644 N N . ILE D 2 94 ? -10.855 41.951 75.854 1.00 34.99 93 ILE D N 1
ATOM 5645 C CA . ILE D 2 94 ? -11.442 42.277 77.153 1.00 34.34 93 ILE D CA 1
ATOM 5646 C C . ILE D 2 94 ? -10.731 43.484 77.743 1.00 33.41 93 ILE D C 1
ATOM 5647 O O . ILE D 2 94 ? -9.499 43.597 77.662 1.00 33.18 93 ILE D O 1
ATOM 5652 N N . SER D 2 95 ? -11.519 44.389 78.317 1.00 34.98 94 SER D N 1
ATOM 5653 C CA . SER D 2 95 ? -11.062 45.646 78.890 1.00 36.47 94 SER D CA 1
ATOM 5654 C C . SER D 2 95 ? -11.541 45.754 80.333 1.00 36.23 94 SER D C 1
ATOM 5655 O O . SER D 2 95 ? -12.610 45.248 80.686 1.00 34.07 94 SER D O 1
ATOM 5658 N N . LEU D 2 96 ? -10.753 46.447 81.158 1.00 35.48 95 LEU D N 1
ATOM 5659 C CA . LEU D 2 96 ? -11.203 46.838 82.487 1.00 39.89 95 LEU D CA 1
ATOM 5660 C C . LEU D 2 96 ? -12.204 47.972 82.368 1.00 39.69 95 LEU D C 1
ATOM 5661 O O . LEU D 2 96 ? -12.155 48.761 81.423 1.00 44.53 95 LEU D O 1
ATOM 5666 N N . THR D 2 97 ? -13.115 48.050 83.328 1.00 37.71 96 THR D N 1
ATOM 5667 C CA . THR D 2 97 ? -14.003 49.195 83.416 1.00 40.68 96 THR D CA 1
ATOM 5668 C C . THR D 2 97 ? -13.431 50.216 84.395 1.00 40.56 96 THR D C 1
ATOM 5669 O O . THR D 2 97 ? -12.330 50.064 84.930 1.00 42.69 96 THR D O 1
ATOM 5673 N N . THR D 2 98 ? -14.185 51.279 84.643 1.00 45.52 97 THR D N 1
ATOM 5674 C CA . THR D 2 98 ? -13.821 52.187 85.720 1.00 45.46 97 THR D CA 1
ATOM 5675 C C . THR D 2 98 ? -14.003 51.513 87.074 1.00 45.01 97 THR D C 1
ATOM 5676 O O . THR D 2 98 ? -13.190 51.710 87.988 1.00 41.64 97 THR D O 1
ATOM 5680 N N . LYS D 2 99 ? -15.075 50.722 87.222 1.00 43.36 98 LYS D N 1
ATOM 5681 C CA . LYS D 2 99 ? -15.307 50.027 88.482 1.00 43.59 98 LYS D CA 1
ATOM 5682 C C . LYS D 2 99 ? -14.276 48.938 88.699 1.00 43.10 98 LYS D C 1
ATOM 5683 O O . LYS D 2 99 ? -13.946 48.625 89.845 1.00 40.57 98 LYS D O 1
ATOM 5689 N N . GLY D 2 100 ? -13.760 48.354 87.617 1.00 40.56 99 GLY D N 1
ATOM 5690 C CA . GLY D 2 100 ? -12.714 47.360 87.758 1.00 40.32 99 GLY D CA 1
ATOM 5691 C C . GLY D 2 100 ? -11.393 47.980 88.161 1.00 39.91 99 GLY D C 1
ATOM 5692 O O . GLY D 2 100 ? -10.685 47.456 89.023 1.00 36.71 99 GLY D O 1
ATOM 5693 N N . THR D 2 101 ? -11.046 49.110 87.552 1.00 40.72 100 THR D N 1
ATOM 5694 C CA . THR D 2 101 ? -9.807 49.777 87.921 1.00 39.45 100 THR D CA 1
ATOM 5695 C C . THR D 2 101 ? -9.859 50.247 89.371 1.00 41.47 100 THR D C 1
ATOM 5696 O O . THR D 2 101 ? -8.913 50.022 90.135 1.00 36.95 100 THR D O 1
ATOM 5700 N N . ASP D 2 102 ? -10.979 50.870 89.780 1.00 39.74 101 ASP D N 1
ATOM 5701 C CA . ASP D 2 102 ? -11.123 51.307 91.170 1.00 41.83 101 ASP D CA 1
ATOM 5702 C C . ASP D 2 102 ? -11.062 50.138 92.143 1.00 42.31 101 ASP D C 1
ATOM 5703 O O . ASP D 2 102 ? -10.577 50.295 93.268 1.00 48.23 101 ASP D O 1
ATOM 5708 N N . ALA D 2 103 ? -11.559 48.969 91.739 1.00 39.69 102 ALA D N 1
ATOM 5709 C CA . ALA D 2 103 ? -11.660 47.830 92.642 1.00 39.54 102 ALA D CA 1
ATOM 5710 C C . ALA D 2 103 ? -10.315 47.155 92.861 1.00 38.56 102 ALA D C 1
ATOM 5711 O O . ALA D 2 103 ? -10.012 46.738 93.984 1.00 38.71 102 ALA D O 1
ATOM 5713 N N . ILE D 2 104 ? -9.508 47.000 91.808 1.00 33.75 103 ILE D N 1
ATOM 5714 C CA . ILE D 2 104 ? -8.204 46.376 92.014 1.00 35.81 103 ILE D CA 1
ATOM 5715 C C . ILE D 2 104 ? -7.277 47.336 92.749 1.00 35.00 103 ILE D C 1
ATOM 5716 O O . ILE D 2 104 ? -6.433 46.905 93.541 1.00 34.30 103 ILE D O 1
ATOM 5721 N N . THR D 2 105 ? -7.445 48.643 92.539 1.00 34.97 104 THR D N 1
ATOM 5722 C CA . THR D 2 105 ? -6.620 49.622 93.239 1.00 39.20 104 THR D CA 1
ATOM 5723 C C . THR D 2 105 ? -6.885 49.600 94.742 1.00 38.16 104 THR D C 1
ATOM 5724 O O . THR D 2 105 ? -5.949 49.507 95.546 1.00 36.81 104 THR D O 1
ATOM 5728 N N . ASP D 2 106 ? -8.160 49.694 95.138 1.00 39.19 105 ASP D N 1
ATOM 5729 C CA . ASP D 2 106 ? -8.511 49.592 96.552 1.00 41.21 105 ASP D CA 1
ATOM 5730 C C . ASP D 2 106 ? -8.042 48.273 97.152 1.00 39.28 105 ASP D C 1
ATOM 5731 O O . ASP D 2 106 ? -7.588 48.228 98.304 1.00 40.36 105 ASP D O 1
ATOM 5736 N N . TYR D 2 107 ? -8.132 47.191 96.381 1.00 36.72 106 TYR D N 1
ATOM 5737 C CA . TYR D 2 107 ? -7.809 45.874 96.909 1.00 35.28 106 TYR D CA 1
ATOM 5738 C C . TYR D 2 107 ? -6.326 45.758 97.228 1.00 34.57 106 TYR D C 1
ATOM 5739 O O . TYR D 2 107 ? -5.953 45.279 98.306 1.00 34.08 106 TYR D O 1
ATOM 5748 N N . LEU D 2 108 ? -5.461 46.192 96.303 1.00 32.16 107 LEU D N 1
ATOM 5749 C CA . LEU D 2 108 ? -4.022 46.134 96.539 1.00 33.22 107 LEU D CA 1
ATOM 5750 C C . LEU D 2 108 ? -3.580 47.082 97.634 1.00 33.79 107 LEU D C 1
ATOM 5751 O O . LEU D 2 108 ? -2.504 46.893 98.204 1.00 37.04 107 LEU D O 1
ATOM 5756 N N . ALA D 2 109 ? -4.380 48.096 97.939 1.00 36.18 108 ALA D N 1
ATOM 5757 C CA . ALA D 2 109 ? -3.990 49.050 98.965 1.00 39.14 108 ALA D CA 1
ATOM 5758 C C . ALA D 2 109 ? -4.181 48.482 100.362 1.00 40.47 108 ALA D C 1
ATOM 5759 O O . ALA D 2 109 ? -3.420 48.828 101.268 1.00 42.09 108 ALA D O 1
ATOM 5761 N N . THR D 2 110 ? -5.151 47.578 100.540 1.00 40.05 109 THR D N 1
ATOM 5762 C CA . THR D 2 110 ? -5.660 47.180 101.852 1.00 42.25 109 THR D CA 1
ATOM 5763 C C . THR D 2 110 ? -5.563 45.682 102.114 1.00 40.18 109 THR D C 1
ATOM 5764 O O . THR D 2 110 ? -5.160 45.273 103.215 1.00 41.08 109 THR D O 1
ATOM 5768 N N . ASP D 2 111 ? -5.941 44.853 101.144 1.00 37.81 110 ASP D N 1
ATOM 5769 C CA . ASP D 2 111 ? -6.213 43.447 101.415 1.00 36.92 110 ASP D CA 1
ATOM 5770 C C . ASP D 2 111 ? -4.940 42.681 101.740 1.00 34.96 110 ASP D C 1
ATOM 5771 O O . ASP D 2 111 ? -3.871 42.956 101.190 1.00 33.19 110 ASP D O 1
ATOM 5776 N N . ALA D 2 112 ? -5.076 41.712 102.655 1.00 35.65 111 ALA D N 1
ATOM 5777 C CA . ALA D 2 112 ? -3.920 40.968 103.163 1.00 34.36 111 ALA D CA 1
ATOM 5778 C C . ALA D 2 112 ? -3.290 40.058 102.124 1.00 31.33 111 ALA D C 1
ATOM 5779 O O . ALA D 2 112 ? -2.153 39.623 102.325 1.00 30.13 111 ALA D O 1
ATOM 5781 N N . ALA D 2 113 ? -3.995 39.739 101.039 1.00 32.26 112 ALA D N 1
ATOM 5782 C CA . ALA D 2 113 ? -3.431 38.912 99.974 1.00 30.04 112 ALA D CA 1
ATOM 5783 C C . ALA D 2 113 ? -2.848 39.731 98.824 1.00 31.00 112 ALA D C 1
ATOM 5784 O O . ALA D 2 113 ? -2.495 39.153 97.793 1.00 28.13 112 ALA D O 1
ATOM 5786 N N . ALA D 2 114 ? -2.716 41.057 98.980 1.00 33.05 113 ALA D N 1
ATOM 5787 C CA . ALA D 2 114 ? -2.280 41.894 97.860 1.00 31.80 113 ALA D CA 1
ATOM 5788 C C . ALA D 2 114 ? -0.856 41.561 97.423 1.00 32.26 113 ALA D C 1
ATOM 5789 O O . ALA D 2 114 ? -0.539 41.614 96.226 1.00 30.85 113 ALA D O 1
ATOM 5791 N N . ASP D 2 115 ? 0.014 41.228 98.380 1.00 34.51 114 ASP D N 1
ATOM 5792 C CA . ASP D 2 115 ? 1.392 40.850 9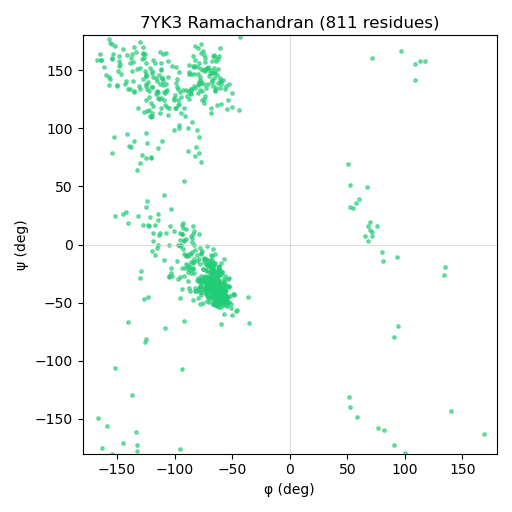8.070 1.00 35.56 114 ASP D CA 1
ATOM 5793 C C . ASP D 2 115 ? 1.457 39.513 97.320 1.00 34.33 114 ASP D C 1
ATOM 5794 O O . ASP D 2 115 ? 2.319 39.325 96.454 1.00 34.02 114 ASP D O 1
ATOM 5799 N N . ARG D 2 116 ? 0.576 38.567 97.657 1.00 33.99 115 ARG D N 1
ATOM 5800 C CA . ARG D 2 116 ? 0.472 37.328 96.889 1.00 33.01 115 ARG D CA 1
ATOM 5801 C C . ARG D 2 116 ? 0.079 37.616 95.445 1.00 33.81 115 ARG D C 1
ATOM 5802 O O . ARG D 2 116 ? 0.647 37.052 94.499 1.00 31.01 115 ARG D O 1
ATOM 5810 N N . VAL D 2 117 ? -0.903 38.495 95.261 1.00 30.27 116 VAL D N 1
ATOM 5811 C CA . VAL D 2 117 ? -1.361 38.846 93.923 1.00 31.03 116 VAL D CA 1
ATOM 5812 C C . VAL D 2 117 ? -0.249 39.539 93.146 1.00 30.29 116 VAL D C 1
ATOM 5813 O O . VAL D 2 117 ? 0.033 39.197 91.992 1.00 29.93 116 VAL D O 1
ATOM 5817 N N . SER D 2 118 ? 0.402 40.522 93.768 1.00 28.63 117 SER D N 1
ATOM 5818 C CA . SER D 2 118 ? 1.456 41.261 93.079 1.00 31.24 117 SER D CA 1
ATOM 5819 C C . SER D 2 118 ? 2.675 40.390 92.799 1.00 30.90 117 SER D C 1
ATOM 5820 O O . SER D 2 118 ? 3.310 40.548 91.750 1.00 33.45 117 SER D O 1
ATOM 5823 N N . ALA D 2 119 ? 3.000 39.450 93.690 1.00 30.75 118 ALA D N 1
ATOM 5824 C CA . ALA D 2 119 ? 4.114 38.536 93.424 1.00 33.05 118 ALA D CA 1
ATOM 5825 C C . ALA D 2 119 ? 3.843 37.650 92.207 1.00 31.61 118 ALA D C 1
ATOM 5826 O O . ALA D 2 119 ? 4.717 37.475 91.347 1.00 29.92 118 ALA D O 1
ATOM 5828 N N . ALA D 2 120 ? 2.645 37.055 92.133 1.00 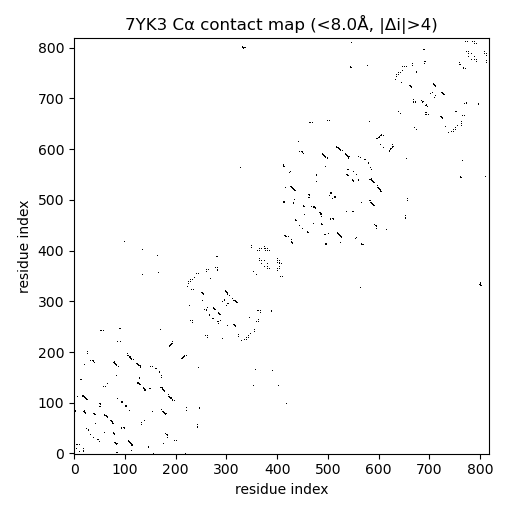30.91 119 ALA D N 1
ATOM 5829 C CA . ALA D 2 120 ? 2.284 36.259 90.962 1.00 30.00 119 ALA D CA 1
ATOM 5830 C C . ALA D 2 120 ? 2.370 37.088 89.684 1.00 29.93 119 ALA D C 1
ATOM 5831 O O . ALA D 2 120 ? 2.914 36.628 88.671 1.00 28.17 119 ALA D O 1
ATOM 5833 N N . VAL D 2 121 ? 1.838 38.286 89.725 1.00 28.36 120 VAL D N 1
ATOM 5834 C CA . VAL D 2 121 ? 1.878 39.151 88.587 1.00 30.17 120 VAL D CA 1
ATOM 5835 C C . VAL D 2 121 ? 3.291 39.542 88.228 1.00 29.30 120 VAL D C 1
ATOM 5836 O O . VAL D 2 121 ? 3.633 39.508 87.087 1.00 28.67 120 VAL D O 1
ATOM 5840 N N . ASP D 2 122 ? 4.117 39.834 89.218 1.00 29.73 121 ASP D N 1
ATOM 5841 C CA . ASP D 2 122 ? 5.504 40.192 88.965 1.00 31.48 121 ASP D CA 1
ATOM 5842 C C . ASP D 2 122 ? 6.249 39.038 88.292 1.00 34.22 121 ASP D C 1
ATOM 5843 O O . ASP D 2 122 ? 6.993 39.250 87.378 1.00 32.76 121 ASP D O 1
ATOM 5848 N N . THR D 2 123 ? 6.020 37.826 88.752 1.00 31.95 122 THR D N 1
ATOM 5849 C CA . THR D 2 123 ? 6.641 36.670 88.164 1.00 32.37 122 THR D CA 1
ATOM 5850 C C . THR D 2 123 ? 6.181 36.477 86.706 1.00 34.12 122 THR D C 1
ATOM 5851 O O . THR D 2 123 ? 6.936 36.068 85.882 1.00 35.49 122 THR D O 1
ATOM 5855 N N . VAL D 2 124 ? 4.918 36.737 86.441 1.00 28.07 123 VAL D N 1
ATOM 5856 C CA . VAL D 2 124 ? 4.430 36.570 85.083 1.00 30.41 123 VAL D CA 1
ATOM 5857 C C . VAL D 2 124 ? 5.073 37.598 84.162 1.00 31.18 123 VAL D C 1
ATOM 5858 O O . VAL D 2 124 ? 5.604 37.251 83.100 1.00 32.54 123 VAL D O 1
ATOM 5862 N N . LEU D 2 125 ? 5.023 38.877 84.547 1.00 24.99 124 LEU D N 1
ATOM 5863 C CA . LEU D 2 125 ? 5.586 39.913 83.696 1.00 29.66 124 LEU D CA 1
ATOM 5864 C C . LEU D 2 125 ? 7.085 39.711 83.500 1.00 32.58 124 LEU D C 1
ATOM 5865 O O . LEU D 2 125 ? 7.604 40.004 82.418 1.00 31.70 124 LEU D O 1
ATOM 5870 N N . ARG D 2 126 ? 7.783 39.163 84.502 1.00 30.10 125 ARG D N 1
ATOM 5871 C CA . ARG D 2 126 ? 9.202 38.842 84.338 1.00 32.53 125 ARG D CA 1
ATOM 5872 C C . ARG D 2 126 ? 9.431 37.791 83.248 1.00 35.16 125 ARG D C 1
ATOM 5873 O O . ARG D 2 126 ? 10.287 37.970 82.370 1.00 37.48 125 ARG D O 1
ATOM 5881 N N . VAL D 2 127 ? 8.690 36.679 83.283 1.00 33.06 126 VAL D N 1
ATOM 5882 C CA . VAL D 2 127 ? 8.999 35.611 82.333 1.00 33.98 126 VAL D CA 1
ATOM 5883 C C . VAL D 2 127 ? 8.606 36.012 80.917 1.00 31.31 126 VAL D C 1
ATOM 5884 O O . VAL D 2 127 ? 9.236 35.574 79.951 1.00 34.36 126 VAL D O 1
ATOM 5888 N N . ILE D 2 128 ? 7.585 36.861 80.755 1.00 30.98 127 ILE D N 1
ATOM 5889 C CA . ILE D 2 128 ? 7.107 37.193 79.417 1.00 31.40 127 ILE D CA 1
ATOM 5890 C C . ILE D 2 128 ? 7.710 38.467 78.858 1.00 30.04 127 ILE D C 1
ATOM 5891 O O . ILE D 2 128 ? 7.328 38.870 77.750 1.00 29.36 127 ILE D O 1
ATOM 5896 N N . GLU D 2 129 ? 8.642 39.103 79.565 1.00 28.98 128 GLU D N 1
ATOM 5897 C CA . GLU D 2 129 ? 9.210 40.362 79.090 1.00 32.30 128 GLU D CA 1
ATOM 5898 C C . GLU D 2 129 ? 9.898 40.175 77.745 1.00 30.07 128 GLU D C 1
ATOM 5899 O O . GLU D 2 129 ? 10.637 39.213 77.540 1.00 30.78 128 GLU D O 1
ATOM 5905 N N . GLY D 2 130 ? 9.643 41.093 76.818 1.00 30.62 129 GLY D N 1
ATOM 5906 C CA . GLY D 2 130 ? 10.101 40.936 75.451 1.00 29.04 129 GLY D CA 1
ATOM 5907 C C . GLY D 2 130 ? 9.252 40.027 74.607 1.00 25.24 129 GLY D C 1
ATOM 5908 O O . GLY D 2 130 ? 9.486 39.930 73.399 1.00 26.09 129 GLY D O 1
ATOM 5909 N N . PHE D 2 131 ? 8.266 39.359 75.197 1.00 25.28 130 PHE D N 1
ATOM 5910 C CA . PHE D 2 131 ? 7.388 38.442 74.487 1.00 24.41 130 PHE D CA 1
ATOM 5911 C C . PHE D 2 131 ? 5.943 38.905 74.512 1.00 27.24 130 PHE D C 1
ATOM 5912 O O . PHE D 2 131 ? 5.040 38.103 74.255 1.00 25.90 130 PHE D O 1
ATOM 5920 N N . GLU D 2 132 ? 5.702 40.172 74.836 1.00 27.50 131 GLU D N 1
ATOM 5921 C CA . GLU D 2 132 ? 4.335 40.643 74.971 1.00 27.48 131 GLU D CA 1
ATOM 5922 C C . GLU D 2 132 ? 3.669 40.728 73.607 1.00 27.33 131 GLU D C 1
ATOM 5923 O O . GLU D 2 132 ? 4.312 40.987 72.584 1.00 30.59 131 GLU D O 1
ATOM 5929 N N . GLY D 2 133 ? 2.361 40.545 73.606 1.00 27.48 132 GLY D N 1
ATOM 5930 C CA . GLY D 2 133 ? 1.606 40.547 72.382 1.00 27.06 132 GLY D CA 1
ATOM 5931 C C . GLY D 2 133 ? 1.058 39.161 72.145 1.00 27.11 132 GLY D C 1
ATOM 5932 O O . GLY D 2 133 ? 1.569 38.171 72.682 1.00 24.71 132 GLY D O 1
ATOM 5933 N N . PRO D 2 134 ? -0.004 39.064 71.341 1.00 29.58 133 PRO D N 1
ATOM 5934 C CA . PRO D 2 134 ? -0.684 37.764 71.177 1.00 28.68 133 PRO D CA 1
ATOM 5935 C C . PRO D 2 134 ? 0.224 36.650 70.687 1.00 27.20 133 PRO D C 1
ATOM 5936 O O . PRO D 2 134 ? 0.012 35.490 71.049 1.00 28.19 133 PRO D O 1
ATOM 5940 N N . TYR D 2 135 ? 1.241 36.954 69.891 1.00 23.55 134 TYR D N 1
ATOM 5941 C CA . TYR D 2 135 ? 2.101 35.884 69.397 1.00 23.07 134 TYR D CA 1
ATOM 5942 C C . TYR D 2 135 ? 3.116 35.451 70.443 1.00 24.01 134 TYR D C 1
ATOM 5943 O O . TYR D 2 135 ? 3.340 34.255 70.657 1.00 21.79 134 TYR D O 1
ATOM 5952 N N . GLY D 2 136 ? 3.770 36.415 71.086 1.00 24.12 135 GLY D N 1
ATOM 5953 C CA . GLY D 2 136 ? 4.820 36.059 72.017 1.00 24.19 135 GLY D CA 1
ATOM 5954 C C . GLY D 2 136 ? 4.333 35.211 73.178 1.00 22.05 135 GLY D C 1
ATOM 5955 O O . GLY D 2 136 ? 5.020 34.279 73.600 1.00 19.19 135 GLY D O 1
ATOM 5956 N N . VAL D 2 137 ? 3.158 35.534 73.729 1.00 22.79 136 VAL D N 1
ATOM 5957 C CA . VAL D 2 137 ? 2.732 34.791 74.912 1.00 25.33 136 VAL D CA 1
ATOM 5958 C C . VAL D 2 137 ? 2.203 33.415 74.525 1.00 23.07 136 VAL D C 1
ATOM 5959 O O . VAL D 2 137 ? 2.372 32.450 75.272 1.00 23.61 136 VAL D O 1
ATOM 5963 N N . GLU D 2 138 ? 1.575 33.293 73.362 1.00 24.91 137 GLU D N 1
ATOM 5964 C CA . GLU D 2 138 ? 1.229 31.976 72.846 1.00 28.69 137 GLU D CA 1
ATOM 5965 C C . GLU D 2 138 ? 2.485 31.136 72.633 1.00 24.92 137 GLU D C 1
ATOM 5966 O O . GLU D 2 138 ? 2.560 29.984 73.072 1.00 27.17 137 GLU D O 1
ATOM 5972 N N . LEU D 2 139 ? 3.496 31.709 71.981 1.00 24.70 138 LEU D N 1
ATOM 5973 C CA . LEU D 2 139 ? 4.747 30.982 71.767 1.00 22.20 138 LEU D CA 1
ATOM 5974 C C . LEU D 2 139 ? 5.390 30.581 73.090 1.00 24.30 138 LEU D C 1
ATOM 5975 O O . LEU D 2 139 ? 5.918 29.472 73.221 1.00 23.86 138 LEU D O 1
ATOM 5980 N N . LEU D 2 140 ? 5.338 31.458 74.098 1.00 25.18 139 LEU D N 1
ATOM 5981 C CA . LEU D 2 140 ? 5.993 31.139 75.366 1.00 24.25 139 LEU D CA 1
ATOM 5982 C C . LEU D 2 140 ? 5.218 30.083 76.133 1.00 23.94 139 LEU D C 1
ATOM 5983 O O . LEU D 2 140 ? 5.815 29.179 76.720 1.00 24.55 139 LEU D O 1
ATOM 5988 N N . ALA D 2 141 ? 3.886 30.185 76.160 1.00 26.89 140 ALA D N 1
ATOM 5989 C CA . ALA D 2 141 ? 3.092 29.218 76.926 1.00 28.50 140 ALA D CA 1
ATOM 5990 C C . ALA D 2 141 ? 3.164 27.822 76.318 1.00 27.25 140 ALA D C 1
ATOM 5991 O O . ALA D 2 141 ? 3.294 26.833 77.048 1.00 27.38 140 ALA D O 1
ATOM 5993 N N . SER D 2 142 ? 3.079 27.723 74.983 1.00 26.27 141 SER D N 1
ATOM 5994 C CA . SER D 2 142 ? 3.190 26.428 74.311 1.00 26.56 141 SER D CA 1
ATOM 5995 C C . SER D 2 142 ? 4.534 25.759 74.576 1.00 28.16 141 SER D C 1
ATOM 5996 O O . SER D 2 142 ? 4.599 24.539 74.773 1.00 27.84 141 SER D O 1
ATOM 5999 N N . THR D 2 143 ? 5.623 26.533 74.557 1.00 27.24 142 THR D N 1
ATOM 6000 C CA . THR D 2 143 ? 6.935 25.952 74.816 1.00 24.89 142 THR D CA 1
ATOM 6001 C C . THR D 2 143 ? 7.067 25.559 76.279 1.00 29.81 142 THR D C 1
ATOM 6002 O O . THR D 2 143 ? 7.687 24.536 76.602 1.00 29.21 142 THR D O 1
ATOM 6006 N N . HIS D 2 144 ? 6.463 26.342 77.179 1.00 26.55 143 HIS D N 1
ATOM 6007 C CA . HIS D 2 144 ? 6.477 25.981 78.591 1.00 28.72 143 HIS D CA 1
ATOM 6008 C C . HIS D 2 144 ? 5.663 24.729 78.832 1.00 27.59 143 HIS D C 1
ATOM 6009 O O . HIS D 2 144 ? 6.071 23.858 79.602 1.00 30.50 143 HIS D O 1
ATOM 6016 N N . TRP D 2 145 ? 4.501 24.627 78.197 1.00 27.74 144 TRP D N 1
ATOM 6017 C CA . TRP D 2 145 ? 3.696 23.425 78.352 1.00 31.25 144 TRP D CA 1
ATOM 6018 C C . TRP D 2 145 ? 4.504 22.180 78.003 1.00 32.32 144 TRP D C 1
ATOM 6019 O O . TRP D 2 145 ? 4.587 21.245 78.799 1.00 35.04 144 TRP D O 1
ATOM 6030 N N . VAL D 2 146 ? 5.128 22.154 76.821 1.00 31.52 145 VAL D N 1
ATOM 6031 C CA . VAL D 2 146 ? 5.799 20.913 76.424 1.00 36.71 145 VAL D CA 1
ATOM 6032 C C . VAL D 2 146 ? 7.070 20.714 77.233 1.00 36.76 145 VAL D C 1
ATOM 6033 O O . VAL D 2 146 ? 7.444 19.579 77.539 1.00 41.15 145 VAL D O 1
ATOM 6037 N N . ALA D 2 147 ? 7.750 21.800 77.604 1.00 36.66 146 ALA D N 1
ATOM 6038 C CA . ALA D 2 147 ? 8.959 21.656 78.405 1.00 37.17 146 ALA D CA 1
ATOM 6039 C C . ALA D 2 147 ? 8.645 21.101 79.789 1.00 38.65 146 ALA D C 1
ATOM 6040 O O . ALA D 2 147 ? 9.405 20.286 80.316 1.00 42.31 146 ALA D O 1
ATOM 6042 N N . THR D 2 148 ? 7.524 21.512 80.394 1.00 38.31 147 THR D N 1
ATOM 6043 C CA . THR D 2 148 ? 7.219 21.068 81.753 1.00 38.29 147 THR D CA 1
ATOM 6044 C C . THR D 2 148 ? 6.338 19.817 81.806 1.00 42.46 147 THR D C 1
ATOM 6045 O O . THR D 2 148 ? 6.551 18.956 82.665 1.00 44.81 147 THR D O 1
ATOM 6049 N N . ARG D 2 149 ? 5.347 19.677 80.920 1.00 43.11 148 ARG D N 1
ATOM 6050 C CA . ARG D 2 149 ? 4.413 18.557 81.035 1.00 45.62 148 ARG D CA 1
ATOM 6051 C C . ARG D 2 149 ? 4.755 17.382 80.133 1.00 47.05 148 ARG D C 1
ATOM 6052 O O . ARG D 2 149 ? 4.198 16.297 80.327 1.00 47.73 148 ARG D O 1
ATOM 6060 N N . GLU D 2 150 ? 5.637 17.570 79.152 1.00 45.45 149 GLU D N 1
ATOM 6061 C CA . GLU D 2 150 ? 6.027 16.505 78.252 1.00 45.88 149 GLU D CA 1
ATOM 6062 C C . GLU D 2 150 ? 7.513 16.192 78.320 1.00 49.34 149 GLU D C 1
ATOM 6063 O O . GLU D 2 150 ? 7.983 15.362 77.540 1.00 48.42 149 GLU D O 1
ATOM 6069 N N . GLY D 2 151 ? 8.264 16.846 79.201 1.00 47.54 150 GLY D N 1
ATOM 6070 C CA . GLY D 2 151 ? 9.689 16.570 79.325 1.00 48.20 150 GLY D CA 1
ATOM 6071 C C . GLY D 2 151 ? 10.499 16.813 78.066 1.00 47.34 150 GLY D C 1
ATOM 6072 O O . GLY D 2 151 ? 11.406 16.036 77.759 1.00 54.91 150 GLY D O 1
ATOM 6073 N N . ALA D 2 152 ? 10.197 17.873 77.326 1.00 47.71 151 ALA D N 1
ATOM 6074 C CA . ALA D 2 152 ? 10.915 18.226 76.095 1.00 45.43 151 ALA D CA 1
ATOM 6075 C C . ALA D 2 152 ? 11.634 19.549 76.338 1.00 45.15 151 ALA D C 1
ATOM 6076 O O . ALA D 2 152 ? 11.136 20.601 75.940 1.00 48.01 151 ALA D O 1
ATOM 6078 N N . LYS D 2 153 ? 12.791 19.459 76.948 1.00 50.80 152 LYS D N 1
ATOM 6079 C CA . LYS D 2 153 ? 13.633 20.565 77.365 1.00 48.69 152 LYS D CA 1
ATOM 6080 C C . LYS D 2 153 ? 14.834 20.846 76.541 1.00 48.90 152 LYS D C 1
ATOM 6081 O O . LYS D 2 153 ? 15.751 21.466 76.992 1.00 52.50 152 LYS D O 1
ATOM 6087 N N . GLU D 2 154 ? 14.868 20.312 75.358 1.00 45.47 153 GLU D N 1
ATOM 6088 C CA . GLU D 2 154 ? 15.966 20.517 74.424 1.00 45.82 153 GLU D CA 1
ATOM 6089 C C . GLU D 2 154 ? 15.452 21.182 73.152 1.00 44.13 153 GLU D C 1
ATOM 6090 O O . GLU D 2 154 ? 14.287 21.000 72.788 1.00 40.20 153 GLU D O 1
ATOM 6096 N N . PRO D 2 155 ? 16.282 22.000 72.479 1.00 43.63 154 PRO D N 1
ATOM 6097 C CA . PRO D 2 155 ? 15.811 22.730 71.289 1.00 42.73 154 PRO D CA 1
ATOM 6098 C C . PRO D 2 155 ? 15.026 21.879 70.290 1.00 43.99 154 PRO D C 1
ATOM 6099 O O . PRO D 2 155 ? 13.870 22.193 69.975 1.00 42.41 154 PRO D O 1
ATOM 6103 N N . ALA D 2 156 ? 15.642 20.797 69.801 1.00 41.26 155 ALA D N 1
ATOM 6104 C CA . ALA D 2 156 ? 15.026 19.991 68.747 1.00 43.96 155 ALA D CA 1
ATOM 6105 C C . ALA D 2 156 ? 13.753 19.305 69.234 1.00 41.81 155 ALA D C 1
ATOM 6106 O O . ALA D 2 156 ? 12.756 19.231 68.508 1.00 40.08 155 ALA D O 1
ATOM 6108 N N . THR D 2 157 ? 13.777 18.779 70.450 1.00 42.26 156 THR D N 1
ATOM 6109 C CA . THR D 2 157 ? 12.649 18.000 70.926 1.00 40.80 156 THR D CA 1
ATOM 6110 C C . THR D 2 157 ? 11.489 18.888 71.352 1.00 42.12 156 THR D C 1
ATOM 6111 O O . THR D 2 157 ? 10.328 18.461 71.280 1.00 41.69 156 THR D O 1
ATOM 6115 N N . ALA D 2 158 ? 11.782 20.125 71.772 1.00 38.54 157 ALA D N 1
ATOM 6116 C CA . ALA D 2 158 ? 10.728 21.055 72.143 1.00 37.55 157 ALA D CA 1
ATOM 6117 C C . ALA D 2 158 ? 10.003 21.575 70.911 1.00 34.15 157 ALA D C 1
ATOM 6118 O O . ALA D 2 158 ? 8.778 21.736 70.934 1.00 32.98 157 ALA D O 1
ATOM 6120 N N . ALA D 2 159 ? 10.741 21.838 69.824 1.00 33.10 158 ALA D N 1
ATOM 6121 C CA . ALA D 2 159 ? 10.106 22.343 68.605 1.00 37.10 158 ALA D CA 1
ATOM 6122 C C . ALA D 2 159 ? 9.137 21.324 68.017 1.00 34.30 158 ALA D C 1
ATOM 6123 O O . ALA D 2 159 ? 8.045 21.677 67.560 1.00 33.52 158 ALA D O 1
ATOM 6125 N N . ALA D 2 160 ? 9.526 20.055 67.999 1.00 35.46 159 ALA D N 1
ATOM 6126 C CA . ALA D 2 160 ? 8.610 19.044 67.492 1.00 36.75 159 ALA D CA 1
ATOM 6127 C C . ALA D 2 160 ? 7.419 18.899 68.425 1.00 35.77 159 ALA D C 1
ATOM 6128 O O . ALA D 2 160 ? 6.268 18.818 67.972 1.00 34.16 159 ALA D O 1
ATOM 6130 N N . ALA D 2 161 ? 7.675 18.916 69.737 1.00 35.16 160 ALA D N 1
ATOM 6131 C CA . ALA D 2 161 ? 6.588 18.851 70.699 1.00 34.30 160 ALA D CA 1
ATOM 6132 C C . ALA D 2 161 ? 5.644 20.046 70.550 1.00 32.38 160 ALA D C 1
ATOM 6133 O O . ALA D 2 161 ? 4.421 19.879 70.519 1.00 34.19 160 ALA D O 1
ATOM 6135 N N . VAL D 2 162 ? 6.186 21.262 70.442 1.00 31.91 161 VAL D N 1
ATOM 6136 C CA . VAL D 2 162 ? 5.316 22.431 70.325 1.00 29.78 161 VAL D CA 1
ATOM 6137 C C . VAL D 2 162 ? 4.452 22.340 69.072 1.00 31.75 161 VAL D C 1
ATOM 6138 O O . VAL D 2 162 ? 3.241 22.591 69.121 1.00 29.12 161 VAL D O 1
ATOM 6142 N N . ARG D 2 163 ? 5.058 21.966 67.932 1.00 30.62 162 ARG D N 1
ATOM 6143 C CA . ARG D 2 163 ? 4.367 21.927 66.646 1.00 32.43 162 ARG D CA 1
ATOM 6144 C C . ARG D 2 163 ? 3.405 20.754 66.517 1.00 33.16 162 ARG D C 1
ATOM 6145 O O . ARG D 2 163 ? 2.550 20.781 65.630 1.00 32.36 162 ARG D O 1
ATOM 6153 N N . LYS D 2 164 ? 3.499 19.743 67.384 1.00 32.91 163 LYS D N 1
ATOM 6154 C CA . LYS D 2 164 ? 2.431 18.753 67.452 1.00 36.48 163 LYS D CA 1
ATOM 6155 C C . LYS D 2 164 ? 1.130 19.354 67.990 1.00 40.08 163 LYS D C 1
ATOM 6156 O O . LYS D 2 164 ? 0.051 18.807 67.716 1.00 40.83 163 LYS D O 1
ATOM 6162 N N . TRP D 2 165 ? 1.205 20.459 68.746 1.00 32.37 164 TRP D N 1
ATOM 6163 C CA . TRP D 2 165 ? 0.021 21.180 69.220 1.00 38.75 164 TRP D CA 1
ATOM 6164 C C . TRP D 2 165 ? -0.362 22.358 68.318 1.00 35.11 164 TRP D C 1
ATOM 6165 O O . TRP D 2 165 ? -1.539 22.526 67.986 1.00 34.16 164 TRP D O 1
ATOM 6176 N N . THR D 2 166 ? 0.604 23.188 67.918 1.00 29.72 165 THR D N 1
ATOM 6177 C CA . THR D 2 166 ? 0.256 24.368 67.136 1.00 32.64 165 THR D CA 1
ATOM 6178 C C . THR D 2 166 ? -0.097 24.046 65.682 1.00 33.47 165 THR D C 1
ATOM 6179 O O . THR D 2 166 ? -0.782 24.849 65.046 1.00 32.06 165 THR D O 1
ATOM 6183 N N . LYS D 2 167 ? 0.334 22.893 65.153 1.00 32.99 166 LYS D N 1
ATOM 6184 C CA . LYS D 2 167 ? 0.086 22.493 63.757 1.00 36.82 166 LYS D CA 1
ATOM 6185 C C . LYS D 2 167 ? 0.518 23.571 62.766 1.00 34.57 166 LYS D C 1
ATOM 6186 O O . LYS D 2 167 ? -0.066 23.724 61.692 1.00 35.56 166 LYS D O 1
ATOM 6192 N N . ARG D 2 168 ? 1.561 24.321 63.109 1.00 33.36 167 ARG D N 1
ATOM 6193 C CA . ARG D 2 168 ? 2.057 25.377 62.243 1.00 32.99 167 ARG D CA 1
ATOM 6194 C C . ARG D 2 168 ? 3.577 25.388 62.319 1.00 30.98 167 ARG D C 1
ATOM 6195 O O . ARG D 2 168 ? 4.168 24.797 63.224 1.00 29.43 167 ARG D O 1
ATOM 6203 N N . LYS D 2 169 ? 4.214 26.048 61.347 1.00 27.50 168 LYS D N 1
ATOM 6204 C CA . LYS D 2 169 ? 5.668 26.209 61.365 1.00 28.87 168 LYS D CA 1
ATOM 6205 C C . LYS D 2 169 ? 6.075 27.490 60.640 1.00 30.52 168 LYS D C 1
ATOM 6206 O O . LYS D 2 169 ? 5.868 28.595 61.157 1.00 26.67 168 LYS D O 1
ATOM 6212 N N . GLY D 2 170 ? 6.633 27.353 59.438 1.00 31.98 169 GLY D N 1
ATOM 6213 C CA . GLY D 2 170 ? 7.033 28.526 58.676 1.00 30.22 169 GLY D CA 1
ATOM 6214 C C . GLY D 2 170 ? 7.899 29.463 59.491 1.00 27.28 169 GLY D C 1
ATOM 6215 O O . GLY D 2 170 ? 8.857 29.048 60.155 1.00 27.10 169 GLY D O 1
ATOM 6216 N N . ARG D 2 171 ? 7.540 30.750 59.470 1.00 28.64 170 ARG D N 1
ATOM 6217 C CA . ARG D 2 171 ? 8.316 31.749 60.190 1.00 27.86 170 ARG D CA 1
ATOM 6218 C C . ARG D 2 171 ? 7.953 31.842 61.668 1.00 25.75 170 ARG D C 1
ATOM 6219 O O . ARG D 2 171 ? 8.804 32.248 62.466 1.00 28.86 170 ARG D O 1
ATOM 6227 N N . ILE D 2 172 ? 6.741 31.452 62.060 1.00 25.08 171 ILE D N 1
ATOM 6228 C CA . ILE D 2 172 ? 6.289 31.708 63.425 1.00 25.78 171 ILE D CA 1
ATOM 6229 C C . ILE D 2 172 ? 6.581 30.566 64.396 1.00 26.01 171 ILE D C 1
ATOM 6230 O O . ILE D 2 172 ? 6.723 30.812 65.599 1.00 25.25 171 ILE D O 1
ATOM 6235 N N . TYR D 2 173 ? 6.679 29.315 63.927 1.00 25.15 172 TYR D N 1
ATOM 6236 C CA . TYR D 2 173 ? 7.018 28.198 64.814 1.00 26.19 172 TYR D CA 1
ATOM 6237 C C . TYR D 2 173 ? 8.249 27.456 64.302 1.00 28.80 172 TYR D C 1
ATOM 6238 O O . TYR D 2 173 ? 8.351 26.221 64.382 1.00 27.42 172 TYR D O 1
ATOM 6247 N N . SER D 2 174 ? 9.191 28.224 63.758 1.00 26.34 173 SER D N 1
ATOM 6248 C CA . SER D 2 174 ? 10.469 27.699 63.315 1.00 27.01 173 SER D CA 1
ATOM 6249 C C . SER D 2 174 ? 11.280 27.195 64.505 1.00 28.18 173 SER D C 1
ATOM 6250 O O . SER D 2 174 ? 11.013 27.532 65.669 1.00 27.31 173 SER D O 1
ATOM 6253 N N . ASP D 2 175 ? 12.296 26.384 64.202 1.00 28.50 174 ASP D N 1
ATOM 6254 C CA . ASP D 2 175 ? 13.198 25.933 65.258 1.00 32.92 174 ASP D CA 1
ATOM 6255 C C . ASP D 2 175 ? 13.828 27.115 65.983 1.00 34.55 174 ASP D C 1
ATOM 6256 O O . ASP D 2 175 ? 14.057 27.044 67.197 1.00 36.43 174 ASP D O 1
ATOM 6261 N N . ASP D 2 176 ? 14.070 28.221 65.270 1.00 32.96 175 ASP D N 1
ATOM 6262 C CA . ASP D 2 176 ? 14.760 29.356 65.871 1.00 35.31 175 ASP D CA 1
ATOM 6263 C C . ASP D 2 176 ? 13.845 30.126 66.812 1.00 34.04 175 ASP D C 1
ATOM 6264 O O . ASP D 2 176 ? 14.286 30.578 67.874 1.00 33.38 175 ASP D O 1
ATOM 6269 N N . ARG D 2 177 ? 12.564 30.276 66.456 1.00 33.34 176 ARG D N 1
ATOM 6270 C CA . ARG D 2 177 ? 11.653 31.003 67.340 1.00 28.78 176 ARG D CA 1
ATOM 6271 C C . ARG D 2 177 ? 11.328 30.190 68.589 1.00 29.20 176 ARG D C 1
ATOM 6272 O O . ARG D 2 177 ? 11.245 30.735 69.693 1.00 27.61 176 ARG D O 1
ATOM 6280 N N . ILE D 2 178 ? 11.154 28.881 68.443 1.00 27.84 177 ILE D N 1
ATOM 6281 C CA . ILE D 2 178 ? 10.916 28.035 69.602 1.00 28.09 177 ILE D CA 1
ATOM 6282 C C . ILE D 2 178 ? 12.178 27.930 70.449 1.00 31.51 177 ILE D C 1
ATOM 6283 O O . ILE D 2 178 ? 12.112 27.844 71.686 1.00 30.81 177 ILE D O 1
ATOM 6288 N N . GLY D 2 179 ? 13.346 27.918 69.800 1.00 30.77 178 GLY D N 1
ATOM 6289 C CA . GLY D 2 179 ? 14.595 27.923 70.541 1.00 32.52 178 GLY D CA 1
ATOM 6290 C C . GLY D 2 179 ? 14.727 29.124 71.459 1.00 34.25 178 GLY D C 1
ATOM 6291 O O . GLY D 2 179 ? 15.205 29.005 72.588 1.00 35.51 178 GLY D O 1
ATOM 6292 N N . VAL D 2 180 ? 14.303 30.300 70.995 1.00 32.92 179 VAL D N 1
ATOM 6293 C CA . VAL D 2 180 ? 14.461 31.465 71.855 1.00 35.88 179 VAL D CA 1
ATOM 6294 C C . VAL D 2 180 ? 13.432 31.442 72.988 1.00 31.71 179 VAL D C 1
ATOM 6295 O O . VAL D 2 180 ? 13.716 31.921 74.091 1.00 30.93 179 VAL D O 1
ATOM 6299 N N . ALA D 2 181 ? 12.238 30.877 72.761 1.00 28.39 180 ALA D N 1
ATOM 6300 C CA . ALA D 2 181 ? 11.300 30.734 73.872 1.00 28.61 180 ALA D CA 1
ATOM 6301 C C . ALA D 2 181 ? 11.791 29.691 74.865 1.00 30.24 180 ALA D C 1
ATOM 6302 O O . ALA D 2 181 ? 11.636 29.860 76.078 1.00 30.28 180 ALA D O 1
ATOM 6304 N N . LEU D 2 182 ? 12.395 28.609 74.375 1.00 32.14 181 LEU D N 1
ATOM 6305 C CA . LEU D 2 182 ? 12.935 27.615 75.291 1.00 33.73 181 LEU D CA 1
ATOM 6306 C C . LEU D 2 182 ? 14.081 28.188 76.113 1.00 32.92 181 LEU D C 1
ATOM 6307 O O . LEU D 2 182 ? 14.222 27.858 77.292 1.00 32.94 181 LEU D O 1
ATOM 6312 N N . ASP D 2 183 ? 14.921 29.028 75.505 1.00 33.76 182 ASP D N 1
ATOM 6313 C CA . ASP D 2 183 ? 16.003 29.660 76.258 1.00 32.75 182 ASP D CA 1
ATOM 6314 C C . ASP D 2 183 ? 15.442 30.479 77.414 1.00 36.65 182 ASP D C 1
ATOM 6315 O O . ASP D 2 183 ? 15.942 30.396 78.545 1.00 34.65 182 ASP D O 1
ATOM 6320 N N . ARG D 2 184 ? 14.367 31.238 77.150 1.00 34.33 183 ARG D N 1
ATOM 6321 C CA . ARG D 2 184 ? 13.717 32.029 78.188 1.00 34.26 183 ARG D CA 1
ATOM 6322 C C . ARG D 2 184 ? 13.173 31.142 79.293 1.00 35.90 183 ARG D C 1
ATOM 6323 O O . ARG D 2 184 ? 13.225 31.494 80.477 1.00 35.17 183 ARG D O 1
ATOM 6331 N N . ILE D 2 185 ? 12.667 29.978 78.917 1.00 33.58 184 ILE D N 1
ATOM 6332 C CA . ILE D 2 185 ? 11.937 29.123 79.836 1.00 34.79 184 ILE D CA 1
ATOM 6333 C C . ILE D 2 185 ? 12.891 28.339 80.718 1.00 36.78 184 ILE D C 1
ATOM 6334 O O . ILE D 2 185 ? 12.648 28.156 81.916 1.00 37.02 184 ILE D O 1
ATOM 6339 N N . LEU D 2 186 ? 13.999 27.879 80.138 1.00 34.87 185 LEU D N 1
ATOM 6340 C CA . LEU D 2 186 ? 15.054 27.265 80.925 1.00 40.99 185 LEU D CA 1
ATOM 6341 C C . LEU D 2 186 ? 15.755 28.272 81.836 1.00 40.33 185 LEU D C 1
ATOM 6342 O O . LEU D 2 186 ? 16.321 27.868 82.851 1.00 43.61 185 LEU D O 1
ATOM 6347 N N . MET D 2 187 ? 15.729 29.543 81.484 1.00 42.27 186 MET D N 1
ATOM 6348 C CA . MET D 2 187 ? 16.276 30.595 82.306 1.00 45.37 186 MET D CA 1
ATOM 6349 C C . MET D 2 187 ? 15.471 30.791 83.595 1.00 46.99 186 MET D C 1
ATOM 6350 O O . MET D 2 187 ? 16.039 31.014 84.636 1.00 51.81 186 MET D O 1
ATOM 6355 N N . THR D 2 188 ? 14.150 30.751 83.488 1.00 43.34 187 THR D N 1
ATOM 6356 C CA . THR D 2 188 ? 13.227 30.784 84.612 1.00 43.66 187 THR D CA 1
ATOM 6357 C C . THR D 2 188 ? 13.532 29.672 85.610 1.00 50.10 187 THR D C 1
ATOM 6358 O O . THR D 2 188 ? 13.259 28.495 85.338 1.00 51.29 187 THR D O 1
#